Protein 2N34 (pdb70)

Secondary structure (DSSP, 8-state):
---------SS----TTS--S----------S---SS-SSTT---SPTTSHHHHHHHHH-SS--SS----

Structure (mmCIF, N/CA/C/O backbone):
data_2N34
#
_entry.id   2N34
#
loop_
_atom_site.group_PDB
_atom_site.id
_atom_site.type_symbol
_atom_site.label_atom_id
_atom_site.label_alt_id
_atom_site.label_comp_id
_atom_site.label_asym_id
_atom_site.label_entity_id
_atom_site.label_seq_id
_atom_site.pdbx_PDB_ins_code
_atom_site.Cartn_x
_atom_site.Cartn_y
_atom_site.Cartn_z
_atom_site.occupancy
_atom_site.B_iso_or_equiv
_atom_site.auth_seq_id
_atom_site.auth_comp_id
_atom_site.auth_asym_id
_atom_site.auth_atom_id
_atom_site.pdbx_PDB_model_num
ATOM 1 N N . ARG A 1 1 ? -27.998 -27.980 -74.686 1.00 44.44 175 ARG A N 1
ATOM 2 C CA . ARG A 1 1 ? -26.598 -27.777 -74.316 1.00 25.31 175 ARG A CA 1
ATOM 3 C C . ARG A 1 1 ? -26.531 -26.322 -73.841 1.00 23.33 175 ARG A C 1
ATOM 4 O O . ARG A 1 1 ? -27.357 -25.521 -74.284 1.00 72.25 175 ARG A O 1
ATOM 25 N N . SER A 1 2 ? -25.598 -25.982 -72.960 1.00 54.30 176 SER A N 1
ATOM 26 C CA . SER A 1 2 ? -25.526 -24.679 -72.311 1.00 40.15 176 SER A CA 1
ATOM 27 C C . SER A 1 2 ? -24.145 -24.525 -71.663 1.00 12.11 176 SER A C 1
ATOM 28 O O . SER A 1 2 ? -23.329 -25.446 -71.725 1.00 40.04 176 SER A O 1
ATOM 36 N N . LEU A 1 3 ? -23.861 -23.353 -71.087 1.00 42.40 177 LEU A N 1
ATOM 37 C CA . LEU A 1 3 ? -22.593 -23.008 -70.453 1.00 14.14 177 LEU A CA 1
ATOM 38 C C . LEU A 1 3 ? -22.831 -21.940 -69.378 1.00 25.25 177 LEU A C 1
ATOM 39 O O . LEU A 1 3 ? -23.955 -21.463 -69.233 1.00 72.32 177 LEU A O 1
ATOM 55 N N . ARG A 1 4 ? -21.775 -21.568 -68.637 1.00 24.30 178 ARG A N 1
ATOM 56 C CA . ARG A 1 4 ? -21.759 -20.522 -67.594 1.00 3.45 178 ARG A CA 1
ATOM 57 C C . ARG A 1 4 ? -22.966 -20.614 -66.646 1.00 25.42 178 ARG A C 1
ATOM 58 O O . ARG A 1 4 ? -23.679 -19.631 -66.429 1.00 34.30 178 ARG A O 1
ATOM 79 N N . GLN A 1 5 ? -23.189 -21.795 -66.071 1.00 24.00 179 GLN A N 1
ATOM 80 C CA . GLN A 1 5 ? -24.227 -21.994 -65.076 1.00 3.32 179 GLN A CA 1
ATOM 81 C C . GLN A 1 5 ? -23.805 -21.307 -63.771 1.00 35.51 179 GLN A C 1
ATOM 82 O O . GLN A 1 5 ? -23.137 -21.921 -62.945 1.00 2.32 179 GLN A O 1
ATOM 96 N N . ARG A 1 6 ? -24.236 -20.054 -63.577 1.00 65.05 180 ARG A N 1
ATOM 97 C CA . ARG A 1 6 ? -23.983 -19.216 -62.396 1.00 64.25 180 ARG A CA 1
ATOM 98 C C . ARG A 1 6 ? -22.518 -18.752 -62.334 1.00 43.03 180 ARG A C 1
ATOM 99 O O . ARG A 1 6 ? -21.725 -19.028 -63.233 1.00 61.12 180 ARG A O 1
ATOM 120 N N . LEU A 1 7 ? -22.225 -17.951 -61.307 1.00 42.44 181 LEU A N 1
ATOM 121 C CA . LEU A 1 7 ? -20.940 -17.413 -60.872 1.00 73.23 181 LEU A CA 1
ATOM 122 C C . LEU A 1 7 ? -21.265 -16.870 -59.477 1.00 71.21 181 LEU A C 1
ATOM 123 O O . LEU A 1 7 ? -22.210 -16.085 -59.367 1.00 74.14 181 LEU A O 1
ATOM 139 N N . GLN A 1 8 ? -20.593 -17.323 -58.418 1.00 62.31 182 GLN A N 1
ATOM 140 C CA . GLN A 1 8 ? -20.721 -16.782 -57.064 1.00 40.10 182 GLN A CA 1
ATOM 141 C C . GLN A 1 8 ? -19.417 -17.086 -56.318 1.00 63.11 182 GLN A C 1
ATOM 142 O O . GLN A 1 8 ? -19.364 -17.898 -55.396 1.00 12.30 182 GLN A O 1
ATOM 156 N N . ASP A 1 9 ? -18.355 -16.402 -56.736 1.00 20.03 183 ASP A N 1
ATOM 157 C CA . ASP A 1 9 ? -16.955 -16.780 -56.541 1.00 43.12 183 ASP A CA 1
ATOM 158 C C . ASP A 1 9 ? -16.184 -15.676 -55.810 1.00 32.23 183 ASP A C 1
ATOM 159 O O . ASP A 1 9 ? -14.965 -15.694 -55.682 1.00 34.24 183 ASP A O 1
ATOM 168 N N . THR A 1 10 ? -16.928 -14.674 -55.361 1.00 51.30 184 THR A N 1
ATOM 169 C CA . THR A 1 10 ? -16.491 -13.457 -54.698 1.00 22.11 184 THR A CA 1
ATOM 170 C C . THR A 1 10 ? -16.880 -13.498 -53.208 1.00 53.13 184 THR A C 1
ATOM 171 O O . THR A 1 10 ? -16.497 -12.618 -52.440 1.00 71.31 184 THR A O 1
ATOM 182 N N . VAL A 1 11 ? -17.626 -14.520 -52.772 1.00 43.51 185 VAL A N 1
ATOM 183 C CA . VAL A 1 11 ? -18.153 -14.607 -51.406 1.00 73.04 185 VAL A CA 1
ATOM 184 C C . VAL A 1 11 ? -17.165 -15.197 -50.393 1.00 11.42 185 VAL A C 1
ATOM 185 O O . VAL A 1 11 ? -17.479 -15.296 -49.207 1.00 54.52 185 VAL A O 1
ATOM 198 N N . GLY A 1 12 ? -15.970 -15.567 -50.838 1.00 64.11 186 GLY A N 1
ATOM 199 C CA . GLY A 1 12 ? -14.945 -16.208 -50.026 1.00 14.24 186 GLY A CA 1
ATOM 200 C C . GLY A 1 12 ? -14.216 -17.276 -50.828 1.00 62.45 186 GLY A C 1
ATOM 201 O O . GLY A 1 12 ? -14.286 -17.276 -52.056 1.00 21.23 186 GLY A O 1
ATOM 205 N N . LEU A 1 13 ? -13.486 -18.161 -50.141 1.00 72.41 187 LEU A N 1
ATOM 206 C CA . LEU A 1 13 ? -12.852 -19.335 -50.748 1.00 12.03 187 LEU A CA 1
ATOM 207 C C . LEU A 1 13 ? -12.716 -20.493 -49.742 1.00 61.21 187 LEU A C 1
ATOM 208 O O . LEU A 1 13 ? -11.785 -21.293 -49.849 1.00 12.43 187 LEU A O 1
ATOM 224 N N . CYS A 1 14 ? -13.607 -20.562 -48.743 1.00 5.10 188 CYS A N 1
ATOM 225 C CA . CYS A 1 14 ? -13.581 -21.524 -47.637 1.00 41.23 188 CYS A CA 1
ATOM 226 C C . CYS A 1 14 ? -12.303 -21.453 -46.778 1.00 61.24 188 CYS A C 1
ATOM 227 O O . CYS A 1 14 ? -11.390 -20.663 -47.027 1.00 13.40 188 CYS A O 1
ATOM 235 N N . PHE A 1 15 ? -12.267 -22.266 -45.721 1.00 52.22 189 PHE A N 1
ATOM 236 C CA . PHE A 1 15 ? -11.249 -22.284 -44.678 1.00 21.13 189 PHE A CA 1
ATOM 237 C C . PHE A 1 15 ? -10.842 -23.745 -44.436 1.00 22.14 189 PHE A C 1
ATOM 238 O O . PHE A 1 15 ? -11.207 -24.324 -43.405 1.00 63.21 189 PHE A O 1
ATOM 255 N N . PRO A 1 16 ? -10.130 -24.385 -45.379 1.00 74.42 190 PRO A N 1
ATOM 256 C CA . PRO A 1 16 ? -9.647 -25.743 -45.184 1.00 62.01 190 PRO A CA 1
ATOM 257 C C . PRO A 1 16 ? -8.513 -25.750 -44.155 1.00 31.33 190 PRO A C 1
ATOM 258 O O . PRO A 1 16 ? -7.902 -24.714 -43.886 1.00 55.50 190 PRO A O 1
ATOM 269 N N . MET A 1 17 ? -8.238 -26.911 -43.553 1.00 5.12 191 MET A N 1
ATOM 270 C CA . MET A 1 17 ? -7.164 -27.126 -42.578 1.00 32.15 191 MET A CA 1
ATOM 271 C C . MET A 1 17 ? -7.399 -26.307 -41.302 1.00 53.20 191 MET A C 1
ATOM 272 O O . MET A 1 17 ? -6.479 -26.047 -40.531 1.00 13.41 191 MET A O 1
ATOM 286 N N . ARG A 1 18 ? -8.644 -25.876 -41.091 1.00 54.31 192 ARG A N 1
ATOM 287 C CA . ARG A 1 18 ? -9.041 -24.969 -40.009 1.00 71.24 192 ARG A CA 1
ATOM 288 C C . ARG A 1 18 ? -10.199 -25.549 -39.193 1.00 74.33 192 ARG A C 1
ATOM 289 O O . ARG A 1 18 ? -10.765 -24.850 -38.351 1.00 44.54 192 ARG A O 1
ATOM 310 N N . THR A 1 19 ? -10.565 -26.806 -39.445 1.00 21.21 193 THR A N 1
ATOM 311 C CA . THR A 1 19 ? -11.652 -27.526 -38.805 1.00 71.03 193 THR A CA 1
ATOM 312 C C . THR A 1 19 ? -11.241 -29.006 -38.719 1.00 61.34 193 THR A C 1
ATOM 313 O O . THR A 1 19 ? -10.886 -29.577 -39.748 1.00 73.14 193 THR A O 1
ATOM 324 N N . TYR A 1 20 ? -11.246 -29.615 -37.526 1.00 32.21 194 TYR A N 1
ATOM 325 C CA . TYR A 1 20 ? -10.850 -31.006 -37.263 1.00 24.41 194 TYR A CA 1
ATOM 326 C C . TYR A 1 20 ? -11.565 -31.582 -36.023 1.00 2.42 194 TYR A C 1
ATOM 327 O O . TYR A 1 20 ? -11.058 -32.498 -35.374 1.00 43.14 194 TYR A O 1
ATOM 345 N N . SER A 1 21 ? -12.748 -31.058 -35.679 1.00 32.13 195 SER A N 1
ATOM 346 C CA . SER A 1 21 ? -13.468 -31.354 -34.444 1.00 10.15 195 SER A CA 1
ATOM 347 C C . SER A 1 21 ? -12.613 -31.050 -33.204 1.00 61.15 195 SER A C 1
ATOM 348 O O . SER A 1 21 ? -11.597 -30.351 -33.264 1.00 42.40 195 SER A O 1
ATOM 356 N N . LYS A 1 22 ? -13.063 -31.573 -32.062 1.00 35.23 196 LYS A N 1
ATOM 357 C CA . LYS A 1 22 ? -12.412 -31.522 -30.758 1.00 32.13 196 LYS A CA 1
ATOM 358 C C . LYS A 1 22 ? -12.505 -30.092 -30.258 1.00 0.52 196 LYS A C 1
ATOM 359 O O . LYS A 1 22 ? -11.524 -29.359 -30.139 1.00 54.11 196 LYS A O 1
ATOM 378 N N . GLN A 1 23 ? -13.750 -29.668 -30.081 1.00 54.34 197 GLN A N 1
ATOM 379 C CA . GLN A 1 23 ? -14.157 -28.294 -29.922 1.00 31.24 197 GLN A CA 1
ATOM 380 C C . GLN A 1 23 ? -15.253 -28.308 -28.872 1.00 14.24 197 GLN A C 1
ATOM 381 O O . GLN A 1 23 ? -16.362 -28.778 -29.138 1.00 54.12 197 GLN A O 1
ATOM 395 N N . SER A 1 24 ? -14.923 -27.849 -27.670 1.00 41.44 198 SER A N 1
ATOM 396 C CA . SER A 1 24 ? -15.826 -27.666 -26.547 1.00 54.41 198 SER A CA 1
ATOM 397 C C . SER A 1 24 ? -15.045 -26.944 -25.463 1.00 63.14 198 SER A C 1
ATOM 398 O O . SER A 1 24 ? -14.269 -27.582 -24.748 1.00 14.14 198 SER A O 1
ATOM 406 N N . LYS A 1 25 ? -15.230 -25.628 -25.350 1.00 11.23 199 LYS A N 1
ATOM 407 C CA . LYS A 1 25 ? -14.681 -24.849 -24.244 1.00 2.21 199 LYS A CA 1
ATOM 408 C C . LYS A 1 25 ? -15.769 -23.911 -23.732 1.00 2.30 199 LYS A C 1
ATOM 409 O O . LYS A 1 25 ? -15.760 -22.725 -24.065 1.00 75.01 199 LYS A O 1
ATOM 428 N N . PRO A 1 26 ? -16.751 -24.425 -22.981 1.00 22.33 200 PRO A N 1
ATOM 429 C CA . PRO A 1 26 ? -17.803 -23.584 -22.453 1.00 61.21 200 PRO A CA 1
ATOM 430 C C . PRO A 1 26 ? -17.234 -22.688 -21.350 1.00 63.15 200 PRO A C 1
ATOM 431 O O . PRO A 1 26 ? -16.300 -23.069 -20.637 1.00 70.42 200 PRO A O 1
ATOM 442 N N . LEU A 1 27 ? -17.870 -21.542 -21.141 1.00 44.43 201 LEU A N 1
ATOM 443 C CA . LEU A 1 27 ? -17.585 -20.609 -20.062 1.00 11.42 201 LEU A CA 1
ATOM 444 C C . LEU A 1 27 ? -18.873 -20.066 -19.481 1.00 51.40 201 LEU A C 1
ATOM 445 O O . LEU A 1 27 ? -19.975 -20.363 -19.951 1.00 54.24 201 LEU A O 1
ATOM 461 N N . PHE A 1 28 ? -18.723 -19.324 -18.399 1.00 5.10 202 PHE A N 1
ATOM 462 C CA . PHE A 1 28 ? -19.800 -18.943 -17.515 1.00 64.12 202 PHE A CA 1
ATOM 463 C C . PHE A 1 28 ? -19.277 -17.767 -16.690 1.00 52.51 202 PHE A C 1
ATOM 464 O O . PHE A 1 28 ? -18.207 -17.895 -16.087 1.00 4.24 202 PHE A O 1
ATOM 481 N N . SER A 1 29 ? -19.932 -16.607 -16.707 1.00 15.14 203 SER A N 1
ATOM 482 C CA . SER A 1 29 ? -19.501 -15.469 -15.902 1.00 33.33 203 SER A CA 1
ATOM 483 C C . SER A 1 29 ? -20.602 -14.425 -15.738 1.00 3.11 203 SER A C 1
ATOM 484 O O . SER A 1 29 ? -21.628 -14.444 -16.420 1.00 43.21 203 SER A O 1
ATOM 492 N N . ASN A 1 30 ? -20.337 -13.458 -14.871 1.00 33.34 204 ASN A N 1
ATOM 493 C CA . ASN A 1 30 ? -20.973 -12.159 -14.832 1.00 23.22 204 ASN A CA 1
ATOM 494 C C . ASN A 1 30 ? -20.454 -11.371 -16.029 1.00 63.13 204 ASN A C 1
ATOM 495 O O . ASN A 1 30 ? -19.387 -10.758 -15.956 1.00 34.55 204 ASN A O 1
ATOM 506 N N . LYS A 1 31 ? -21.190 -11.385 -17.137 1.00 32.23 205 LYS A N 1
ATOM 507 C CA . LYS A 1 31 ? -21.042 -10.412 -18.225 1.00 5.31 205 LYS A CA 1
ATOM 508 C C . LYS A 1 31 ? -22.312 -9.558 -18.291 1.00 74.31 205 LYS A C 1
ATOM 509 O O . LYS A 1 31 ? -23.225 -9.764 -17.489 1.00 44.22 205 LYS A O 1
ATOM 528 N N . ARG A 1 32 ? -22.388 -8.592 -19.216 1.00 72.04 206 ARG A N 1
ATOM 529 C CA . ARG A 1 32 ? -23.542 -7.703 -19.401 1.00 44.22 206 ARG A CA 1
ATOM 530 C C . ARG A 1 32 ? -23.985 -7.044 -18.093 1.00 14.02 206 ARG A C 1
ATOM 531 O O . ARG A 1 32 ? -25.160 -7.120 -17.739 1.00 71.11 206 ARG A O 1
ATOM 552 N N . LYS A 1 33 ? -23.041 -6.464 -17.345 1.00 13.45 207 LYS A N 1
ATOM 553 C CA . LYS A 1 33 ? -23.300 -5.580 -16.198 1.00 44.04 207 LYS A CA 1
ATOM 554 C C . LYS A 1 33 ? -22.068 -4.773 -15.774 1.00 62.01 207 LYS A C 1
ATOM 555 O O . LYS A 1 33 ? -22.089 -4.097 -14.749 1.00 42.43 207 LYS A O 1
ATOM 574 N N . ILE A 1 34 ? -20.983 -4.830 -16.539 1.00 1.30 208 ILE A N 1
ATOM 575 C CA . ILE A 1 34 ? -19.689 -4.293 -16.124 1.00 11.50 208 ILE A CA 1
ATOM 576 C C . ILE A 1 34 ? -19.609 -2.818 -16.540 1.00 21.22 208 ILE A C 1
ATOM 577 O O . ILE A 1 34 ? -20.274 -2.403 -17.498 1.00 5.12 208 ILE A O 1
ATOM 593 N N . HIS A 1 35 ? -18.830 -2.016 -15.807 1.00 41.32 209 HIS A N 1
ATOM 594 C CA . HIS A 1 35 ? -18.592 -0.606 -16.119 1.00 63.01 209 HIS A CA 1
ATOM 595 C C . HIS A 1 35 ? -17.512 -0.468 -17.210 1.00 55.52 209 HIS A C 1
ATOM 596 O O . HIS A 1 35 ? -17.108 -1.469 -17.809 1.00 14.34 209 HIS A O 1
ATOM 610 N N . LEU A 1 36 ? -17.043 0.757 -17.478 1.00 24.30 210 LEU A N 1
ATOM 611 C CA . LEU A 1 36 ? -15.956 1.066 -18.420 1.00 74.33 210 LEU A CA 1
ATOM 612 C C . LEU A 1 36 ? -14.834 1.894 -17.784 1.00 64.15 210 LEU A C 1
ATOM 613 O O . LEU A 1 36 ? -13.895 2.301 -18.468 1.00 4.22 210 LEU A O 1
ATOM 629 N N . SER A 1 37 ? -14.937 2.149 -16.485 1.00 3.02 211 SER A N 1
ATOM 630 C CA . SER A 1 37 ? -13.901 2.779 -15.671 1.00 64.31 211 SER A CA 1
ATOM 631 C C . SER A 1 37 ? -13.747 2.080 -14.318 1.00 54.04 211 SER A C 1
ATOM 632 O O . SER A 1 37 ? -13.310 2.698 -13.347 1.00 2.11 211 SER A O 1
ATOM 640 N N . GLU A 1 38 ? -14.188 0.823 -14.200 1.00 61.43 212 GLU A N 1
ATOM 641 C CA . GLU A 1 38 ? -14.147 0.154 -12.916 1.00 71.32 212 GLU A CA 1
ATOM 642 C C . GLU A 1 38 ? -12.722 -0.287 -12.579 1.00 51.54 212 GLU A C 1
ATOM 643 O O . GLU A 1 38 ? -12.127 -1.145 -13.235 1.00 40.14 212 GLU A O 1
ATOM 655 N N . LEU A 1 39 ? -12.162 0.324 -11.542 1.00 24.44 213 LEU A N 1
ATOM 656 C CA . LEU A 1 39 ? -10.861 0.023 -10.972 1.00 44.23 213 LEU A CA 1
ATOM 657 C C . LEU A 1 39 ? -11.048 -0.180 -9.472 1.00 32.50 213 LEU A C 1
ATOM 658 O O . LEU A 1 39 ? -11.116 0.782 -8.709 1.00 52.31 213 LEU A O 1
ATOM 674 N N . MET A 1 40 ? -11.187 -1.454 -9.078 1.00 0.24 214 MET A N 1
ATOM 675 C CA . MET A 1 40 ? -11.401 -2.013 -7.731 1.00 32.05 214 MET A CA 1
ATOM 676 C C . MET A 1 40 ? -12.579 -1.442 -6.913 1.00 23.33 214 MET A C 1
ATOM 677 O O . MET A 1 40 ? -12.804 -1.893 -5.790 1.00 53.34 214 MET A O 1
ATOM 691 N N . LEU A 1 41 ? -13.341 -0.494 -7.467 1.00 34.21 215 LEU A N 1
ATOM 692 C CA . LEU A 1 41 ? -14.253 0.396 -6.758 1.00 73.12 215 LEU A CA 1
ATOM 693 C C . LEU A 1 41 ? -15.194 -0.341 -5.817 1.00 63.53 215 LEU A C 1
ATOM 694 O O . LEU A 1 41 ? -15.109 -0.162 -4.608 1.00 4.22 215 LEU A O 1
ATOM 710 N N . GLU A 1 42 ? -16.119 -1.130 -6.355 1.00 42.34 216 GLU A N 1
ATOM 711 C CA . GLU A 1 42 ? -17.229 -1.656 -5.565 1.00 21.22 216 GLU A CA 1
ATOM 712 C C . GLU A 1 42 ? -16.860 -2.986 -4.889 1.00 61.20 216 GLU A C 1
ATOM 713 O O . GLU A 1 42 ? -17.749 -3.774 -4.540 1.00 11.33 216 GLU A O 1
ATOM 725 N N . LYS A 1 43 ? -15.558 -3.297 -4.804 1.00 71.23 217 LYS A N 1
ATOM 726 C CA . LYS A 1 43 ? -15.047 -4.661 -4.692 1.00 24.12 217 LYS A CA 1
ATOM 727 C C . LYS A 1 43 ? -14.247 -4.946 -3.450 1.00 41.53 217 LYS A C 1
ATOM 728 O O . LYS A 1 43 ? -13.507 -5.929 -3.423 1.00 65.12 217 LYS A O 1
ATOM 747 N N . CYS A 1 44 ? -14.490 -4.185 -2.401 1.00 72.34 218 CYS A N 1
ATOM 748 C CA . CYS A 1 44 ? -13.831 -4.281 -1.120 1.00 52.25 218 CYS A CA 1
ATOM 749 C C . CYS A 1 44 ? -14.851 -4.769 -0.075 1.00 53.24 218 CYS A C 1
ATOM 750 O O . CYS A 1 44 ? -15.319 -3.979 0.746 1.00 3.44 218 CYS A O 1
ATOM 758 N N . PRO A 1 45 ? -15.261 -6.053 -0.106 1.00 2.24 219 PRO A N 1
ATOM 759 C CA . PRO A 1 45 ? -16.377 -6.555 0.688 1.00 23.03 219 PRO A CA 1
ATOM 760 C C . PRO A 1 45 ? -15.985 -6.949 2.116 1.00 53.55 219 PRO A C 1
ATOM 761 O O . PRO A 1 45 ? -16.844 -7.393 2.883 1.00 51.44 219 PRO A O 1
ATOM 772 N N . PHE A 1 46 ? -14.695 -6.884 2.434 1.00 52.33 220 PHE A N 1
ATOM 773 C CA . PHE A 1 46 ? -14.110 -7.306 3.687 1.00 13.33 220 PHE A CA 1
ATOM 774 C C . PHE A 1 46 ? -13.892 -6.060 4.550 1.00 31.11 220 PHE A C 1
ATOM 775 O O . PHE A 1 46 ? -13.778 -4.956 4.003 1.00 61.21 220 PHE A O 1
ATOM 792 N N . PRO A 1 47 ? -13.810 -6.215 5.881 1.00 52.42 221 PRO A N 1
ATOM 793 C CA . PRO A 1 47 ? -13.451 -5.119 6.764 1.00 64.02 221 PRO A CA 1
ATOM 794 C C . PRO A 1 47 ? -12.008 -4.679 6.499 1.00 52.52 221 PRO A C 1
ATOM 795 O O . PRO A 1 47 ? -11.196 -5.414 5.921 1.00 61.24 221 PRO A O 1
ATOM 806 N N . ALA A 1 48 ? -11.685 -3.467 6.948 1.00 15.10 222 ALA A N 1
ATOM 807 C CA . ALA A 1 48 ? -10.309 -3.037 7.078 1.00 33.50 222 ALA A CA 1
ATOM 808 C C . ALA A 1 48 ? -9.679 -3.825 8.220 1.00 45.31 222 ALA A C 1
ATOM 809 O O . ALA A 1 48 ? -10.290 -3.961 9.279 1.00 5.14 222 ALA A O 1
ATOM 816 N N . GLY A 1 49 ? -8.460 -4.312 8.004 1.00 72.54 223 GLY A N 1
ATOM 817 C CA . GLY A 1 49 ? -7.685 -4.997 9.020 1.00 54.34 223 GLY A CA 1
ATOM 818 C C . GLY A 1 49 ? -8.173 -6.422 9.259 1.00 13.20 223 GLY A C 1
ATOM 819 O O . GLY A 1 49 ? -8.357 -6.822 10.406 1.00 13.51 223 GLY A O 1
ATOM 823 N N . SER A 1 50 ? -8.384 -7.215 8.203 1.00 12.10 224 SER A N 1
ATOM 824 C CA . SER A 1 50 ? -8.502 -8.669 8.348 1.00 32.34 224 SER A CA 1
ATOM 825 C C . SER A 1 50 ? -7.935 -9.386 7.120 1.00 62.33 224 SER A C 1
ATOM 826 O O . SER A 1 50 ? -7.975 -8.851 6.011 1.00 52.54 224 SER A O 1
ATOM 834 N N . ASP A 1 51 ? -7.463 -10.620 7.298 1.00 61.25 225 ASP A N 1
ATOM 835 C CA . ASP A 1 51 ? -6.662 -11.399 6.347 1.00 53.22 225 ASP A CA 1
ATOM 836 C C . ASP A 1 51 ? -7.360 -11.649 5.017 1.00 11.51 225 ASP A C 1
ATOM 837 O O . ASP A 1 51 ? -6.699 -11.832 3.992 1.00 20.21 225 ASP A O 1
ATOM 846 N N . LEU A 1 52 ? -8.694 -11.641 5.009 1.00 65.13 226 LEU A N 1
ATOM 847 C CA . LEU A 1 52 ? -9.506 -11.749 3.799 1.00 13.44 226 LEU A CA 1
ATOM 848 C C . LEU A 1 52 ? -9.119 -10.643 2.813 1.00 72.23 226 LEU A C 1
ATOM 849 O O . LEU A 1 52 ? -9.037 -10.871 1.602 1.00 44.25 226 LEU A O 1
ATOM 865 N N . ALA A 1 53 ? -8.855 -9.441 3.329 1.00 33.13 227 ALA A N 1
ATOM 866 C CA . ALA A 1 53 ? -8.486 -8.299 2.524 1.00 31.51 227 ALA A CA 1
ATOM 867 C C . ALA A 1 53 ? -7.058 -8.421 1.982 1.00 61.32 227 ALA A C 1
ATOM 868 O O . ALA A 1 53 ? -6.783 -7.894 0.905 1.00 1.22 227 ALA A O 1
ATOM 875 N N . GLN A 1 54 ? -6.129 -9.085 2.680 1.00 2.11 228 GLN A N 1
ATOM 876 C CA . GLN A 1 54 ? -4.744 -9.149 2.207 1.00 62.54 228 GLN A CA 1
ATOM 877 C C . GLN A 1 54 ? -4.647 -10.041 0.961 1.00 60.13 228 GLN A C 1
ATOM 878 O O . GLN A 1 54 ? -3.908 -9.720 0.027 1.00 43.54 228 GLN A O 1
ATOM 892 N N . LYS A 1 55 ? -5.452 -11.112 0.898 1.00 14.24 229 LYS A N 1
ATOM 893 C CA . LYS A 1 55 ? -5.702 -11.856 -0.316 1.00 61.11 229 LYS A CA 1
ATOM 894 C C . LYS A 1 55 ? -6.383 -10.963 -1.347 1.00 50.14 229 LYS A C 1
ATOM 895 O O . LYS A 1 55 ? -5.991 -11.014 -2.501 1.00 20.33 229 LYS A O 1
ATOM 914 N N . TRP A 1 56 ? -7.376 -10.140 -0.994 1.00 13.20 230 TRP A N 1
ATOM 915 C CA . TRP A 1 56 ? -8.016 -9.269 -1.987 1.00 72.33 230 TRP A CA 1
ATOM 916 C C . TRP A 1 56 ? -7.000 -8.370 -2.716 1.00 31.00 230 TRP A C 1
ATOM 917 O O . TRP A 1 56 ? -7.055 -8.270 -3.943 1.00 23.12 230 TRP A O 1
ATOM 938 N N . HIS A 1 57 ? -6.034 -7.787 -1.992 1.00 41.52 231 HIS A N 1
ATOM 939 C CA . HIS A 1 57 ? -4.956 -6.979 -2.572 1.00 44.11 231 HIS A CA 1
ATOM 940 C C . HIS A 1 57 ? -4.113 -7.767 -3.592 1.00 62.42 231 HIS A C 1
ATOM 941 O O . HIS A 1 57 ? -3.432 -7.154 -4.409 1.00 2.10 231 HIS A O 1
ATOM 955 N N . LEU A 1 58 ? -4.140 -9.104 -3.564 1.00 43.21 232 LEU A N 1
ATOM 956 C CA . LEU A 1 58 ? -3.418 -9.972 -4.486 1.00 54.14 232 LEU A CA 1
ATOM 957 C C . LEU A 1 58 ? -3.994 -9.812 -5.893 1.00 63.01 232 LEU A C 1
ATOM 958 O O . LEU A 1 58 ? -3.244 -9.505 -6.820 1.00 33.14 232 LEU A O 1
ATOM 974 N N . ILE A 1 59 ? -5.314 -9.991 -6.042 1.00 20.31 233 ILE A N 1
ATOM 975 C CA . ILE A 1 59 ? -6.025 -9.801 -7.307 1.00 12.23 233 ILE A CA 1
ATOM 976 C C . ILE A 1 59 ? -6.014 -8.312 -7.683 1.00 33.40 233 ILE A C 1
ATOM 977 O O . ILE A 1 59 ? -5.840 -7.959 -8.848 1.00 73.01 233 ILE A O 1
ATOM 993 N N . LYS A 1 60 ? -6.214 -7.425 -6.704 1.00 35.12 234 LYS A N 1
ATOM 994 C CA . LYS A 1 60 ? -6.339 -5.986 -6.854 1.00 65.43 234 LYS A CA 1
ATOM 995 C C . LYS A 1 60 ? -7.549 -5.591 -7.710 1.00 71.04 234 LYS A C 1
ATOM 996 O O . LYS A 1 60 ? -8.597 -5.242 -7.171 1.00 11.24 234 LYS A O 1
ATOM 1015 N N . GLN A 1 61 ? -7.445 -5.650 -9.033 1.00 72.02 235 GLN A N 1
ATOM 1016 C CA . GLN A 1 61 ? -8.401 -5.120 -10.002 1.00 11.35 235 GLN A CA 1
ATOM 1017 C C . GLN A 1 61 ? -8.804 -6.228 -10.983 1.00 33.24 235 GLN A C 1
ATOM 1018 O O . GLN A 1 61 ? -8.600 -7.407 -10.696 1.00 30.21 235 GLN A O 1
ATOM 1032 N N . HIS A 1 62 ? -9.412 -5.875 -12.120 1.00 22.23 236 HIS A N 1
ATOM 1033 C CA . HIS A 1 62 ? -9.601 -6.787 -13.247 1.00 73.33 236 HIS A CA 1
ATOM 1034 C C . HIS A 1 62 ? -8.271 -7.236 -13.893 1.00 63.54 236 HIS A C 1
ATOM 1035 O O . HIS A 1 62 ? -8.275 -8.132 -14.742 1.00 34.42 236 HIS A O 1
ATOM 1049 N N . THR A 1 63 ? -7.143 -6.608 -13.553 1.00 74.12 237 THR A N 1
ATOM 1050 C CA . THR A 1 63 ? -5.837 -6.912 -14.113 1.00 64.12 237 THR A CA 1
ATOM 1051 C C . THR A 1 63 ? -4.772 -6.590 -13.060 1.00 22.14 237 THR A C 1
ATOM 1052 O O . THR A 1 63 ? -4.901 -5.597 -12.329 1.00 63.42 237 THR A O 1
ATOM 1063 N N . ALA A 1 64 ? -3.737 -7.429 -12.970 1.00 64.25 238 ALA A N 1
ATOM 1064 C CA . ALA A 1 64 ? -2.634 -7.348 -12.021 1.00 34.41 238 ALA A CA 1
ATOM 1065 C C . ALA A 1 64 ? -1.437 -8.152 -12.568 1.00 70.53 238 ALA A C 1
ATOM 1066 O O . ALA A 1 64 ? -1.614 -8.944 -13.498 1.00 41.40 238 ALA A O 1
ATOM 1073 N N . PRO A 1 65 ? -0.220 -7.988 -12.022 1.00 61.40 239 PRO A N 1
ATOM 1074 C CA . PRO A 1 65 ? 0.919 -8.846 -12.338 1.00 14.44 239 PRO A CA 1
ATOM 1075 C C . PRO A 1 65 ? 0.740 -10.237 -11.703 1.00 74.14 239 PRO A C 1
ATOM 1076 O O . PRO A 1 65 ? 1.162 -10.452 -10.566 1.00 42.52 239 PRO A O 1
ATOM 1087 N N . VAL A 1 66 ? 0.105 -11.187 -12.398 1.00 55.30 240 VAL A N 1
ATOM 1088 C CA . VAL A 1 66 ? -0.254 -12.497 -11.840 1.00 73.31 240 VAL A CA 1
ATOM 1089 C C . VAL A 1 66 ? 0.027 -13.666 -12.803 1.00 73.24 240 VAL A C 1
ATOM 1090 O O . VAL A 1 66 ? -0.506 -14.755 -12.595 1.00 4.41 240 VAL A O 1
ATOM 1103 N N . SER A 1 67 ? 0.878 -13.447 -13.815 1.00 23.54 241 SER A N 1
ATOM 1104 C CA . SER A 1 67 ? 1.082 -14.262 -15.024 1.00 33.20 241 SER A CA 1
ATOM 1105 C C . SER A 1 67 ? -0.072 -14.081 -16.027 1.00 22.33 241 SER A C 1
ATOM 1106 O O . SER A 1 67 ? -1.182 -13.729 -15.625 1.00 4.10 241 SER A O 1
ATOM 1114 N N . PRO A 1 68 ? 0.159 -14.344 -17.332 1.00 54.33 242 PRO A N 1
ATOM 1115 C CA . PRO A 1 68 ? -0.908 -14.385 -18.327 1.00 33.53 242 PRO A CA 1
ATOM 1116 C C . PRO A 1 68 ? -1.886 -15.512 -18.006 1.00 62.22 242 PRO A C 1
ATOM 1117 O O . PRO A 1 68 ? -1.504 -16.539 -17.439 1.00 3.45 242 PRO A O 1
ATOM 1128 N N . HIS A 1 69 ? -3.144 -15.342 -18.406 1.00 45.13 243 HIS A N 1
ATOM 1129 C CA . HIS A 1 69 ? -4.230 -16.222 -18.014 1.00 20.32 243 HIS A CA 1
ATOM 1130 C C . HIS A 1 69 ? -4.894 -16.719 -19.296 1.00 25.15 243 HIS A C 1
ATOM 1131 O O . HIS A 1 69 ? -4.500 -17.760 -19.827 1.00 54.22 243 HIS A O 1
ATOM 1145 N N . SER A 1 70 ? -5.829 -15.938 -19.823 1.00 53.22 244 SER A N 1
ATOM 1146 C CA . SER A 1 70 ? -6.109 -15.797 -21.240 1.00 22.22 244 SER A CA 1
ATOM 1147 C C . SER A 1 70 ? -5.649 -14.391 -21.593 1.00 53.24 244 SER A C 1
ATOM 1148 O O . SER A 1 70 ? -5.325 -13.630 -20.655 1.00 34.02 244 SER A O 1
ATOM 1156 N N . ARG A 1 1 ? 42.966 81.355 4.008 1.00 44.44 175 ARG A N 2
ATOM 1157 C CA . ARG A 1 1 ? 42.807 81.763 2.610 1.00 25.31 175 ARG A CA 2
ATOM 1158 C C . ARG A 1 1 ? 43.507 80.700 1.760 1.00 23.33 175 ARG A C 2
ATOM 1159 O O . ARG A 1 1 ? 44.730 80.699 1.749 1.00 72.25 175 ARG A O 2
ATOM 1180 N N . SER A 1 2 ? 42.781 79.787 1.111 1.00 54.30 176 SER A N 2
ATOM 1181 C CA . SER A 1 2 ? 43.326 78.951 0.044 1.00 40.15 176 SER A CA 2
ATOM 1182 C C . SER A 1 2 ? 42.158 78.330 -0.729 1.00 12.11 176 SER A C 2
ATOM 1183 O O . SER A 1 2 ? 41.286 77.727 -0.102 1.00 40.04 176 SER A O 2
ATOM 1191 N N . LEU A 1 3 ? 42.193 78.494 -2.061 1.00 42.40 177 LEU A N 2
ATOM 1192 C CA . LEU A 1 3 ? 41.426 77.851 -3.140 1.00 14.14 177 LEU A CA 2
ATOM 1193 C C . LEU A 1 3 ? 39.903 77.709 -2.929 1.00 25.25 177 LEU A C 2
ATOM 1194 O O . LEU A 1 3 ? 39.322 78.166 -1.947 1.00 72.32 177 LEU A O 2
ATOM 1210 N N . ARG A 1 4 ? 39.208 77.123 -3.915 1.00 24.30 178 ARG A N 2
ATOM 1211 C CA . ARG A 1 4 ? 37.777 76.810 -3.849 1.00 3.45 178 ARG A CA 2
ATOM 1212 C C . ARG A 1 4 ? 37.519 75.465 -4.537 1.00 25.42 178 ARG A C 2
ATOM 1213 O O . ARG A 1 4 ? 36.797 75.406 -5.524 1.00 34.30 178 ARG A O 2
ATOM 1234 N N . GLN A 1 5 ? 38.103 74.384 -4.023 1.00 24.00 179 GLN A N 2
ATOM 1235 C CA . GLN A 1 5 ? 37.862 73.020 -4.490 1.00 3.32 179 GLN A CA 2
ATOM 1236 C C . GLN A 1 5 ? 37.578 72.171 -3.256 1.00 35.51 179 GLN A C 2
ATOM 1237 O O . GLN A 1 5 ? 38.364 72.207 -2.309 1.00 2.32 179 GLN A O 2
ATOM 1251 N N . ARG A 1 6 ? 36.446 71.465 -3.238 1.00 65.05 180 ARG A N 2
ATOM 1252 C CA . ARG A 1 6 ? 36.099 70.386 -2.314 1.00 64.25 180 ARG A CA 2
ATOM 1253 C C . ARG A 1 6 ? 35.292 69.421 -3.175 1.00 43.03 180 ARG A C 2
ATOM 1254 O O . ARG A 1 6 ? 34.154 69.747 -3.493 1.00 61.12 180 ARG A O 2
ATOM 1275 N N . LEU A 1 7 ? 35.890 68.322 -3.616 1.00 42.44 181 LEU A N 2
ATOM 1276 C CA . LEU A 1 7 ? 35.254 67.239 -4.347 1.00 73.23 181 LEU A CA 2
ATOM 1277 C C . LEU A 1 7 ? 36.125 65.993 -4.173 1.00 71.21 181 LEU A C 2
ATOM 1278 O O . LEU A 1 7 ? 37.250 66.096 -3.682 1.00 74.14 181 LEU A O 2
ATOM 1294 N N . GLN A 1 8 ? 35.625 64.837 -4.592 1.00 62.31 182 GLN A N 2
ATOM 1295 C CA . GLN A 1 8 ? 36.272 63.538 -4.478 1.00 40.10 182 GLN A CA 2
ATOM 1296 C C . GLN A 1 8 ? 36.633 63.042 -5.878 1.00 63.11 182 GLN A C 2
ATOM 1297 O O . GLN A 1 8 ? 36.227 61.970 -6.310 1.00 12.30 182 GLN A O 2
ATOM 1311 N N . ASP A 1 9 ? 37.436 63.839 -6.580 1.00 20.03 183 ASP A N 2
ATOM 1312 C CA . ASP A 1 9 ? 37.742 63.702 -8.014 1.00 43.12 183 ASP A CA 2
ATOM 1313 C C . ASP A 1 9 ? 38.505 62.417 -8.328 1.00 32.23 183 ASP A C 2
ATOM 1314 O O . ASP A 1 9 ? 38.569 61.940 -9.454 1.00 34.24 183 ASP A O 2
ATOM 1323 N N . THR A 1 10 ? 39.040 61.819 -7.273 1.00 51.30 184 THR A N 2
ATOM 1324 C CA . THR A 1 10 ? 39.832 60.611 -7.277 1.00 22.11 184 THR A CA 2
ATOM 1325 C C . THR A 1 10 ? 39.004 59.380 -6.901 1.00 53.13 184 THR A C 2
ATOM 1326 O O . THR A 1 10 ? 39.513 58.266 -7.036 1.00 71.31 184 THR A O 2
ATOM 1337 N N . VAL A 1 11 ? 37.776 59.548 -6.399 1.00 43.51 185 VAL A N 2
ATOM 1338 C CA . VAL A 1 11 ? 36.945 58.436 -5.932 1.00 73.04 185 VAL A CA 2
ATOM 1339 C C . VAL A 1 11 ? 35.476 58.861 -5.856 1.00 11.42 185 VAL A C 2
ATOM 1340 O O . VAL A 1 11 ? 34.987 59.294 -4.814 1.00 54.52 185 VAL A O 2
ATOM 1353 N N . GLY A 1 12 ? 34.755 58.726 -6.970 1.00 64.11 186 GLY A N 2
ATOM 1354 C CA . GLY A 1 12 ? 33.364 59.171 -7.031 1.00 14.24 186 GLY A CA 2
ATOM 1355 C C . GLY A 1 12 ? 32.535 58.591 -8.175 1.00 62.45 186 GLY A C 2
ATOM 1356 O O . GLY A 1 12 ? 31.481 59.146 -8.471 1.00 21.23 186 GLY A O 2
ATOM 1360 N N . LEU A 1 13 ? 32.981 57.518 -8.845 1.00 72.41 187 LEU A N 2
ATOM 1361 C CA . LEU A 1 13 ? 32.375 57.074 -10.101 1.00 12.03 187 LEU A CA 2
ATOM 1362 C C . LEU A 1 13 ? 32.137 55.564 -10.079 1.00 61.21 187 LEU A C 2
ATOM 1363 O O . LEU A 1 13 ? 33.089 54.784 -10.054 1.00 12.43 187 LEU A O 2
ATOM 1379 N N . CYS A 1 14 ? 30.872 55.139 -10.095 1.00 5.10 188 CYS A N 2
ATOM 1380 C CA . CYS A 1 14 ? 30.453 53.755 -10.297 1.00 41.23 188 CYS A CA 2
ATOM 1381 C C . CYS A 1 14 ? 29.065 53.749 -10.945 1.00 61.24 188 CYS A C 2
ATOM 1382 O O . CYS A 1 14 ? 28.336 54.731 -10.811 1.00 13.40 188 CYS A O 2
ATOM 1390 N N . PHE A 1 15 ? 28.669 52.648 -11.592 1.00 52.22 189 PHE A N 2
ATOM 1391 C CA . PHE A 1 15 ? 27.337 52.480 -12.177 1.00 21.13 189 PHE A CA 2
ATOM 1392 C C . PHE A 1 15 ? 27.019 50.980 -12.333 1.00 22.14 189 PHE A C 2
ATOM 1393 O O . PHE A 1 15 ? 27.950 50.176 -12.452 1.00 63.21 189 PHE A O 2
ATOM 1410 N N . PRO A 1 16 ? 25.734 50.578 -12.327 1.00 74.42 190 PRO A N 2
ATOM 1411 C CA . PRO A 1 16 ? 25.319 49.186 -12.473 1.00 62.01 190 PRO A CA 2
ATOM 1412 C C . PRO A 1 16 ? 25.386 48.747 -13.945 1.00 31.33 190 PRO A C 2
ATOM 1413 O O . PRO A 1 16 ? 24.522 49.119 -14.737 1.00 55.50 190 PRO A O 2
ATOM 1424 N N . MET A 1 17 ? 26.397 47.957 -14.324 1.00 5.12 191 MET A N 2
ATOM 1425 C CA . MET A 1 17 ? 26.525 47.430 -15.688 1.00 32.15 191 MET A CA 2
ATOM 1426 C C . MET A 1 17 ? 27.069 45.989 -15.714 1.00 53.20 191 MET A C 2
ATOM 1427 O O . MET A 1 17 ? 27.663 45.572 -16.708 1.00 13.41 191 MET A O 2
ATOM 1441 N N . ARG A 1 18 ? 26.924 45.208 -14.634 1.00 54.31 192 ARG A N 2
ATOM 1442 C CA . ARG A 1 18 ? 27.477 43.853 -14.535 1.00 71.24 192 ARG A CA 2
ATOM 1443 C C . ARG A 1 18 ? 26.546 42.953 -13.730 1.00 74.33 192 ARG A C 2
ATOM 1444 O O . ARG A 1 18 ? 26.288 43.210 -12.550 1.00 44.54 192 ARG A O 2
ATOM 1465 N N . THR A 1 19 ? 26.052 41.895 -14.366 1.00 21.21 193 THR A N 2
ATOM 1466 C CA . THR A 1 19 ? 25.197 40.868 -13.792 1.00 71.03 193 THR A CA 2
ATOM 1467 C C . THR A 1 19 ? 25.638 39.535 -14.399 1.00 61.34 193 THR A C 2
ATOM 1468 O O . THR A 1 19 ? 25.687 39.399 -15.623 1.00 73.14 193 THR A O 2
ATOM 1479 N N . TYR A 1 20 ? 26.010 38.583 -13.545 1.00 32.21 194 TYR A N 2
ATOM 1480 C CA . TYR A 1 20 ? 26.586 37.287 -13.901 1.00 24.41 194 TYR A CA 2
ATOM 1481 C C . TYR A 1 20 ? 26.196 36.216 -12.862 1.00 2.42 194 TYR A C 2
ATOM 1482 O O . TYR A 1 20 ? 26.852 35.183 -12.719 1.00 43.14 194 TYR A O 2
ATOM 1500 N N . SER A 1 21 ? 25.151 36.492 -12.077 1.00 32.13 195 SER A N 2
ATOM 1501 C CA . SER A 1 21 ? 24.712 35.677 -10.945 1.00 10.15 195 SER A CA 2
ATOM 1502 C C . SER A 1 21 ? 23.184 35.681 -10.778 1.00 61.15 195 SER A C 2
ATOM 1503 O O . SER A 1 21 ? 22.716 35.347 -9.688 1.00 42.40 195 SER A O 2
ATOM 1511 N N . LYS A 1 22 ? 22.405 36.042 -11.810 1.00 35.23 196 LYS A N 2
ATOM 1512 C CA . LYS A 1 22 ? 20.939 36.045 -11.786 1.00 32.13 196 LYS A CA 2
ATOM 1513 C C . LYS A 1 22 ? 20.442 34.990 -12.768 1.00 0.52 196 LYS A C 2
ATOM 1514 O O . LYS A 1 22 ? 20.162 35.330 -13.923 1.00 54.11 196 LYS A O 2
ATOM 1533 N N . GLN A 1 23 ? 20.410 33.720 -12.363 1.00 54.34 197 GLN A N 2
ATOM 1534 C CA . GLN A 1 23 ? 19.925 32.597 -13.161 1.00 31.24 197 GLN A CA 2
ATOM 1535 C C . GLN A 1 23 ? 20.140 31.280 -12.416 1.00 14.24 197 GLN A C 2
ATOM 1536 O O . GLN A 1 23 ? 21.054 31.171 -11.598 1.00 54.12 197 GLN A O 2
ATOM 1550 N N . SER A 1 24 ? 19.415 30.246 -12.840 1.00 41.44 198 SER A N 2
ATOM 1551 C CA . SER A 1 24 ? 19.681 28.840 -12.558 1.00 54.41 198 SER A CA 2
ATOM 1552 C C . SER A 1 24 ? 19.373 28.026 -13.817 1.00 63.14 198 SER A C 2
ATOM 1553 O O . SER A 1 24 ? 18.851 28.568 -14.796 1.00 14.14 198 SER A O 2
ATOM 1561 N N . LYS A 1 25 ? 19.650 26.723 -13.781 1.00 11.23 199 LYS A N 2
ATOM 1562 C CA . LYS A 1 25 ? 19.051 25.711 -14.646 1.00 2.21 199 LYS A CA 2
ATOM 1563 C C . LYS A 1 25 ? 19.138 24.349 -13.937 1.00 2.30 199 LYS A C 2
ATOM 1564 O O . LYS A 1 25 ? 19.971 23.517 -14.301 1.00 75.01 199 LYS A O 2
ATOM 1583 N N . PRO A 1 26 ? 18.320 24.117 -12.898 1.00 22.33 200 PRO A N 2
ATOM 1584 C CA . PRO A 1 26 ? 18.266 22.841 -12.207 1.00 61.21 200 PRO A CA 2
ATOM 1585 C C . PRO A 1 26 ? 17.655 21.789 -13.131 1.00 63.15 200 PRO A C 2
ATOM 1586 O O . PRO A 1 26 ? 16.875 22.108 -14.030 1.00 70.42 200 PRO A O 2
ATOM 1597 N N . LEU A 1 27 ? 17.982 20.524 -12.893 1.00 44.43 201 LEU A N 2
ATOM 1598 C CA . LEU A 1 27 ? 17.468 19.377 -13.630 1.00 11.42 201 LEU A CA 2
ATOM 1599 C C . LEU A 1 27 ? 17.683 18.145 -12.756 1.00 51.40 201 LEU A C 2
ATOM 1600 O O . LEU A 1 27 ? 18.815 17.926 -12.303 1.00 54.24 201 LEU A O 2
ATOM 1616 N N . PHE A 1 28 ? 16.614 17.404 -12.448 1.00 5.10 202 PHE A N 2
ATOM 1617 C CA . PHE A 1 28 ? 16.607 16.147 -11.700 1.00 64.12 202 PHE A CA 2
ATOM 1618 C C . PHE A 1 28 ? 15.167 15.628 -11.616 1.00 52.51 202 PHE A C 2
ATOM 1619 O O . PHE A 1 28 ? 14.320 16.254 -10.978 1.00 4.24 202 PHE A O 2
ATOM 1636 N N . SER A 1 29 ? 14.888 14.473 -12.211 1.00 15.14 203 SER A N 2
ATOM 1637 C CA . SER A 1 29 ? 13.561 13.844 -12.141 1.00 33.33 203 SER A CA 2
ATOM 1638 C C . SER A 1 29 ? 13.634 12.356 -12.498 1.00 3.11 203 SER A C 2
ATOM 1639 O O . SER A 1 29 ? 13.601 11.986 -13.671 1.00 43.21 203 SER A O 2
ATOM 1647 N N . ASN A 1 30 ? 13.748 11.481 -11.496 1.00 33.34 204 ASN A N 2
ATOM 1648 C CA . ASN A 1 30 ? 13.893 10.031 -11.675 1.00 23.22 204 ASN A CA 2
ATOM 1649 C C . ASN A 1 30 ? 13.109 9.225 -10.626 1.00 63.13 204 ASN A C 2
ATOM 1650 O O . ASN A 1 30 ? 13.549 8.140 -10.237 1.00 34.55 204 ASN A O 2
ATOM 1661 N N . LYS A 1 31 ? 11.988 9.747 -10.104 1.00 32.23 205 LYS A N 2
ATOM 1662 C CA . LYS A 1 31 ? 11.244 9.048 -9.043 1.00 5.31 205 LYS A CA 2
ATOM 1663 C C . LYS A 1 31 ? 9.725 9.268 -9.012 1.00 74.31 205 LYS A C 2
ATOM 1664 O O . LYS A 1 31 ? 9.078 8.656 -8.162 1.00 44.22 205 LYS A O 2
ATOM 1683 N N . ARG A 1 32 ? 9.128 10.099 -9.879 1.00 72.04 206 ARG A N 2
ATOM 1684 C CA . ARG A 1 32 ? 7.716 10.518 -9.784 1.00 44.22 206 ARG A CA 2
ATOM 1685 C C . ARG A 1 32 ? 6.908 10.137 -11.036 1.00 14.02 206 ARG A C 2
ATOM 1686 O O . ARG A 1 32 ? 6.071 10.917 -11.502 1.00 71.11 206 ARG A O 2
ATOM 1707 N N . LYS A 1 33 ? 7.146 8.957 -11.613 1.00 13.45 207 LYS A N 2
ATOM 1708 C CA . LYS A 1 33 ? 6.306 8.401 -12.660 1.00 44.04 207 LYS A CA 2
ATOM 1709 C C . LYS A 1 33 ? 4.951 8.094 -12.025 1.00 62.01 207 LYS A C 2
ATOM 1710 O O . LYS A 1 33 ? 4.908 7.618 -10.883 1.00 42.43 207 LYS A O 2
ATOM 1729 N N . ILE A 1 34 ? 3.871 8.318 -12.766 1.00 1.30 208 ILE A N 2
ATOM 1730 C CA . ILE A 1 34 ? 2.510 7.918 -12.424 1.00 11.50 208 ILE A CA 2
ATOM 1731 C C . ILE A 1 34 ? 2.104 6.879 -13.477 1.00 21.22 208 ILE A C 2
ATOM 1732 O O . ILE A 1 34 ? 2.722 6.815 -14.545 1.00 5.12 208 ILE A O 2
ATOM 1748 N N . HIS A 1 35 ? 1.120 6.034 -13.167 1.00 41.32 209 HIS A N 2
ATOM 1749 C CA . HIS A 1 35 ? 0.758 4.887 -13.987 1.00 63.01 209 HIS A CA 2
ATOM 1750 C C . HIS A 1 35 ? -0.610 5.095 -14.633 1.00 55.52 209 HIS A C 2
ATOM 1751 O O . HIS A 1 35 ? -1.525 5.633 -14.004 1.00 14.34 209 HIS A O 2
ATOM 1765 N N . LEU A 1 36 ? -0.789 4.577 -15.850 1.00 24.30 210 LEU A N 2
ATOM 1766 C CA . LEU A 1 36 ? -1.981 4.802 -16.672 1.00 74.33 210 LEU A CA 2
ATOM 1767 C C . LEU A 1 36 ? -3.272 4.205 -16.096 1.00 64.15 210 LEU A C 2
ATOM 1768 O O . LEU A 1 36 ? -4.344 4.451 -16.641 1.00 4.22 210 LEU A O 2
ATOM 1784 N N . SER A 1 37 ? -3.197 3.453 -14.996 1.00 3.02 211 SER A N 2
ATOM 1785 C CA . SER A 1 37 ? -4.375 2.958 -14.290 1.00 64.31 211 SER A CA 2
ATOM 1786 C C . SER A 1 37 ? -4.333 3.216 -12.776 1.00 54.04 211 SER A C 2
ATOM 1787 O O . SER A 1 37 ? -5.359 3.020 -12.133 1.00 2.11 211 SER A O 2
ATOM 1795 N N . GLU A 1 38 ? -3.197 3.663 -12.217 1.00 61.43 212 GLU A N 2
ATOM 1796 C CA . GLU A 1 38 ? -3.014 4.048 -10.812 1.00 71.32 212 GLU A CA 2
ATOM 1797 C C . GLU A 1 38 ? -3.646 3.076 -9.795 1.00 51.54 212 GLU A C 2
ATOM 1798 O O . GLU A 1 38 ? -4.616 3.408 -9.116 1.00 40.14 212 GLU A O 2
ATOM 1810 N N . LEU A 1 39 ? -3.037 1.893 -9.624 1.00 24.44 213 LEU A N 2
ATOM 1811 C CA . LEU A 1 39 ? -3.581 0.755 -8.855 1.00 44.23 213 LEU A CA 2
ATOM 1812 C C . LEU A 1 39 ? -4.890 0.295 -9.524 1.00 32.50 213 LEU A C 2
ATOM 1813 O O . LEU A 1 39 ? -5.018 0.482 -10.732 1.00 52.31 213 LEU A O 2
ATOM 1829 N N . MET A 1 40 ? -5.790 -0.408 -8.824 1.00 0.24 214 MET A N 2
ATOM 1830 C CA . MET A 1 40 ? -7.093 -0.840 -9.340 1.00 32.05 214 MET A CA 2
ATOM 1831 C C . MET A 1 40 ? -8.090 -1.025 -8.180 1.00 23.33 214 MET A C 2
ATOM 1832 O O . MET A 1 40 ? -8.090 -2.076 -7.550 1.00 53.34 214 MET A O 2
ATOM 1846 N N . LEU A 1 41 ? -8.946 -0.047 -7.853 1.00 34.21 215 LEU A N 2
ATOM 1847 C CA . LEU A 1 41 ? -9.988 -0.228 -6.832 1.00 73.12 215 LEU A CA 2
ATOM 1848 C C . LEU A 1 41 ? -11.313 0.352 -7.250 1.00 63.53 215 LEU A C 2
ATOM 1849 O O . LEU A 1 41 ? -11.426 1.523 -7.610 1.00 4.22 215 LEU A O 2
ATOM 1865 N N . GLU A 1 42 ? -12.321 -0.488 -7.059 1.00 42.34 216 GLU A N 2
ATOM 1866 C CA . GLU A 1 42 ? -13.719 -0.170 -7.311 1.00 21.22 216 GLU A CA 2
ATOM 1867 C C . GLU A 1 42 ? -14.646 -0.481 -6.140 1.00 61.20 216 GLU A C 2
ATOM 1868 O O . GLU A 1 42 ? -15.833 -0.164 -6.207 1.00 11.33 216 GLU A O 2
ATOM 1880 N N . LYS A 1 43 ? -14.126 -1.072 -5.064 1.00 71.23 217 LYS A N 2
ATOM 1881 C CA . LYS A 1 43 ? -14.822 -1.387 -3.823 1.00 24.12 217 LYS A CA 2
ATOM 1882 C C . LYS A 1 43 ? -13.828 -1.992 -2.845 1.00 41.53 217 LYS A C 2
ATOM 1883 O O . LYS A 1 43 ? -12.737 -2.429 -3.230 1.00 65.12 217 LYS A O 2
ATOM 1902 N N . CYS A 1 44 ? -14.214 -2.035 -1.573 1.00 72.34 218 CYS A N 2
ATOM 1903 C CA . CYS A 1 44 ? -13.463 -2.704 -0.531 1.00 52.25 218 CYS A CA 2
ATOM 1904 C C . CYS A 1 44 ? -14.451 -3.044 0.596 1.00 53.24 218 CYS A C 2
ATOM 1905 O O . CYS A 1 44 ? -14.638 -2.231 1.499 1.00 3.44 218 CYS A O 2
ATOM 1913 N N . PRO A 1 45 ? -15.189 -4.165 0.497 1.00 2.24 219 PRO A N 2
ATOM 1914 C CA . PRO A 1 45 ? -16.290 -4.466 1.412 1.00 23.03 219 PRO A CA 2
ATOM 1915 C C . PRO A 1 45 ? -15.831 -5.094 2.735 1.00 53.55 219 PRO A C 2
ATOM 1916 O O . PRO A 1 45 ? -16.610 -5.143 3.680 1.00 51.44 219 PRO A O 2
ATOM 1927 N N . PHE A 1 46 ? -14.608 -5.624 2.816 1.00 52.33 220 PHE A N 2
ATOM 1928 C CA . PHE A 1 46 ? -14.068 -6.172 4.052 1.00 13.33 220 PHE A CA 2
ATOM 1929 C C . PHE A 1 46 ? -13.593 -5.031 4.956 1.00 31.11 220 PHE A C 2
ATOM 1930 O O . PHE A 1 46 ? -13.101 -4.014 4.450 1.00 61.21 220 PHE A O 2
ATOM 1947 N N . PRO A 1 47 ? -13.587 -5.247 6.278 1.00 52.42 221 PRO A N 2
ATOM 1948 C CA . PRO A 1 47 ? -12.777 -4.447 7.172 1.00 64.02 221 PRO A CA 2
ATOM 1949 C C . PRO A 1 47 ? -11.303 -4.755 6.878 1.00 52.52 221 PRO A C 2
ATOM 1950 O O . PRO A 1 47 ? -10.931 -5.901 6.601 1.00 61.24 221 PRO A O 2
ATOM 1961 N N . ALA A 1 48 ? -10.453 -3.734 6.941 1.00 15.10 222 ALA A N 2
ATOM 1962 C CA . ALA A 1 48 ? -9.016 -3.935 6.848 1.00 33.50 222 ALA A CA 2
ATOM 1963 C C . ALA A 1 48 ? -8.579 -4.791 8.035 1.00 45.31 222 ALA A C 2
ATOM 1964 O O . ALA A 1 48 ? -8.971 -4.511 9.172 1.00 5.14 222 ALA A O 2
ATOM 1971 N N . GLY A 1 49 ? -7.789 -5.828 7.756 1.00 72.54 223 GLY A N 2
ATOM 1972 C CA . GLY A 1 49 ? -7.147 -6.687 8.745 1.00 54.34 223 GLY A CA 2
ATOM 1973 C C . GLY A 1 49 ? -7.493 -8.163 8.564 1.00 13.20 223 GLY A C 2
ATOM 1974 O O . GLY A 1 49 ? -6.672 -9.017 8.892 1.00 13.51 223 GLY A O 2
ATOM 1978 N N . SER A 1 50 ? -8.674 -8.492 8.031 1.00 12.10 224 SER A N 2
ATOM 1979 C CA . SER A 1 50 ? -9.050 -9.881 7.783 1.00 32.34 224 SER A CA 2
ATOM 1980 C C . SER A 1 50 ? -8.133 -10.495 6.719 1.00 62.33 224 SER A C 2
ATOM 1981 O O . SER A 1 50 ? -7.726 -9.812 5.781 1.00 52.54 224 SER A O 2
ATOM 1989 N N . ASP A 1 51 ? -7.863 -11.802 6.784 1.00 61.25 225 ASP A N 2
ATOM 1990 C CA . ASP A 1 51 ? -7.053 -12.460 5.748 1.00 53.22 225 ASP A CA 2
ATOM 1991 C C . ASP A 1 51 ? -7.730 -12.427 4.376 1.00 11.51 225 ASP A C 2
ATOM 1992 O O . ASP A 1 51 ? -7.069 -12.374 3.337 1.00 20.21 225 ASP A O 2
ATOM 2001 N N . LEU A 1 52 ? -9.068 -12.391 4.372 1.00 65.13 226 LEU A N 2
ATOM 2002 C CA . LEU A 1 52 ? -9.840 -12.225 3.150 1.00 13.44 226 LEU A CA 2
ATOM 2003 C C . LEU A 1 52 ? -9.487 -10.899 2.479 1.00 72.23 226 LEU A C 2
ATOM 2004 O O . LEU A 1 52 ? -9.366 -10.859 1.257 1.00 44.25 226 LEU A O 2
ATOM 2020 N N . ALA A 1 53 ? -9.300 -9.830 3.268 1.00 33.13 227 ALA A N 2
ATOM 2021 C CA . ALA A 1 53 ? -8.886 -8.533 2.756 1.00 31.51 227 ALA A CA 2
ATOM 2022 C C . ALA A 1 53 ? -7.549 -8.671 2.030 1.00 61.32 227 ALA A C 2
ATOM 2023 O O . ALA A 1 53 ? -7.387 -8.171 0.916 1.00 1.22 227 ALA A O 2
ATOM 2030 N N . GLN A 1 54 ? -6.602 -9.375 2.659 1.00 2.11 228 GLN A N 2
ATOM 2031 C CA . GLN A 1 54 ? -5.282 -9.628 2.104 1.00 62.54 228 GLN A CA 2
ATOM 2032 C C . GLN A 1 54 ? -5.413 -10.341 0.757 1.00 60.13 228 GLN A C 2
ATOM 2033 O O . GLN A 1 54 ? -4.923 -9.830 -0.247 1.00 43.54 228 GLN A O 2
ATOM 2047 N N . LYS A 1 55 ? -6.089 -11.496 0.710 1.00 14.24 229 LYS A N 2
ATOM 2048 C CA . LYS A 1 55 ? -6.186 -12.271 -0.531 1.00 61.11 229 LYS A CA 2
ATOM 2049 C C . LYS A 1 55 ? -6.922 -11.507 -1.632 1.00 50.14 229 LYS A C 2
ATOM 2050 O O . LYS A 1 55 ? -6.493 -11.557 -2.778 1.00 20.33 229 LYS A O 2
ATOM 2069 N N . TRP A 1 56 ? -8.041 -10.848 -1.326 1.00 13.20 230 TRP A N 2
ATOM 2070 C CA . TRP A 1 56 ? -8.868 -10.241 -2.363 1.00 72.33 230 TRP A CA 2
ATOM 2071 C C . TRP A 1 56 ? -8.162 -9.021 -2.961 1.00 31.00 230 TRP A C 2
ATOM 2072 O O . TRP A 1 56 ? -8.097 -8.877 -4.180 1.00 23.12 230 TRP A O 2
ATOM 2093 N N . HIS A 1 57 ? -7.621 -8.129 -2.122 1.00 41.52 231 HIS A N 2
ATOM 2094 C CA . HIS A 1 57 ? -6.965 -6.913 -2.601 1.00 44.11 231 HIS A CA 2
ATOM 2095 C C . HIS A 1 57 ? -5.762 -7.203 -3.503 1.00 62.42 231 HIS A C 2
ATOM 2096 O O . HIS A 1 57 ? -5.513 -6.415 -4.414 1.00 2.10 231 HIS A O 2
ATOM 2110 N N . LEU A 1 58 ? -5.083 -8.331 -3.280 1.00 43.21 232 LEU A N 2
ATOM 2111 C CA . LEU A 1 58 ? -3.930 -8.815 -4.043 1.00 54.14 232 LEU A CA 2
ATOM 2112 C C . LEU A 1 58 ? -4.202 -8.903 -5.552 1.00 63.01 232 LEU A C 2
ATOM 2113 O O . LEU A 1 58 ? -3.281 -8.735 -6.349 1.00 33.14 232 LEU A O 2
ATOM 2129 N N . ILE A 1 59 ? -5.452 -9.191 -5.928 1.00 20.31 233 ILE A N 2
ATOM 2130 C CA . ILE A 1 59 ? -5.909 -9.342 -7.310 1.00 12.23 233 ILE A CA 2
ATOM 2131 C C . ILE A 1 59 ? -6.746 -8.112 -7.708 1.00 33.40 233 ILE A C 2
ATOM 2132 O O . ILE A 1 59 ? -6.926 -7.836 -8.887 1.00 73.01 233 ILE A O 2
ATOM 2148 N N . LYS A 1 60 ? -7.289 -7.372 -6.734 1.00 35.12 234 LYS A N 2
ATOM 2149 C CA . LYS A 1 60 ? -8.120 -6.197 -6.971 1.00 65.43 234 LYS A CA 2
ATOM 2150 C C . LYS A 1 60 ? -7.285 -5.085 -7.603 1.00 71.04 234 LYS A C 2
ATOM 2151 O O . LYS A 1 60 ? -7.567 -4.698 -8.731 1.00 11.24 234 LYS A O 2
ATOM 2170 N N . GLN A 1 61 ? -6.330 -4.543 -6.836 1.00 72.02 235 GLN A N 2
ATOM 2171 C CA . GLN A 1 61 ? -5.314 -3.620 -7.318 1.00 11.35 235 GLN A CA 2
ATOM 2172 C C . GLN A 1 61 ? -4.298 -4.492 -8.083 1.00 33.24 235 GLN A C 2
ATOM 2173 O O . GLN A 1 61 ? -4.476 -5.705 -8.216 1.00 30.21 235 GLN A O 2
ATOM 2187 N N . HIS A 1 62 ? -3.191 -3.908 -8.530 1.00 22.23 236 HIS A N 2
ATOM 2188 C CA . HIS A 1 62 ? -2.109 -4.586 -9.234 1.00 73.33 236 HIS A CA 2
ATOM 2189 C C . HIS A 1 62 ? -2.497 -5.123 -10.609 1.00 63.54 236 HIS A C 2
ATOM 2190 O O . HIS A 1 62 ? -2.043 -4.572 -11.615 1.00 34.42 236 HIS A O 2
ATOM 2204 N N . THR A 1 63 ? -3.274 -6.195 -10.705 1.00 74.12 237 THR A N 2
ATOM 2205 C CA . THR A 1 63 ? -3.657 -6.774 -11.987 1.00 64.12 237 THR A CA 2
ATOM 2206 C C . THR A 1 63 ? -4.961 -7.560 -11.837 1.00 22.14 237 THR A C 2
ATOM 2207 O O . THR A 1 63 ? -4.976 -8.664 -11.292 1.00 63.42 237 THR A O 2
ATOM 2218 N N . ALA A 1 64 ? -6.040 -6.995 -12.375 1.00 64.25 238 ALA A N 2
ATOM 2219 C CA . ALA A 1 64 ? -7.353 -7.618 -12.470 1.00 34.41 238 ALA A CA 2
ATOM 2220 C C . ALA A 1 64 ? -7.670 -7.830 -13.957 1.00 70.53 238 ALA A C 2
ATOM 2221 O O . ALA A 1 64 ? -8.262 -6.947 -14.585 1.00 41.40 238 ALA A O 2
ATOM 2228 N N . PRO A 1 65 ? -7.222 -8.933 -14.580 1.00 61.40 239 PRO A N 2
ATOM 2229 C CA . PRO A 1 65 ? -7.644 -9.271 -15.934 1.00 14.44 239 PRO A CA 2
ATOM 2230 C C . PRO A 1 65 ? -9.124 -9.681 -15.930 1.00 74.14 239 PRO A C 2
ATOM 2231 O O . PRO A 1 65 ? -9.716 -9.913 -14.873 1.00 42.52 239 PRO A O 2
ATOM 2242 N N . VAL A 1 66 ? -9.719 -9.817 -17.114 1.00 55.30 240 VAL A N 2
ATOM 2243 C CA . VAL A 1 66 ? -11.088 -10.289 -17.288 1.00 73.31 240 VAL A CA 2
ATOM 2244 C C . VAL A 1 66 ? -11.087 -11.363 -18.375 1.00 73.24 240 VAL A C 2
ATOM 2245 O O . VAL A 1 66 ? -10.191 -11.388 -19.219 1.00 4.41 240 VAL A O 2
ATOM 2258 N N . SER A 1 67 ? -12.090 -12.240 -18.367 1.00 23.54 241 SER A N 2
ATOM 2259 C CA . SER A 1 67 ? -12.273 -13.277 -19.369 1.00 33.20 241 SER A CA 2
ATOM 2260 C C . SER A 1 67 ? -13.782 -13.424 -19.595 1.00 22.33 241 SER A C 2
ATOM 2261 O O . SER A 1 67 ? -14.413 -14.246 -18.927 1.00 4.10 241 SER A O 2
ATOM 2269 N N . PRO A 1 68 ? -14.393 -12.605 -20.469 1.00 54.33 242 PRO A N 2
ATOM 2270 C CA . PRO A 1 68 ? -15.774 -12.814 -20.878 1.00 33.53 242 PRO A CA 2
ATOM 2271 C C . PRO A 1 68 ? -15.883 -14.092 -21.721 1.00 62.22 242 PRO A C 2
ATOM 2272 O O . PRO A 1 68 ? -14.878 -14.711 -22.079 1.00 3.45 242 PRO A O 2
ATOM 2283 N N . HIS A 1 69 ? -17.111 -14.476 -22.047 1.00 45.13 243 HIS A N 2
ATOM 2284 C CA . HIS A 1 69 ? -17.455 -15.558 -22.956 1.00 20.32 243 HIS A CA 2
ATOM 2285 C C . HIS A 1 69 ? -18.816 -15.209 -23.564 1.00 25.15 243 HIS A C 2
ATOM 2286 O O . HIS A 1 69 ? -19.505 -14.314 -23.065 1.00 54.22 243 HIS A O 2
ATOM 2300 N N . SER A 1 70 ? -19.183 -15.901 -24.636 1.00 53.22 244 SER A N 2
ATOM 2301 C CA . SER A 1 70 ? -20.404 -15.728 -25.397 1.00 22.22 244 SER A CA 2
ATOM 2302 C C . SER A 1 70 ? -20.597 -17.049 -26.115 1.00 53.24 244 SER A C 2
ATOM 2303 O O . SER A 1 70 ? -19.604 -17.429 -26.781 1.00 34.02 244 SER A O 2
ATOM 2311 N N . ARG A 1 1 ? 36.767 -29.279 -42.494 1.00 44.44 175 ARG A N 3
ATOM 2312 C CA . ARG A 1 1 ? 37.340 -28.715 -43.731 1.00 25.31 175 ARG A CA 3
ATOM 2313 C C . ARG A 1 1 ? 36.252 -28.397 -44.771 1.00 23.33 175 ARG A C 3
ATOM 2314 O O . ARG A 1 1 ? 36.567 -28.123 -45.920 1.00 72.25 175 ARG A O 3
ATOM 2335 N N . SER A 1 2 ? 34.978 -28.431 -44.387 1.00 54.30 176 SER A N 3
ATOM 2336 C CA . SER A 1 2 ? 33.850 -27.897 -45.138 1.00 40.15 176 SER A CA 3
ATOM 2337 C C . SER A 1 2 ? 32.718 -27.647 -44.128 1.00 12.11 176 SER A C 3
ATOM 2338 O O . SER A 1 2 ? 32.891 -27.937 -42.937 1.00 40.04 176 SER A O 3
ATOM 2346 N N . LEU A 1 3 ? 31.585 -27.103 -44.585 1.00 42.40 177 LEU A N 3
ATOM 2347 C CA . LEU A 1 3 ? 30.382 -26.843 -43.792 1.00 14.14 177 LEU A CA 3
ATOM 2348 C C . LEU A 1 3 ? 29.148 -27.126 -44.651 1.00 25.25 177 LEU A C 3
ATOM 2349 O O . LEU A 1 3 ? 29.258 -27.185 -45.881 1.00 72.32 177 LEU A O 3
ATOM 2365 N N . ARG A 1 4 ? 27.979 -27.293 -44.021 1.00 24.30 178 ARG A N 3
ATOM 2366 C CA . ARG A 1 4 ? 26.663 -27.415 -44.660 1.00 3.45 178 ARG A CA 3
ATOM 2367 C C . ARG A 1 4 ? 25.638 -26.612 -43.846 1.00 25.42 178 ARG A C 3
ATOM 2368 O O . ARG A 1 4 ? 25.940 -26.176 -42.730 1.00 34.30 178 ARG A O 3
ATOM 2389 N N . GLN A 1 5 ? 24.432 -26.436 -44.390 1.00 24.00 179 GLN A N 3
ATOM 2390 C CA . GLN A 1 5 ? 23.223 -25.979 -43.706 1.00 3.32 179 GLN A CA 3
ATOM 2391 C C . GLN A 1 5 ? 22.028 -26.366 -44.594 1.00 35.51 179 GLN A C 3
ATOM 2392 O O . GLN A 1 5 ? 22.231 -26.771 -45.744 1.00 2.32 179 GLN A O 3
ATOM 2406 N N . ARG A 1 6 ? 20.794 -26.194 -44.117 1.00 65.05 180 ARG A N 3
ATOM 2407 C CA . ARG A 1 6 ? 19.600 -26.081 -44.956 1.00 64.25 180 ARG A CA 3
ATOM 2408 C C . ARG A 1 6 ? 18.921 -24.754 -44.656 1.00 43.03 180 ARG A C 3
ATOM 2409 O O . ARG A 1 6 ? 19.006 -24.265 -43.530 1.00 61.12 180 ARG A O 3
ATOM 2430 N N . LEU A 1 7 ? 18.193 -24.237 -45.642 1.00 42.44 181 LEU A N 3
ATOM 2431 C CA . LEU A 1 7 ? 17.435 -22.997 -45.573 1.00 73.23 181 LEU A CA 3
ATOM 2432 C C . LEU A 1 7 ? 16.020 -23.221 -46.105 1.00 71.21 181 LEU A C 3
ATOM 2433 O O . LEU A 1 7 ? 15.748 -24.270 -46.699 1.00 74.14 181 LEU A O 3
ATOM 2449 N N . GLN A 1 8 ? 15.135 -22.244 -45.917 1.00 62.31 182 GLN A N 3
ATOM 2450 C CA . GLN A 1 8 ? 13.703 -22.324 -46.182 1.00 40.10 182 GLN A CA 3
ATOM 2451 C C . GLN A 1 8 ? 13.317 -21.265 -47.217 1.00 63.11 182 GLN A C 3
ATOM 2452 O O . GLN A 1 8 ? 12.300 -20.588 -47.103 1.00 12.30 182 GLN A O 3
ATOM 2466 N N . ASP A 1 9 ? 14.133 -21.119 -48.258 1.00 20.03 183 ASP A N 3
ATOM 2467 C CA . ASP A 1 9 ? 14.191 -19.983 -49.162 1.00 43.12 183 ASP A CA 3
ATOM 2468 C C . ASP A 1 9 ? 13.910 -20.468 -50.586 1.00 32.23 183 ASP A C 3
ATOM 2469 O O . ASP A 1 9 ? 14.496 -20.065 -51.583 1.00 34.24 183 ASP A O 3
ATOM 2478 N N . THR A 1 10 ? 13.040 -21.461 -50.632 1.00 51.30 184 THR A N 3
ATOM 2479 C CA . THR A 1 10 ? 12.635 -22.260 -51.770 1.00 22.11 184 THR A CA 3
ATOM 2480 C C . THR A 1 10 ? 11.119 -22.503 -51.723 1.00 53.13 184 THR A C 3
ATOM 2481 O O . THR A 1 10 ? 10.577 -23.115 -52.640 1.00 71.31 184 THR A O 3
ATOM 2492 N N . VAL A 1 11 ? 10.430 -22.024 -50.682 1.00 43.51 185 VAL A N 3
ATOM 2493 C CA . VAL A 1 11 ? 8.990 -22.188 -50.492 1.00 73.04 185 VAL A CA 3
ATOM 2494 C C . VAL A 1 11 ? 8.263 -20.850 -50.722 1.00 11.42 185 VAL A C 3
ATOM 2495 O O . VAL A 1 11 ? 7.309 -20.515 -50.018 1.00 54.52 185 VAL A O 3
ATOM 2508 N N . GLY A 1 12 ? 8.732 -20.058 -51.690 1.00 64.11 186 GLY A N 3
ATOM 2509 C CA . GLY A 1 12 ? 8.307 -18.684 -51.926 1.00 14.24 186 GLY A CA 3
ATOM 2510 C C . GLY A 1 12 ? 6.933 -18.586 -52.591 1.00 62.45 186 GLY A C 3
ATOM 2511 O O . GLY A 1 12 ? 6.836 -18.198 -53.758 1.00 21.23 186 GLY A O 3
ATOM 2515 N N . LEU A 1 13 ? 5.868 -18.906 -51.855 1.00 72.41 187 LEU A N 3
ATOM 2516 C CA . LEU A 1 13 ? 4.485 -18.683 -52.264 1.00 12.03 187 LEU A CA 3
ATOM 2517 C C . LEU A 1 13 ? 3.893 -17.565 -51.412 1.00 61.21 187 LEU A C 3
ATOM 2518 O O . LEU A 1 13 ? 4.055 -17.558 -50.190 1.00 12.43 187 LEU A O 3
ATOM 2534 N N . CYS A 1 14 ? 3.215 -16.614 -52.051 1.00 5.10 188 CYS A N 3
ATOM 2535 C CA . CYS A 1 14 ? 2.585 -15.451 -51.442 1.00 41.23 188 CYS A CA 3
ATOM 2536 C C . CYS A 1 14 ? 1.246 -15.249 -52.147 1.00 61.24 188 CYS A C 3
ATOM 2537 O O . CYS A 1 14 ? 1.231 -15.040 -53.364 1.00 13.40 188 CYS A O 3
ATOM 2545 N N . PHE A 1 15 ? 0.130 -15.342 -51.427 1.00 52.22 189 PHE A N 3
ATOM 2546 C CA . PHE A 1 15 ? -1.210 -15.324 -52.014 1.00 21.13 189 PHE A CA 3
ATOM 2547 C C . PHE A 1 15 ? -2.214 -14.705 -51.024 1.00 22.14 189 PHE A C 3
ATOM 2548 O O . PHE A 1 15 ? -1.932 -14.668 -49.820 1.00 63.21 189 PHE A O 3
ATOM 2565 N N . PRO A 1 16 ? -3.365 -14.191 -51.497 1.00 74.42 190 PRO A N 3
ATOM 2566 C CA . PRO A 1 16 ? -4.345 -13.523 -50.643 1.00 62.01 190 PRO A CA 3
ATOM 2567 C C . PRO A 1 16 ? -5.124 -14.527 -49.784 1.00 31.33 190 PRO A C 3
ATOM 2568 O O . PRO A 1 16 ? -5.092 -15.733 -50.044 1.00 55.50 190 PRO A O 3
ATOM 2579 N N . MET A 1 17 ? -5.860 -14.035 -48.779 1.00 5.12 191 MET A N 3
ATOM 2580 C CA . MET A 1 17 ? -6.516 -14.869 -47.763 1.00 32.15 191 MET A CA 3
ATOM 2581 C C . MET A 1 17 ? -8.039 -14.781 -47.741 1.00 53.20 191 MET A C 3
ATOM 2582 O O . MET A 1 17 ? -8.645 -15.392 -46.867 1.00 13.41 191 MET A O 3
ATOM 2596 N N . ARG A 1 18 ? -8.657 -14.062 -48.683 1.00 54.31 192 ARG A N 3
ATOM 2597 C CA . ARG A 1 18 ? -10.062 -13.642 -48.662 1.00 71.24 192 ARG A CA 3
ATOM 2598 C C . ARG A 1 18 ? -10.227 -12.500 -47.657 1.00 74.33 192 ARG A C 3
ATOM 2599 O O . ARG A 1 18 ? -9.621 -12.487 -46.586 1.00 44.54 192 ARG A O 3
ATOM 2620 N N . THR A 1 19 ? -11.005 -11.489 -48.023 1.00 21.21 193 THR A N 3
ATOM 2621 C CA . THR A 1 19 ? -11.150 -10.239 -47.287 1.00 71.03 193 THR A CA 3
ATOM 2622 C C . THR A 1 19 ? -12.119 -9.370 -48.078 1.00 61.34 193 THR A C 3
ATOM 2623 O O . THR A 1 19 ? -12.249 -9.521 -49.300 1.00 73.14 193 THR A O 3
ATOM 2634 N N . TYR A 1 20 ? -12.749 -8.414 -47.405 1.00 32.21 194 TYR A N 3
ATOM 2635 C CA . TYR A 1 20 ? -13.529 -7.359 -48.019 1.00 24.41 194 TYR A CA 3
ATOM 2636 C C . TYR A 1 20 ? -13.388 -6.033 -47.277 1.00 2.42 194 TYR A C 3
ATOM 2637 O O . TYR A 1 20 ? -14.142 -5.092 -47.538 1.00 43.14 194 TYR A O 3
ATOM 2655 N N . SER A 1 21 ? -12.405 -5.918 -46.385 1.00 32.13 195 SER A N 3
ATOM 2656 C CA . SER A 1 21 ? -12.216 -4.718 -45.576 1.00 10.15 195 SER A CA 3
ATOM 2657 C C . SER A 1 21 ? -10.750 -4.506 -45.213 1.00 61.15 195 SER A C 3
ATOM 2658 O O . SER A 1 21 ? -10.143 -5.336 -44.533 1.00 42.40 195 SER A O 3
ATOM 2666 N N . LYS A 1 22 ? -10.163 -3.410 -45.706 1.00 35.23 196 LYS A N 3
ATOM 2667 C CA . LYS A 1 22 ? -8.778 -3.029 -45.407 1.00 32.13 196 LYS A CA 3
ATOM 2668 C C . LYS A 1 22 ? -8.563 -1.519 -45.346 1.00 0.52 196 LYS A C 3
ATOM 2669 O O . LYS A 1 22 ? -7.458 -1.040 -45.097 1.00 54.11 196 LYS A O 3
ATOM 2688 N N . GLN A 1 23 ? -9.638 -0.762 -45.473 1.00 54.34 197 GLN A N 3
ATOM 2689 C CA . GLN A 1 23 ? -9.598 0.670 -45.754 1.00 31.24 197 GLN A CA 3
ATOM 2690 C C . GLN A 1 23 ? -9.879 1.512 -44.505 1.00 14.24 197 GLN A C 3
ATOM 2691 O O . GLN A 1 23 ? -9.971 2.737 -44.576 1.00 54.12 197 GLN A O 3
ATOM 2705 N N . SER A 1 24 ? -10.012 0.878 -43.342 1.00 41.44 198 SER A N 3
ATOM 2706 C CA . SER A 1 24 ? -10.146 1.558 -42.065 1.00 54.41 198 SER A CA 3
ATOM 2707 C C . SER A 1 24 ? -9.623 0.635 -40.967 1.00 63.14 198 SER A C 3
ATOM 2708 O O . SER A 1 24 ? -10.268 -0.356 -40.605 1.00 14.14 198 SER A O 3
ATOM 2716 N N . LYS A 1 25 ? -8.426 0.934 -40.468 1.00 11.23 199 LYS A N 3
ATOM 2717 C CA . LYS A 1 25 ? -7.761 0.204 -39.397 1.00 2.21 199 LYS A CA 3
ATOM 2718 C C . LYS A 1 25 ? -7.498 1.198 -38.262 1.00 2.30 199 LYS A C 3
ATOM 2719 O O . LYS A 1 25 ? -6.380 1.692 -38.146 1.00 75.01 199 LYS A O 3
ATOM 2738 N N . PRO A 1 26 ? -8.518 1.552 -37.464 1.00 22.33 200 PRO A N 3
ATOM 2739 C CA . PRO A 1 26 ? -8.364 2.510 -36.383 1.00 61.21 200 PRO A CA 3
ATOM 2740 C C . PRO A 1 26 ? -7.527 1.874 -35.272 1.00 63.15 200 PRO A C 3
ATOM 2741 O O . PRO A 1 26 ? -7.985 0.942 -34.606 1.00 70.42 200 PRO A O 3
ATOM 2752 N N . LEU A 1 27 ? -6.293 2.337 -35.087 1.00 44.43 201 LEU A N 3
ATOM 2753 C CA . LEU A 1 27 ? -5.368 1.799 -34.101 1.00 11.42 201 LEU A CA 3
ATOM 2754 C C . LEU A 1 27 ? -4.488 2.923 -33.580 1.00 51.40 201 LEU A C 3
ATOM 2755 O O . LEU A 1 27 ? -3.756 3.554 -34.346 1.00 54.24 201 LEU A O 3
ATOM 2771 N N . PHE A 1 28 ? -4.596 3.224 -32.287 1.00 5.10 202 PHE A N 3
ATOM 2772 C CA . PHE A 1 28 ? -3.710 4.167 -31.623 1.00 64.12 202 PHE A CA 3
ATOM 2773 C C . PHE A 1 28 ? -3.732 3.908 -30.114 1.00 52.51 202 PHE A C 3
ATOM 2774 O O . PHE A 1 28 ? -4.590 3.174 -29.617 1.00 4.24 202 PHE A O 3
ATOM 2791 N N . SER A 1 29 ? -2.800 4.528 -29.381 1.00 15.14 203 SER A N 3
ATOM 2792 C CA . SER A 1 29 ? -2.617 4.438 -27.926 1.00 33.33 203 SER A CA 3
ATOM 2793 C C . SER A 1 29 ? -2.331 3.016 -27.406 1.00 3.11 203 SER A C 3
ATOM 2794 O O . SER A 1 29 ? -2.048 2.826 -26.226 1.00 43.21 203 SER A O 3
ATOM 2802 N N . ASN A 1 30 ? -2.319 2.013 -28.275 1.00 33.34 204 ASN A N 3
ATOM 2803 C CA . ASN A 1 30 ? -2.427 0.596 -27.960 1.00 23.22 204 ASN A CA 3
ATOM 2804 C C . ASN A 1 30 ? -1.151 -0.177 -28.307 1.00 63.13 204 ASN A C 3
ATOM 2805 O O . ASN A 1 30 ? -1.201 -1.404 -28.325 1.00 34.55 204 ASN A O 3
ATOM 2816 N N . LYS A 1 31 ? -0.030 0.497 -28.609 1.00 32.23 205 LYS A N 3
ATOM 2817 C CA . LYS A 1 31 ? 1.177 -0.169 -29.106 1.00 5.31 205 LYS A CA 3
ATOM 2818 C C . LYS A 1 31 ? 2.362 -0.103 -28.148 1.00 74.31 205 LYS A C 3
ATOM 2819 O O . LYS A 1 31 ? 3.126 -1.062 -28.133 1.00 44.22 205 LYS A O 3
ATOM 2838 N N . ARG A 1 32 ? 2.579 0.980 -27.394 1.00 72.04 206 ARG A N 3
ATOM 2839 C CA . ARG A 1 32 ? 3.741 1.108 -26.499 1.00 44.22 206 ARG A CA 3
ATOM 2840 C C . ARG A 1 32 ? 3.454 1.981 -25.269 1.00 14.02 206 ARG A C 3
ATOM 2841 O O . ARG A 1 32 ? 4.400 2.484 -24.654 1.00 71.11 206 ARG A O 3
ATOM 2862 N N . LYS A 1 33 ? 2.190 2.193 -24.890 1.00 13.45 207 LYS A N 3
ATOM 2863 C CA . LYS A 1 33 ? 1.793 2.918 -23.694 1.00 44.04 207 LYS A CA 3
ATOM 2864 C C . LYS A 1 33 ? 1.171 1.973 -22.683 1.00 62.01 207 LYS A C 3
ATOM 2865 O O . LYS A 1 33 ? 0.212 1.271 -23.018 1.00 42.43 207 LYS A O 3
ATOM 2884 N N . ILE A 1 34 ? 1.646 2.012 -21.447 1.00 1.30 208 ILE A N 3
ATOM 2885 C CA . ILE A 1 34 ? 0.991 1.452 -20.281 1.00 11.50 208 ILE A CA 3
ATOM 2886 C C . ILE A 1 34 ? 1.101 2.521 -19.174 1.00 21.22 208 ILE A C 3
ATOM 2887 O O . ILE A 1 34 ? 1.926 3.437 -19.269 1.00 5.12 208 ILE A O 3
ATOM 2903 N N . HIS A 1 35 ? 0.229 2.480 -18.166 1.00 41.32 209 HIS A N 3
ATOM 2904 C CA . HIS A 1 35 ? 0.139 3.492 -17.117 1.00 63.01 209 HIS A CA 3
ATOM 2905 C C . HIS A 1 35 ? 0.998 3.074 -15.919 1.00 55.52 209 HIS A C 3
ATOM 2906 O O . HIS A 1 35 ? 1.108 1.879 -15.638 1.00 14.34 209 HIS A O 3
ATOM 2920 N N . LEU A 1 36 ? 1.530 4.037 -15.153 1.00 24.30 210 LEU A N 3
ATOM 2921 C CA . LEU A 1 36 ? 2.294 3.736 -13.928 1.00 74.33 210 LEU A CA 3
ATOM 2922 C C . LEU A 1 36 ? 1.426 3.182 -12.798 1.00 64.15 210 LEU A C 3
ATOM 2923 O O . LEU A 1 36 ? 1.949 2.680 -11.802 1.00 4.22 210 LEU A O 3
ATOM 2939 N N . SER A 1 37 ? 0.110 3.272 -12.945 1.00 3.02 211 SER A N 3
ATOM 2940 C CA . SER A 1 37 ? -0.886 2.716 -12.050 1.00 64.31 211 SER A CA 3
ATOM 2941 C C . SER A 1 37 ? -1.948 2.026 -12.916 1.00 54.04 211 SER A C 3
ATOM 2942 O O . SER A 1 37 ? -3.144 2.261 -12.761 1.00 2.11 211 SER A O 3
ATOM 2950 N N . GLU A 1 38 ? -1.509 1.237 -13.906 1.00 61.43 212 GLU A N 3
ATOM 2951 C CA . GLU A 1 38 ? -2.369 0.329 -14.659 1.00 71.32 212 GLU A CA 3
ATOM 2952 C C . GLU A 1 38 ? -3.185 -0.508 -13.667 1.00 51.54 212 GLU A C 3
ATOM 2953 O O . GLU A 1 38 ? -2.598 -1.215 -12.852 1.00 40.14 212 GLU A O 3
ATOM 2965 N N . LEU A 1 39 ? -4.514 -0.376 -13.653 1.00 24.44 213 LEU A N 3
ATOM 2966 C CA . LEU A 1 39 ? -5.382 -1.043 -12.683 1.00 44.23 213 LEU A CA 3
ATOM 2967 C C . LEU A 1 39 ? -6.676 -1.503 -13.345 1.00 32.50 213 LEU A C 3
ATOM 2968 O O . LEU A 1 39 ? -7.000 -1.088 -14.460 1.00 52.31 213 LEU A O 3
ATOM 2984 N N . MET A 1 40 ? -7.386 -2.386 -12.638 1.00 0.24 214 MET A N 3
ATOM 2985 C CA . MET A 1 40 ? -8.698 -2.942 -12.951 1.00 32.05 214 MET A CA 3
ATOM 2986 C C . MET A 1 40 ? -9.309 -3.494 -11.649 1.00 23.33 214 MET A C 3
ATOM 2987 O O . MET A 1 40 ? -9.327 -4.711 -11.449 1.00 53.34 214 MET A O 3
ATOM 3001 N N . LEU A 1 41 ? -9.729 -2.619 -10.723 1.00 34.21 215 LEU A N 3
ATOM 3002 C CA . LEU A 1 41 ? -10.616 -2.933 -9.592 1.00 73.12 215 LEU A CA 3
ATOM 3003 C C . LEU A 1 41 ? -11.076 -1.629 -8.937 1.00 63.53 215 LEU A C 3
ATOM 3004 O O . LEU A 1 41 ? -10.316 -0.665 -8.849 1.00 4.22 215 LEU A O 3
ATOM 3020 N N . GLU A 1 42 ? -12.308 -1.641 -8.429 1.00 42.34 216 GLU A N 3
ATOM 3021 C CA . GLU A 1 42 ? -12.963 -0.599 -7.634 1.00 21.22 216 GLU A CA 3
ATOM 3022 C C . GLU A 1 42 ? -14.006 -1.262 -6.702 1.00 61.20 216 GLU A C 3
ATOM 3023 O O . GLU A 1 42 ? -15.179 -0.863 -6.672 1.00 11.33 216 GLU A O 3
ATOM 3035 N N . LYS A 1 43 ? -13.646 -2.331 -5.988 1.00 71.23 217 LYS A N 3
ATOM 3036 C CA . LYS A 1 43 ? -14.593 -3.124 -5.211 1.00 24.12 217 LYS A CA 3
ATOM 3037 C C . LYS A 1 43 ? -13.858 -3.718 -4.019 1.00 41.53 217 LYS A C 3
ATOM 3038 O O . LYS A 1 43 ? -12.939 -4.513 -4.212 1.00 65.12 217 LYS A O 3
ATOM 3057 N N . CYS A 1 44 ? -14.247 -3.340 -2.800 1.00 72.34 218 CYS A N 3
ATOM 3058 C CA . CYS A 1 44 ? -13.611 -3.744 -1.548 1.00 52.25 218 CYS A CA 3
ATOM 3059 C C . CYS A 1 44 ? -14.669 -4.357 -0.612 1.00 53.24 218 CYS A C 3
ATOM 3060 O O . CYS A 1 44 ? -15.101 -3.688 0.326 1.00 3.44 218 CYS A O 3
ATOM 3068 N N . PRO A 1 45 ? -15.144 -5.593 -0.855 1.00 2.24 219 PRO A N 3
ATOM 3069 C CA . PRO A 1 45 ? -16.244 -6.172 -0.090 1.00 23.03 219 PRO A CA 3
ATOM 3070 C C . PRO A 1 45 ? -15.846 -6.724 1.289 1.00 53.55 219 PRO A C 3
ATOM 3071 O O . PRO A 1 45 ? -16.742 -7.099 2.050 1.00 51.44 219 PRO A O 3
ATOM 3082 N N . PHE A 1 46 ? -14.559 -6.831 1.639 1.00 52.33 220 PHE A N 3
ATOM 3083 C CA . PHE A 1 46 ? -14.128 -7.288 2.953 1.00 13.33 220 PHE A CA 3
ATOM 3084 C C . PHE A 1 46 ? -13.729 -6.087 3.815 1.00 31.11 220 PHE A C 3
ATOM 3085 O O . PHE A 1 46 ? -13.158 -5.123 3.295 1.00 61.21 220 PHE A O 3
ATOM 3102 N N . PRO A 1 47 ? -13.916 -6.167 5.144 1.00 52.42 221 PRO A N 3
ATOM 3103 C CA . PRO A 1 47 ? -13.412 -5.170 6.073 1.00 64.02 221 PRO A CA 3
ATOM 3104 C C . PRO A 1 47 ? -11.883 -5.135 6.033 1.00 52.52 221 PRO A C 3
ATOM 3105 O O . PRO A 1 47 ? -11.221 -6.177 6.036 1.00 61.24 221 PRO A O 3
ATOM 3116 N N . ALA A 1 48 ? -11.328 -3.923 6.038 1.00 15.10 222 ALA A N 3
ATOM 3117 C CA . ALA A 1 48 ? -9.901 -3.668 6.177 1.00 33.50 222 ALA A CA 3
ATOM 3118 C C . ALA A 1 48 ? -9.492 -3.962 7.623 1.00 45.31 222 ALA A C 3
ATOM 3119 O O . ALA A 1 48 ? -9.393 -3.061 8.451 1.00 5.14 222 ALA A O 3
ATOM 3126 N N . GLY A 1 49 ? -9.314 -5.242 7.936 1.00 72.54 223 GLY A N 3
ATOM 3127 C CA . GLY A 1 49 ? -9.011 -5.701 9.280 1.00 54.34 223 GLY A CA 3
ATOM 3128 C C . GLY A 1 49 ? -8.984 -7.220 9.372 1.00 13.20 223 GLY A C 3
ATOM 3129 O O . GLY A 1 49 ? -9.336 -7.770 10.410 1.00 13.51 223 GLY A O 3
ATOM 3133 N N . SER A 1 50 ? -8.631 -7.920 8.291 1.00 12.10 224 SER A N 3
ATOM 3134 C CA . SER A 1 50 ? -8.575 -9.371 8.264 1.00 32.34 224 SER A CA 3
ATOM 3135 C C . SER A 1 50 ? -7.577 -9.822 7.196 1.00 62.33 224 SER A C 3
ATOM 3136 O O . SER A 1 50 ? -7.241 -9.069 6.280 1.00 52.54 224 SER A O 3
ATOM 3144 N N . ASP A 1 51 ? -7.183 -11.091 7.269 1.00 61.25 225 ASP A N 3
ATOM 3145 C CA . ASP A 1 51 ? -6.489 -11.838 6.219 1.00 53.22 225 ASP A CA 3
ATOM 3146 C C . ASP A 1 51 ? -7.337 -11.885 4.941 1.00 11.51 225 ASP A C 3
ATOM 3147 O O . ASP A 1 51 ? -6.824 -12.098 3.841 1.00 20.21 225 ASP A O 3
ATOM 3156 N N . LEU A 1 52 ? -8.655 -11.675 5.065 1.00 65.13 226 LEU A N 3
ATOM 3157 C CA . LEU A 1 52 ? -9.551 -11.560 3.920 1.00 13.44 226 LEU A CA 3
ATOM 3158 C C . LEU A 1 52 ? -9.076 -10.413 3.019 1.00 72.23 226 LEU A C 3
ATOM 3159 O O . LEU A 1 52 ? -8.947 -10.581 1.804 1.00 44.25 226 LEU A O 3
ATOM 3175 N N . ALA A 1 53 ? -8.797 -9.251 3.625 1.00 33.13 227 ALA A N 3
ATOM 3176 C CA . ALA A 1 53 ? -8.333 -8.059 2.927 1.00 31.51 227 ALA A CA 3
ATOM 3177 C C . ALA A 1 53 ? -6.962 -8.315 2.297 1.00 61.32 227 ALA A C 3
ATOM 3178 O O . ALA A 1 53 ? -6.711 -7.888 1.172 1.00 1.22 227 ALA A O 3
ATOM 3185 N N . GLN A 1 54 ? -6.075 -9.046 2.976 1.00 2.11 228 GLN A N 3
ATOM 3186 C CA . GLN A 1 54 ? -4.759 -9.366 2.459 1.00 62.54 228 GLN A CA 3
ATOM 3187 C C . GLN A 1 54 ? -4.853 -10.177 1.162 1.00 60.13 228 GLN A C 3
ATOM 3188 O O . GLN A 1 54 ? -4.109 -9.901 0.218 1.00 43.54 228 GLN A O 3
ATOM 3202 N N . LYS A 1 55 ? -5.757 -11.167 1.090 1.00 14.24 229 LYS A N 3
ATOM 3203 C CA . LYS A 1 55 ? -6.030 -11.868 -0.167 1.00 61.11 229 LYS A CA 3
ATOM 3204 C C . LYS A 1 55 ? -6.583 -10.903 -1.208 1.00 50.14 229 LYS A C 3
ATOM 3205 O O . LYS A 1 55 ? -6.083 -10.898 -2.330 1.00 20.33 229 LYS A O 3
ATOM 3224 N N . TRP A 1 56 ? -7.571 -10.076 -0.857 1.00 13.20 230 TRP A N 3
ATOM 3225 C CA . TRP A 1 56 ? -8.183 -9.115 -1.772 1.00 72.33 230 TRP A CA 3
ATOM 3226 C C . TRP A 1 56 ? -7.133 -8.200 -2.400 1.00 31.00 230 TRP A C 3
ATOM 3227 O O . TRP A 1 56 ? -7.249 -7.874 -3.581 1.00 23.12 230 TRP A O 3
ATOM 3248 N N . HIS A 1 57 ? -6.090 -7.826 -1.657 1.00 41.52 231 HIS A N 3
ATOM 3249 C CA . HIS A 1 57 ? -4.987 -6.999 -2.135 1.00 44.11 231 HIS A CA 3
ATOM 3250 C C . HIS A 1 57 ? -4.288 -7.592 -3.370 1.00 62.42 231 HIS A C 3
ATOM 3251 O O . HIS A 1 57 ? -3.631 -6.851 -4.102 1.00 2.10 231 HIS A O 3
ATOM 3265 N N . LEU A 1 58 ? -4.418 -8.903 -3.611 1.00 43.21 232 LEU A N 3
ATOM 3266 C CA . LEU A 1 58 ? -3.872 -9.589 -4.785 1.00 54.14 232 LEU A CA 3
ATOM 3267 C C . LEU A 1 58 ? -4.836 -9.532 -5.973 1.00 63.01 232 LEU A C 3
ATOM 3268 O O . LEU A 1 58 ? -4.383 -9.476 -7.114 1.00 33.14 232 LEU A O 3
ATOM 3284 N N . ILE A 1 59 ? -6.148 -9.515 -5.706 1.00 20.31 233 ILE A N 3
ATOM 3285 C CA . ILE A 1 59 ? -7.248 -9.521 -6.683 1.00 12.23 233 ILE A CA 3
ATOM 3286 C C . ILE A 1 59 ? -7.381 -8.145 -7.376 1.00 33.40 233 ILE A C 3
ATOM 3287 O O . ILE A 1 59 ? -8.214 -7.958 -8.265 1.00 73.01 233 ILE A O 3
ATOM 3303 N N . LYS A 1 60 ? -6.565 -7.153 -7.000 1.00 35.12 234 LYS A N 3
ATOM 3304 C CA . LYS A 1 60 ? -6.469 -5.905 -7.749 1.00 65.43 234 LYS A CA 3
ATOM 3305 C C . LYS A 1 60 ? -6.083 -6.217 -9.198 1.00 71.04 234 LYS A C 3
ATOM 3306 O O . LYS A 1 60 ? -5.362 -7.180 -9.440 1.00 11.24 234 LYS A O 3
ATOM 3325 N N . GLN A 1 61 ? -6.507 -5.360 -10.131 1.00 72.02 235 GLN A N 3
ATOM 3326 C CA . GLN A 1 61 ? -6.210 -5.466 -11.554 1.00 11.35 235 GLN A CA 3
ATOM 3327 C C . GLN A 1 61 ? -6.527 -6.873 -12.082 1.00 33.24 235 GLN A C 3
ATOM 3328 O O . GLN A 1 61 ? -5.640 -7.618 -12.495 1.00 30.21 235 GLN A O 3
ATOM 3342 N N . HIS A 1 62 ? -7.810 -7.240 -12.070 1.00 22.23 236 HIS A N 3
ATOM 3343 C CA . HIS A 1 62 ? -8.229 -8.530 -12.596 1.00 73.33 236 HIS A CA 3
ATOM 3344 C C . HIS A 1 62 ? -7.976 -8.560 -14.103 1.00 63.54 236 HIS A C 3
ATOM 3345 O O . HIS A 1 62 ? -8.599 -7.808 -14.853 1.00 34.42 236 HIS A O 3
ATOM 3359 N N . THR A 1 63 ? -7.030 -9.397 -14.524 1.00 74.12 237 THR A N 3
ATOM 3360 C CA . THR A 1 63 ? -6.507 -9.456 -15.872 1.00 64.12 237 THR A CA 3
ATOM 3361 C C . THR A 1 63 ? -7.615 -9.817 -16.866 1.00 22.14 237 THR A C 3
ATOM 3362 O O . THR A 1 63 ? -8.283 -10.849 -16.737 1.00 63.42 237 THR A O 3
ATOM 3373 N N . ALA A 1 64 ? -7.806 -8.956 -17.866 1.00 64.25 238 ALA A N 3
ATOM 3374 C CA . ALA A 1 64 ? -8.846 -9.054 -18.876 1.00 34.41 238 ALA A CA 3
ATOM 3375 C C . ALA A 1 64 ? -8.194 -8.934 -20.261 1.00 70.53 238 ALA A C 3
ATOM 3376 O O . ALA A 1 64 ? -8.079 -7.809 -20.764 1.00 41.40 238 ALA A O 3
ATOM 3383 N N . PRO A 1 65 ? -7.689 -10.033 -20.853 1.00 61.40 239 PRO A N 3
ATOM 3384 C CA . PRO A 1 65 ? -7.164 -10.047 -22.217 1.00 14.44 239 PRO A CA 3
ATOM 3385 C C . PRO A 1 65 ? -8.327 -9.974 -23.207 1.00 74.14 239 PRO A C 3
ATOM 3386 O O . PRO A 1 65 ? -9.196 -10.840 -23.162 1.00 42.52 239 PRO A O 3
ATOM 3397 N N . VAL A 1 66 ? -8.352 -8.978 -24.095 1.00 55.30 240 VAL A N 3
ATOM 3398 C CA . VAL A 1 66 ? -9.310 -8.794 -25.195 1.00 73.31 240 VAL A CA 3
ATOM 3399 C C . VAL A 1 66 ? -10.797 -8.972 -24.806 1.00 73.24 240 VAL A C 3
ATOM 3400 O O . VAL A 1 66 ? -11.638 -9.236 -25.671 1.00 4.41 240 VAL A O 3
ATOM 3413 N N . SER A 1 67 ? -11.135 -8.834 -23.520 1.00 23.54 241 SER A N 3
ATOM 3414 C CA . SER A 1 67 ? -12.402 -9.249 -22.927 1.00 33.20 241 SER A CA 3
ATOM 3415 C C . SER A 1 67 ? -12.899 -8.159 -21.961 1.00 22.33 241 SER A C 3
ATOM 3416 O O . SER A 1 67 ? -12.752 -8.302 -20.741 1.00 4.10 241 SER A O 3
ATOM 3424 N N . PRO A 1 68 ? -13.456 -7.050 -22.477 1.00 54.33 242 PRO A N 3
ATOM 3425 C CA . PRO A 1 68 ? -14.119 -6.039 -21.666 1.00 33.53 242 PRO A CA 3
ATOM 3426 C C . PRO A 1 68 ? -15.389 -6.596 -21.014 1.00 62.22 242 PRO A C 3
ATOM 3427 O O . PRO A 1 68 ? -15.816 -7.720 -21.287 1.00 3.45 242 PRO A O 3
ATOM 3438 N N . HIS A 1 69 ? -16.039 -5.757 -20.210 1.00 45.13 243 HIS A N 3
ATOM 3439 C CA . HIS A 1 69 ? -17.299 -6.046 -19.540 1.00 20.32 243 HIS A CA 3
ATOM 3440 C C . HIS A 1 69 ? -17.234 -7.321 -18.687 1.00 25.15 243 HIS A C 3
ATOM 3441 O O . HIS A 1 69 ? -18.196 -8.094 -18.625 1.00 54.22 243 HIS A O 3
ATOM 3455 N N . SER A 1 70 ? -16.130 -7.490 -17.961 1.00 53.22 244 SER A N 3
ATOM 3456 C CA . SER A 1 70 ? -15.973 -8.403 -16.846 1.00 22.22 244 SER A CA 3
ATOM 3457 C C . SER A 1 70 ? -15.062 -7.644 -15.897 1.00 53.24 244 SER A C 3
ATOM 3458 O O . SER A 1 70 ? -15.592 -6.793 -15.148 1.00 34.02 244 SER A O 3
ATOM 3466 N N . ARG A 1 1 ? 26.768 69.057 -72.938 1.00 44.44 175 ARG A N 4
ATOM 3467 C CA . ARG A 1 1 ? 26.701 68.561 -71.562 1.00 25.31 175 ARG A CA 4
ATOM 3468 C C . ARG A 1 1 ? 25.208 68.487 -71.246 1.00 23.33 175 ARG A C 4
ATOM 3469 O O . ARG A 1 1 ? 24.476 69.365 -71.699 1.00 72.25 175 ARG A O 4
ATOM 3490 N N . SER A 1 2 ? 24.758 67.469 -70.522 1.00 54.30 176 SER A N 4
ATOM 3491 C CA . SER A 1 2 ? 23.356 67.254 -70.193 1.00 40.15 176 SER A CA 4
ATOM 3492 C C . SER A 1 2 ? 23.280 66.219 -69.066 1.00 12.11 176 SER A C 4
ATOM 3493 O O . SER A 1 2 ? 24.314 65.761 -68.572 1.00 40.04 176 SER A O 4
ATOM 3501 N N . LEU A 1 3 ? 22.065 65.856 -68.656 1.00 42.40 177 LEU A N 4
ATOM 3502 C CA . LEU A 1 3 ? 21.754 64.769 -67.735 1.00 14.14 177 LEU A CA 4
ATOM 3503 C C . LEU A 1 3 ? 20.626 63.945 -68.356 1.00 25.25 177 LEU A C 4
ATOM 3504 O O . LEU A 1 3 ? 20.048 64.362 -69.359 1.00 72.32 177 LEU A O 4
ATOM 3520 N N . ARG A 1 4 ? 20.301 62.787 -67.775 1.00 24.30 178 ARG A N 4
ATOM 3521 C CA . ARG A 1 4 ? 19.195 61.930 -68.221 1.00 3.45 178 ARG A CA 4
ATOM 3522 C C . ARG A 1 4 ? 18.334 61.481 -67.037 1.00 25.42 178 ARG A C 4
ATOM 3523 O O . ARG A 1 4 ? 17.724 60.417 -67.086 1.00 34.30 178 ARG A O 4
ATOM 3544 N N . GLN A 1 5 ? 18.336 62.267 -65.955 1.00 24.00 179 GLN A N 4
ATOM 3545 C CA . GLN A 1 5 ? 17.964 61.830 -64.615 1.00 3.32 179 GLN A CA 4
ATOM 3546 C C . GLN A 1 5 ? 18.773 60.576 -64.230 1.00 35.51 179 GLN A C 4
ATOM 3547 O O . GLN A 1 5 ? 19.814 60.290 -64.831 1.00 2.32 179 GLN A O 4
ATOM 3561 N N . ARG A 1 6 ? 18.357 59.859 -63.184 1.00 65.05 180 ARG A N 4
ATOM 3562 C CA . ARG A 1 6 ? 18.796 58.496 -62.885 1.00 64.25 180 ARG A CA 4
ATOM 3563 C C . ARG A 1 6 ? 17.647 57.779 -62.174 1.00 43.03 180 ARG A C 4
ATOM 3564 O O . ARG A 1 6 ? 16.640 58.409 -61.846 1.00 61.12 180 ARG A O 4
ATOM 3585 N N . LEU A 1 7 ? 17.844 56.502 -61.858 1.00 42.44 181 LEU A N 4
ATOM 3586 C CA . LEU A 1 7 ? 17.007 55.700 -60.970 1.00 73.23 181 LEU A CA 4
ATOM 3587 C C . LEU A 1 7 ? 17.960 54.894 -60.075 1.00 71.21 181 LEU A C 4
ATOM 3588 O O . LEU A 1 7 ? 19.173 55.128 -60.095 1.00 74.14 181 LEU A O 4
ATOM 3604 N N . GLN A 1 8 ? 17.417 53.981 -59.276 1.00 62.31 182 GLN A N 4
ATOM 3605 C CA . GLN A 1 8 ? 18.077 52.795 -58.763 1.00 40.10 182 GLN A CA 4
ATOM 3606 C C . GLN A 1 8 ? 16.941 51.790 -58.594 1.00 63.11 182 GLN A C 4
ATOM 3607 O O . GLN A 1 8 ? 16.045 51.991 -57.778 1.00 12.30 182 GLN A O 4
ATOM 3621 N N . ASP A 1 9 ? 16.914 50.783 -59.449 1.00 20.03 183 ASP A N 4
ATOM 3622 C CA . ASP A 1 9 ? 15.915 49.715 -59.557 1.00 43.12 183 ASP A CA 4
ATOM 3623 C C . ASP A 1 9 ? 16.433 48.382 -59.045 1.00 32.23 183 ASP A C 4
ATOM 3624 O O . ASP A 1 9 ? 15.677 47.513 -58.629 1.00 34.24 183 ASP A O 4
ATOM 3633 N N . THR A 1 10 ? 17.745 48.311 -58.914 1.00 51.30 184 THR A N 4
ATOM 3634 C CA . THR A 1 10 ? 18.488 47.140 -58.504 1.00 22.11 184 THR A CA 4
ATOM 3635 C C . THR A 1 10 ? 18.312 46.830 -57.007 1.00 53.13 184 THR A C 4
ATOM 3636 O O . THR A 1 10 ? 18.862 45.843 -56.516 1.00 71.31 184 THR A O 4
ATOM 3647 N N . VAL A 1 11 ? 17.581 47.659 -56.263 1.00 43.51 185 VAL A N 4
ATOM 3648 C CA . VAL A 1 11 ? 17.332 47.513 -54.833 1.00 73.04 185 VAL A CA 4
ATOM 3649 C C . VAL A 1 11 ? 16.141 46.565 -54.607 1.00 11.42 185 VAL A C 4
ATOM 3650 O O . VAL A 1 11 ? 15.153 46.920 -53.963 1.00 54.52 185 VAL A O 4
ATOM 3663 N N . GLY A 1 12 ? 16.224 45.359 -55.174 1.00 64.11 186 GLY A N 4
ATOM 3664 C CA . GLY A 1 12 ? 15.201 44.335 -55.034 1.00 14.24 186 GLY A CA 4
ATOM 3665 C C . GLY A 1 12 ? 15.239 43.688 -53.648 1.00 62.45 186 GLY A C 4
ATOM 3666 O O . GLY A 1 12 ? 16.167 43.902 -52.865 1.00 21.23 186 GLY A O 4
ATOM 3670 N N . LEU A 1 13 ? 14.246 42.841 -53.361 1.00 72.41 187 LEU A N 4
ATOM 3671 C CA . LEU A 1 13 ? 14.141 42.089 -52.114 1.00 12.03 187 LEU A CA 4
ATOM 3672 C C . LEU A 1 13 ? 14.166 40.597 -52.426 1.00 61.21 187 LEU A C 4
ATOM 3673 O O . LEU A 1 13 ? 13.747 40.176 -53.504 1.00 12.43 187 LEU A O 4
ATOM 3689 N N . CYS A 1 14 ? 14.607 39.796 -51.456 1.00 5.10 188 CYS A N 4
ATOM 3690 C CA . CYS A 1 14 ? 14.466 38.346 -51.489 1.00 41.23 188 CYS A CA 4
ATOM 3691 C C . CYS A 1 14 ? 13.246 37.956 -50.654 1.00 61.24 188 CYS A C 4
ATOM 3692 O O . CYS A 1 14 ? 12.870 38.679 -49.731 1.00 13.40 188 CYS A O 4
ATOM 3700 N N . PHE A 1 15 ? 12.687 36.777 -50.925 1.00 52.22 189 PHE A N 4
ATOM 3701 C CA . PHE A 1 15 ? 11.487 36.252 -50.285 1.00 21.13 189 PHE A CA 4
ATOM 3702 C C . PHE A 1 15 ? 11.859 34.967 -49.540 1.00 22.14 189 PHE A C 4
ATOM 3703 O O . PHE A 1 15 ? 11.821 33.888 -50.134 1.00 63.21 189 PHE A O 4
ATOM 3720 N N . PRO A 1 16 ? 12.338 35.047 -48.287 1.00 74.42 190 PRO A N 4
ATOM 3721 C CA . PRO A 1 16 ? 12.732 33.860 -47.546 1.00 62.01 190 PRO A CA 4
ATOM 3722 C C . PRO A 1 16 ? 11.507 33.011 -47.185 1.00 31.33 190 PRO A C 4
ATOM 3723 O O . PRO A 1 16 ? 10.427 33.519 -46.888 1.00 55.50 190 PRO A O 4
ATOM 3734 N N . MET A 1 17 ? 11.719 31.695 -47.115 1.00 5.12 191 MET A N 4
ATOM 3735 C CA . MET A 1 17 ? 10.793 30.745 -46.493 1.00 32.15 191 MET A CA 4
ATOM 3736 C C . MET A 1 17 ? 11.325 30.258 -45.139 1.00 53.20 191 MET A C 4
ATOM 3737 O O . MET A 1 17 ? 10.621 29.625 -44.346 1.00 13.41 191 MET A O 4
ATOM 3751 N N . ARG A 1 18 ? 12.582 30.581 -44.851 1.00 54.31 192 ARG A N 4
ATOM 3752 C CA . ARG A 1 18 ? 13.341 30.160 -43.681 1.00 71.24 192 ARG A CA 4
ATOM 3753 C C . ARG A 1 18 ? 13.113 31.136 -42.523 1.00 74.33 192 ARG A C 4
ATOM 3754 O O . ARG A 1 18 ? 14.061 31.631 -41.914 1.00 44.54 192 ARG A O 4
ATOM 3775 N N . THR A 1 19 ? 11.862 31.477 -42.274 1.00 21.21 193 THR A N 4
ATOM 3776 C CA . THR A 1 19 ? 11.434 32.537 -41.387 1.00 71.03 193 THR A CA 4
ATOM 3777 C C . THR A 1 19 ? 10.168 32.027 -40.711 1.00 61.34 193 THR A C 4
ATOM 3778 O O . THR A 1 19 ? 9.190 31.736 -41.399 1.00 73.14 193 THR A O 4
ATOM 3789 N N . TYR A 1 20 ? 10.220 31.831 -39.392 1.00 32.21 194 TYR A N 4
ATOM 3790 C CA . TYR A 1 20 ? 9.106 31.432 -38.526 1.00 24.41 194 TYR A CA 4
ATOM 3791 C C . TYR A 1 20 ? 8.617 30.017 -38.857 1.00 2.42 194 TYR A C 4
ATOM 3792 O O . TYR A 1 20 ? 7.550 29.581 -38.425 1.00 43.14 194 TYR A O 4
ATOM 3810 N N . SER A 1 21 ? 9.427 29.282 -39.613 1.00 32.13 195 SER A N 4
ATOM 3811 C CA . SER A 1 21 ? 9.064 27.996 -40.188 1.00 10.15 195 SER A CA 4
ATOM 3812 C C . SER A 1 21 ? 9.545 26.878 -39.269 1.00 61.15 195 SER A C 4
ATOM 3813 O O . SER A 1 21 ? 10.750 26.623 -39.169 1.00 42.40 195 SER A O 4
ATOM 3821 N N . LYS A 1 22 ? 8.613 26.273 -38.531 1.00 35.23 196 LYS A N 4
ATOM 3822 C CA . LYS A 1 22 ? 8.812 25.140 -37.637 1.00 32.13 196 LYS A CA 4
ATOM 3823 C C . LYS A 1 22 ? 7.425 24.566 -37.394 1.00 0.52 196 LYS A C 4
ATOM 3824 O O . LYS A 1 22 ? 6.547 25.313 -36.960 1.00 54.11 196 LYS A O 4
ATOM 3843 N N . GLN A 1 23 ? 7.183 23.299 -37.729 1.00 54.34 197 GLN A N 4
ATOM 3844 C CA . GLN A 1 23 ? 5.931 22.629 -37.411 1.00 31.24 197 GLN A CA 4
ATOM 3845 C C . GLN A 1 23 ? 6.112 21.115 -37.496 1.00 14.24 197 GLN A C 4
ATOM 3846 O O . GLN A 1 23 ? 6.746 20.611 -38.425 1.00 54.12 197 GLN A O 4
ATOM 3860 N N . SER A 1 24 ? 5.556 20.384 -36.531 1.00 41.44 198 SER A N 4
ATOM 3861 C CA . SER A 1 24 ? 5.798 18.962 -36.348 1.00 54.41 198 SER A CA 4
ATOM 3862 C C . SER A 1 24 ? 4.637 18.372 -35.549 1.00 63.14 198 SER A C 4
ATOM 3863 O O . SER A 1 24 ? 4.389 18.795 -34.419 1.00 14.14 198 SER A O 4
ATOM 3871 N N . LYS A 1 25 ? 3.935 17.393 -36.112 1.00 11.23 199 LYS A N 4
ATOM 3872 C CA . LYS A 1 25 ? 2.812 16.687 -35.498 1.00 2.21 199 LYS A CA 4
ATOM 3873 C C . LYS A 1 25 ? 2.955 15.204 -35.847 1.00 2.30 199 LYS A C 4
ATOM 3874 O O . LYS A 1 25 ? 2.387 14.779 -36.853 1.00 75.01 199 LYS A O 4
ATOM 3893 N N . PRO A 1 26 ? 3.757 14.434 -35.102 1.00 22.33 200 PRO A N 4
ATOM 3894 C CA . PRO A 1 26 ? 3.820 12.996 -35.262 1.00 61.21 200 PRO A CA 4
ATOM 3895 C C . PRO A 1 26 ? 2.587 12.327 -34.638 1.00 63.15 200 PRO A C 4
ATOM 3896 O O . PRO A 1 26 ? 1.804 12.967 -33.917 1.00 70.42 200 PRO A O 4
ATOM 3907 N N . LEU A 1 27 ? 2.455 11.023 -34.873 1.00 44.43 201 LEU A N 4
ATOM 3908 C CA . LEU A 1 27 ? 1.539 10.099 -34.206 1.00 11.42 201 LEU A CA 4
ATOM 3909 C C . LEU A 1 27 ? 2.094 8.682 -34.374 1.00 51.40 201 LEU A C 4
ATOM 3910 O O . LEU A 1 27 ? 2.868 8.437 -35.299 1.00 54.24 201 LEU A O 4
ATOM 3926 N N . PHE A 1 28 ? 1.715 7.739 -33.506 1.00 5.10 202 PHE A N 4
ATOM 3927 C CA . PHE A 1 28 ? 2.206 6.351 -33.543 1.00 64.12 202 PHE A CA 4
ATOM 3928 C C . PHE A 1 28 ? 1.250 5.410 -32.791 1.00 52.51 202 PHE A C 4
ATOM 3929 O O . PHE A 1 28 ? 1.667 4.446 -32.143 1.00 4.24 202 PHE A O 4
ATOM 3946 N N . SER A 1 29 ? -0.049 5.722 -32.809 1.00 15.14 203 SER A N 4
ATOM 3947 C CA . SER A 1 29 ? -1.012 5.144 -31.870 1.00 33.33 203 SER A CA 4
ATOM 3948 C C . SER A 1 29 ? -0.519 5.389 -30.430 1.00 3.11 203 SER A C 4
ATOM 3949 O O . SER A 1 29 ? 0.176 6.378 -30.181 1.00 43.21 203 SER A O 4
ATOM 3957 N N . ASN A 1 30 ? -0.909 4.570 -29.448 1.00 33.34 204 ASN A N 4
ATOM 3958 C CA . ASN A 1 30 ? -0.337 4.627 -28.095 1.00 23.22 204 ASN A CA 4
ATOM 3959 C C . ASN A 1 30 ? -0.066 3.221 -27.543 1.00 63.13 204 ASN A C 4
ATOM 3960 O O . ASN A 1 30 ? 0.077 3.030 -26.336 1.00 34.55 204 ASN A O 4
ATOM 3971 N N . LYS A 1 31 ? 0.017 2.228 -28.443 1.00 32.23 205 LYS A N 4
ATOM 3972 C CA . LYS A 1 31 ? 0.137 0.798 -28.163 1.00 5.31 205 LYS A CA 4
ATOM 3973 C C . LYS A 1 31 ? -0.974 0.329 -27.217 1.00 74.31 205 LYS A C 4
ATOM 3974 O O . LYS A 1 31 ? -0.739 0.156 -26.018 1.00 44.22 205 LYS A O 4
ATOM 3993 N N . ARG A 1 32 ? -2.166 0.047 -27.762 1.00 72.04 206 ARG A N 4
ATOM 3994 C CA . ARG A 1 32 ? -3.387 -0.378 -27.067 1.00 44.22 206 ARG A CA 4
ATOM 3995 C C . ARG A 1 32 ? -3.778 0.583 -25.937 1.00 14.02 206 ARG A C 4
ATOM 3996 O O . ARG A 1 32 ? -3.132 1.612 -25.745 1.00 71.11 206 ARG A O 4
ATOM 4017 N N . LYS A 1 33 ? -4.860 0.288 -25.216 1.00 13.45 207 LYS A N 4
ATOM 4018 C CA . LYS A 1 33 ? -5.284 0.910 -23.954 1.00 44.04 207 LYS A CA 4
ATOM 4019 C C . LYS A 1 33 ? -6.129 -0.110 -23.203 1.00 62.01 207 LYS A C 4
ATOM 4020 O O . LYS A 1 33 ? -6.628 -1.043 -23.830 1.00 42.43 207 LYS A O 4
ATOM 4039 N N . ILE A 1 34 ? -6.326 0.095 -21.903 1.00 1.30 208 ILE A N 4
ATOM 4040 C CA . ILE A 1 34 ? -7.231 -0.699 -21.085 1.00 11.50 208 ILE A CA 4
ATOM 4041 C C . ILE A 1 34 ? -8.570 0.037 -21.055 1.00 21.22 208 ILE A C 4
ATOM 4042 O O . ILE A 1 34 ? -8.612 1.261 -20.873 1.00 5.12 208 ILE A O 4
ATOM 4058 N N . HIS A 1 35 ? -9.656 -0.715 -21.249 1.00 41.32 209 HIS A N 4
ATOM 4059 C CA . HIS A 1 35 ? -11.011 -0.204 -21.147 1.00 63.01 209 HIS A CA 4
ATOM 4060 C C . HIS A 1 35 ? -11.272 0.232 -19.712 1.00 55.52 209 HIS A C 4
ATOM 4061 O O . HIS A 1 35 ? -10.906 -0.482 -18.778 1.00 14.34 209 HIS A O 4
ATOM 4075 N N . LEU A 1 36 ? -11.985 1.340 -19.511 1.00 24.30 210 LEU A N 4
ATOM 4076 C CA . LEU A 1 36 ? -12.323 1.770 -18.154 1.00 74.33 210 LEU A CA 4
ATOM 4077 C C . LEU A 1 36 ? -13.296 0.811 -17.458 1.00 64.15 210 LEU A C 4
ATOM 4078 O O . LEU A 1 36 ? -13.530 0.930 -16.255 1.00 4.22 210 LEU A O 4
ATOM 4094 N N . SER A 1 37 ? -13.885 -0.130 -18.193 1.00 3.02 211 SER A N 4
ATOM 4095 C CA . SER A 1 37 ? -14.685 -1.193 -17.603 1.00 64.31 211 SER A CA 4
ATOM 4096 C C . SER A 1 37 ? -13.833 -2.238 -16.874 1.00 54.04 211 SER A C 4
ATOM 4097 O O . SER A 1 37 ? -14.404 -3.008 -16.104 1.00 2.11 211 SER A O 4
ATOM 4105 N N . GLU A 1 38 ? -12.504 -2.253 -17.057 1.00 61.43 212 GLU A N 4
ATOM 4106 C CA . GLU A 1 38 ? -11.643 -3.260 -16.439 1.00 71.32 212 GLU A CA 4
ATOM 4107 C C . GLU A 1 38 ? -10.406 -2.635 -15.790 1.00 51.54 212 GLU A C 4
ATOM 4108 O O . GLU A 1 38 ? -9.284 -2.772 -16.280 1.00 40.14 212 GLU A O 4
ATOM 4120 N N . LEU A 1 39 ? -10.600 -1.990 -14.639 1.00 24.44 213 LEU A N 4
ATOM 4121 C CA . LEU A 1 39 ? -9.589 -1.394 -13.766 1.00 44.23 213 LEU A CA 4
ATOM 4122 C C . LEU A 1 39 ? -10.264 -1.056 -12.425 1.00 32.50 213 LEU A C 4
ATOM 4123 O O . LEU A 1 39 ? -11.299 -0.400 -12.437 1.00 52.31 213 LEU A O 4
ATOM 4139 N N . MET A 1 40 ? -9.667 -1.491 -11.298 1.00 0.24 214 MET A N 4
ATOM 4140 C CA . MET A 1 40 ? -10.100 -1.414 -9.896 1.00 32.05 214 MET A CA 4
ATOM 4141 C C . MET A 1 40 ? -11.209 -2.384 -9.489 1.00 23.33 214 MET A C 4
ATOM 4142 O O . MET A 1 40 ? -11.812 -3.078 -10.302 1.00 53.34 214 MET A O 4
ATOM 4156 N N . LEU A 1 41 ? -11.417 -2.471 -8.174 1.00 34.21 215 LEU A N 4
ATOM 4157 C CA . LEU A 1 41 ? -12.564 -3.136 -7.559 1.00 73.12 215 LEU A CA 4
ATOM 4158 C C . LEU A 1 41 ? -13.816 -2.270 -7.710 1.00 63.53 215 LEU A C 4
ATOM 4159 O O . LEU A 1 41 ? -13.729 -1.122 -8.151 1.00 4.22 215 LEU A O 4
ATOM 4175 N N . GLU A 1 42 ? -14.958 -2.774 -7.255 1.00 42.34 216 GLU A N 4
ATOM 4176 C CA . GLU A 1 42 ? -16.083 -1.959 -6.795 1.00 21.22 216 GLU A CA 4
ATOM 4177 C C . GLU A 1 42 ? -16.778 -2.533 -5.549 1.00 61.20 216 GLU A C 4
ATOM 4178 O O . GLU A 1 42 ? -17.706 -1.921 -5.019 1.00 11.33 216 GLU A O 4
ATOM 4190 N N . LYS A 1 43 ? -16.319 -3.678 -5.040 1.00 71.23 217 LYS A N 4
ATOM 4191 C CA . LYS A 1 43 ? -16.988 -4.453 -4.001 1.00 24.12 217 LYS A CA 4
ATOM 4192 C C . LYS A 1 43 ? -15.964 -4.826 -2.947 1.00 41.53 217 LYS A C 4
ATOM 4193 O O . LYS A 1 43 ? -15.039 -5.592 -3.205 1.00 65.12 217 LYS A O 4
ATOM 4212 N N . CYS A 1 44 ? -16.115 -4.240 -1.764 1.00 72.34 218 CYS A N 4
ATOM 4213 C CA . CYS A 1 44 ? -15.211 -4.390 -0.637 1.00 52.25 218 CYS A CA 4
ATOM 4214 C C . CYS A 1 44 ? -16.010 -4.754 0.626 1.00 53.24 218 CYS A C 4
ATOM 4215 O O . CYS A 1 44 ? -16.010 -3.980 1.581 1.00 3.44 218 CYS A O 4
ATOM 4223 N N . PRO A 1 45 ? -16.711 -5.908 0.665 1.00 2.24 219 PRO A N 4
ATOM 4224 C CA . PRO A 1 45 ? -17.525 -6.293 1.820 1.00 23.03 219 PRO A CA 4
ATOM 4225 C C . PRO A 1 45 ? -16.691 -6.772 3.022 1.00 53.55 219 PRO A C 4
ATOM 4226 O O . PRO A 1 45 ? -17.238 -6.960 4.107 1.00 51.44 219 PRO A O 4
ATOM 4237 N N . PHE A 1 46 ? -15.392 -7.031 2.837 1.00 52.33 220 PHE A N 4
ATOM 4238 C CA . PHE A 1 46 ? -14.472 -7.378 3.900 1.00 13.33 220 PHE A CA 4
ATOM 4239 C C . PHE A 1 46 ? -14.093 -6.124 4.700 1.00 31.11 220 PHE A C 4
ATOM 4240 O O . PHE A 1 46 ? -13.887 -5.061 4.110 1.00 61.21 220 PHE A O 4
ATOM 4257 N N . PRO A 1 47 ? -13.905 -6.262 6.018 1.00 52.42 221 PRO A N 4
ATOM 4258 C CA . PRO A 1 47 ? -13.316 -5.225 6.848 1.00 64.02 221 PRO A CA 4
ATOM 4259 C C . PRO A 1 47 ? -11.828 -5.109 6.516 1.00 52.52 221 PRO A C 4
ATOM 4260 O O . PRO A 1 47 ? -11.206 -6.081 6.082 1.00 61.24 221 PRO A O 4
ATOM 4271 N N . ALA A 1 48 ? -11.228 -3.947 6.768 1.00 15.10 222 ALA A N 4
ATOM 4272 C CA . ALA A 1 48 ? -9.776 -3.832 6.750 1.00 33.50 222 ALA A CA 4
ATOM 4273 C C . ALA A 1 48 ? -9.175 -4.663 7.886 1.00 45.31 222 ALA A C 4
ATOM 4274 O O . ALA A 1 48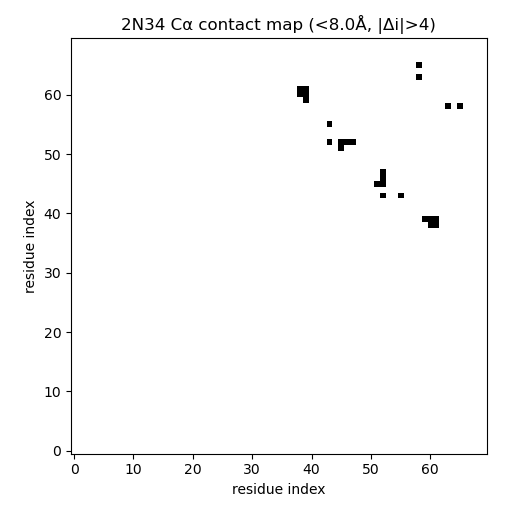 ? -9.818 -4.924 8.902 1.00 5.14 222 ALA A O 4
ATOM 4281 N N . GLY A 1 49 ? -7.911 -5.045 7.704 1.00 72.54 223 GLY A N 4
ATOM 4282 C CA . GLY A 1 49 ? -7.147 -5.806 8.672 1.00 54.34 223 GLY A CA 4
ATOM 4283 C C . GLY A 1 49 ? -7.754 -7.187 8.913 1.00 13.20 223 GLY A C 4
ATOM 4284 O O . GLY A 1 49 ? -8.089 -7.543 10.040 1.00 13.51 223 GLY A O 4
ATOM 4288 N N . SER A 1 50 ? -7.890 -7.995 7.860 1.00 12.10 224 SER A N 4
ATOM 4289 C CA . SER A 1 50 ? -8.306 -9.392 7.960 1.00 32.34 224 SER A CA 4
ATOM 4290 C C . SER A 1 50 ? -7.685 -10.184 6.807 1.00 62.33 224 SER A C 4
ATOM 4291 O O . SER A 1 50 ? -7.129 -9.594 5.878 1.00 52.54 224 SER A O 4
ATOM 4299 N N . ASP A 1 51 ? -7.741 -11.516 6.873 1.00 61.25 225 ASP A N 4
ATOM 4300 C CA . ASP A 1 51 ? -7.110 -12.398 5.887 1.00 53.22 225 ASP A CA 4
ATOM 4301 C C . ASP A 1 51 ? -7.654 -12.117 4.487 1.00 11.51 225 ASP A C 4
ATOM 4302 O O . ASP A 1 51 ? -6.906 -11.721 3.598 1.00 20.21 225 ASP A O 4
ATOM 4311 N N . LEU A 1 52 ? -8.972 -12.263 4.303 1.00 65.13 226 LEU A N 4
ATOM 4312 C CA . LEU A 1 52 ? -9.607 -12.119 2.996 1.00 13.44 226 LEU A CA 4
ATOM 4313 C C . LEU A 1 52 ? -9.373 -10.724 2.410 1.00 72.23 226 LEU A C 4
ATOM 4314 O O . LEU A 1 52 ? -9.220 -10.579 1.199 1.00 44.25 226 LEU A O 4
ATOM 4330 N N . ALA A 1 53 ? -9.308 -9.702 3.268 1.00 33.13 227 ALA A N 4
ATOM 4331 C CA . ALA A 1 53 ? -9.049 -8.326 2.863 1.00 31.51 227 ALA A CA 4
ATOM 4332 C C . ALA A 1 53 ? -7.627 -8.147 2.306 1.00 61.32 227 ALA A C 4
ATOM 4333 O O . ALA A 1 53 ? -7.409 -7.329 1.414 1.00 1.22 227 ALA A O 4
ATOM 4340 N N . GLN A 1 54 ? -6.652 -8.891 2.833 1.00 2.11 228 GLN A N 4
ATOM 4341 C CA . GLN A 1 54 ? -5.295 -8.878 2.308 1.00 62.54 228 GLN A CA 4
ATOM 4342 C C . GLN A 1 54 ? -5.229 -9.740 1.052 1.00 60.13 228 GLN A C 4
ATOM 4343 O O . GLN A 1 54 ? -4.607 -9.338 0.074 1.00 43.54 228 GLN A O 4
ATOM 4357 N N . LYS A 1 55 ? -5.913 -10.891 1.020 1.00 14.24 229 LYS A N 4
ATOM 4358 C CA . LYS A 1 55 ? -6.017 -11.706 -0.193 1.00 61.11 229 LYS A CA 4
ATOM 4359 C C . LYS A 1 55 ? -6.657 -10.934 -1.346 1.00 50.14 229 LYS A C 4
ATOM 4360 O O . LYS A 1 55 ? -6.270 -11.157 -2.490 1.00 20.33 229 LYS A O 4
ATOM 4379 N N . TRP A 1 56 ? -7.563 -9.990 -1.083 1.00 13.20 230 TRP A N 4
ATOM 4380 C CA . TRP A 1 56 ? -8.098 -9.110 -2.114 1.00 72.33 230 TRP A CA 4
ATOM 4381 C C . TRP A 1 56 ? -6.967 -8.368 -2.819 1.00 31.00 230 TRP A C 4
ATOM 4382 O O . TRP A 1 56 ? -7.041 -8.186 -4.031 1.00 23.12 230 TRP A O 4
ATOM 4403 N N . HIS A 1 57 ? -5.906 -7.957 -2.118 1.00 41.52 231 HIS A N 4
ATOM 4404 C CA . HIS A 1 57 ? -4.841 -7.176 -2.734 1.00 44.11 231 HIS A CA 4
ATOM 4405 C C . HIS A 1 57 ? -4.061 -7.986 -3.788 1.00 62.42 231 HIS A C 4
ATOM 4406 O O . HIS A 1 57 ? -3.426 -7.388 -4.658 1.00 2.10 231 HIS A O 4
ATOM 4420 N N . LEU A 1 58 ? -4.169 -9.323 -3.763 1.00 43.21 232 LEU A N 4
ATOM 4421 C CA . LEU A 1 58 ? -3.617 -10.250 -4.761 1.00 54.14 232 LEU A CA 4
ATOM 4422 C C . LEU A 1 58 ? -4.439 -10.244 -6.070 1.00 63.01 232 LEU A C 4
ATOM 4423 O O . LEU A 1 58 ? -4.033 -10.804 -7.086 1.00 33.14 232 LEU A O 4
ATOM 4439 N N . ILE A 1 59 ? -5.632 -9.651 -6.050 1.00 20.31 233 ILE A N 4
ATOM 4440 C CA . ILE A 1 59 ? -6.624 -9.682 -7.126 1.00 12.23 233 ILE A CA 4
ATOM 4441 C C . ILE A 1 59 ? -6.844 -8.238 -7.620 1.00 33.40 233 ILE A C 4
ATOM 4442 O O . ILE A 1 59 ? -6.849 -7.971 -8.826 1.00 73.01 233 ILE A O 4
ATOM 4458 N N . LYS A 1 60 ? -6.956 -7.296 -6.676 1.00 35.12 234 LYS A N 4
ATOM 4459 C CA . LYS A 1 60 ? -7.223 -5.872 -6.816 1.00 65.43 234 LYS A CA 4
ATOM 4460 C C . LYS A 1 60 ? -8.508 -5.611 -7.595 1.00 71.04 234 LYS A C 4
ATOM 4461 O O . LYS A 1 60 ? -9.534 -5.320 -6.977 1.00 11.24 234 LYS A O 4
ATOM 4480 N N . GLN A 1 61 ? -8.469 -5.659 -8.923 1.00 72.02 235 GLN A N 4
ATOM 4481 C CA . GLN A 1 61 ? -9.589 -5.385 -9.780 1.00 11.35 235 GLN A CA 4
ATOM 4482 C C . GLN A 1 61 ? -10.621 -6.491 -9.563 1.00 33.24 235 GLN A C 4
ATOM 4483 O O . GLN A 1 61 ? -10.313 -7.581 -9.074 1.00 30.21 235 GLN A O 4
ATOM 4497 N N . HIS A 1 62 ? -11.863 -6.173 -9.884 1.00 22.23 236 HIS A N 4
ATOM 4498 C CA . HIS A 1 62 ? -13.023 -7.022 -9.621 1.00 73.33 236 HIS A CA 4
ATOM 4499 C C . HIS A 1 62 ? -13.162 -8.197 -10.600 1.00 63.54 236 HIS A C 4
ATOM 4500 O O . HIS A 1 62 ? -14.278 -8.582 -10.936 1.00 34.42 236 HIS A O 4
ATOM 4514 N N . THR A 1 63 ? -12.058 -8.784 -11.043 1.00 74.12 237 THR A N 4
ATOM 4515 C CA . THR A 1 63 ? -11.922 -9.793 -12.088 1.00 64.12 237 THR A CA 4
ATOM 4516 C C . THR A 1 63 ? -12.555 -11.169 -11.764 1.00 22.14 237 THR A C 4
ATOM 4517 O O . THR A 1 63 ? -12.149 -12.188 -12.323 1.00 63.42 237 THR A O 4
ATOM 4528 N N . ALA A 1 64 ? -13.528 -11.226 -10.856 1.00 64.25 238 ALA A N 4
ATOM 4529 C CA . ALA A 1 64 ? -14.414 -12.352 -10.618 1.00 34.41 238 ALA A CA 4
ATOM 4530 C C . ALA A 1 64 ? -15.801 -11.810 -10.234 1.00 70.53 238 ALA A C 4
ATOM 4531 O O . ALA A 1 64 ? -15.897 -10.688 -9.718 1.00 41.40 238 ALA A O 4
ATOM 4538 N N . PRO A 1 65 ? -16.874 -12.597 -10.419 1.00 61.40 239 PRO A N 4
ATOM 4539 C CA . PRO A 1 65 ? -18.190 -12.273 -9.883 1.00 14.44 239 PRO A CA 4
ATOM 4540 C C . PRO A 1 65 ? -18.193 -12.400 -8.350 1.00 74.14 239 PRO A C 4
ATOM 4541 O O . PRO A 1 65 ? -17.180 -12.713 -7.722 1.00 42.52 239 PRO A O 4
ATOM 4552 N N . VAL A 1 66 ? -19.341 -12.134 -7.725 1.00 55.30 240 VAL A N 4
ATOM 4553 C CA . VAL A 1 66 ? -19.553 -12.511 -6.333 1.00 73.31 240 VAL A CA 4
ATOM 4554 C C . VAL A 1 66 ? -19.591 -14.046 -6.250 1.00 73.24 240 VAL A C 4
ATOM 4555 O O . VAL A 1 66 ? -20.042 -14.705 -7.188 1.00 4.41 240 VAL A O 4
ATOM 4568 N N . SER A 1 67 ? -19.181 -14.597 -5.106 1.00 23.54 241 SER A N 4
ATOM 4569 C CA . SER A 1 67 ? -19.172 -16.023 -4.814 1.00 33.20 241 SER A CA 4
ATOM 4570 C C . SER A 1 67 ? -19.730 -16.239 -3.401 1.00 22.33 241 SER A C 4
ATOM 4571 O O . SER A 1 67 ? -19.654 -15.317 -2.579 1.00 4.10 241 SER A O 4
ATOM 4579 N N . PRO A 1 68 ? -20.245 -17.440 -3.080 1.00 54.33 242 PRO A N 4
ATOM 4580 C CA . PRO A 1 68 ? -20.505 -17.821 -1.699 1.00 33.53 242 PRO A CA 4
ATOM 4581 C C . PRO A 1 68 ? -19.178 -17.953 -0.938 1.00 62.22 242 PRO A C 4
ATOM 4582 O O . PRO A 1 68 ? -18.101 -17.906 -1.535 1.00 3.45 242 PRO A O 4
ATOM 4593 N N . HIS A 1 69 ? -19.268 -18.124 0.376 1.00 45.13 243 HIS A N 4
ATOM 4594 C CA . HIS A 1 69 ? -18.187 -18.543 1.261 1.00 20.32 243 HIS A CA 4
ATOM 4595 C C . HIS A 1 69 ? -18.746 -19.707 2.095 1.00 25.15 243 HIS A C 4
ATOM 4596 O O . HIS A 1 69 ? -19.932 -20.034 1.972 1.00 54.22 243 HIS A O 4
ATOM 4610 N N . SER A 1 70 ? -17.909 -20.324 2.921 1.00 53.22 244 SER A N 4
ATOM 4611 C CA . SER A 1 70 ? -18.266 -21.291 3.938 1.00 22.22 244 SER A CA 4
ATOM 4612 C C . SER A 1 70 ? -17.234 -21.131 5.055 1.00 53.24 244 SER A C 4
ATOM 4613 O O . SER A 1 70 ? -16.379 -20.228 4.932 1.00 34.02 244 SER A O 4
ATOM 4621 N N . ARG A 1 1 ? 2.039 94.448 -28.064 1.00 44.44 175 ARG A N 5
ATOM 4622 C CA . ARG A 1 1 ? 1.536 93.252 -27.380 1.00 25.31 175 ARG A CA 5
ATOM 4623 C C . ARG A 1 1 ? 1.559 92.116 -28.401 1.00 23.33 175 ARG A C 5
ATOM 4624 O O . ARG A 1 1 ? 2.600 91.485 -28.545 1.00 72.25 175 ARG A O 5
ATOM 4645 N N . SER A 1 2 ? 0.506 91.984 -29.214 1.00 54.30 176 SER A N 5
ATOM 4646 C CA . SER A 1 2 ? 0.190 90.808 -30.037 1.00 40.15 176 SER A CA 5
ATOM 4647 C C . SER A 1 2 ? -0.334 89.675 -29.141 1.00 12.11 176 SER A C 5
ATOM 4648 O O . SER A 1 2 ? -0.356 89.806 -27.918 1.00 40.04 176 SER A O 5
ATOM 4656 N N . LEU A 1 3 ? -0.729 88.560 -29.756 1.00 42.40 177 LEU A N 5
ATOM 4657 C CA . LEU A 1 3 ? -0.894 87.253 -29.132 1.00 14.14 177 LEU A CA 5
ATOM 4658 C C . LEU A 1 3 ? -0.430 86.226 -30.166 1.00 25.25 177 LEU A C 5
ATOM 4659 O O . LEU A 1 3 ? -0.319 86.554 -31.351 1.00 72.32 177 LEU A O 5
ATOM 4675 N N . ARG A 1 4 ? -0.157 84.990 -29.746 1.00 24.30 178 ARG A N 5
ATOM 4676 C CA . ARG A 1 4 ? 0.023 83.833 -30.620 1.00 3.45 178 ARG A CA 5
ATOM 4677 C C . ARG A 1 4 ? -0.484 82.630 -29.834 1.00 25.42 178 ARG A C 5
ATOM 4678 O O . ARG A 1 4 ? -0.069 82.474 -28.688 1.00 34.30 178 ARG A O 5
ATOM 4699 N N . GLN A 1 5 ? -1.340 81.802 -30.432 1.00 24.00 179 GLN A N 5
ATOM 4700 C CA . GLN A 1 5 ? -1.678 80.463 -29.963 1.00 3.32 179 GLN A CA 5
ATOM 4701 C C . GLN A 1 5 ? -2.016 79.616 -31.187 1.00 35.51 179 GLN A C 5
ATOM 4702 O O . GLN A 1 5 ? -2.697 80.099 -32.094 1.00 2.32 179 GLN A O 5
ATOM 4716 N N . ARG A 1 6 ? -1.531 78.372 -31.205 1.00 65.05 180 ARG A N 5
ATOM 4717 C CA . ARG A 1 6 ? -1.975 77.239 -32.013 1.00 64.25 180 ARG A CA 5
ATOM 4718 C C . ARG A 1 6 ? -1.443 76.024 -31.263 1.00 43.03 180 ARG A C 5
ATOM 4719 O O . ARG A 1 6 ? -0.231 75.822 -31.256 1.00 61.12 180 ARG A O 5
ATOM 4740 N N . LEU A 1 7 ? -2.303 75.305 -30.549 1.00 42.44 181 LEU A N 5
ATOM 4741 C CA . LEU A 1 7 ? -1.951 74.114 -29.789 1.00 73.23 181 LEU A CA 5
ATOM 4742 C C . LEU A 1 7 ? -3.160 73.203 -29.931 1.00 71.21 181 LEU A C 5
ATOM 4743 O O . LEU A 1 7 ? -4.233 73.524 -29.426 1.00 74.14 181 LEU A O 5
ATOM 4759 N N . GLN A 1 8 ? -3.019 72.146 -30.723 1.00 62.31 182 GLN A N 5
ATOM 4760 C CA . GLN A 1 8 ? -4.076 71.233 -31.116 1.00 40.10 182 GLN A CA 5
ATOM 4761 C C . GLN A 1 8 ? -3.387 69.949 -31.577 1.00 63.11 182 GLN A C 5
ATOM 4762 O O . GLN A 1 8 ? -2.394 70.022 -32.303 1.00 12.30 182 GLN A O 5
ATOM 4776 N N . ASP A 1 9 ? -3.917 68.808 -31.152 1.00 20.03 183 ASP A N 5
ATOM 4777 C CA . ASP A 1 9 ? -3.459 67.445 -31.435 1.00 43.12 183 ASP A CA 5
ATOM 4778 C C . ASP A 1 9 ? -4.684 66.535 -31.535 1.00 32.23 183 ASP A C 5
ATOM 4779 O O . ASP A 1 9 ? -4.633 65.310 -31.530 1.00 34.24 183 ASP A O 5
ATOM 4788 N N . THR A 1 10 ? -5.859 67.153 -31.665 1.00 51.30 184 THR A N 5
ATOM 4789 C CA . THR A 1 10 ? -7.147 66.499 -31.633 1.00 22.11 184 THR A CA 5
ATOM 4790 C C . THR A 1 10 ? -7.440 65.754 -32.947 1.00 53.13 184 THR A C 5
ATOM 4791 O O . THR A 1 10 ? -8.596 65.486 -33.266 1.00 71.31 184 THR A O 5
ATOM 4802 N N . VAL A 1 11 ? -6.401 65.492 -33.739 1.00 43.51 185 VAL A N 5
ATOM 4803 C CA . VAL A 1 11 ? -6.447 64.954 -35.091 1.00 73.04 185 VAL A CA 5
ATOM 4804 C C . VAL A 1 11 ? -5.883 63.531 -35.189 1.00 11.42 185 VAL A C 5
ATOM 4805 O O . VAL A 1 11 ? -5.866 62.955 -36.275 1.00 54.52 185 VAL A O 5
ATOM 4818 N N . GLY A 1 12 ? -5.449 62.967 -34.063 1.00 64.11 186 GLY A N 5
ATOM 4819 C CA . GLY A 1 12 ? -4.927 61.612 -33.959 1.00 14.24 186 GLY A CA 5
ATOM 4820 C C . GLY A 1 12 ? -5.878 60.759 -33.130 1.00 62.45 186 GLY A C 5
ATOM 4821 O O . GLY A 1 12 ? -6.684 60.008 -33.680 1.00 21.23 186 GLY A O 5
ATOM 4825 N N . LEU A 1 13 ? -5.815 60.918 -31.802 1.00 72.41 187 LEU A N 5
ATOM 4826 C CA . LEU A 1 13 ? -6.475 60.040 -30.831 1.00 12.03 187 LEU A CA 5
ATOM 4827 C C . LEU A 1 13 ? -6.031 58.579 -31.045 1.00 61.21 187 LEU A C 5
ATOM 4828 O O . LEU A 1 13 ? -4.979 58.321 -31.631 1.00 12.43 187 LEU A O 5
ATOM 4844 N N . CYS A 1 14 ? -6.771 57.604 -30.515 1.00 5.10 188 CYS A N 5
ATOM 4845 C CA . CYS A 1 14 ? -6.536 56.188 -30.738 1.00 41.23 188 CYS A CA 5
ATOM 4846 C C . CYS A 1 14 ? -7.878 55.463 -30.678 1.00 61.24 188 CYS A C 5
ATOM 4847 O O . CYS A 1 14 ? -8.767 55.884 -29.936 1.00 13.40 188 CYS A O 5
ATOM 4855 N N . PHE A 1 15 ? -8.002 54.338 -31.386 1.00 52.22 189 PHE A N 5
ATOM 4856 C CA . PHE A 1 15 ? -9.248 53.585 -31.486 1.00 21.13 189 PHE A CA 5
ATOM 4857 C C . PHE A 1 15 ? -8.960 52.096 -31.242 1.00 22.14 189 PHE A C 5
ATOM 4858 O O . PHE A 1 15 ? -8.898 51.317 -32.198 1.00 63.21 189 PHE A O 5
ATOM 4875 N N . PRO A 1 16 ? -8.728 51.680 -29.982 1.00 74.42 190 PRO A N 5
ATOM 4876 C CA . PRO A 1 16 ? -8.381 50.306 -29.636 1.00 62.01 190 PRO A CA 5
ATOM 4877 C C . PRO A 1 16 ? -9.611 49.386 -29.717 1.00 31.33 190 PRO A C 5
ATOM 4878 O O . PRO A 1 16 ? -10.199 49.009 -28.703 1.00 55.50 190 PRO A O 5
ATOM 4889 N N . MET A 1 17 ? -10.020 49.027 -30.936 1.00 5.12 191 MET A N 5
ATOM 4890 C CA . MET A 1 17 ? -11.114 48.095 -31.202 1.00 32.15 191 MET A CA 5
ATOM 4891 C C . MET A 1 17 ? -10.822 47.327 -32.499 1.00 53.20 191 MET A C 5
ATOM 4892 O O . MET A 1 17 ? -11.656 47.252 -33.407 1.00 13.41 191 MET A O 5
ATOM 4906 N N . ARG A 1 18 ? -9.590 46.829 -32.644 1.00 54.31 192 ARG A N 5
ATOM 4907 C CA . ARG A 1 18 ? -9.150 46.023 -33.780 1.00 71.24 192 ARG A CA 5
ATOM 4908 C C . ARG A 1 18 ? -8.304 44.808 -33.403 1.00 74.33 192 ARG A C 5
ATOM 4909 O O . ARG A 1 18 ? -8.162 43.913 -34.241 1.00 44.54 192 ARG A O 5
ATOM 4930 N N . THR A 1 19 ? -7.746 44.757 -32.195 1.00 21.21 193 THR A N 5
ATOM 4931 C CA . THR A 1 19 ? -6.903 43.679 -31.688 1.00 71.03 193 THR A CA 5
ATOM 4932 C C . THR A 1 19 ? -6.777 43.837 -30.165 1.00 61.34 193 THR A C 5
ATOM 4933 O O . THR A 1 19 ? -5.994 44.661 -29.676 1.00 73.14 193 THR A O 5
ATOM 4944 N N . TYR A 1 20 ? -7.554 43.060 -29.405 1.00 32.21 194 TYR A N 5
ATOM 4945 C CA . TYR A 1 20 ? -7.434 42.958 -27.946 1.00 24.41 194 TYR A CA 5
ATOM 4946 C C . TYR A 1 20 ? -7.967 41.631 -27.388 1.00 2.42 194 TYR A C 5
ATOM 4947 O O . TYR A 1 20 ? -8.253 41.491 -26.198 1.00 43.14 194 TYR A O 5
ATOM 4965 N N . SER A 1 21 ? -8.127 40.621 -28.233 1.00 32.13 195 SER A N 5
ATOM 4966 C CA . SER A 1 21 ? -8.483 39.261 -27.833 1.00 10.15 195 SER A CA 5
ATOM 4967 C C . SER A 1 21 ? -7.966 38.304 -28.904 1.00 61.15 195 SER A C 5
ATOM 4968 O O . SER A 1 21 ? -8.209 38.532 -30.093 1.00 42.40 195 SER A O 5
ATOM 4976 N N . LYS A 1 22 ? -7.230 37.259 -28.519 1.00 35.23 196 LYS A N 5
ATOM 4977 C CA . LYS A 1 22 ? -6.756 36.235 -29.444 1.00 32.13 196 LYS A CA 5
ATOM 4978 C C . LYS A 1 22 ? -6.590 34.921 -28.677 1.00 0.52 196 LYS A C 5
ATOM 4979 O O . LYS A 1 22 ? -5.475 34.543 -28.310 1.00 54.11 196 LYS A O 5
ATOM 4998 N N . GLN A 1 23 ? -7.697 34.251 -28.368 1.00 54.34 197 GLN A N 5
ATOM 4999 C CA . GLN A 1 23 ? -7.752 33.138 -27.424 1.00 31.24 197 GLN A CA 5
ATOM 5000 C C . GLN A 1 23 ? -8.946 32.243 -27.738 1.00 14.24 197 GLN A C 5
ATOM 5001 O O . GLN A 1 23 ? -10.035 32.758 -27.991 1.00 54.12 197 GLN A O 5
ATOM 5015 N N . SER A 1 24 ? -8.753 30.921 -27.749 1.00 41.44 198 SER A N 5
ATOM 5016 C CA . SER A 1 24 ? -9.805 29.983 -28.129 1.00 54.41 198 SER A CA 5
ATOM 5017 C C . SER A 1 24 ? -9.475 28.553 -27.703 1.00 63.14 198 SER A C 5
ATOM 5018 O O . SER A 1 24 ? -9.363 27.653 -28.539 1.00 14.14 198 SER A O 5
ATOM 5026 N N . LYS A 1 25 ? -9.227 28.356 -26.409 1.00 11.23 199 LYS A N 5
ATOM 5027 C CA . LYS A 1 25 ? -8.660 27.112 -25.881 1.00 2.21 199 LYS A CA 5
ATOM 5028 C C . LYS A 1 25 ? -8.962 26.947 -24.386 1.00 2.30 199 LYS A C 5
ATOM 5029 O O . LYS A 1 25 ? -8.191 27.462 -23.573 1.00 75.01 199 LYS A O 5
ATOM 5048 N N . PRO A 1 26 ? -10.108 26.373 -23.989 1.00 22.33 200 PRO A N 5
ATOM 5049 C CA . PRO A 1 26 ? -10.403 26.062 -22.592 1.00 61.21 200 PRO A CA 5
ATOM 5050 C C . PRO A 1 26 ? -9.527 24.897 -22.089 1.00 63.15 200 PRO A C 5
ATOM 5051 O O . PRO A 1 26 ? -8.531 24.517 -22.714 1.00 70.42 200 PRO A O 5
ATOM 5062 N N . LEU A 1 27 ? -9.861 24.368 -20.913 1.00 44.43 201 LEU A N 5
ATOM 5063 C CA . LEU A 1 27 ? -9.400 23.096 -20.367 1.00 11.42 201 LEU A CA 5
ATOM 5064 C C . LEU A 1 27 ? -10.548 22.569 -19.524 1.00 51.40 201 LEU A C 5
ATOM 5065 O O . LEU A 1 27 ? -11.073 23.316 -18.699 1.00 54.24 201 LEU A O 5
ATOM 5081 N N . PHE A 1 28 ? -10.943 21.314 -19.722 1.00 5.10 202 PHE A N 5
ATOM 5082 C CA . PHE A 1 28 ? -11.976 20.681 -18.903 1.00 64.12 202 PHE A CA 5
ATOM 5083 C C . PHE A 1 28 ? -11.836 19.147 -18.891 1.00 52.51 202 PHE A C 5
ATOM 5084 O O . PHE A 1 28 ? -12.791 18.412 -18.608 1.00 4.24 202 PHE A O 5
ATOM 5101 N N . SER A 1 29 ? -10.640 18.660 -19.232 1.00 15.14 203 SER A N 5
ATOM 5102 C CA . SER A 1 29 ? -10.208 17.285 -19.063 1.00 33.33 203 SER A CA 5
ATOM 5103 C C . SER A 1 29 ? -8.698 17.279 -18.815 1.00 3.11 203 SER A C 5
ATOM 5104 O O . SER A 1 29 ? -8.010 18.268 -19.117 1.00 43.21 203 SER A O 5
ATOM 5112 N N . ASN A 1 30 ? -8.146 16.143 -18.392 1.00 33.34 204 ASN A N 5
ATOM 5113 C CA . ASN A 1 30 ? -6.703 15.900 -18.435 1.00 23.22 204 ASN A CA 5
ATOM 5114 C C . ASN A 1 30 ? -6.332 14.462 -18.775 1.00 63.13 204 ASN A C 5
ATOM 5115 O O . ASN A 1 30 ? -5.376 14.209 -19.511 1.00 34.55 204 ASN A O 5
ATOM 5126 N N . LYS A 1 31 ? -7.132 13.521 -18.298 1.00 32.23 205 LYS A N 5
ATOM 5127 C CA . LYS A 1 31 ? -7.085 12.104 -18.649 1.00 5.31 205 LYS A CA 5
ATOM 5128 C C . LYS A 1 31 ? -8.517 11.602 -18.706 1.00 74.31 205 LYS A C 5
ATOM 5129 O O . LYS A 1 31 ? -9.312 11.963 -17.835 1.00 44.22 205 LYS A O 5
ATOM 5148 N N . ARG A 1 32 ? -8.868 10.810 -19.722 1.00 72.04 206 ARG A N 5
ATOM 5149 C CA . ARG A 1 32 ? -10.213 10.242 -19.837 1.00 44.22 206 ARG A CA 5
ATOM 5150 C C . ARG A 1 32 ? -10.240 8.813 -20.379 1.00 14.02 206 ARG A C 5
ATOM 5151 O O . ARG A 1 32 ? -11.275 8.164 -20.226 1.00 71.11 206 ARG A O 5
ATOM 5172 N N . LYS A 1 33 ? -9.189 8.283 -21.019 1.00 13.45 207 LYS A N 5
ATOM 5173 C CA . LYS A 1 33 ? -9.291 6.987 -21.703 1.00 44.04 207 LYS A CA 5
ATOM 5174 C C . LYS A 1 33 ? -9.138 5.772 -20.804 1.00 62.01 207 LYS A C 5
ATOM 5175 O O . LYS A 1 33 ? -9.210 4.647 -21.294 1.00 42.43 207 LYS A O 5
ATOM 5194 N N . ILE A 1 34 ? -8.997 5.982 -19.511 1.00 1.30 208 ILE A N 5
ATOM 5195 C CA . ILE A 1 34 ? -8.367 5.031 -18.608 1.00 11.50 208 ILE A CA 5
ATOM 5196 C C . ILE A 1 34 ? -9.326 4.796 -17.461 1.00 21.22 208 ILE A C 5
ATOM 5197 O O . ILE A 1 34 ? -9.695 5.746 -16.764 1.00 5.12 208 ILE A O 5
ATOM 5213 N N . HIS A 1 35 ? -9.748 3.543 -17.311 1.00 41.32 209 HIS A N 5
ATOM 5214 C CA . HIS A 1 35 ? -10.608 3.142 -16.215 1.00 63.01 209 HIS A CA 5
ATOM 5215 C C . HIS A 1 35 ? -9.862 3.269 -14.890 1.00 55.52 209 HIS A C 5
ATOM 5216 O O . HIS A 1 35 ? -8.654 3.035 -14.832 1.00 14.34 209 HIS A O 5
ATOM 5230 N N . LEU A 1 36 ? -10.598 3.532 -13.805 1.00 24.30 210 LEU A N 5
ATOM 5231 C CA . LEU A 1 36 ? -10.021 3.639 -12.465 1.00 74.33 210 LEU A CA 5
ATOM 5232 C C . LEU A 1 36 ? -9.248 2.373 -12.106 1.00 64.15 210 LEU A C 5
ATOM 5233 O O . LEU A 1 36 ? -8.139 2.434 -11.578 1.00 4.22 210 LEU A O 5
ATOM 5249 N N . SER A 1 37 ? -9.839 1.233 -12.449 1.00 3.02 211 SER A N 5
ATOM 5250 C CA . SER A 1 37 ? -9.369 -0.097 -12.124 1.00 64.31 211 SER A CA 5
ATOM 5251 C C . SER A 1 37 ? -8.061 -0.478 -12.816 1.00 54.04 211 SER A C 5
ATOM 5252 O O . SER A 1 37 ? -7.532 -1.543 -12.498 1.00 2.11 211 SER A O 5
ATOM 5260 N N . GLU A 1 38 ? -7.532 0.315 -13.753 1.00 61.43 212 GLU A N 5
ATOM 5261 C CA . GLU A 1 38 ? -6.307 -0.008 -14.444 1.00 71.32 212 GLU A CA 5
ATOM 5262 C C . GLU A 1 38 ? -5.100 -0.044 -13.502 1.00 51.54 212 GLU A C 5
ATOM 5263 O O . GLU A 1 38 ? -4.283 -0.963 -13.599 1.00 40.14 212 GLU A O 5
ATOM 5275 N N . LEU A 1 39 ? -4.990 0.909 -12.569 1.00 24.44 213 LEU A N 5
ATOM 5276 C CA . LEU A 1 39 ? -3.742 1.176 -11.851 1.00 44.23 213 LEU A CA 5
ATOM 5277 C C . LEU A 1 39 ? -3.995 1.247 -10.347 1.00 32.50 213 LEU A C 5
ATOM 5278 O O . LEU A 1 39 ? -4.056 2.331 -9.766 1.00 52.31 213 LEU A O 5
ATOM 5294 N N . MET A 1 40 ? -4.119 0.050 -9.767 1.00 0.24 214 MET A N 5
ATOM 5295 C CA . MET A 1 40 ? -4.684 -0.347 -8.485 1.00 32.05 214 MET A CA 5
ATOM 5296 C C . MET A 1 40 ? -6.045 0.283 -8.140 1.00 23.33 214 MET A C 5
ATOM 5297 O O . MET A 1 40 ? -6.433 1.344 -8.636 1.00 53.34 214 MET A O 5
ATOM 5311 N N . LEU A 1 41 ? -6.762 -0.365 -7.220 1.00 34.21 215 LEU A N 5
ATOM 5312 C CA . LEU A 1 41 ? -7.992 0.131 -6.614 1.00 73.12 215 LEU A CA 5
ATOM 5313 C C . LEU A 1 41 ? -7.970 -0.183 -5.120 1.00 63.53 215 LEU A C 5
ATOM 5314 O O . LEU A 1 41 ? -7.096 -0.915 -4.638 1.00 4.22 215 LEU A O 5
ATOM 5330 N N . GLU A 1 42 ? -8.940 0.340 -4.371 1.00 42.34 216 GLU A N 5
ATOM 5331 C CA . GLU A 1 42 ? -9.043 0.064 -2.945 1.00 21.22 216 GLU A CA 5
ATOM 5332 C C . GLU A 1 42 ? -10.455 0.377 -2.441 1.00 61.20 216 GLU A C 5
ATOM 5333 O O . GLU A 1 42 ? -10.713 1.457 -1.892 1.00 11.33 216 GLU A O 5
ATOM 5345 N N . LYS A 1 43 ? -11.404 -0.536 -2.654 1.00 71.23 217 LYS A N 5
ATOM 5346 C CA . LYS A 1 43 ? -12.776 -0.361 -2.185 1.00 24.12 217 LYS A CA 5
ATOM 5347 C C . LYS A 1 43 ? -13.400 -1.736 -1.991 1.00 41.53 217 LYS A C 5
ATOM 5348 O O . LYS A 1 43 ? -14.008 -2.272 -2.921 1.00 65.12 217 LYS A O 5
ATOM 5367 N N . CYS A 1 44 ? -13.186 -2.339 -0.825 1.00 72.34 218 CYS A N 5
ATOM 5368 C CA . CYS A 1 44 ? -13.550 -3.718 -0.530 1.00 52.25 218 CYS A CA 5
ATOM 5369 C C . CYS A 1 44 ? -14.542 -3.712 0.641 1.00 53.24 218 CYS A C 5
ATOM 5370 O O . CYS A 1 44 ? -14.371 -2.909 1.560 1.00 3.44 218 CYS A O 5
ATOM 5378 N N . PRO A 1 45 ? -15.540 -4.612 0.680 1.00 2.24 219 PRO A N 5
ATOM 5379 C CA . PRO A 1 45 ? -16.458 -4.690 1.811 1.00 23.03 219 PRO A CA 5
ATOM 5380 C C . PRO A 1 45 ? -15.810 -5.314 3.053 1.00 53.55 219 PRO A C 5
ATOM 5381 O O . PRO A 1 45 ? -16.297 -5.077 4.159 1.00 51.44 219 PRO A O 5
ATOM 5392 N N . PHE A 1 46 ? -14.742 -6.112 2.909 1.00 52.33 220 PHE A N 5
ATOM 5393 C CA . PHE A 1 46 ? -14.043 -6.676 4.049 1.00 13.33 220 PHE A CA 5
ATOM 5394 C C . PHE A 1 46 ? -13.327 -5.551 4.802 1.00 31.11 220 PHE A C 5
ATOM 5395 O O . PHE A 1 46 ? -12.792 -4.644 4.159 1.00 61.21 220 PHE A O 5
ATOM 5412 N N . PRO A 1 47 ? -13.242 -5.625 6.140 1.00 52.42 221 PRO A N 5
ATOM 5413 C CA . PRO A 1 47 ? -12.462 -4.692 6.933 1.00 64.02 221 PRO A CA 5
ATOM 5414 C C . PRO A 1 47 ? -10.982 -4.833 6.574 1.00 52.52 221 PRO A C 5
ATOM 5415 O O . PRO A 1 47 ? -10.469 -5.942 6.380 1.00 61.24 221 PRO A O 5
ATOM 5426 N N . ALA A 1 48 ? -10.300 -3.693 6.483 1.00 15.10 222 ALA A N 5
ATOM 5427 C CA . ALA A 1 48 ? -8.911 -3.620 6.069 1.00 33.50 222 ALA A CA 5
ATOM 5428 C C . ALA A 1 48 ? -8.011 -4.275 7.119 1.00 45.31 222 ALA A C 5
ATOM 5429 O O . ALA A 1 48 ? -7.654 -3.648 8.116 1.00 5.14 222 ALA A O 5
ATOM 5436 N N . GLY A 1 49 ? -7.643 -5.536 6.889 1.00 72.54 223 GLY A N 5
ATOM 5437 C CA . GLY A 1 49 ? -6.672 -6.263 7.694 1.00 54.34 223 GLY A CA 5
ATOM 5438 C C . GLY A 1 49 ? -6.896 -7.774 7.694 1.00 13.20 223 GLY A C 5
ATOM 5439 O O . GLY A 1 49 ? -5.950 -8.511 7.962 1.00 13.51 223 GLY A O 5
ATOM 5443 N N . SER A 1 50 ? -8.104 -8.261 7.391 1.00 12.10 224 SER A N 5
ATOM 5444 C CA . SER A 1 50 ? -8.365 -9.703 7.397 1.00 32.34 224 SER A CA 5
ATOM 5445 C C . SER A 1 50 ? -7.585 -10.433 6.291 1.00 62.33 224 SER A C 5
ATOM 5446 O O . SER A 1 50 ? -7.162 -9.798 5.326 1.00 52.54 224 SER A O 5
ATOM 5454 N N . ASP A 1 51 ? -7.509 -11.772 6.386 1.00 61.25 225 ASP A N 5
ATOM 5455 C CA . ASP A 1 51 ? -7.065 -12.678 5.314 1.00 53.22 225 ASP A CA 5
ATOM 5456 C C . ASP A 1 51 ? -7.729 -12.256 4.017 1.00 11.51 225 ASP A C 5
ATOM 5457 O O . ASP A 1 51 ? -7.048 -11.850 3.083 1.00 20.21 225 ASP A O 5
ATOM 5466 N N . LEU A 1 52 ? -9.063 -12.266 4.019 1.00 65.13 226 LEU A N 5
ATOM 5467 C CA . LEU A 1 52 ? -9.888 -12.020 2.848 1.00 13.44 226 LEU A CA 5
ATOM 5468 C C . LEU A 1 52 ? -9.534 -10.681 2.192 1.00 72.23 226 LEU A C 5
ATOM 5469 O O . LEU A 1 52 ? -9.453 -10.608 0.969 1.00 44.25 226 LEU A O 5
ATOM 5485 N N . ALA A 1 53 ? -9.291 -9.639 2.998 1.00 33.13 227 ALA A N 5
ATOM 5486 C CA . ALA A 1 53 ? -8.898 -8.326 2.516 1.00 31.51 227 ALA A CA 5
ATOM 5487 C C . ALA A 1 53 ? -7.508 -8.386 1.881 1.00 61.32 227 ALA A C 5
ATOM 5488 O O . ALA A 1 53 ? -7.379 -8.089 0.700 1.00 1.22 227 ALA A O 5
ATOM 5495 N N . GLN A 1 54 ? -6.471 -8.765 2.637 1.00 2.11 228 GLN A N 5
ATOM 5496 C CA . GLN A 1 54 ? -5.080 -8.746 2.169 1.00 62.54 228 GLN A CA 5
ATOM 5497 C C . GLN A 1 54 ? -4.893 -9.605 0.911 1.00 60.13 228 GLN A C 5
ATOM 5498 O O . GLN A 1 54 ? -4.199 -9.233 -0.032 1.00 43.54 228 GLN A O 5
ATOM 5512 N N . LYS A 1 55 ? -5.533 -10.766 0.889 1.00 14.24 229 LYS A N 5
ATOM 5513 C CA . LYS A 1 55 ? -5.515 -11.745 -0.181 1.00 61.11 229 LYS A CA 5
ATOM 5514 C C . LYS A 1 55 ? -6.192 -11.177 -1.421 1.00 50.14 229 LYS A C 5
ATOM 5515 O O . LYS A 1 55 ? -5.647 -11.298 -2.514 1.00 20.33 229 LYS A O 5
ATOM 5534 N N . TRP A 1 56 ? -7.336 -10.508 -1.270 1.00 13.20 230 TRP A N 5
ATOM 5535 C CA . TRP A 1 56 ? -7.966 -9.800 -2.373 1.00 72.33 230 TRP A CA 5
ATOM 5536 C C . TRP A 1 56 ? -7.127 -8.581 -2.803 1.00 31.00 230 TRP A C 5
ATOM 5537 O O . TRP A 1 56 ? -7.104 -8.260 -3.992 1.00 23.12 230 TRP A O 5
ATOM 5558 N N . HIS A 1 57 ? -6.394 -7.920 -1.893 1.00 41.52 231 HIS A N 5
ATOM 5559 C CA . HIS A 1 57 ? -5.480 -6.835 -2.256 1.00 44.11 231 HIS A CA 5
ATOM 5560 C C . HIS A 1 57 ? -4.348 -7.342 -3.148 1.00 62.42 231 HIS A C 5
ATOM 5561 O O . HIS A 1 57 ? -3.858 -6.560 -3.948 1.00 2.10 231 HIS A O 5
ATOM 5575 N N . LEU A 1 58 ? -3.932 -8.613 -3.070 1.00 43.21 232 LEU A N 5
ATOM 5576 C CA . LEU A 1 58 ? -2.881 -9.145 -3.948 1.00 54.14 232 LEU A CA 5
ATOM 5577 C C . LEU A 1 58 ? -3.284 -9.051 -5.425 1.00 63.01 232 LEU A C 5
ATOM 5578 O O . LEU A 1 58 ? -2.427 -8.892 -6.291 1.00 33.14 232 LEU A O 5
ATOM 5594 N N . ILE A 1 59 ? -4.588 -9.098 -5.709 1.00 20.31 233 ILE A N 5
ATOM 5595 C CA . ILE A 1 59 ? -5.159 -8.974 -7.047 1.00 12.23 233 ILE A CA 5
ATOM 5596 C C . ILE A 1 59 ? -5.073 -7.504 -7.536 1.00 33.40 233 ILE A C 5
ATOM 5597 O O . ILE A 1 59 ? -5.483 -7.202 -8.662 1.00 73.01 233 ILE A O 5
ATOM 5613 N N . LYS A 1 60 ? -4.559 -6.555 -6.736 1.00 35.12 234 LYS A N 5
ATOM 5614 C CA . LYS A 1 60 ? -4.327 -5.189 -7.199 1.00 65.43 234 LYS A CA 5
ATOM 5615 C C . LYS A 1 60 ? -3.416 -5.230 -8.420 1.00 71.04 234 LYS A C 5
ATOM 5616 O O . LYS A 1 60 ? -2.413 -5.947 -8.420 1.00 11.24 234 LYS A O 5
ATOM 5635 N N . GLN A 1 61 ? -3.754 -4.441 -9.433 1.00 72.02 235 GLN A N 5
ATOM 5636 C CA . GLN A 1 61 ? -3.096 -4.337 -10.733 1.00 11.35 235 GLN A CA 5
ATOM 5637 C C . GLN A 1 61 ? -2.779 -5.677 -11.428 1.00 33.24 235 GLN A C 5
ATOM 5638 O O . GLN A 1 61 ? -1.992 -5.693 -12.371 1.00 30.21 235 GLN A O 5
ATOM 5652 N N . HIS A 1 62 ? -3.381 -6.793 -11.005 1.00 22.23 236 HIS A N 5
ATOM 5653 C CA . HIS A 1 62 ? -3.041 -8.141 -11.449 1.00 73.33 236 HIS A CA 5
ATOM 5654 C C . HIS A 1 62 ? -4.272 -8.728 -12.145 1.00 63.54 236 HIS A C 5
ATOM 5655 O O . HIS A 1 62 ? -4.849 -9.735 -11.727 1.00 34.42 236 HIS A O 5
ATOM 5669 N N . THR A 1 63 ? -4.711 -8.049 -13.200 1.00 74.12 237 THR A N 5
ATOM 5670 C CA . THR A 1 63 ? -5.960 -8.304 -13.908 1.00 64.12 237 THR A CA 5
ATOM 5671 C C . THR A 1 63 ? -5.724 -8.219 -15.424 1.00 22.14 237 THR A C 5
ATOM 5672 O O . THR A 1 63 ? -4.665 -7.774 -15.873 1.00 63.42 237 THR A O 5
ATOM 5683 N N . ALA A 1 64 ? -6.698 -8.658 -16.227 1.00 64.25 238 ALA A N 5
ATOM 5684 C CA . ALA A 1 64 ? -6.717 -8.464 -17.670 1.00 34.41 238 ALA A CA 5
ATOM 5685 C C . ALA A 1 64 ? -8.184 -8.438 -18.128 1.00 70.53 238 ALA A C 5
ATOM 5686 O O . ALA A 1 64 ? -8.693 -9.476 -18.558 1.00 41.40 238 ALA A O 5
ATOM 5693 N N . PRO A 1 65 ? -8.897 -7.306 -17.986 1.00 61.40 239 PRO A N 5
ATOM 5694 C CA . PRO A 1 65 ? -10.242 -7.145 -18.535 1.00 14.44 239 PRO A CA 5
ATOM 5695 C C . PRO A 1 65 ? -10.223 -7.112 -20.074 1.00 74.14 239 PRO A C 5
ATOM 5696 O O . PRO A 1 65 ? -9.169 -7.253 -20.703 1.00 42.52 239 PRO A O 5
ATOM 5707 N N . VAL A 1 66 ? -11.390 -6.921 -20.687 1.00 55.30 240 VAL A N 5
ATOM 5708 C CA . VAL A 1 66 ? -11.529 -6.655 -22.114 1.00 73.31 240 VAL A CA 5
ATOM 5709 C C . VAL A 1 66 ? -12.397 -5.411 -22.308 1.00 73.24 240 VAL A C 5
ATOM 5710 O O . VAL A 1 66 ? -13.217 -5.075 -21.450 1.00 4.41 240 VAL A O 5
ATOM 5723 N N . SER A 1 67 ? -12.225 -4.739 -23.445 1.00 23.54 241 SER A N 5
ATOM 5724 C CA . SER A 1 67 ? -12.910 -3.504 -23.800 1.00 33.20 241 SER A CA 5
ATOM 5725 C C . SER A 1 67 ? -14.432 -3.732 -23.878 1.00 22.33 241 SER A C 5
ATOM 5726 O O . SER A 1 67 ? -14.847 -4.818 -24.306 1.00 4.10 241 SER A O 5
ATOM 5734 N N . PRO A 1 68 ? -15.275 -2.732 -23.543 1.00 54.33 242 PRO A N 5
ATOM 5735 C CA . PRO A 1 68 ? -16.727 -2.876 -23.599 1.00 33.53 242 PRO A CA 5
ATOM 5736 C C . PRO A 1 68 ? -17.188 -3.140 -25.032 1.00 62.22 242 PRO A C 5
ATOM 5737 O O . PRO A 1 68 ? -16.544 -2.710 -26.000 1.00 3.45 242 PRO A O 5
ATOM 5748 N N . HIS A 1 69 ? -18.271 -3.906 -25.160 1.00 45.13 243 HIS A N 5
ATOM 5749 C CA . HIS A 1 69 ? -18.692 -4.529 -26.410 1.00 20.32 243 HIS A CA 5
ATOM 5750 C C . HIS A 1 69 ? -20.212 -4.607 -26.561 1.00 25.15 243 HIS A C 5
ATOM 5751 O O . HIS A 1 69 ? -20.685 -5.242 -27.505 1.00 54.22 243 HIS A O 5
ATOM 5765 N N . SER A 1 70 ? -20.980 -4.058 -25.625 1.00 53.22 244 SER A N 5
ATOM 5766 C CA . SER A 1 70 ? -22.419 -3.948 -25.698 1.00 22.22 244 SER A CA 5
ATOM 5767 C C . SER A 1 70 ? -22.725 -2.683 -24.928 1.00 53.24 244 SER A C 5
ATOM 5768 O O . SER A 1 70 ? -22.057 -2.446 -23.902 1.00 34.02 244 SER A O 5
ATOM 5776 N N . ARG A 1 1 ? 12.568 8.537 37.682 1.00 44.44 175 ARG A N 6
ATOM 5777 C CA . ARG A 1 1 ? 11.927 7.721 38.721 1.00 25.31 175 ARG A CA 6
ATOM 5778 C C . ARG A 1 1 ? 10.436 7.643 38.405 1.00 23.33 175 ARG A C 6
ATOM 5779 O O . ARG A 1 1 ? 9.922 8.492 37.676 1.00 72.25 175 ARG A O 6
ATOM 5800 N N . SER A 1 2 ? 9.749 6.643 38.961 1.00 54.30 176 SER A N 6
ATOM 5801 C CA . SER A 1 2 ? 8.316 6.378 38.838 1.00 40.15 176 SER A CA 6
ATOM 5802 C C . SER A 1 2 ? 7.815 6.522 37.395 1.00 12.11 176 SER A C 6
ATOM 5803 O O . SER A 1 2 ? 7.159 7.509 37.062 1.00 40.04 176 SER A O 6
ATOM 5811 N N . LEU A 1 3 ? 8.089 5.533 36.533 1.00 42.40 177 LEU A N 6
ATOM 5812 C CA . LEU A 1 3 ? 7.657 5.554 35.124 1.00 14.14 177 LEU A CA 6
ATOM 5813 C C . LEU A 1 3 ? 8.221 6.801 34.429 1.00 25.25 177 LEU A C 6
ATOM 5814 O O . LEU A 1 3 ? 9.235 7.344 34.885 1.00 72.32 177 LEU A O 6
ATOM 5830 N N . ARG A 1 4 ? 7.688 7.189 33.272 1.00 24.30 178 ARG A N 6
ATOM 5831 C CA . ARG A 1 4 ? 7.687 8.606 32.890 1.00 3.45 178 ARG A CA 6
ATOM 5832 C C . ARG A 1 4 ? 6.326 9.232 33.201 1.00 25.42 178 ARG A C 6
ATOM 5833 O O . ARG A 1 4 ? 5.336 8.527 33.417 1.00 34.30 178 ARG A O 6
ATOM 5854 N N . GLN A 1 5 ? 6.288 10.566 33.174 1.00 24.00 179 GLN A N 6
ATOM 5855 C CA . GLN A 1 5 ? 5.065 11.361 33.134 1.00 3.32 179 GLN A CA 6
ATOM 5856 C C . GLN A 1 5 ? 4.258 11.066 31.866 1.00 35.51 179 GLN A C 6
ATOM 5857 O O . GLN A 1 5 ? 4.747 10.433 30.918 1.00 2.32 179 GLN A O 6
ATOM 5871 N N . ARG A 1 6 ? 3.030 11.583 31.820 1.00 65.05 180 ARG A N 6
ATOM 5872 C CA . ARG A 1 6 ? 2.145 11.473 30.672 1.00 64.25 180 ARG A CA 6
ATOM 5873 C C . ARG A 1 6 ? 1.135 12.617 30.690 1.00 43.03 180 ARG A C 6
ATOM 5874 O O . ARG A 1 6 ? 1.181 13.454 31.589 1.00 61.12 180 ARG A O 6
ATOM 5895 N N . LEU A 1 7 ? 0.226 12.598 29.706 1.00 42.44 181 LEU A N 6
ATOM 5896 C CA . LEU A 1 7 ? -1.017 13.368 29.616 1.00 73.23 181 LEU A CA 6
ATOM 5897 C C . LEU A 1 7 ? -0.819 14.834 30.005 1.00 71.21 181 LEU A C 6
ATOM 5898 O O . LEU A 1 7 ? -1.214 15.280 31.073 1.00 74.14 181 LEU A O 6
ATOM 5914 N N . GLN A 1 8 ? -0.172 15.579 29.112 1.00 62.31 182 GLN A N 6
ATOM 5915 C CA . GLN A 1 8 ? 0.244 16.950 29.391 1.00 40.10 182 GLN A CA 6
ATOM 5916 C C . GLN A 1 8 ? 0.440 17.785 28.118 1.00 63.11 182 GLN A C 6
ATOM 5917 O O . GLN A 1 8 ? 0.928 18.905 28.183 1.00 12.30 182 GLN A O 6
ATOM 5931 N N . ASP A 1 9 ? 0.087 17.248 26.954 1.00 20.03 183 ASP A N 6
ATOM 5932 C CA . ASP A 1 9 ? 0.386 17.794 25.625 1.00 43.12 183 ASP A CA 6
ATOM 5933 C C . ASP A 1 9 ? -0.939 18.154 24.947 1.00 32.23 183 ASP A C 6
ATOM 5934 O O . ASP A 1 9 ? -1.225 17.850 23.785 1.00 34.24 183 ASP A O 6
ATOM 5943 N N . THR A 1 10 ? -1.841 18.646 25.788 1.00 51.30 184 THR A N 6
ATOM 5944 C CA . THR A 1 10 ? -3.232 18.934 25.494 1.00 22.11 184 THR A CA 6
ATOM 5945 C C . THR A 1 10 ? -3.636 20.261 26.164 1.00 53.13 184 THR A C 6
ATOM 5946 O O . THR A 1 10 ? -4.655 20.855 25.803 1.00 71.31 184 THR A O 6
ATOM 5957 N N . VAL A 1 11 ? -2.788 20.798 27.050 1.00 43.51 185 VAL A N 6
ATOM 5958 C CA . VAL A 1 11 ? -2.957 22.112 27.679 1.00 73.04 185 VAL A CA 6
ATOM 5959 C C . VAL A 1 11 ? -1.620 22.841 27.577 1.00 11.42 185 VAL A C 6
ATOM 5960 O O . VAL A 1 11 ? -0.647 22.432 28.217 1.00 54.52 185 VAL A O 6
ATOM 5973 N N . GLY A 1 12 ? -1.542 23.868 26.730 1.00 64.11 186 GLY A N 6
ATOM 5974 C CA . GLY A 1 12 ? -0.358 24.699 26.549 1.00 14.24 186 GLY A CA 6
ATOM 5975 C C . GLY A 1 12 ? -0.309 25.377 25.179 1.00 62.45 186 GLY A C 6
ATOM 5976 O O . GLY A 1 12 ? 0.377 26.392 25.040 1.00 21.23 186 GLY A O 6
ATOM 5980 N N . LEU A 1 13 ? -1.002 24.855 24.160 1.00 72.41 187 LEU A N 6
ATOM 5981 C CA . LEU A 1 13 ? -0.991 25.444 22.822 1.00 12.03 187 LEU A CA 6
ATOM 5982 C C . LEU A 1 13 ? -1.911 26.657 22.793 1.00 61.21 187 LEU A C 6
ATOM 5983 O O . LEU A 1 13 ? -3.124 26.509 22.939 1.00 12.43 187 LEU A O 6
ATOM 5999 N N . CYS A 1 14 ? -1.367 27.835 22.499 1.00 5.10 188 CYS A N 6
ATOM 6000 C CA . CYS A 1 14 ? -2.141 29.034 22.188 1.00 41.23 188 CYS A CA 6
ATOM 6001 C C . CYS A 1 14 ? -2.690 29.033 20.748 1.00 61.24 188 CYS A C 6
ATOM 6002 O O . CYS A 1 14 ? -2.968 30.103 20.215 1.00 13.40 188 CYS A O 6
ATOM 6010 N N . PHE A 1 15 ? -2.806 27.857 20.109 1.00 52.22 189 PHE A N 6
ATOM 6011 C CA . PHE A 1 15 ? -3.491 27.631 18.831 1.00 21.13 189 PHE A CA 6
ATOM 6012 C C . PHE A 1 15 ? -3.161 28.721 17.787 1.00 22.14 189 PHE A C 6
ATOM 6013 O O . PHE A 1 15 ? -4.038 29.492 17.380 1.00 63.21 189 PHE A O 6
ATOM 6030 N N . PRO A 1 16 ? -1.885 28.822 17.364 1.00 74.42 190 PRO A N 6
ATOM 6031 C CA . PRO A 1 16 ? -1.376 29.944 16.587 1.00 62.01 190 PRO A CA 6
ATOM 6032 C C . PRO A 1 16 ? -1.927 29.950 15.159 1.00 31.33 190 PRO A C 6
ATOM 6033 O O . PRO A 1 16 ? -2.326 28.917 14.621 1.00 55.50 190 PRO A O 6
ATOM 6044 N N . MET A 1 17 ? -1.875 31.117 14.513 1.00 5.12 191 MET A N 6
ATOM 6045 C CA . MET A 1 17 ? -2.432 31.355 13.178 1.00 32.15 191 MET A CA 6
ATOM 6046 C C . MET A 1 17 ? -1.395 32.010 12.250 1.00 53.20 191 MET A C 6
ATOM 6047 O O . MET A 1 17 ? -1.735 32.664 11.260 1.00 13.41 191 MET A O 6
ATOM 6061 N N . ARG A 1 18 ? -0.109 31.875 12.580 1.00 54.31 192 ARG A N 6
ATOM 6062 C CA . ARG A 1 18 ? 1.021 32.276 11.749 1.00 71.24 192 ARG A CA 6
ATOM 6063 C C . ARG A 1 18 ? 1.959 31.079 11.715 1.00 74.33 192 ARG A C 6
ATOM 6064 O O . ARG A 1 18 ? 2.549 30.749 12.746 1.00 44.54 192 ARG A O 6
ATOM 6085 N N . THR A 1 19 ? 2.064 30.401 10.576 1.00 21.21 193 THR A N 6
ATOM 6086 C CA . THR A 1 19 ? 2.996 29.305 10.361 1.00 71.03 193 THR A CA 6
ATOM 6087 C C . THR A 1 19 ? 3.247 29.180 8.849 1.00 61.34 193 THR A C 6
ATOM 6088 O O . THR A 1 19 ? 2.893 30.086 8.085 1.00 73.14 193 THR A O 6
ATOM 6099 N N . TYR A 1 20 ? 3.879 28.081 8.419 1.00 32.21 194 TYR A N 6
ATOM 6100 C CA . TYR A 1 20 ? 4.025 27.629 7.029 1.00 24.41 194 TYR A CA 6
ATOM 6101 C C . TYR A 1 20 ? 5.058 28.485 6.288 1.00 2.42 194 TYR A C 6
ATOM 6102 O O . TYR A 1 20 ? 5.066 28.552 5.061 1.00 43.14 194 TYR A O 6
ATOM 6120 N N . SER A 1 21 ? 5.912 29.186 7.035 1.00 32.13 195 SER A N 6
ATOM 6121 C CA . SER A 1 21 ? 6.757 30.256 6.504 1.00 10.15 195 SER A CA 6
ATOM 6122 C C . SER A 1 21 ? 7.780 29.763 5.468 1.00 61.15 195 SER A C 6
ATOM 6123 O O . SER A 1 21 ? 7.631 30.109 4.296 1.00 42.40 195 SER A O 6
ATOM 6131 N N . LYS A 1 22 ? 8.789 28.967 5.840 1.00 35.23 196 LYS A N 6
ATOM 6132 C CA . LYS A 1 22 ? 9.634 28.254 4.872 1.00 32.13 196 LYS A CA 6
ATOM 6133 C C . LYS A 1 22 ? 9.763 26.807 5.340 1.00 0.52 196 LYS A C 6
ATOM 6134 O O . LYS A 1 22 ? 10.837 26.366 5.757 1.00 54.11 196 LYS A O 6
ATOM 6153 N N . GLN A 1 23 ? 8.658 26.069 5.346 1.00 54.34 197 GLN A N 6
ATOM 6154 C CA . GLN A 1 23 ? 8.597 24.678 5.766 1.00 31.24 197 GLN A CA 6
ATOM 6155 C C . GLN A 1 23 ? 7.447 24.011 5.012 1.00 14.24 197 GLN A C 6
ATOM 6156 O O . GLN A 1 23 ? 6.315 23.979 5.500 1.00 54.12 197 GLN A O 6
ATOM 6170 N N . SER A 1 24 ? 7.722 23.542 3.796 1.00 41.44 198 SER A N 6
ATOM 6171 C CA . SER A 1 24 ? 6.782 22.787 2.975 1.00 54.41 198 SER A CA 6
ATOM 6172 C C . SER A 1 24 ? 7.541 22.110 1.831 1.00 63.14 198 SER A C 6
ATOM 6173 O O . SER A 1 24 ? 7.338 22.415 0.654 1.00 14.14 198 SER A O 6
ATOM 6181 N N . LYS A 1 25 ? 8.470 21.217 2.181 1.00 11.23 199 LYS A N 6
ATOM 6182 C CA . LYS A 1 25 ? 9.260 20.452 1.219 1.00 2.21 199 LYS A CA 6
ATOM 6183 C C . LYS A 1 25 ? 9.259 18.977 1.633 1.00 2.30 199 LYS A C 6
ATOM 6184 O O . LYS A 1 25 ? 10.240 18.513 2.220 1.00 75.01 199 LYS A O 6
ATOM 6203 N N . PRO A 1 26 ? 8.176 18.231 1.359 1.00 22.33 200 PRO A N 6
ATOM 6204 C CA . PRO A 1 26 ? 8.160 16.777 1.477 1.00 61.21 200 PRO A CA 6
ATOM 6205 C C . PRO A 1 26 ? 8.976 16.142 0.336 1.00 63.15 200 PRO A C 6
ATOM 6206 O O . PRO A 1 26 ? 9.719 16.834 -0.366 1.00 70.42 200 PRO A O 6
ATOM 6217 N N . LEU A 1 27 ? 8.871 14.826 0.137 1.00 44.43 201 LEU A N 6
ATOM 6218 C CA . LEU A 1 27 ? 9.527 14.094 -0.951 1.00 11.42 201 LEU A CA 6
ATOM 6219 C C . LEU A 1 27 ? 8.509 13.648 -1.992 1.00 51.40 201 LEU A C 6
ATOM 6220 O O . LEU A 1 27 ? 7.387 13.289 -1.634 1.00 54.24 201 LEU A O 6
ATOM 6236 N N . PHE A 1 28 ? 8.920 13.596 -3.264 1.00 5.10 202 PHE A N 6
ATOM 6237 C CA . PHE A 1 28 ? 8.058 13.169 -4.365 1.00 64.12 202 PHE A CA 6
ATOM 6238 C C . PHE A 1 28 ? 8.792 12.388 -5.470 1.00 52.51 202 PHE A C 6
ATOM 6239 O O . PHE A 1 28 ? 8.260 12.261 -6.579 1.00 4.24 202 PHE A O 6
ATOM 6256 N N . SER A 1 29 ? 9.992 11.864 -5.182 1.00 15.14 203 SER A N 6
ATOM 6257 C CA . SER A 1 29 ? 10.894 11.268 -6.175 1.00 33.33 203 SER A CA 6
ATOM 6258 C C . SER A 1 29 ? 11.143 9.758 -5.986 1.00 3.11 203 SER A C 6
ATOM 6259 O O . SER A 1 29 ? 11.748 9.109 -6.844 1.00 43.21 203 SER A O 6
ATOM 6267 N N . ASN A 1 30 ? 10.647 9.162 -4.898 1.00 33.34 204 ASN A N 6
ATOM 6268 C CA . ASN A 1 30 ? 10.904 7.757 -4.564 1.00 23.22 204 ASN A CA 6
ATOM 6269 C C . ASN A 1 30 ? 9.773 6.821 -5.004 1.00 63.13 204 ASN A C 6
ATOM 6270 O O . ASN A 1 30 ? 9.998 5.672 -5.378 1.00 34.55 204 ASN A O 6
ATOM 6281 N N . LYS A 1 31 ? 8.542 7.312 -4.992 1.00 32.23 205 LYS A N 6
ATOM 6282 C CA . LYS A 1 31 ? 7.312 6.556 -5.239 1.00 5.31 205 LYS A CA 6
ATOM 6283 C C . LYS A 1 31 ? 6.513 7.296 -6.293 1.00 74.31 205 LYS A C 6
ATOM 6284 O O . LYS A 1 31 ? 5.783 8.226 -5.956 1.00 44.22 205 LYS A O 6
ATOM 6303 N N . ARG A 1 32 ? 6.662 6.915 -7.566 1.00 72.04 206 ARG A N 6
ATOM 6304 C CA . ARG A 1 32 ? 6.067 7.656 -8.677 1.00 44.22 206 ARG A CA 6
ATOM 6305 C C . ARG A 1 32 ? 4.545 7.716 -8.533 1.00 14.02 206 ARG A C 6
ATOM 6306 O O . ARG A 1 3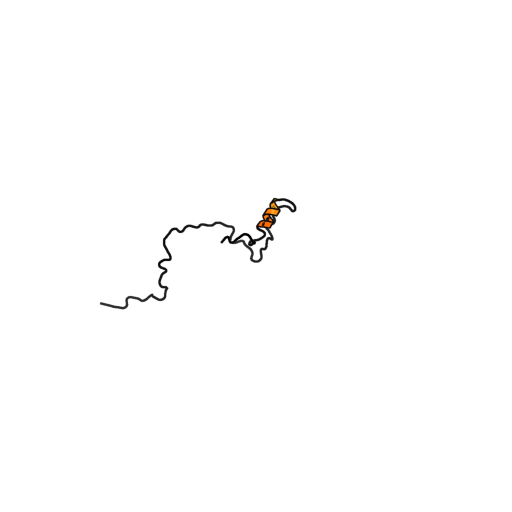2 ? 3.982 8.740 -8.155 1.00 71.11 206 ARG A O 6
ATOM 6327 N N . LYS A 1 33 ? 3.892 6.596 -8.828 1.00 13.45 207 LYS A N 6
ATOM 6328 C CA . LYS A 1 33 ? 2.467 6.325 -8.681 1.00 44.04 207 LYS A CA 6
ATOM 6329 C C . LYS A 1 33 ? 2.222 4.820 -8.513 1.00 62.01 207 LYS A C 6
ATOM 6330 O O . LYS A 1 33 ? 1.103 4.347 -8.693 1.00 42.43 207 LYS A O 6
ATOM 6349 N N . ILE A 1 34 ? 3.263 4.040 -8.233 1.00 1.30 208 ILE A N 6
ATOM 6350 C CA . ILE A 1 34 ? 3.246 2.590 -8.336 1.00 11.50 208 ILE A CA 6
ATOM 6351 C C . ILE A 1 34 ? 3.690 2.025 -6.989 1.00 21.22 208 ILE A C 6
ATOM 6352 O O . ILE A 1 34 ? 4.447 2.671 -6.255 1.00 5.12 208 ILE A O 6
ATOM 6368 N N . HIS A 1 35 ? 3.167 0.847 -6.641 1.00 41.32 209 HIS A N 6
ATOM 6369 C CA . HIS A 1 35 ? 3.519 0.121 -5.432 1.00 63.01 209 HIS A CA 6
ATOM 6370 C C . HIS A 1 35 ? 4.636 -0.889 -5.730 1.00 55.52 209 HIS A C 6
ATOM 6371 O O . HIS A 1 35 ? 5.001 -1.115 -6.888 1.00 14.34 209 HIS A O 6
ATOM 6385 N N . LEU A 1 36 ? 5.151 -1.531 -4.683 1.00 24.30 210 LEU A N 6
ATOM 6386 C CA . LEU A 1 36 ? 6.293 -2.443 -4.731 1.00 74.33 210 LEU A CA 6
ATOM 6387 C C . LEU A 1 36 ? 6.153 -3.518 -5.811 1.00 64.15 210 LEU A C 6
ATOM 6388 O O . LEU A 1 36 ? 7.084 -3.747 -6.578 1.00 4.22 210 LEU A O 6
ATOM 6404 N N . SER A 1 37 ? 4.964 -4.105 -5.919 1.00 3.02 211 SER A N 6
ATOM 6405 C CA . SER A 1 37 ? 4.588 -5.094 -6.932 1.00 64.31 211 SER A CA 6
ATOM 6406 C C . SER A 1 37 ? 3.335 -4.622 -7.671 1.00 54.04 211 SER A C 6
ATOM 6407 O O . SER A 1 37 ? 2.413 -5.394 -7.913 1.00 2.11 211 SER A O 6
ATOM 6415 N N . GLU A 1 38 ? 3.253 -3.321 -7.959 1.00 61.43 212 GLU A N 6
ATOM 6416 C CA . GLU A 1 38 ? 2.176 -2.684 -8.720 1.00 71.32 212 GLU A CA 6
ATOM 6417 C C . GLU A 1 38 ? 0.781 -2.750 -8.082 1.00 51.54 212 GLU A C 6
ATOM 6418 O O . GLU A 1 38 ? -0.165 -2.233 -8.666 1.00 40.14 212 GLU A O 6
ATOM 6430 N N . LEU A 1 39 ? 0.646 -3.335 -6.888 1.00 24.44 213 LEU A N 6
ATOM 6431 C CA . LEU A 1 39 ? -0.613 -3.558 -6.181 1.00 44.23 213 LEU A CA 6
ATOM 6432 C C . LEU A 1 39 ? -1.506 -2.313 -6.196 1.00 32.50 213 LEU A C 6
ATOM 6433 O O . LEU A 1 39 ? -1.043 -1.215 -5.886 1.00 52.31 213 LEU A O 6
ATOM 6449 N N . MET A 1 40 ? -2.789 -2.489 -6.531 1.00 0.24 214 MET A N 6
ATOM 6450 C CA . MET A 1 40 ? -3.723 -1.401 -6.800 1.00 32.05 214 MET A CA 6
ATOM 6451 C C . MET A 1 40 ? -5.022 -1.546 -6.007 1.00 23.33 214 MET A C 6
ATOM 6452 O O . MET A 1 40 ? -5.974 -2.153 -6.498 1.00 53.34 214 MET A O 6
ATOM 6466 N N . LEU A 1 41 ? -5.030 -1.008 -4.779 1.00 34.21 215 LEU A N 6
ATOM 6467 C CA . LEU A 1 41 ? -6.088 -1.109 -3.768 1.00 73.12 215 LEU A CA 6
ATOM 6468 C C . LEU A 1 41 ? -7.312 -0.259 -4.114 1.00 63.53 215 LEU A C 6
ATOM 6469 O O . LEU A 1 41 ? -8.289 -0.775 -4.649 1.00 4.22 215 LEU A O 6
ATOM 6485 N N . GLU A 1 42 ? -7.282 1.024 -3.766 1.00 42.34 216 GLU A N 6
ATOM 6486 C CA . GLU A 1 42 ? -8.319 2.042 -3.919 1.00 21.22 216 GLU A CA 6
ATOM 6487 C C . GLU A 1 42 ? -9.732 1.718 -3.392 1.00 61.20 216 GLU A C 6
ATOM 6488 O O . GLU A 1 42 ? -10.650 2.517 -3.586 1.00 11.33 216 GLU A O 6
ATOM 6500 N N . LYS A 1 43 ? -9.941 0.585 -2.714 1.00 71.23 217 LYS A N 6
ATOM 6501 C CA . LYS A 1 43 ? -11.230 0.114 -2.207 1.00 24.12 217 LYS A CA 6
ATOM 6502 C C . LYS A 1 43 ? -10.925 -0.907 -1.119 1.00 41.53 217 LYS A C 6
ATOM 6503 O O . LYS A 1 43 ? -9.968 -1.675 -1.244 1.00 65.12 217 LYS A O 6
ATOM 6522 N N . CYS A 1 44 ? -11.755 -0.976 -0.083 1.00 72.34 218 CYS A N 6
ATOM 6523 C CA . CYS A 1 44 ? -11.671 -2.002 0.944 1.00 52.25 218 CYS A CA 6
ATOM 6524 C C . CYS A 1 44 ? -13.091 -2.339 1.418 1.00 53.24 218 CYS A C 6
ATOM 6525 O O . CYS A 1 44 ? -13.569 -1.708 2.362 1.00 3.44 218 CYS A O 6
ATOM 6533 N N . PRO A 1 45 ? -13.815 -3.251 0.735 1.00 2.24 219 PRO A N 6
ATOM 6534 C CA . PRO A 1 45 ? -15.149 -3.684 1.145 1.00 23.03 219 PRO A CA 6
ATOM 6535 C C . PRO A 1 45 ? -15.109 -4.691 2.304 1.00 53.55 219 PRO A C 6
ATOM 6536 O O . PRO A 1 45 ? -16.087 -4.810 3.043 1.00 51.44 219 PRO A O 6
ATOM 6547 N N . PHE A 1 46 ? -14.008 -5.432 2.466 1.00 52.33 220 PHE A N 6
ATOM 6548 C CA . PHE A 1 46 ? -13.796 -6.309 3.602 1.00 13.33 220 PHE A CA 6
ATOM 6549 C C . PHE A 1 46 ? -13.508 -5.456 4.844 1.00 31.11 220 PHE A C 6
ATOM 6550 O O . PHE A 1 46 ? -13.043 -4.316 4.709 1.00 61.21 220 PHE A O 6
ATOM 6567 N N . PRO A 1 47 ? -13.757 -5.988 6.050 1.00 52.42 221 PRO A N 6
ATOM 6568 C CA . PRO A 1 47 ? -13.550 -5.266 7.293 1.00 64.02 221 PRO A CA 6
ATOM 6569 C C . PRO A 1 47 ? -12.059 -5.072 7.559 1.00 52.52 221 PRO A C 6
ATOM 6570 O O . PRO A 1 47 ? -11.209 -5.845 7.091 1.00 61.24 221 PRO A O 6
ATOM 6581 N N . ALA A 1 48 ? -11.766 -4.081 8.395 1.00 15.10 222 ALA A N 6
ATOM 6582 C CA . ALA A 1 48 ? -10.464 -3.933 9.011 1.00 33.50 222 ALA A CA 6
ATOM 6583 C C . ALA A 1 48 ? -10.202 -5.170 9.871 1.00 45.31 222 ALA A C 6
ATOM 6584 O O . ALA A 1 48 ? -10.952 -5.429 10.812 1.00 5.14 222 ALA A O 6
ATOM 6591 N N . GLY A 1 49 ? -9.169 -5.935 9.535 1.00 72.54 223 GLY A N 6
ATOM 6592 C CA . GLY A 1 49 ? -8.664 -7.025 10.353 1.00 54.34 223 GLY A CA 6
ATOM 6593 C C . GLY A 1 49 ? -8.948 -8.386 9.741 1.00 13.20 223 GLY A C 6
ATOM 6594 O O . GLY A 1 49 ? -9.203 -9.335 10.484 1.00 13.51 223 GLY A O 6
ATOM 6598 N N . SER A 1 50 ? -8.929 -8.495 8.409 1.00 12.10 224 SER A N 6
ATOM 6599 C CA . SER A 1 50 ? -9.271 -9.720 7.702 1.00 32.34 224 SER A CA 6
ATOM 6600 C C . SER A 1 50 ? -8.150 -10.132 6.748 1.00 62.33 224 SER A C 6
ATOM 6601 O O . SER A 1 50 ? -7.618 -9.303 6.008 1.00 52.54 224 SER A O 6
ATOM 6609 N N . ASP A 1 51 ? -7.818 -11.425 6.716 1.00 61.25 225 ASP A N 6
ATOM 6610 C CA . ASP A 1 51 ? -7.015 -12.024 5.641 1.00 53.22 225 ASP A CA 6
ATOM 6611 C C . ASP A 1 51 ? -7.709 -11.794 4.300 1.00 11.51 225 ASP A C 6
ATOM 6612 O O . ASP A 1 51 ? -7.049 -11.550 3.291 1.00 20.21 225 ASP A O 6
ATOM 6621 N N . LEU A 1 52 ? -9.046 -11.877 4.304 1.00 65.13 226 LEU A N 6
ATOM 6622 C CA . LEU A 1 52 ? -9.912 -11.800 3.132 1.00 13.44 226 LEU A CA 6
ATOM 6623 C C . LEU A 1 52 ? -9.561 -10.582 2.282 1.00 72.23 226 LEU A C 6
ATOM 6624 O O . LEU A 1 52 ? -9.399 -10.707 1.065 1.00 44.25 226 LEU A O 6
ATOM 6640 N N . ALA A 1 53 ? -9.422 -9.429 2.946 1.00 33.13 227 ALA A N 6
ATOM 6641 C CA . ALA A 1 53 ? -9.053 -8.154 2.356 1.00 31.51 227 ALA A CA 6
ATOM 6642 C C . ALA A 1 53 ? -7.779 -8.292 1.520 1.00 61.32 227 ALA A C 6
ATOM 6643 O O . ALA A 1 53 ? -7.803 -8.040 0.318 1.00 1.22 227 ALA A O 6
ATOM 6650 N N . GLN A 1 54 ? -6.670 -8.698 2.143 1.00 2.11 228 GLN A N 6
ATOM 6651 C CA . GLN A 1 54 ? -5.371 -8.798 1.482 1.00 62.54 228 GLN A CA 6
ATOM 6652 C C . GLN A 1 54 ? -5.339 -9.893 0.417 1.00 60.13 228 GLN A C 6
ATOM 6653 O O . GLN A 1 54 ? -4.822 -9.664 -0.677 1.00 43.54 228 GLN A O 6
ATOM 6667 N N . LYS A 1 55 ? -5.920 -11.063 0.693 1.00 14.24 229 LYS A N 6
ATOM 6668 C CA . LYS A 1 55 ? -5.939 -12.164 -0.269 1.00 61.11 229 LYS A CA 6
ATOM 6669 C C . LYS A 1 55 ? -6.693 -11.727 -1.524 1.00 50.14 229 LYS A C 6
ATOM 6670 O O . LYS A 1 55 ? -6.274 -12.076 -2.626 1.00 20.33 229 LYS A O 6
ATOM 6689 N N . TRP A 1 56 ? -7.766 -10.945 -1.382 1.00 13.20 230 TRP A N 6
ATOM 6690 C CA . TRP A 1 56 ? -8.486 -10.384 -2.514 1.00 72.33 230 TRP A CA 6
ATOM 6691 C C . TRP A 1 56 ? -7.706 -9.234 -3.149 1.00 31.00 230 TRP A C 6
ATOM 6692 O O . TRP A 1 56 ? -7.687 -9.134 -4.370 1.00 23.12 230 TRP A O 6
ATOM 6713 N N . HIS A 1 57 ? -7.053 -8.373 -2.364 1.00 41.52 231 HIS A N 6
ATOM 6714 C CA . HIS A 1 57 ? -6.323 -7.222 -2.887 1.00 44.11 231 HIS A CA 6
ATOM 6715 C C . HIS A 1 57 ? -5.288 -7.650 -3.931 1.00 62.42 231 HIS A C 6
ATOM 6716 O O . HIS A 1 57 ? -5.178 -6.998 -4.971 1.00 2.10 231 HIS A O 6
ATOM 6730 N N . LEU A 1 58 ? -4.572 -8.754 -3.670 1.00 43.21 232 LEU A N 6
ATOM 6731 C CA . LEU A 1 58 ? -3.623 -9.344 -4.619 1.00 54.14 232 LEU A CA 6
ATOM 6732 C C . LEU A 1 58 ? -4.315 -9.692 -5.934 1.00 63.01 232 LEU A C 6
ATOM 6733 O O . LEU A 1 58 ? -3.821 -9.373 -7.015 1.00 33.14 232 LEU A O 6
ATOM 6749 N N . ILE A 1 59 ? -5.466 -10.354 -5.834 1.00 20.31 233 ILE A N 6
ATOM 6750 C CA . ILE A 1 59 ? -6.272 -10.740 -6.981 1.00 12.23 233 ILE A CA 6
ATOM 6751 C C . ILE A 1 59 ? -6.760 -9.478 -7.716 1.00 33.40 233 ILE A C 6
ATOM 6752 O O . ILE A 1 59 ? -6.929 -9.520 -8.933 1.00 73.01 233 ILE A O 6
ATOM 6768 N N . LYS A 1 60 ? -6.997 -8.366 -7.003 1.00 35.12 234 LYS A N 6
ATOM 6769 C CA . LYS A 1 60 ? -7.597 -7.170 -7.570 1.00 65.43 234 LYS A CA 6
ATOM 6770 C C . LYS A 1 60 ? -6.603 -6.386 -8.424 1.00 71.04 234 LYS A C 6
ATOM 6771 O O . LYS A 1 60 ? -6.722 -6.475 -9.637 1.00 11.24 234 LYS A O 6
ATOM 6790 N N . GLN A 1 61 ? -5.718 -5.564 -7.824 1.00 72.02 235 GLN A N 6
ATOM 6791 C CA . GLN A 1 61 ? -4.748 -4.696 -8.524 1.00 11.35 235 GLN A CA 6
ATOM 6792 C C . GLN A 1 61 ? -5.453 -4.001 -9.704 1.00 33.24 235 GLN A C 6
ATOM 6793 O O . GLN A 1 61 ? -5.252 -4.331 -10.867 1.00 30.21 235 GLN A O 6
ATOM 6807 N N . HIS A 1 62 ? -6.346 -3.068 -9.378 1.00 22.23 236 HIS A N 6
ATOM 6808 C CA . HIS A 1 62 ? -7.299 -2.405 -10.269 1.00 73.33 236 HIS A CA 6
ATOM 6809 C C . HIS A 1 62 ? -8.354 -3.336 -10.897 1.00 63.54 236 HIS A C 6
ATOM 6810 O O . HIS A 1 62 ? -9.508 -2.935 -10.991 1.00 34.42 236 HIS A O 6
ATOM 6824 N N . THR A 1 63 ? -8.052 -4.580 -11.241 1.00 74.12 237 THR A N 6
ATOM 6825 C CA . THR A 1 63 ? -8.634 -5.252 -12.407 1.00 64.12 237 THR A CA 6
ATOM 6826 C C . THR A 1 63 ? -9.832 -6.171 -12.115 1.00 22.14 237 THR A C 6
ATOM 6827 O O . THR A 1 63 ? -10.339 -6.863 -13.002 1.00 63.42 237 THR A O 6
ATOM 6838 N N . ALA A 1 64 ? -10.386 -6.063 -10.910 1.00 64.25 238 ALA A N 6
ATOM 6839 C CA . ALA A 1 64 ? -11.463 -6.901 -10.381 1.00 34.41 238 ALA A CA 6
ATOM 6840 C C . ALA A 1 64 ? -12.496 -6.023 -9.657 1.00 70.53 238 ALA A C 6
ATOM 6841 O O . ALA A 1 64 ? -12.333 -5.777 -8.459 1.00 41.40 238 ALA A O 6
ATOM 6848 N N . PRO A 1 65 ? -13.499 -5.453 -10.344 1.00 61.40 239 PRO A N 6
ATOM 6849 C CA . PRO A 1 65 ? -14.503 -4.624 -9.687 1.00 14.44 239 PRO A CA 6
ATOM 6850 C C . PRO A 1 65 ? -15.308 -5.484 -8.703 1.00 74.14 239 PRO A C 6
ATOM 6851 O O . PRO A 1 65 ? -15.413 -6.698 -8.878 1.00 42.52 239 PRO A O 6
ATOM 6862 N N . VAL A 1 66 ? -15.896 -4.873 -7.674 1.00 55.30 240 VAL A N 6
ATOM 6863 C CA . VAL A 1 66 ? -16.828 -5.543 -6.772 1.00 73.31 240 VAL A CA 6
ATOM 6864 C C . VAL A 1 66 ? -17.645 -4.463 -6.057 1.00 73.24 240 VAL A C 6
ATOM 6865 O O . VAL A 1 66 ? -17.065 -3.528 -5.491 1.00 4.41 240 VAL A O 6
ATOM 6878 N N . SER A 1 67 ? -18.972 -4.549 -6.122 1.00 23.54 241 SER A N 6
ATOM 6879 C CA . SER A 1 67 ? -19.928 -3.797 -5.313 1.00 33.20 241 SER A CA 6
ATOM 6880 C C . SER A 1 67 ? -21.319 -4.361 -5.640 1.00 22.33 241 SER A C 6
ATOM 6881 O O . SER A 1 67 ? -21.951 -3.903 -6.602 1.00 4.10 241 SER A O 6
ATOM 6889 N N . PRO A 1 68 ? -21.765 -5.438 -4.979 1.00 54.33 242 PRO A N 6
ATOM 6890 C CA . PRO A 1 68 ? -23.101 -5.972 -5.185 1.00 33.53 242 PRO A CA 6
ATOM 6891 C C . PRO A 1 68 ? -24.115 -5.046 -4.508 1.00 62.22 242 PRO A C 6
ATOM 6892 O O . PRO A 1 68 ? -23.774 -4.312 -3.575 1.00 3.45 242 PRO A O 6
ATOM 6903 N N . HIS A 1 69 ? -25.371 -5.079 -4.945 1.00 45.13 243 HIS A N 6
ATOM 6904 C CA . HIS A 1 69 ? -26.432 -4.349 -4.268 1.00 20.32 243 HIS A CA 6
ATOM 6905 C C . HIS A 1 69 ? -26.855 -5.160 -3.034 1.00 25.15 243 HIS A C 6
ATOM 6906 O O . HIS A 1 69 ? -26.759 -6.395 -3.022 1.00 54.22 243 HIS A O 6
ATOM 6920 N N . SER A 1 70 ? -27.273 -4.461 -1.978 1.00 53.22 244 SER A N 6
ATOM 6921 C CA . SER A 1 70 ? -27.745 -5.079 -0.749 1.00 22.22 244 SER A CA 6
ATOM 6922 C C . SER A 1 70 ? -29.164 -5.568 -0.986 1.00 53.24 244 SER A C 6
ATOM 6923 O O . SER A 1 70 ? -30.029 -4.697 -1.241 1.00 34.02 244 SER A O 6
ATOM 6931 N N . ARG A 1 1 ? -1.733 -5.460 31.762 1.00 44.44 175 ARG A N 7
ATOM 6932 C CA . ARG A 1 1 ? -3.017 -6.123 31.537 1.00 25.31 175 ARG A CA 7
ATOM 6933 C C . ARG A 1 1 ? -3.641 -5.351 30.375 1.00 23.33 175 ARG A C 7
ATOM 6934 O O . ARG A 1 1 ? -4.260 -4.314 30.615 1.00 72.25 175 ARG A O 7
ATOM 6955 N N . SER A 1 2 ? -3.370 -5.768 29.135 1.00 54.30 176 SER A N 7
ATOM 6956 C CA . SER A 1 2 ? -3.556 -4.971 27.923 1.00 40.15 176 SER A CA 7
ATOM 6957 C C . SER A 1 2 ? -3.037 -3.530 28.109 1.00 12.11 176 SER A C 7
ATOM 6958 O O . SER A 1 2 ? -2.091 -3.306 28.879 1.00 40.04 176 SER A O 7
ATOM 6966 N N . LEU A 1 3 ? -3.572 -2.572 27.353 1.00 42.40 177 LEU A N 7
ATOM 6967 C CA . LEU A 1 3 ? -3.343 -1.142 27.479 1.00 14.14 177 LEU A CA 7
ATOM 6968 C C . LEU A 1 3 ? -4.722 -0.490 27.343 1.00 25.25 177 LEU A C 7
ATOM 6969 O O . LEU A 1 3 ? -5.389 -0.670 26.323 1.00 72.32 177 LEU A O 7
ATOM 6985 N N . ARG A 1 4 ? -5.159 0.234 28.382 1.00 24.30 178 ARG A N 7
ATOM 6986 C CA . ARG A 1 4 ? -6.506 0.805 28.526 1.00 3.45 178 ARG A CA 7
ATOM 6987 C C . ARG A 1 4 ? -7.616 -0.253 28.399 1.00 25.42 178 ARG A C 7
ATOM 6988 O O . ARG A 1 4 ? -7.353 -1.457 28.311 1.00 34.30 178 ARG A O 7
ATOM 7009 N N . GLN A 1 5 ? -8.876 0.170 28.484 1.00 24.00 179 GLN A N 7
ATOM 7010 C CA . GLN A 1 5 ? -10.056 -0.682 28.433 1.00 3.32 179 GLN A CA 7
ATOM 7011 C C . GLN A 1 5 ? -10.695 -0.473 27.065 1.00 35.51 179 GLN A C 7
ATOM 7012 O O . GLN A 1 5 ? -11.435 0.489 26.842 1.00 2.32 179 GLN A O 7
ATOM 7026 N N . ARG A 1 6 ? -10.348 -1.344 26.116 1.00 65.05 180 ARG A N 7
ATOM 7027 C CA . ARG A 1 6 ? -10.845 -1.309 24.744 1.00 64.25 180 ARG A CA 7
ATOM 7028 C C . ARG A 1 6 ? -11.651 -2.572 24.495 1.00 43.03 180 ARG A C 7
ATOM 7029 O O . ARG A 1 6 ? -11.187 -3.665 24.855 1.00 61.12 180 ARG A O 7
ATOM 7050 N N . LEU A 1 7 ? -12.812 -2.437 23.857 1.00 42.44 181 LEU A N 7
ATOM 7051 C CA . LEU A 1 7 ? -13.640 -3.544 23.407 1.00 73.23 181 LEU A CA 7
ATOM 7052 C C . LEU A 1 7 ? -14.270 -3.213 22.056 1.00 71.21 181 LEU A C 7
ATOM 7053 O O . LEU A 1 7 ? -14.389 -2.039 21.684 1.00 74.14 181 LEU A O 7
ATOM 7069 N N . GLN A 1 8 ? -14.666 -4.239 21.307 1.00 62.31 182 GLN A N 7
ATOM 7070 C CA . GLN A 1 8 ? -15.426 -4.128 20.072 1.00 40.10 182 GLN A CA 7
ATOM 7071 C C . GLN A 1 8 ? -16.157 -5.451 19.867 1.00 63.11 182 GLN A C 7
ATOM 7072 O O . GLN A 1 8 ? -15.738 -6.322 19.099 1.00 12.30 182 GLN A O 7
ATOM 7086 N N . ASP A 1 9 ? -17.254 -5.587 20.598 1.00 20.03 183 ASP A N 7
ATOM 7087 C CA . ASP A 1 9 ? -18.066 -6.792 20.719 1.00 43.12 183 ASP A CA 7
ATOM 7088 C C . ASP A 1 9 ? -19.543 -6.426 20.669 1.00 32.23 183 ASP A C 7
ATOM 7089 O O . ASP A 1 9 ? -20.414 -7.255 20.902 1.00 34.24 183 ASP A O 7
ATOM 7098 N N . THR A 1 10 ? -19.834 -5.161 20.356 1.00 51.30 184 THR A N 7
ATOM 7099 C CA . THR A 1 10 ? -21.158 -4.595 20.488 1.00 22.11 184 THR A CA 7
ATOM 7100 C C . THR A 1 10 ? -22.139 -5.212 19.482 1.00 53.13 184 THR A C 7
ATOM 7101 O O . THR A 1 10 ? -23.357 -5.146 19.653 1.00 71.31 184 THR A O 7
ATOM 7112 N N . VAL A 1 11 ? -21.577 -5.796 18.427 1.00 43.51 185 VAL A N 7
ATOM 7113 C CA . VAL A 1 11 ? -22.171 -6.014 17.116 1.00 73.04 185 VAL A CA 7
ATOM 7114 C C . VAL A 1 11 ? -23.034 -7.278 17.028 1.00 11.42 185 VAL A C 7
ATOM 7115 O O . VAL A 1 11 ? -23.508 -7.619 15.941 1.00 54.52 185 VAL A O 7
ATOM 7128 N N . GLY A 1 12 ? -23.215 -7.976 18.149 1.00 64.11 186 GLY A N 7
ATOM 7129 C CA . GLY A 1 12 ? -24.000 -9.192 18.242 1.00 14.24 186 GLY A CA 7
ATOM 7130 C C . GLY A 1 12 ? -25.416 -8.959 17.728 1.00 62.45 186 GLY A C 7
ATOM 7131 O O . GLY A 1 12 ? -26.032 -7.924 17.989 1.00 21.23 186 GLY A O 7
ATOM 7135 N N . LEU A 1 13 ? -25.930 -9.925 16.970 1.00 72.41 187 LEU A N 7
ATOM 7136 C CA . LEU A 1 13 ? -27.211 -9.790 16.291 1.00 12.03 187 LEU A CA 7
ATOM 7137 C C . LEU A 1 13 ? -28.381 -9.994 17.246 1.00 61.21 187 LEU A C 7
ATOM 7138 O O . LEU A 1 13 ? -28.261 -10.649 18.287 1.00 12.43 187 LEU A O 7
ATOM 7154 N N . CYS A 1 14 ? -29.547 -9.518 16.822 1.00 5.10 188 CYS A N 7
ATOM 7155 C CA . CYS A 1 14 ? -30.841 -9.753 17.438 1.00 41.23 188 CYS A CA 7
ATOM 7156 C C . CYS A 1 14 ? -31.816 -10.194 16.348 1.00 61.24 188 CYS A C 7
ATOM 7157 O O . CYS A 1 14 ? -31.561 -9.989 15.156 1.00 13.40 188 CYS A O 7
ATOM 7165 N N . PHE A 1 15 ? -32.942 -10.770 16.759 1.00 52.22 189 PHE A N 7
ATOM 7166 C CA . PHE A 1 15 ? -34.079 -11.016 15.883 1.00 21.13 189 PHE A CA 7
ATOM 7167 C C . PHE A 1 15 ? -34.759 -9.683 15.528 1.00 22.14 189 PHE A C 7
ATOM 7168 O O . PHE A 1 15 ? -34.638 -8.719 16.289 1.00 63.21 189 PHE A O 7
ATOM 7185 N N . PRO A 1 16 ? -35.539 -9.641 14.430 1.00 74.42 190 PRO A N 7
ATOM 7186 C CA . PRO A 1 16 ? -36.484 -8.560 14.165 1.00 62.01 190 PRO A CA 7
ATOM 7187 C C . PRO A 1 16 ? -37.615 -8.529 15.209 1.00 31.33 190 PRO A C 7
ATOM 7188 O O . PRO A 1 16 ? -37.686 -9.378 16.100 1.00 55.50 190 PRO A O 7
ATOM 7199 N N . MET A 1 17 ? -38.529 -7.560 15.089 1.00 5.12 191 MET A N 7
ATOM 7200 C CA . MET A 1 17 ? -39.598 -7.303 16.058 1.00 32.15 191 MET A CA 7
ATOM 7201 C C . MET A 1 17 ? -40.912 -6.970 15.328 1.00 53.20 191 MET A C 7
ATOM 7202 O O . MET A 1 17 ? -41.661 -6.081 15.733 1.00 13.41 191 MET A O 7
ATOM 7216 N N . ARG A 1 18 ? -41.152 -7.622 14.188 1.00 54.31 192 ARG A N 7
ATOM 7217 C CA . ARG A 1 18 ? -42.371 -7.535 13.393 1.00 71.24 192 ARG A CA 7
ATOM 7218 C C . ARG A 1 18 ? -42.613 -8.918 12.804 1.00 74.33 192 ARG A C 7
ATOM 7219 O O . ARG A 1 18 ? -42.191 -9.203 11.677 1.00 44.54 192 ARG A O 7
ATOM 7240 N N . THR A 1 19 ? -43.238 -9.789 13.592 1.00 21.21 193 THR A N 7
ATOM 7241 C CA . THR A 1 19 ? -43.554 -11.153 13.219 1.00 71.03 193 THR A CA 7
ATOM 7242 C C . THR A 1 19 ? -44.759 -11.138 12.285 1.00 61.34 193 THR A C 7
ATOM 7243 O O . THR A 1 19 ? -45.900 -11.081 12.748 1.00 73.14 193 THR A O 7
ATOM 7254 N N . TYR A 1 20 ? -44.504 -11.160 10.978 1.00 32.21 194 TYR A N 7
ATOM 7255 C CA . TYR A 1 20 ? -45.518 -11.111 9.929 1.00 24.41 194 TYR A CA 7
ATOM 7256 C C . TYR A 1 20 ? -45.189 -12.130 8.835 1.00 2.42 194 TYR A C 7
ATOM 7257 O O . TYR A 1 20 ? -45.416 -11.887 7.649 1.00 43.14 194 TYR A O 7
ATOM 7275 N N . SER A 1 21 ? -44.613 -13.269 9.233 1.00 32.13 195 SER A N 7
ATOM 7276 C CA . SER A 1 21 ? -44.160 -14.324 8.330 1.00 10.15 195 SER A CA 7
ATOM 7277 C C . SER A 1 21 ? -43.110 -13.796 7.339 1.00 61.15 195 SER A C 7
ATOM 7278 O O . SER A 1 21 ? -42.541 -12.731 7.600 1.00 42.40 195 SER A O 7
ATOM 7286 N N . LYS A 1 22 ? -42.748 -14.552 6.289 1.00 35.23 196 LYS A N 7
ATOM 7287 C CA . LYS A 1 22 ? -41.825 -14.070 5.248 1.00 32.13 196 LYS A CA 7
ATOM 7288 C C . LYS A 1 22 ? -41.774 -14.979 4.012 1.00 0.52 196 LYS A C 7
ATOM 7289 O O . LYS A 1 22 ? -40.805 -14.931 3.250 1.00 54.11 196 LYS A O 7
ATOM 7308 N N . GLN A 1 23 ? -42.755 -15.864 3.830 1.00 54.34 197 GLN A N 7
ATOM 7309 C CA . GLN A 1 23 ? -42.750 -16.882 2.781 1.00 31.24 197 GLN A CA 7
ATOM 7310 C C . GLN A 1 23 ? -42.834 -16.274 1.368 1.00 14.24 197 GLN A C 7
ATOM 7311 O O . GLN A 1 23 ? -42.895 -15.053 1.204 1.00 54.12 197 GLN A O 7
ATOM 7325 N N . SER A 1 24 ? -42.820 -17.139 0.350 1.00 41.44 198 SER A N 7
ATOM 7326 C CA . SER A 1 24 ? -42.750 -16.781 -1.064 1.00 54.41 198 SER A CA 7
ATOM 7327 C C . SER A 1 24 ? -41.505 -15.934 -1.364 1.00 63.14 198 SER A C 7
ATOM 7328 O O . SER A 1 24 ? -41.572 -14.719 -1.551 1.00 14.14 198 SER A O 7
ATOM 7336 N N . LYS A 1 25 ? -40.334 -16.580 -1.400 1.00 11.23 199 LYS A N 7
ATOM 7337 C CA . LYS A 1 25 ? -39.089 -15.985 -1.895 1.00 2.21 199 LYS A CA 7
ATOM 7338 C C . LYS A 1 25 ? -38.368 -17.027 -2.746 1.00 2.30 199 LYS A C 7
ATOM 7339 O O . LYS A 1 25 ? -37.494 -17.720 -2.217 1.00 75.01 199 LYS A O 7
ATOM 7358 N N . PRO A 1 26 ? -38.749 -17.191 -4.023 1.00 22.33 200 PRO A N 7
ATOM 7359 C CA . PRO A 1 26 ? -38.037 -18.052 -4.950 1.00 61.21 200 PRO A CA 7
ATOM 7360 C C . PRO A 1 26 ? -36.710 -17.402 -5.358 1.00 63.15 200 PRO A C 7
ATOM 7361 O O . PRO A 1 26 ? -36.446 -16.228 -5.035 1.00 70.42 200 PRO A O 7
ATOM 7372 N N . LEU A 1 27 ? -35.882 -18.156 -6.085 1.00 44.43 201 LEU A N 7
ATOM 7373 C CA . LEU A 1 27 ? -34.683 -17.663 -6.753 1.00 11.42 201 LEU A CA 7
ATOM 7374 C C . LEU A 1 27 ? -34.215 -18.636 -7.827 1.00 51.40 201 LEU A C 7
ATOM 7375 O O . LEU A 1 27 ? -34.521 -19.825 -7.768 1.00 54.24 201 LEU A O 7
ATOM 7391 N N . PHE A 1 28 ? -33.391 -18.150 -8.759 1.00 5.10 202 PHE A N 7
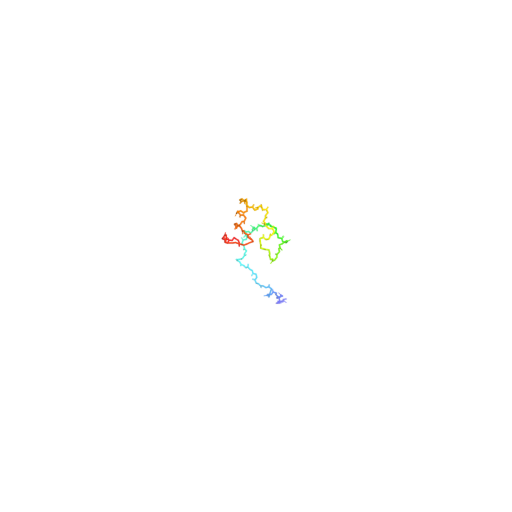ATOM 7392 C CA . PHE A 1 28 ? -32.698 -18.970 -9.755 1.00 64.12 202 PHE A CA 7
ATOM 7393 C C . PHE A 1 28 ? -31.252 -18.457 -9.922 1.00 52.51 202 PHE A C 7
ATOM 7394 O O . PHE A 1 28 ? -30.691 -18.439 -11.019 1.00 4.24 202 PHE A O 7
ATOM 7411 N N . SER A 1 29 ? -30.670 -18.023 -8.795 1.00 15.14 203 SER A N 7
ATOM 7412 C CA . SER A 1 29 ? -29.268 -17.684 -8.549 1.00 33.33 203 SER A CA 7
ATOM 7413 C C . SER A 1 29 ? -28.617 -16.782 -9.611 1.00 3.11 203 SER A C 7
ATOM 7414 O O . SER A 1 29 ? -27.536 -17.111 -10.109 1.00 43.21 203 SER A O 7
ATOM 7422 N N . ASN A 1 30 ? -29.198 -15.612 -9.923 1.00 33.34 204 ASN A N 7
ATOM 7423 C CA . ASN A 1 30 ? -28.623 -14.688 -10.917 1.00 23.22 204 ASN A CA 7
ATOM 7424 C C . ASN A 1 30 ? -27.963 -13.436 -10.313 1.00 63.13 204 ASN A C 7
ATOM 7425 O O . ASN A 1 30 ? -28.119 -12.324 -10.822 1.00 34.55 204 ASN A O 7
ATOM 7436 N N . LYS A 1 31 ? -27.168 -13.602 -9.251 1.00 32.23 205 LYS A N 7
ATOM 7437 C CA . LYS A 1 31 ? -26.391 -12.517 -8.641 1.00 5.31 205 LYS A CA 7
ATOM 7438 C C . LYS A 1 31 ? -24.878 -12.692 -8.826 1.00 74.31 205 LYS A C 7
ATOM 7439 O O . LYS A 1 31 ? -24.129 -11.806 -8.416 1.00 44.22 205 LYS A O 7
ATOM 7458 N N . ARG A 1 32 ? -24.401 -13.778 -9.451 1.00 72.04 206 ARG A N 7
ATOM 7459 C CA . ARG A 1 32 ? -22.972 -14.116 -9.528 1.00 44.22 206 ARG A CA 7
ATOM 7460 C C . ARG A 1 32 ? -22.410 -14.125 -10.954 1.00 14.02 206 ARG A C 7
ATOM 7461 O O . ARG A 1 32 ? -21.475 -14.877 -11.237 1.00 71.11 206 ARG A O 7
ATOM 7482 N N . LYS A 1 33 ? -22.959 -13.346 -11.896 1.00 13.45 207 LYS A N 7
ATOM 7483 C CA . LYS A 1 33 ? -22.314 -13.051 -13.175 1.00 44.04 207 LYS A CA 7
ATOM 7484 C C . LYS A 1 33 ? -21.089 -12.186 -12.894 1.00 62.01 207 LYS A C 7
ATOM 7485 O O . LYS A 1 33 ? -21.140 -10.966 -13.082 1.00 42.43 207 LYS A O 7
ATOM 7504 N N . ILE A 1 34 ? -20.023 -12.824 -12.427 1.00 1.30 208 ILE A N 7
ATOM 7505 C CA . ILE A 1 34 ? -18.673 -12.299 -12.428 1.00 11.50 208 ILE A CA 7
ATOM 7506 C C . ILE A 1 34 ? -18.241 -12.091 -13.875 1.00 21.22 208 ILE A C 7
ATOM 7507 O O . ILE A 1 34 ? -18.860 -12.612 -14.815 1.00 5.12 208 ILE A O 7
ATOM 7523 N N . HIS A 1 35 ? -17.195 -11.296 -14.050 1.00 41.32 209 HIS A N 7
ATOM 7524 C CA . HIS A 1 35 ? -16.510 -11.104 -15.303 1.00 63.01 209 HIS A CA 7
ATOM 7525 C C . HIS A 1 35 ? -15.220 -11.922 -15.292 1.00 55.52 209 HIS A C 7
ATOM 7526 O O . HIS A 1 35 ? -14.382 -11.760 -14.407 1.00 14.34 209 HIS A O 7
ATOM 7540 N N . LEU A 1 36 ? -15.063 -12.787 -16.299 1.00 24.30 210 LEU A N 7
ATOM 7541 C CA . LEU A 1 36 ? -13.864 -13.587 -16.569 1.00 74.33 210 LEU A CA 7
ATOM 7542 C C . LEU A 1 36 ? -12.637 -12.676 -16.760 1.00 64.15 210 LEU A C 7
ATOM 7543 O O . LEU A 1 36 ? -11.499 -13.068 -16.504 1.00 4.22 210 LEU A O 7
ATOM 7559 N N . SER A 1 37 ? -12.890 -11.447 -17.205 1.00 3.02 211 SER A N 7
ATOM 7560 C CA . SER A 1 37 ? -11.958 -10.345 -17.280 1.00 64.31 211 SER A CA 7
ATOM 7561 C C . SER A 1 37 ? -12.705 -9.177 -16.649 1.00 54.04 211 SER A C 7
ATOM 7562 O O . SER A 1 37 ? -13.395 -8.417 -17.337 1.00 2.11 211 SER A O 7
ATOM 7570 N N . GLU A 1 38 ? -12.708 -9.127 -15.320 1.00 61.43 212 GLU A N 7
ATOM 7571 C CA . GLU A 1 38 ? -13.153 -7.940 -14.589 1.00 71.32 212 GLU A CA 7
ATOM 7572 C C . GLU A 1 38 ? -12.007 -6.932 -14.507 1.00 51.54 212 GLU A C 7
ATOM 7573 O O . GLU A 1 38 ? -10.851 -7.298 -14.689 1.00 40.14 212 GLU A O 7
ATOM 7585 N N . LEU A 1 39 ? -12.312 -5.676 -14.188 1.00 24.44 213 LEU A N 7
ATOM 7586 C CA . LEU A 1 39 ? -11.343 -4.684 -13.739 1.00 44.23 213 LEU A CA 7
ATOM 7587 C C . LEU A 1 39 ? -12.111 -3.626 -12.955 1.00 32.50 213 LEU A C 7
ATOM 7588 O O . LEU A 1 39 ? -13.301 -3.441 -13.208 1.00 52.31 213 LEU A O 7
ATOM 7604 N N . MET A 1 40 ? -11.412 -2.860 -12.112 1.00 0.24 214 MET A N 7
ATOM 7605 C CA . MET A 1 40 ? -11.918 -1.656 -11.443 1.00 32.05 214 MET A CA 7
ATOM 7606 C C . MET A 1 40 ? -13.328 -1.817 -10.849 1.00 23.33 214 MET A C 7
ATOM 7607 O O . MET A 1 40 ? -14.190 -0.944 -10.991 1.00 53.34 214 MET A O 7
ATOM 7621 N N . LEU A 1 41 ? -13.546 -2.931 -10.143 1.00 34.21 215 LEU A N 7
ATOM 7622 C CA . LEU A 1 41 ? -14.663 -3.073 -9.218 1.00 73.12 215 LEU A CA 7
ATOM 7623 C C . LEU A 1 41 ? -14.634 -1.977 -8.148 1.00 63.53 215 LEU A C 7
ATOM 7624 O O . LEU A 1 41 ? -13.652 -1.240 -8.021 1.00 4.22 215 LEU A O 7
ATOM 7640 N N . GLU A 1 42 ? -15.670 -1.936 -7.315 1.00 42.34 216 GLU A N 7
ATOM 7641 C CA . GLU A 1 42 ? -15.700 -1.150 -6.097 1.00 21.22 216 GLU A CA 7
ATOM 7642 C C . GLU A 1 42 ? -16.561 -1.957 -5.114 1.00 61.20 216 GLU A C 7
ATOM 7643 O O . GLU A 1 42 ? -17.788 -1.831 -5.088 1.00 11.33 216 GLU A O 7
ATOM 7655 N N . LYS A 1 43 ? -15.944 -2.872 -4.364 1.00 71.23 217 LYS A N 7
ATOM 7656 C CA . LYS A 1 43 ? -16.576 -3.674 -3.322 1.00 24.12 217 LYS A CA 7
ATOM 7657 C C . LYS A 1 43 ? -15.551 -3.993 -2.245 1.00 41.53 217 LYS A C 7
ATOM 7658 O O . LYS A 1 43 ? -14.530 -4.619 -2.534 1.00 65.12 217 LYS A O 7
ATOM 7677 N N . CYS A 1 44 ? -15.826 -3.590 -1.005 1.00 72.34 218 CYS A N 7
ATOM 7678 C CA . CYS A 1 44 ? -15.031 -3.956 0.156 1.00 52.25 218 CYS A CA 7
ATOM 7679 C C . CYS A 1 44 ? -15.982 -4.443 1.265 1.00 53.24 218 CYS A C 7
ATOM 7680 O O . CYS A 1 44 ? -16.223 -3.730 2.243 1.00 3.44 218 CYS A O 7
ATOM 7688 N N . PRO A 1 45 ? -16.603 -5.627 1.110 1.00 2.24 219 PRO A N 7
ATOM 7689 C CA . PRO A 1 45 ? -17.464 -6.196 2.140 1.00 23.03 219 PRO A CA 7
ATOM 7690 C C . PRO A 1 45 ? -16.642 -6.671 3.344 1.00 53.55 219 PRO A C 7
ATOM 7691 O O . PRO A 1 45 ? -17.128 -6.627 4.473 1.00 51.44 219 PRO A O 7
ATOM 7702 N N . PHE A 1 46 ? -15.383 -7.060 3.136 1.00 52.33 220 PHE A N 7
ATOM 7703 C CA . PHE A 1 46 ? -14.393 -7.248 4.184 1.00 13.33 220 PHE A CA 7
ATOM 7704 C C . PHE A 1 46 ? -14.027 -5.890 4.794 1.00 31.11 220 PHE A C 7
ATOM 7705 O O . PHE A 1 46 ? -14.130 -4.869 4.113 1.00 61.21 220 PHE A O 7
ATOM 7722 N N . PRO A 1 47 ? -13.541 -5.866 6.040 1.00 52.42 221 PRO A N 7
ATOM 7723 C CA . PRO A 1 47 ? -12.811 -4.734 6.584 1.00 64.02 221 PRO A CA 7
ATOM 7724 C C . PRO A 1 47 ? -11.393 -4.720 5.998 1.00 52.52 221 PRO A C 7
ATOM 7725 O O . PRO A 1 47 ? -10.820 -5.776 5.721 1.00 61.24 221 PRO A O 7
ATOM 7736 N N . ALA A 1 48 ? -10.784 -3.543 5.864 1.00 15.10 222 ALA A N 7
ATOM 7737 C CA . ALA A 1 48 ? -9.370 -3.434 5.535 1.00 33.50 222 ALA A CA 7
ATOM 7738 C C . ALA A 1 48 ? -8.539 -4.079 6.644 1.00 45.31 222 ALA A C 7
ATOM 7739 O O . ALA A 1 48 ? -8.688 -3.741 7.822 1.00 5.14 222 ALA A O 7
ATOM 7746 N N . GLY A 1 49 ? -7.622 -4.961 6.261 1.00 72.54 223 GLY A N 7
ATOM 7747 C CA . GLY A 1 49 ? -6.640 -5.517 7.171 1.00 54.34 223 GLY A CA 7
ATOM 7748 C C . GLY A 1 49 ? -7.189 -6.699 7.945 1.00 13.20 223 GLY A C 7
ATOM 7749 O O . GLY A 1 49 ? -7.013 -6.763 9.163 1.00 13.51 223 GLY A O 7
ATOM 7753 N N . SER A 1 50 ? -7.808 -7.636 7.230 1.00 12.10 224 SER A N 7
ATOM 7754 C CA . SER A 1 50 ? -8.026 -9.011 7.664 1.00 32.34 224 SER A CA 7
ATOM 7755 C C . SER A 1 50 ? -7.535 -9.966 6.567 1.00 62.33 224 SER A C 7
ATOM 7756 O O . SER A 1 50 ? -7.058 -9.528 5.518 1.00 52.54 224 SER A O 7
ATOM 7764 N N . ASP A 1 51 ? -7.627 -11.272 6.809 1.00 61.25 225 ASP A N 7
ATOM 7765 C CA . ASP A 1 51 ? -7.185 -12.352 5.927 1.00 53.22 225 ASP A CA 7
ATOM 7766 C C . ASP A 1 51 ? -7.821 -12.241 4.544 1.00 11.51 225 ASP A C 7
ATOM 7767 O O . ASP A 1 51 ? -7.126 -12.078 3.543 1.00 20.21 225 ASP A O 7
ATOM 7776 N N . LEU A 1 52 ? -9.156 -12.266 4.476 1.00 65.13 226 LEU A N 7
ATOM 7777 C CA . LEU A 1 52 ? -9.849 -12.224 3.191 1.00 13.44 226 LEU A CA 7
ATOM 7778 C C . LEU A 1 52 ? -9.660 -10.887 2.466 1.00 72.23 226 LEU A C 7
ATOM 7779 O O . LEU A 1 52 ? -9.803 -10.824 1.243 1.00 44.25 226 LEU A O 7
ATOM 7795 N N . ALA A 1 53 ? -9.344 -9.826 3.208 1.00 33.13 227 ALA A N 7
ATOM 7796 C CA . ALA A 1 53 ? -9.048 -8.504 2.681 1.00 31.51 227 ALA A CA 7
ATOM 7797 C C . ALA A 1 53 ? -7.702 -8.544 1.957 1.00 61.32 227 ALA A C 7
ATOM 7798 O O . ALA A 1 53 ? -7.587 -8.168 0.793 1.00 1.22 227 ALA A O 7
ATOM 7805 N N . GLN A 1 54 ? -6.675 -9.068 2.626 1.00 2.11 228 GLN A N 7
ATOM 7806 C CA . GLN A 1 54 ? -5.346 -9.299 2.097 1.00 62.54 228 GLN A CA 7
ATOM 7807 C C . GLN A 1 54 ? -5.417 -10.214 0.866 1.00 60.13 228 GLN A C 7
ATOM 7808 O O . GLN A 1 54 ? -4.838 -9.883 -0.168 1.00 43.54 228 GLN A O 7
ATOM 7822 N N . LYS A 1 55 ? -6.198 -11.300 0.922 1.00 14.24 229 LYS A N 7
ATOM 7823 C CA . LYS A 1 55 ? -6.450 -12.184 -0.218 1.00 61.11 229 LYS A CA 7
ATOM 7824 C C . LYS A 1 55 ? -7.026 -11.452 -1.428 1.00 50.14 229 LYS A C 7
ATOM 7825 O O . LYS A 1 55 ? -6.758 -11.876 -2.556 1.00 20.33 229 LYS A O 7
ATOM 7844 N N . TRP A 1 56 ? -7.847 -10.421 -1.227 1.00 13.20 230 TRP A N 7
ATOM 7845 C CA . TRP A 1 56 ? -8.394 -9.616 -2.311 1.00 72.33 230 TRP A CA 7
ATOM 7846 C C . TRP A 1 56 ? -7.342 -8.625 -2.804 1.00 31.00 230 TRP A C 7
ATOM 7847 O O . TRP A 1 56 ? -7.093 -8.549 -4.006 1.00 23.12 230 TRP A O 7
ATOM 7868 N N . HIS A 1 57 ? -6.704 -7.875 -1.902 1.00 41.52 231 HIS A N 7
ATOM 7869 C CA . HIS A 1 57 ? -5.743 -6.827 -2.240 1.00 44.11 231 HIS A CA 7
ATOM 7870 C C . HIS A 1 57 ? -4.521 -7.367 -2.988 1.00 62.42 231 HIS A C 7
ATOM 7871 O O . HIS A 1 57 ? -3.905 -6.633 -3.758 1.00 2.10 231 HIS A O 7
ATOM 7885 N N . LEU A 1 58 ? -4.212 -8.654 -2.824 1.00 43.21 232 LEU A N 7
ATOM 7886 C CA . LEU A 1 58 ? -3.202 -9.377 -3.590 1.00 54.14 232 LEU A CA 7
ATOM 7887 C C . LEU A 1 58 ? -3.445 -9.250 -5.092 1.00 63.01 232 LEU A C 7
ATOM 7888 O O . LEU A 1 58 ? -2.499 -9.179 -5.876 1.00 33.14 232 LEU A O 7
ATOM 7904 N N . ILE A 1 59 ? -4.717 -9.287 -5.489 1.00 20.31 233 ILE A N 7
ATOM 7905 C CA . ILE A 1 59 ? -5.160 -9.271 -6.883 1.00 12.23 233 ILE A CA 7
ATOM 7906 C C . ILE A 1 59 ? -5.057 -7.853 -7.458 1.00 33.40 233 ILE A C 7
ATOM 7907 O O . ILE A 1 59 ? -4.570 -7.693 -8.571 1.00 73.01 233 ILE A O 7
ATOM 7923 N N . LYS A 1 60 ? -5.497 -6.829 -6.720 1.00 35.12 234 LYS A N 7
ATOM 7924 C CA . LYS A 1 60 ? -5.518 -5.410 -7.089 1.00 65.43 234 LYS A CA 7
ATOM 7925 C C . LYS A 1 60 ? -6.055 -5.150 -8.506 1.00 71.04 234 LYS A C 7
ATOM 7926 O O . LYS A 1 60 ? -5.354 -5.237 -9.517 1.00 11.24 234 LYS A O 7
ATOM 7945 N N . GLN A 1 61 ? -7.327 -4.774 -8.577 1.00 72.02 235 GLN A N 7
ATOM 7946 C CA . GLN A 1 61 ? -8.221 -4.663 -9.720 1.00 11.35 235 GLN A CA 7
ATOM 7947 C C . GLN A 1 61 ? -8.509 -5.987 -10.413 1.00 33.24 235 GLN A C 7
ATOM 7948 O O . GLN A 1 61 ? -9.675 -6.337 -10.573 1.00 30.21 235 GLN A O 7
ATOM 7962 N N . HIS A 1 62 ? -7.479 -6.694 -10.841 1.00 22.23 236 HIS A N 7
ATOM 7963 C CA . HIS A 1 62 ? -7.611 -7.872 -11.706 1.00 73.33 236 HIS A CA 7
ATOM 7964 C C . HIS A 1 62 ? -6.376 -8.770 -11.698 1.00 63.54 236 HIS A C 7
ATOM 7965 O O . HIS A 1 62 ? -6.521 -9.980 -11.880 1.00 34.42 236 HIS A O 7
ATOM 7979 N N . THR A 1 63 ? -5.188 -8.195 -11.518 1.00 74.12 237 THR A N 7
ATOM 7980 C CA . THR A 1 63 ? -3.906 -8.826 -11.788 1.00 64.12 237 THR A CA 7
ATOM 7981 C C . THR A 1 63 ? -3.716 -10.120 -10.982 1.00 22.14 237 THR A C 7
ATOM 7982 O O . THR A 1 63 ? -3.534 -10.076 -9.766 1.00 63.42 237 THR A O 7
ATOM 7993 N N . ALA A 1 64 ? -3.795 -11.283 -11.634 1.00 64.25 238 ALA A N 7
ATOM 7994 C CA . ALA A 1 64 ? -3.623 -12.577 -10.986 1.00 34.41 238 ALA A CA 7
ATOM 7995 C C . ALA A 1 64 ? -3.251 -13.648 -12.021 1.00 70.53 238 ALA A C 7
ATOM 7996 O O . ALA A 1 64 ? -4.120 -14.438 -12.406 1.00 41.40 238 ALA A O 7
ATOM 8003 N N . PRO A 1 65 ? -1.981 -13.740 -12.457 1.00 61.40 239 PRO A N 7
ATOM 8004 C CA . PRO A 1 65 ? -1.499 -14.822 -13.307 1.00 14.44 239 PRO A CA 7
ATOM 8005 C C . PRO A 1 65 ? -1.314 -16.094 -12.459 1.00 74.14 239 PRO A C 7
ATOM 8006 O O . PRO A 1 65 ? -0.188 -16.510 -12.189 1.00 42.52 239 PRO A O 7
ATOM 8017 N N . VAL A 1 66 ? -2.422 -16.667 -11.981 1.00 55.30 240 VAL A N 7
ATOM 8018 C CA . VAL A 1 66 ? -2.528 -17.857 -11.128 1.00 73.31 240 VAL A CA 7
ATOM 8019 C C . VAL A 1 66 ? -1.533 -17.875 -9.946 1.00 73.24 240 VAL A C 7
ATOM 8020 O O . VAL A 1 66 ? -1.120 -18.942 -9.483 1.00 4.41 240 VAL A O 7
ATOM 8033 N N . SER A 1 67 ? -1.164 -16.703 -9.424 1.00 23.54 241 SER A N 7
ATOM 8034 C CA . SER A 1 67 ? -0.061 -16.499 -8.492 1.00 33.20 241 SER A CA 7
ATOM 8035 C C . SER A 1 67 ? -0.590 -15.922 -7.170 1.00 22.33 241 SER A C 7
ATOM 8036 O O . SER A 1 67 ? -0.595 -14.702 -6.993 1.00 4.10 241 SER A O 7
ATOM 8044 N N . PRO A 1 68 ? -1.121 -16.742 -6.247 1.00 54.33 242 PRO A N 7
ATOM 8045 C CA . PRO A 1 68 ? -1.445 -16.290 -4.901 1.00 33.53 242 PRO A CA 7
ATOM 8046 C C . PRO A 1 68 ? -0.192 -16.255 -4.011 1.00 62.22 242 PRO A C 7
ATOM 8047 O O . PRO A 1 68 ? 0.768 -16.991 -4.252 1.00 3.45 242 PRO A O 7
ATOM 8058 N N . HIS A 1 69 ? -0.271 -15.492 -2.919 1.00 45.13 243 HIS A N 7
ATOM 8059 C CA . HIS A 1 69 ? 0.781 -15.146 -1.964 1.00 20.32 243 HIS A CA 7
ATOM 8060 C C . HIS A 1 69 ? 1.929 -14.317 -2.558 1.00 25.15 243 HIS A C 7
ATOM 8061 O O . HIS A 1 69 ? 2.338 -14.476 -3.711 1.00 54.22 243 HIS A O 7
ATOM 8075 N N . SER A 1 70 ? 2.460 -13.447 -1.702 1.00 53.22 244 SER A N 7
ATOM 8076 C CA . SER A 1 70 ? 3.725 -12.736 -1.740 1.00 22.22 244 SER A CA 7
ATOM 8077 C C . SER A 1 70 ? 4.178 -12.806 -0.293 1.00 53.24 244 SER A C 7
ATOM 8078 O O . SER A 1 70 ? 3.520 -12.134 0.533 1.00 34.02 244 SER A O 7
ATOM 8086 N N . ARG A 1 1 ? -21.693 56.572 11.819 1.00 44.44 175 ARG A N 8
ATOM 8087 C CA . ARG A 1 1 ? -22.129 55.243 12.243 1.00 25.31 175 ARG A CA 8
ATOM 8088 C C . ARG A 1 1 ? -22.590 54.534 10.977 1.00 23.33 175 ARG A C 8
ATOM 8089 O O . ARG A 1 1 ? -23.367 55.131 10.232 1.00 72.25 175 ARG A O 8
ATOM 8110 N N . SER A 1 2 ? -22.131 53.302 10.756 1.00 54.30 176 SER A N 8
ATOM 8111 C CA . SER A 1 2 ? -22.345 52.569 9.510 1.00 40.15 176 SER A CA 8
ATOM 8112 C C . SER A 1 2 ? -21.829 53.368 8.295 1.00 12.11 176 SER A C 8
ATOM 8113 O O . SER A 1 2 ? -21.136 54.377 8.452 1.00 40.04 176 SER A O 8
ATOM 8121 N N . LEU A 1 3 ? -22.107 52.892 7.078 1.00 42.40 177 LEU A N 8
ATOM 8122 C CA . LEU A 1 3 ? -21.758 53.541 5.819 1.00 14.14 177 LEU A CA 8
ATOM 8123 C C . LEU A 1 3 ? -22.837 53.208 4.788 1.00 25.25 177 LEU A C 8
ATOM 8124 O O . LEU A 1 3 ? -23.542 52.208 4.934 1.00 72.32 177 LEU A O 8
ATOM 8140 N N . ARG A 1 4 ? -22.971 54.033 3.748 1.00 24.30 178 ARG A N 8
ATOM 8141 C CA . ARG A 1 4 ? -23.829 53.816 2.580 1.00 3.45 178 ARG A CA 8
ATOM 8142 C C . ARG A 1 4 ? -23.342 54.776 1.497 1.00 25.42 178 ARG A C 8
ATOM 8143 O O . ARG A 1 4 ? -22.916 55.874 1.849 1.00 34.30 178 ARG A O 8
ATOM 8164 N N . GLN A 1 5 ? -23.407 54.398 0.218 1.00 24.00 179 GLN A N 8
ATOM 8165 C CA . GLN A 1 5 ? -23.029 55.279 -0.886 1.00 3.32 179 GLN A CA 8
ATOM 8166 C C . GLN A 1 5 ? -23.786 54.829 -2.147 1.00 35.51 179 GLN A C 8
ATOM 8167 O O . GLN A 1 5 ? -24.814 55.427 -2.450 1.00 2.32 179 GLN A O 8
ATOM 8181 N N . ARG A 1 6 ? -23.388 53.714 -2.779 1.00 65.05 180 ARG A N 8
ATOM 8182 C CA . ARG A 1 6 ? -24.077 53.034 -3.894 1.00 64.25 180 ARG A CA 8
ATOM 8183 C C . ARG A 1 6 ? -23.907 53.787 -5.228 1.00 43.03 180 ARG A C 8
ATOM 8184 O O . ARG A 1 6 ? -24.880 54.113 -5.905 1.00 61.12 180 ARG A O 8
ATOM 8205 N N . LEU A 1 7 ? -22.657 53.988 -5.643 1.00 42.44 181 LEU A N 8
ATOM 8206 C CA . LEU A 1 7 ? -22.268 54.283 -7.023 1.00 73.23 181 LEU A CA 8
ATOM 8207 C C . LEU A 1 7 ? -22.624 53.130 -7.975 1.00 71.21 181 LEU A C 8
ATOM 8208 O O . LEU A 1 7 ? -23.087 52.064 -7.549 1.00 74.14 181 LEU A O 8
ATOM 8224 N N . GLN A 1 8 ? -22.377 53.331 -9.272 1.00 62.31 182 GLN A N 8
ATOM 8225 C CA . GLN A 1 8 ? -22.231 52.291 -10.281 1.00 40.10 182 GLN A CA 8
ATOM 8226 C C . GLN A 1 8 ? -21.388 52.905 -11.392 1.00 63.11 182 GLN A C 8
ATOM 8227 O O . GLN A 1 8 ? -21.768 53.939 -11.927 1.00 12.30 182 GLN A O 8
ATOM 8241 N N . ASP A 1 9 ? -20.254 52.284 -11.702 1.00 20.03 183 ASP A N 8
ATOM 8242 C CA . ASP A 1 9 ? -19.271 52.746 -12.692 1.00 43.12 183 ASP A CA 8
ATOM 8243 C C . ASP A 1 9 ? -18.559 51.533 -13.304 1.00 32.23 183 ASP A C 8
ATOM 8244 O O . ASP A 1 9 ? -17.524 51.610 -13.950 1.00 34.24 183 ASP A O 8
ATOM 8253 N N . THR A 1 10 ? -19.100 50.339 -13.053 1.00 51.30 184 THR A N 8
ATOM 8254 C CA . THR A 1 10 ? -18.386 49.091 -13.231 1.00 22.11 184 THR A CA 8
ATOM 8255 C C . THR A 1 10 ? -18.380 48.623 -14.698 1.00 53.13 184 THR A C 8
ATOM 8256 O O . THR A 1 10 ? -17.732 47.627 -15.039 1.00 71.31 184 THR A O 8
ATOM 8267 N N . VAL A 1 11 ? -19.097 49.342 -15.566 1.00 43.51 185 VAL A N 8
ATOM 8268 C CA . VAL A 1 11 ? -19.081 49.242 -17.018 1.00 73.04 185 VAL A CA 8
ATOM 8269 C C . VAL A 1 11 ? -19.841 50.454 -17.563 1.00 11.42 185 VAL A C 8
ATOM 8270 O O . VAL A 1 11 ? -21.035 50.600 -17.299 1.00 54.52 185 VAL A O 8
ATOM 8283 N N . GLY A 1 12 ? -19.170 51.322 -18.323 1.00 64.11 186 GLY A N 8
ATOM 8284 C CA . GLY A 1 12 ? -19.775 52.471 -18.997 1.00 14.24 186 GLY A CA 8
ATOM 8285 C C . GLY A 1 12 ? -20.479 52.048 -20.288 1.00 62.45 186 GLY A C 8
ATOM 8286 O O . GLY A 1 12 ? -20.281 52.671 -21.328 1.00 21.23 186 GLY A O 8
ATOM 8290 N N . LEU A 1 13 ? -21.281 50.980 -20.221 1.00 72.41 187 LEU A N 8
ATOM 8291 C CA . LEU A 1 13 ? -21.733 50.178 -21.358 1.00 12.03 187 LEU A CA 8
ATOM 8292 C C . LEU A 1 13 ? -20.547 49.627 -22.174 1.00 61.21 187 LEU A C 8
ATOM 8293 O O . LEU A 1 13 ? -19.386 49.760 -21.787 1.00 12.43 187 LEU A O 8
ATOM 8309 N N . CYS A 1 14 ? -20.844 48.953 -23.288 1.00 5.10 188 CYS A N 8
ATOM 8310 C CA . CYS A 1 14 ? -19.890 48.438 -24.264 1.00 41.23 188 CYS A CA 8
ATOM 8311 C C . CYS A 1 14 ? -20.500 48.617 -25.660 1.00 61.24 188 CYS A C 8
ATOM 8312 O O . CYS A 1 14 ? -21.710 48.829 -25.774 1.00 13.40 188 CYS A O 8
ATOM 8320 N N . PHE A 1 15 ? -19.696 48.442 -26.714 1.00 52.22 189 PHE A N 8
ATOM 8321 C CA . PHE A 1 15 ? -20.139 48.485 -28.107 1.00 21.13 189 PHE A CA 8
ATOM 8322 C C . PHE A 1 15 ? -19.692 47.202 -28.831 1.00 22.14 189 PHE A C 8
ATOM 8323 O O . PHE A 1 15 ? -18.771 47.238 -29.643 1.00 63.21 189 PHE A O 8
ATOM 8340 N N . PRO A 1 16 ? -20.306 46.039 -28.536 1.00 74.42 190 PRO A N 8
ATOM 8341 C CA . PRO A 1 16 ? -19.983 44.788 -29.214 1.00 62.01 190 PRO A CA 8
ATOM 8342 C C . PRO A 1 16 ? -20.558 44.767 -30.637 1.00 31.33 190 PRO A C 8
ATOM 8343 O O . PRO A 1 16 ? -21.527 45.462 -30.938 1.00 55.50 190 PRO A O 8
ATOM 8354 N N . MET A 1 17 ? -20.053 43.864 -31.483 1.00 5.12 191 MET A N 8
ATOM 8355 C CA . MET A 1 17 ? -20.587 43.571 -32.815 1.00 32.15 191 MET A CA 8
ATOM 8356 C C . MET A 1 17 ? -21.432 42.294 -32.779 1.00 53.20 191 MET A C 8
ATOM 8357 O O . MET A 1 17 ? -21.534 41.574 -33.769 1.00 13.41 191 MET A O 8
ATOM 8371 N N . ARG A 1 18 ? -22.009 41.989 -31.610 1.00 54.31 192 ARG A N 8
ATOM 8372 C CA . ARG A 1 18 ? -22.803 40.802 -31.266 1.00 71.24 192 ARG A CA 8
ATOM 8373 C C . ARG A 1 18 ? -21.910 39.575 -31.079 1.00 74.33 192 ARG A C 8
ATOM 8374 O O . ARG A 1 18 ? -22.182 38.755 -30.213 1.00 44.54 192 ARG A O 8
ATOM 8395 N N . THR A 1 19 ? -20.851 39.407 -31.858 1.00 21.21 193 THR A N 8
ATOM 8396 C CA . THR A 1 19 ? -20.000 38.238 -31.866 1.00 71.03 193 THR A CA 8
ATOM 8397 C C . THR A 1 19 ? -18.747 38.541 -31.047 1.00 61.34 193 THR A C 8
ATOM 8398 O O . THR A 1 19 ? -17.892 39.318 -31.467 1.00 73.14 193 THR A O 8
ATOM 8409 N N . TYR A 1 20 ? -18.639 37.966 -29.851 1.00 32.21 194 TYR A N 8
ATOM 8410 C CA . TYR A 1 20 ? -17.494 38.153 -28.956 1.00 24.41 194 TYR A CA 8
ATOM 8411 C C . TYR A 1 20 ? -16.822 36.838 -28.567 1.00 2.42 194 TYR A C 8
ATOM 8412 O O . TYR A 1 20 ? -15.872 36.827 -27.782 1.00 43.14 194 TYR A O 8
ATOM 8430 N N . SER A 1 21 ? -17.173 35.770 -29.265 1.00 32.13 195 SER A N 8
ATOM 8431 C CA . SER A 1 21 ? -16.787 34.385 -29.025 1.00 10.15 195 SER A CA 8
ATOM 8432 C C . SER A 1 21 ? -17.138 33.536 -30.246 1.00 61.15 195 SER A C 8
ATOM 8433 O O . SER A 1 21 ? -17.705 34.053 -31.215 1.00 42.40 195 SER A O 8
ATOM 8441 N N . LYS A 1 22 ? -16.785 32.244 -30.204 1.00 35.23 196 LYS A N 8
ATOM 8442 C CA . LYS A 1 22 ? -16.964 31.325 -31.322 1.00 32.13 196 LYS A CA 8
ATOM 8443 C C . LYS A 1 22 ? -17.562 29.994 -30.860 1.00 0.52 196 LYS A C 8
ATOM 8444 O O . LYS A 1 22 ? -17.477 28.998 -31.578 1.00 54.11 196 LYS A O 8
ATOM 8463 N N . GLN A 1 23 ? -18.132 29.944 -29.657 1.00 54.34 197 GLN A N 8
ATOM 8464 C CA . GLN A 1 23 ? -18.762 28.762 -29.084 1.00 31.24 197 GLN A CA 8
ATOM 8465 C C . GLN A 1 23 ? -19.776 29.177 -28.020 1.00 14.24 197 GLN A C 8
ATOM 8466 O O . GLN A 1 23 ? -19.741 30.320 -27.558 1.00 54.12 197 GLN A O 8
ATOM 8480 N N . SER A 1 24 ? -20.636 28.237 -27.618 1.00 41.44 198 SER A N 8
ATOM 8481 C CA . SER A 1 24 ? -21.638 28.411 -26.581 1.00 54.41 198 SER A CA 8
ATOM 8482 C C . SER A 1 24 ? -22.067 27.020 -26.090 1.00 63.14 198 SER A C 8
ATOM 8483 O O . SER A 1 24 ? -23.114 26.520 -26.510 1.00 14.14 198 SER A O 8
ATOM 8491 N N . LYS A 1 25 ? -21.264 26.352 -25.251 1.00 11.23 199 LYS A N 8
ATOM 8492 C CA . LYS A 1 25 ? -21.634 25.114 -24.566 1.00 2.21 199 LYS A CA 8
ATOM 8493 C C . LYS A 1 25 ? -20.629 24.792 -23.450 1.00 2.30 199 LYS A C 8
ATOM 8494 O O . LYS A 1 25 ? -19.452 25.154 -23.571 1.00 75.01 199 LYS A O 8
ATOM 8513 N N . PRO A 1 26 ? -21.032 24.046 -22.409 1.00 22.33 200 PRO A N 8
ATOM 8514 C CA . PRO A 1 26 ? -20.125 23.531 -21.391 1.00 61.21 200 PRO A CA 8
ATOM 8515 C C . PRO A 1 26 ? -19.270 22.394 -21.968 1.00 63.15 200 PRO A C 8
ATOM 8516 O O . PRO A 1 26 ? -19.531 21.889 -23.060 1.00 70.42 200 PRO A O 8
ATOM 8527 N N . LEU A 1 27 ? -18.227 22.008 -21.229 1.00 44.43 201 LEU A N 8
ATOM 8528 C CA . LEU A 1 27 ? -17.280 20.940 -21.563 1.00 11.42 201 LEU A CA 8
ATOM 8529 C C . LEU A 1 27 ? -16.615 20.447 -20.285 1.00 51.40 201 LEU A C 8
ATOM 8530 O O . LEU A 1 27 ? -16.611 21.159 -19.283 1.00 54.24 201 LEU A O 8
ATOM 8546 N N . PHE A 1 28 ? -16.069 19.229 -20.337 1.00 5.10 202 PHE A N 8
ATOM 8547 C CA . PHE A 1 28 ? -15.741 18.451 -19.156 1.00 64.12 202 PHE A CA 8
ATOM 8548 C C . PHE A 1 28 ? -14.693 17.393 -19.520 1.00 52.51 202 PHE A C 8
ATOM 8549 O O . PHE A 1 28 ? -14.978 16.513 -20.336 1.00 4.24 202 PHE A O 8
ATOM 8566 N N . SER A 1 29 ? -13.504 17.433 -18.903 1.00 15.14 203 SER A N 8
ATOM 8567 C CA . SER A 1 29 ? -12.423 16.496 -19.230 1.00 33.33 203 SER A CA 8
ATOM 8568 C C . SER A 1 29 ? -11.667 15.931 -18.028 1.00 3.11 203 SER A C 8
ATOM 8569 O O . SER A 1 29 ? -10.912 14.978 -18.212 1.00 43.21 203 SER A O 8
ATOM 8577 N N . ASN A 1 30 ? -11.925 16.399 -16.806 1.00 33.34 204 ASN A N 8
ATOM 8578 C CA . ASN A 1 30 ? -11.166 16.013 -15.603 1.00 23.22 204 ASN A CA 8
ATOM 8579 C C . ASN A 1 30 ? -11.468 14.581 -15.105 1.00 63.13 204 ASN A C 8
ATOM 8580 O O . ASN A 1 30 ? -11.273 14.286 -13.929 1.00 34.55 204 ASN A O 8
ATOM 8591 N N . LYS A 1 31 ? -11.952 13.663 -15.945 1.00 32.23 205 LYS A N 8
ATOM 8592 C CA . LYS A 1 31 ? -12.163 12.256 -15.574 1.00 5.31 205 LYS A CA 8
ATOM 8593 C C . LYS A 1 31 ? -11.962 11.345 -16.773 1.00 74.31 205 LYS A C 8
ATOM 8594 O O . LYS A 1 31 ? -11.319 10.304 -16.652 1.00 44.22 205 LYS A O 8
ATOM 8613 N N . ARG A 1 32 ? -12.561 11.708 -17.911 1.00 72.04 206 ARG A N 8
ATOM 8614 C CA . ARG A 1 32 ? -12.942 10.838 -19.022 1.00 44.22 206 ARG A CA 8
ATOM 8615 C C . ARG A 1 32 ? -13.594 9.557 -18.491 1.00 14.02 206 ARG A C 8
ATOM 8616 O O . ARG A 1 32 ? -14.804 9.599 -18.271 1.00 71.11 206 ARG A O 8
ATOM 8637 N N . LYS A 1 33 ? -12.853 8.502 -18.146 1.00 13.45 207 LYS A N 8
ATOM 8638 C CA . LYS A 1 33 ? -13.351 7.248 -17.575 1.00 44.04 207 LYS A CA 8
ATOM 8639 C C . LYS A 1 33 ? -12.163 6.510 -16.958 1.00 62.01 207 LYS A C 8
ATOM 8640 O O . LYS A 1 33 ? -11.374 5.912 -17.684 1.00 42.43 207 LYS A O 8
ATOM 8659 N N . ILE A 1 34 ? -11.975 6.634 -15.647 1.00 1.30 208 ILE A N 8
ATOM 8660 C CA . ILE A 1 34 ? -10.894 6.048 -14.855 1.00 11.50 208 ILE A CA 8
ATOM 8661 C C . ILE A 1 34 ? -11.547 5.543 -13.562 1.00 21.22 208 ILE A C 8
ATOM 8662 O O . ILE A 1 34 ? -12.635 6.008 -13.204 1.00 5.12 208 ILE A O 8
ATOM 8678 N N . HIS A 1 35 ? -10.935 4.562 -12.895 1.00 41.32 209 HIS A N 8
ATOM 8679 C CA . HIS A 1 35 ? -11.462 3.954 -11.675 1.00 63.01 209 HIS A CA 8
ATOM 8680 C C . HIS A 1 35 ? -10.815 4.622 -10.446 1.00 55.52 209 HIS A C 8
ATOM 8681 O O . HIS A 1 35 ? -10.021 5.548 -10.586 1.00 14.34 209 HIS A O 8
ATOM 8695 N N . LEU A 1 36 ? -11.116 4.148 -9.235 1.00 24.30 210 LEU A N 8
ATOM 8696 C CA . LEU A 1 36 ? -10.614 4.693 -7.964 1.00 74.33 210 LEU A CA 8
ATOM 8697 C C . LEU A 1 36 ? -9.072 4.687 -7.840 1.00 64.15 210 LEU A C 8
ATOM 8698 O O . LEU A 1 36 ? -8.514 5.468 -7.071 1.00 4.22 210 LEU A O 8
ATOM 8714 N N . SER A 1 37 ? -8.372 3.830 -8.586 1.00 3.02 211 SER A N 8
ATOM 8715 C CA . SER A 1 37 ? -6.906 3.769 -8.686 1.00 64.31 211 SER A CA 8
ATOM 8716 C C . SER A 1 37 ? -6.506 2.934 -9.905 1.00 54.04 211 SER A C 8
ATOM 8717 O O . SER A 1 37 ? -5.458 3.158 -10.514 1.00 2.11 211 SER A O 8
ATOM 8725 N N . GLU A 1 38 ? -7.351 1.949 -10.236 1.00 61.43 212 GLU A N 8
ATOM 8726 C CA . GLU A 1 38 ? -7.026 0.729 -10.960 1.00 71.32 212 GLU A CA 8
ATOM 8727 C C . GLU A 1 38 ? -5.929 -0.061 -10.252 1.00 51.54 212 GLU A C 8
ATOM 8728 O O . GLU A 1 38 ? -6.262 -1.091 -9.661 1.00 40.14 212 GLU A O 8
ATOM 8740 N N . LEU A 1 39 ? -4.672 0.389 -10.274 1.00 24.44 213 LEU A N 8
ATOM 8741 C CA . LEU A 1 39 ? -3.575 -0.363 -9.672 1.00 44.23 213 LEU A CA 8
ATOM 8742 C C . LEU A 1 39 ? -3.748 -0.463 -8.155 1.00 32.50 213 LEU A C 8
ATOM 8743 O O . LEU A 1 39 ? -4.156 0.501 -7.504 1.00 52.31 213 LEU A O 8
ATOM 8759 N N . MET A 1 40 ? -3.394 -1.642 -7.640 1.00 0.24 214 MET A N 8
ATOM 8760 C CA . MET A 1 40 ? -3.143 -2.066 -6.262 1.00 32.05 214 MET A CA 8
ATOM 8761 C C . MET A 1 40 ? -4.133 -1.600 -5.191 1.00 23.33 214 MET A C 8
ATOM 8762 O O . MET A 1 40 ? -3.784 -1.493 -4.016 1.00 53.34 214 MET A O 8
ATOM 8776 N N . LEU A 1 41 ? -5.368 -1.296 -5.599 1.00 34.21 215 LEU A N 8
ATOM 8777 C CA . LEU A 1 41 ? -6.375 -0.690 -4.746 1.00 73.12 215 LEU A CA 8
ATOM 8778 C C . LEU A 1 41 ? -6.603 -1.473 -3.461 1.00 63.53 215 LEU A C 8
ATOM 8779 O O . LEU A 1 41 ? -6.814 -2.684 -3.463 1.00 4.22 215 LEU A O 8
ATOM 8795 N N . GLU A 1 42 ? -6.660 -0.727 -2.369 1.00 42.34 216 GLU A N 8
ATOM 8796 C CA . GLU A 1 42 ? -6.875 -1.180 -1.020 1.00 21.22 216 GLU A CA 8
ATOM 8797 C C . GLU A 1 42 ? -8.030 -0.331 -0.488 1.00 61.20 216 GLU A C 8
ATOM 8798 O O . GLU A 1 42 ? -7.875 0.664 0.221 1.00 11.33 216 GLU A O 8
ATOM 8810 N N . LYS A 1 43 ? -9.222 -0.675 -0.978 1.00 71.23 217 LYS A N 8
ATOM 8811 C CA . LYS A 1 43 ? -10.476 -0.003 -0.677 1.00 24.12 217 LYS A CA 8
ATOM 8812 C C . LYS A 1 43 ? -11.609 -1.000 -0.915 1.00 41.53 217 LYS A C 8
ATOM 8813 O O . LYS A 1 43 ? -12.258 -0.983 -1.964 1.00 65.12 217 LYS A O 8
ATOM 8832 N N . CYS A 1 44 ? -11.784 -1.933 0.016 1.00 72.34 218 CYS A N 8
ATOM 8833 C CA . CYS A 1 44 ? -12.657 -3.092 -0.079 1.00 52.25 218 CYS A CA 8
ATOM 8834 C C . CYS A 1 44 ? -13.523 -3.140 1.190 1.00 53.24 218 CYS A C 8
ATOM 8835 O O . CYS A 1 44 ? -13.080 -2.647 2.223 1.00 3.44 218 CYS A O 8
ATOM 8843 N N . PRO A 1 45 ? -14.734 -3.727 1.163 1.00 2.24 219 PRO A N 8
ATOM 8844 C CA . PRO A 1 45 ? -15.662 -3.685 2.293 1.00 23.03 219 PRO A CA 8
ATOM 8845 C C . PRO A 1 45 ? -15.425 -4.806 3.317 1.00 53.55 219 PRO A C 8
ATOM 8846 O O . PRO A 1 45 ? -16.119 -4.850 4.342 1.00 51.44 219 PRO A O 8
ATOM 8857 N N . PHE A 1 46 ? -14.500 -5.732 3.036 1.00 52.33 220 PHE A N 8
ATOM 8858 C CA . PHE A 1 46 ? -13.993 -6.669 4.024 1.00 13.33 220 PHE A CA 8
ATOM 8859 C C . PHE A 1 46 ? -13.386 -5.844 5.165 1.00 31.11 220 PHE A C 8
ATOM 8860 O O . PHE A 1 46 ? -12.757 -4.819 4.890 1.00 61.21 220 PHE A O 8
ATOM 8877 N N . PRO A 1 47 ? -13.500 -6.294 6.425 1.00 52.42 221 PRO A N 8
ATOM 8878 C CA . PRO A 1 47 ? -12.957 -5.571 7.558 1.00 64.02 221 PRO A CA 8
ATOM 8879 C C . PRO A 1 47 ? -11.455 -5.363 7.390 1.00 52.52 221 PRO A C 8
ATOM 8880 O O . PRO A 1 47 ? -10.740 -6.256 6.918 1.00 61.24 221 PRO A O 8
ATOM 8891 N N . ALA A 1 48 ? -10.979 -4.197 7.826 1.00 15.10 222 ALA A N 8
ATOM 8892 C CA . ALA A 1 48 ? -9.559 -3.976 8.003 1.00 33.50 222 ALA A CA 8
ATOM 8893 C C . ALA A 1 48 ? -9.032 -5.011 8.993 1.00 45.31 222 ALA A C 8
ATOM 8894 O O . ALA A 1 48 ? -9.722 -5.408 9.942 1.00 5.14 222 ALA A O 8
ATOM 8901 N N . GLY A 1 49 ? -7.805 -5.454 8.743 1.00 72.54 223 GLY A N 8
ATOM 8902 C CA . GLY A 1 49 ? -7.202 -6.546 9.475 1.00 54.34 223 GLY A CA 8
ATOM 8903 C C . GLY A 1 49 ? -7.963 -7.837 9.223 1.00 13.20 223 GLY A C 8
ATOM 8904 O O . GLY A 1 49 ? -8.287 -8.547 10.179 1.00 13.51 223 GLY A O 8
ATOM 8908 N N . SER A 1 50 ? -8.229 -8.154 7.951 1.00 12.10 224 SER A N 8
ATOM 8909 C CA . SER A 1 50 ? -8.582 -9.510 7.588 1.00 32.34 224 SER A CA 8
ATOM 8910 C C . SER A 1 50 ? -7.748 -10.015 6.415 1.00 62.33 224 SER A C 8
ATOM 8911 O O . SER A 1 50 ? -7.389 -9.265 5.500 1.00 52.54 224 SER A O 8
ATOM 8919 N N . ASP A 1 51 ? -7.506 -11.325 6.456 1.00 61.25 225 ASP A N 8
ATOM 8920 C CA . ASP A 1 51 ? -6.979 -12.186 5.402 1.00 53.22 225 ASP A CA 8
ATOM 8921 C C . ASP A 1 51 ? -7.667 -11.912 4.071 1.00 11.51 225 ASP A C 8
ATOM 8922 O O . ASP A 1 51 ? -7.002 -11.658 3.064 1.00 20.21 225 ASP A O 8
ATOM 8931 N N . LEU A 1 52 ? -9.004 -11.938 4.079 1.00 65.13 226 LEU A N 8
ATOM 8932 C CA . LEU A 1 52 ? -9.791 -11.902 2.856 1.00 13.44 226 LEU A CA 8
ATOM 8933 C C . LEU A 1 52 ? -9.512 -10.619 2.080 1.00 72.23 226 LEU A C 8
ATOM 8934 O O . LEU A 1 52 ? -9.347 -10.674 0.862 1.00 44.25 226 LEU A O 8
ATOM 8950 N N . ALA A 1 53 ? -9.424 -9.481 2.776 1.00 33.13 227 ALA A N 8
ATOM 8951 C CA . ALA A 1 53 ? -9.085 -8.201 2.178 1.00 31.51 227 ALA A CA 8
ATOM 8952 C C . ALA A 1 53 ? -7.712 -8.269 1.507 1.00 61.32 227 ALA A C 8
ATOM 8953 O O . ALA A 1 53 ? -7.577 -7.924 0.337 1.00 1.22 227 ALA A O 8
ATOM 8960 N N . GLN A 1 54 ? -6.690 -8.718 2.237 1.00 2.11 228 GLN A N 8
ATOM 8961 C CA . GLN A 1 54 ? -5.316 -8.700 1.749 1.00 62.54 228 GLN A CA 8
ATOM 8962 C C . GLN A 1 54 ? -5.119 -9.652 0.561 1.00 60.13 228 GLN A C 8
ATOM 8963 O O . GLN A 1 54 ? -4.415 -9.300 -0.390 1.00 43.54 228 GLN A O 8
ATOM 8977 N N . LYS A 1 55 ? -5.750 -10.830 0.559 1.00 14.24 229 LYS A N 8
ATOM 8978 C CA . LYS A 1 55 ? -5.718 -11.712 -0.613 1.00 61.11 229 LYS A CA 8
ATOM 8979 C C . LYS A 1 55 ? -6.589 -11.181 -1.745 1.00 50.14 229 LYS A C 8
ATOM 8980 O O . LYS A 1 55 ? -6.382 -11.579 -2.891 1.00 20.33 229 LYS A O 8
ATOM 8999 N N . TRP A 1 56 ? -7.551 -10.302 -1.469 1.00 13.20 230 TRP A N 8
ATOM 9000 C CA . TRP A 1 56 ? -8.283 -9.639 -2.527 1.00 72.33 230 TRP A CA 8
ATOM 9001 C C . TRP A 1 56 ? -7.380 -8.586 -3.168 1.00 31.00 230 TRP A C 8
ATOM 9002 O O . TRP A 1 56 ? -7.307 -8.548 -4.391 1.00 23.12 230 TRP A O 8
ATOM 9023 N N . HIS A 1 57 ? -6.634 -7.798 -2.380 1.00 41.52 231 HIS A N 8
ATOM 9024 C CA . HIS A 1 57 ? -5.654 -6.841 -2.900 1.00 44.11 231 HIS A CA 8
ATOM 9025 C C . HIS A 1 57 ? -4.657 -7.539 -3.835 1.00 62.42 231 HIS A C 8
ATOM 9026 O O . HIS A 1 57 ? -4.391 -7.030 -4.919 1.00 2.10 231 HIS A O 8
ATOM 9040 N N . LEU A 1 58 ? -4.195 -8.749 -3.484 1.00 43.21 232 LEU A N 8
ATOM 9041 C CA . LEU A 1 58 ? -3.292 -9.542 -4.323 1.00 54.14 232 LEU A CA 8
ATOM 9042 C C . LEU A 1 58 ? -3.834 -9.712 -5.747 1.00 63.01 232 LEU A C 8
ATOM 9043 O O . LEU A 1 58 ? -3.097 -9.553 -6.719 1.00 33.14 232 LEU A O 8
ATOM 9059 N N . ILE A 1 59 ? -5.121 -10.045 -5.874 1.00 20.31 233 ILE A N 8
ATOM 9060 C CA . ILE A 1 59 ? -5.777 -10.225 -7.165 1.00 12.23 233 ILE A CA 8
ATOM 9061 C C . ILE A 1 59 ? -6.210 -8.865 -7.738 1.00 33.40 233 ILE A C 8
ATOM 9062 O O . ILE A 1 59 ? -6.417 -8.748 -8.943 1.00 73.01 233 ILE A O 8
ATOM 9078 N N . LYS A 1 60 ? -6.323 -7.809 -6.927 1.00 35.12 234 LYS A N 8
ATOM 9079 C CA . LYS A 1 60 ? -6.752 -6.502 -7.392 1.00 65.43 234 LYS A CA 8
ATOM 9080 C C . LYS A 1 60 ? -5.774 -6.000 -8.445 1.00 71.04 234 LYS A C 8
ATOM 9081 O O . LYS A 1 60 ? -6.224 -5.699 -9.552 1.00 11.24 234 LYS A O 8
ATOM 9100 N N . GLN A 1 61 ? -4.464 -5.948 -8.173 1.00 72.02 235 GLN A N 8
ATOM 9101 C CA . GLN A 1 61 ? -3.521 -5.551 -9.222 1.00 11.35 235 GLN A CA 8
ATOM 9102 C C . GLN A 1 61 ? -3.258 -6.644 -10.284 1.00 33.24 235 GLN A C 8
ATOM 9103 O O . GLN A 1 61 ? -2.396 -6.444 -11.140 1.00 30.21 235 GLN A O 8
ATOM 9117 N N . HIS A 1 62 ? -3.955 -7.787 -10.257 1.00 22.23 236 HIS A N 8
ATOM 9118 C CA . HIS A 1 62 ? -3.852 -8.829 -11.272 1.00 73.33 236 HIS A CA 8
ATOM 9119 C C . HIS A 1 62 ? -5.172 -8.889 -12.036 1.00 63.54 236 HIS A C 8
ATOM 9120 O O . HIS A 1 62 ? -6.076 -9.674 -11.739 1.00 34.42 236 HIS A O 8
ATOM 9134 N N . THR A 1 63 ? -5.307 -7.994 -13.007 1.00 74.12 237 THR A N 8
ATOM 9135 C CA . THR A 1 63 ? -6.420 -7.950 -13.930 1.00 64.12 237 THR A CA 8
ATOM 9136 C C . THR A 1 63 ? -6.285 -9.110 -14.924 1.00 22.14 237 THR A C 8
ATOM 9137 O O . THR A 1 63 ? -5.612 -9.000 -15.949 1.00 63.42 237 THR A O 8
ATOM 9148 N N . ALA A 1 64 ? -6.920 -10.235 -14.598 1.00 64.25 238 ALA A N 8
ATOM 9149 C CA . ALA A 1 64 ? -6.973 -11.464 -15.374 1.00 34.41 238 ALA A CA 8
ATOM 9150 C C . ALA A 1 64 ? -8.396 -12.047 -15.296 1.00 70.53 238 ALA A C 8
ATOM 9151 O O . ALA A 1 64 ? -8.570 -13.169 -14.811 1.00 41.40 238 ALA A O 8
ATOM 9158 N N . PRO A 1 65 ? -9.442 -11.317 -15.728 1.00 61.40 239 PRO A N 8
ATOM 9159 C CA . PRO A 1 65 ? -10.837 -11.696 -15.516 1.00 14.44 239 PRO A CA 8
ATOM 9160 C C . PRO A 1 65 ? -11.167 -12.946 -16.334 1.00 74.14 239 PRO A C 8
ATOM 9161 O O . PRO A 1 65 ? -11.312 -12.855 -17.549 1.00 42.52 239 PRO A O 8
ATOM 9172 N N . VAL A 1 66 ? -11.208 -14.113 -15.682 1.00 55.30 240 VAL A N 8
ATOM 9173 C CA . VAL A 1 66 ? -11.231 -15.448 -16.290 1.00 73.31 240 VAL A CA 8
ATOM 9174 C C . VAL A 1 66 ? -10.219 -15.631 -17.444 1.00 73.24 240 VAL A C 8
ATOM 9175 O O . VAL A 1 66 ? -10.343 -16.553 -18.245 1.00 4.41 240 VAL A O 8
ATOM 9188 N N . SER A 1 67 ? -9.169 -14.802 -17.484 1.00 23.54 241 SER A N 8
ATOM 9189 C CA . SER A 1 67 ? -8.168 -14.747 -18.540 1.00 33.20 241 SER A CA 8
ATOM 9190 C C . SER A 1 67 ? -6.783 -14.903 -17.884 1.00 22.33 241 SER A C 8
ATOM 9191 O O . SER A 1 67 ? -5.981 -13.961 -17.908 1.00 4.10 241 SER A O 8
ATOM 9199 N N . PRO A 1 68 ? -6.507 -16.057 -17.236 1.00 54.33 242 PRO A N 8
ATOM 9200 C CA . PRO A 1 68 ? -5.223 -16.312 -16.593 1.00 33.53 242 PRO A CA 8
ATOM 9201 C C . PRO A 1 68 ? -4.126 -16.427 -17.654 1.00 62.22 242 PRO A C 8
ATOM 9202 O O . PRO A 1 68 ? -4.386 -16.777 -18.806 1.00 3.45 242 PRO A O 8
ATOM 9213 N N . HIS A 1 69 ? -2.895 -16.138 -17.249 1.00 45.13 243 HIS A N 8
ATOM 9214 C CA . HIS A 1 69 ? -1.714 -16.107 -18.091 1.00 20.32 243 HIS A CA 8
ATOM 9215 C C . HIS A 1 69 ? -0.501 -16.270 -17.172 1.00 25.15 243 HIS A C 8
ATOM 9216 O O . HIS A 1 69 ? -0.642 -16.493 -15.966 1.00 54.22 243 HIS A O 8
ATOM 9230 N N . SER A 1 70 ? 0.701 -16.182 -17.724 1.00 53.22 244 SER A N 8
ATOM 9231 C CA . SER A 1 70 ? 1.956 -16.058 -17.004 1.00 22.22 244 SER A CA 8
ATOM 9232 C C . SER A 1 70 ? 2.863 -15.177 -17.852 1.00 53.24 244 SER A C 8
ATOM 9233 O O . SER A 1 70 ? 2.453 -14.845 -18.991 1.00 34.02 244 SER A O 8
ATOM 9241 N N . ARG A 1 1 ? -66.427 -68.036 1.665 1.00 44.44 175 ARG A N 9
ATOM 9242 C CA . ARG A 1 1 ? -65.820 -66.713 1.888 1.00 25.31 175 ARG A CA 9
ATOM 9243 C C . ARG A 1 1 ? -66.162 -65.683 0.806 1.00 23.33 175 ARG A C 9
ATOM 9244 O O . ARG A 1 1 ? -66.371 -64.526 1.150 1.00 72.25 175 ARG A O 9
ATOM 9265 N N . SER A 1 2 ? -66.220 -66.086 -0.469 1.00 54.30 176 SER A N 9
ATOM 9266 C CA . SER A 1 2 ? -66.257 -65.137 -1.579 1.00 40.15 176 SER A CA 9
ATOM 9267 C C . SER A 1 2 ? -65.013 -64.229 -1.523 1.00 12.11 176 SER A C 9
ATOM 9268 O O . SER A 1 2 ? -63.968 -64.651 -1.025 1.00 40.04 176 SER A O 9
ATOM 9276 N N . LEU A 1 3 ? -65.137 -63.037 -2.113 1.00 42.40 177 LEU A N 9
ATOM 9277 C CA . LEU A 1 3 ? -64.444 -61.789 -1.809 1.00 14.14 177 LEU A CA 9
ATOM 9278 C C . LEU A 1 3 ? -62.932 -61.908 -1.579 1.00 25.25 177 LEU A C 9
ATOM 9279 O O . LEU A 1 3 ? -62.441 -62.252 -0.501 1.00 72.32 177 LEU A O 9
ATOM 9295 N N . ARG A 1 4 ? -62.189 -61.540 -2.620 1.00 24.30 178 ARG A N 9
ATOM 9296 C CA . ARG A 1 4 ? -60.741 -61.368 -2.609 1.00 3.45 178 ARG A CA 9
ATOM 9297 C C . ARG A 1 4 ? -60.393 -60.199 -3.527 1.00 25.42 178 ARG A C 9
ATOM 9298 O O . ARG A 1 4 ? -61.056 -60.027 -4.551 1.00 34.30 178 ARG A O 9
ATOM 9319 N N . GLN A 1 5 ? -59.331 -59.461 -3.223 1.00 24.00 179 GLN A N 9
ATOM 9320 C CA . GLN A 1 5 ? -58.627 -58.638 -4.197 1.00 3.32 179 GLN A CA 9
ATOM 9321 C C . GLN A 1 5 ? -57.821 -59.571 -5.111 1.00 35.51 179 GLN A C 9
ATOM 9322 O O . GLN A 1 5 ? -57.455 -60.681 -4.709 1.00 2.32 179 GLN A O 9
ATOM 9336 N N . ARG A 1 6 ? -57.484 -59.120 -6.322 1.00 65.05 180 ARG A N 9
ATOM 9337 C CA . ARG A 1 6 ? -56.400 -59.663 -7.139 1.00 64.25 180 ARG A CA 9
ATOM 9338 C C . ARG A 1 6 ? -56.033 -58.592 -8.167 1.00 43.03 180 ARG A C 9
ATOM 9339 O O . ARG A 1 6 ? -56.804 -57.657 -8.370 1.00 61.12 180 ARG A O 9
ATOM 9360 N N . LEU A 1 7 ? -54.894 -58.784 -8.839 1.00 42.44 181 LEU A N 9
ATOM 9361 C CA . LEU A 1 7 ? -54.198 -57.761 -9.615 1.00 73.23 181 LEU A CA 9
ATOM 9362 C C . LEU A 1 7 ? -53.892 -56.539 -8.733 1.00 71.21 181 LEU A C 9
ATOM 9363 O O . LEU A 1 7 ? -54.001 -56.617 -7.507 1.00 74.14 181 LEU A O 9
ATOM 9379 N N . GLN A 1 8 ? -53.427 -55.446 -9.339 1.00 62.31 182 GLN A N 9
ATOM 9380 C CA . GLN A 1 8 ? -52.921 -54.264 -8.665 1.00 40.10 182 GLN A CA 9
ATOM 9381 C C . GLN A 1 8 ? -52.966 -53.101 -9.663 1.00 63.11 182 GLN A C 9
ATOM 9382 O O . GLN A 1 8 ? -51.942 -52.554 -10.037 1.00 12.30 182 GLN A O 9
ATOM 9396 N N . ASP A 1 9 ? -54.153 -52.745 -10.140 1.00 20.03 183 ASP A N 9
ATOM 9397 C CA . ASP A 1 9 ? -54.336 -51.860 -11.301 1.00 43.12 183 ASP A CA 9
ATOM 9398 C C . ASP A 1 9 ? -54.160 -50.393 -10.940 1.00 32.23 183 ASP A C 9
ATOM 9399 O O . ASP A 1 9 ? -53.835 -49.535 -11.751 1.00 34.24 183 ASP A O 9
ATOM 9408 N N . THR A 1 10 ? -54.215 -50.139 -9.642 1.00 51.30 184 THR A N 9
ATOM 9409 C CA . THR A 1 10 ? -54.016 -48.835 -9.057 1.00 22.11 184 THR A CA 9
ATOM 9410 C C . THR A 1 10 ? -52.540 -48.409 -9.098 1.00 53.13 184 THR A C 9
ATOM 9411 O O . THR A 1 10 ? -52.243 -47.282 -8.701 1.00 71.31 184 THR A O 9
ATOM 9422 N N . VAL A 1 11 ? -51.612 -49.269 -9.535 1.00 43.51 185 VAL A N 9
ATOM 9423 C CA . VAL A 1 11 ? -50.171 -48.950 -9.507 1.00 73.04 185 VAL A CA 9
ATOM 9424 C C . VAL A 1 11 ? -49.711 -47.942 -10.585 1.00 11.42 185 VAL A C 9
ATOM 9425 O O . VAL A 1 11 ? -48.506 -47.797 -10.799 1.00 54.52 185 VAL A O 9
ATOM 9438 N N . GLY A 1 12 ? -50.627 -47.254 -11.276 1.00 64.11 186 GLY A N 9
ATOM 9439 C CA . GLY A 1 12 ? -50.338 -46.287 -12.331 1.00 14.24 186 GLY A CA 9
ATOM 9440 C C . GLY A 1 12 ? -49.648 -45.021 -11.810 1.00 62.45 186 GLY A C 9
ATOM 9441 O O . GLY A 1 12 ? -50.271 -43.964 -11.718 1.00 21.23 186 GLY A O 9
ATOM 9445 N N . LEU A 1 13 ? -48.365 -45.114 -11.458 1.00 72.41 187 LEU A N 9
ATOM 9446 C CA . LEU A 1 13 ? -47.508 -44.001 -11.056 1.00 12.03 187 LEU A CA 9
ATOM 9447 C C . LEU A 1 13 ? -46.898 -43.377 -12.307 1.00 61.21 187 LEU A C 9
ATOM 9448 O O . LEU A 1 13 ? -46.214 -44.066 -13.065 1.00 12.43 187 LEU A O 9
ATOM 9464 N N . CYS A 1 14 ? -47.109 -42.080 -12.524 1.00 5.10 188 CYS A N 9
ATOM 9465 C CA . CYS A 1 14 ? -46.554 -41.333 -13.647 1.00 41.23 188 CYS A CA 9
ATOM 9466 C C . CYS A 1 14 ? -45.067 -41.021 -13.432 1.00 61.24 188 CYS A C 9
ATOM 9467 O O . CYS A 1 14 ? -44.707 -39.902 -13.072 1.00 13.40 188 CYS A O 9
ATOM 9475 N N . PHE A 1 15 ? -44.224 -42.022 -13.682 1.00 52.22 189 PHE A N 9
ATOM 9476 C CA . PHE A 1 15 ? -42.773 -41.938 -13.878 1.00 21.13 189 PHE A CA 9
ATOM 9477 C C . PHE A 1 15 ? -42.084 -41.015 -12.856 1.00 22.14 189 PHE A C 9
ATOM 9478 O O . PHE A 1 15 ? -41.502 -40.002 -13.256 1.00 63.21 189 PHE A O 9
ATOM 9495 N N . PRO A 1 16 ? -42.159 -41.297 -11.544 1.00 74.42 190 PRO A N 9
ATOM 9496 C CA . PRO A 1 16 ? -41.770 -40.342 -10.515 1.00 62.01 190 PRO A CA 9
ATOM 9497 C C . PRO A 1 16 ? -40.242 -40.205 -10.422 1.00 31.33 190 PRO A C 9
ATOM 9498 O O . PRO A 1 16 ? -39.576 -40.939 -9.688 1.00 55.50 190 PRO A O 9
ATOM 9509 N N . MET A 1 17 ? -39.676 -39.250 -11.160 1.00 5.12 191 MET A N 9
ATOM 9510 C CA . MET A 1 17 ? -38.237 -39.035 -11.320 1.00 32.15 191 MET A CA 9
ATOM 9511 C C . MET A 1 17 ? -37.746 -37.798 -10.557 1.00 53.20 191 MET A C 9
ATOM 9512 O O . MET A 1 17 ? -36.599 -37.384 -10.748 1.00 13.41 191 MET A O 9
ATOM 9526 N N . ARG A 1 18 ? -38.589 -37.241 -9.674 1.00 54.31 192 ARG A N 9
ATOM 9527 C CA . ARG A 1 18 ? -38.440 -35.980 -8.938 1.00 71.24 192 ARG A CA 9
ATOM 9528 C C . ARG A 1 18 ? -38.675 -34.815 -9.888 1.00 74.33 192 ARG A C 9
ATOM 9529 O O . ARG A 1 18 ? -38.211 -34.843 -11.027 1.00 44.54 192 ARG A O 9
ATOM 9550 N N . THR A 1 19 ? -39.364 -33.780 -9.430 1.00 21.21 193 THR A N 9
ATOM 9551 C CA . THR A 1 19 ? -39.526 -32.547 -10.176 1.00 71.03 193 THR A CA 9
ATOM 9552 C C . THR A 1 19 ? -39.446 -31.389 -9.184 1.00 61.34 193 THR A C 9
ATOM 9553 O O . THR A 1 19 ? -40.065 -31.442 -8.115 1.00 73.14 193 THR A O 9
ATOM 9564 N N . TYR A 1 20 ? -38.651 -30.364 -9.497 1.00 32.21 194 TYR A N 9
ATOM 9565 C CA . TYR A 1 20 ? -38.585 -29.137 -8.704 1.00 24.41 194 TYR A CA 9
ATOM 9566 C C . TYR A 1 20 ? -38.101 -27.944 -9.539 1.00 2.42 194 TYR A C 9
ATOM 9567 O O . TYR A 1 20 ? -37.572 -26.962 -9.012 1.00 43.14 194 TYR A O 9
ATOM 9585 N N . SER A 1 21 ? -38.244 -28.019 -10.857 1.00 32.13 195 SER A N 9
ATOM 9586 C CA . SER A 1 21 ? -37.942 -26.919 -11.757 1.00 10.15 195 SER A CA 9
ATOM 9587 C C . SER A 1 21 ? -38.724 -27.121 -13.048 1.00 61.15 195 SER A C 9
ATOM 9588 O O . SER A 1 21 ? -38.784 -28.230 -13.580 1.00 42.40 195 SER A O 9
ATOM 9596 N N . LYS A 1 22 ? -39.281 -26.047 -13.603 1.00 35.23 196 LYS A N 9
ATOM 9597 C CA . LYS A 1 22 ? -39.683 -25.997 -15.003 1.00 32.13 196 LYS A CA 9
ATOM 9598 C C . LYS A 1 22 ? -39.400 -24.581 -15.467 1.00 0.52 196 LYS A C 9
ATOM 9599 O O . LYS A 1 22 ? -40.135 -23.655 -15.135 1.00 54.11 196 LYS A O 9
ATOM 9618 N N . GLN A 1 23 ? -38.236 -24.382 -16.070 1.00 54.34 197 GLN A N 9
ATOM 9619 C CA . GLN A 1 23 ? -37.714 -23.094 -16.452 1.00 31.24 197 GLN A CA 9
ATOM 9620 C C . GLN A 1 23 ? -36.646 -23.311 -17.523 1.00 14.24 197 GLN A C 9
ATOM 9621 O O . GLN A 1 23 ? -36.597 -24.380 -18.143 1.00 54.12 197 GLN A O 9
ATOM 9635 N N . SER A 1 24 ? -35.855 -22.282 -17.814 1.00 41.44 198 SER A N 9
ATOM 9636 C CA . SER A 1 24 ? -35.246 -22.109 -19.118 1.00 54.41 198 SER A CA 9
ATOM 9637 C C . SER A 1 24 ? -33.885 -21.441 -18.944 1.00 63.14 198 SER A C 9
ATOM 9638 O O . SER A 1 24 ? -33.820 -20.246 -18.658 1.00 14.14 198 SER A O 9
ATOM 9646 N N . LYS A 1 25 ? -32.816 -22.239 -19.069 1.00 11.23 199 LYS A N 9
ATOM 9647 C CA . LYS A 1 25 ? -31.432 -21.940 -18.700 1.00 2.21 199 LYS A CA 9
ATOM 9648 C C . LYS A 1 25 ? -31.335 -21.256 -17.326 1.00 2.30 199 LYS A C 9
ATOM 9649 O O . LYS A 1 25 ? -31.142 -20.037 -17.264 1.00 75.01 199 LYS A O 9
ATOM 9668 N N . PRO A 1 26 ? -31.448 -22.021 -16.222 1.00 22.33 200 PRO A N 9
ATOM 9669 C CA . PRO A 1 26 ? -31.427 -21.503 -14.859 1.00 61.21 200 PRO A CA 9
ATOM 9670 C C . PRO A 1 26 ? -30.016 -21.066 -14.444 1.00 63.15 200 PRO A C 9
ATOM 9671 O O . PRO A 1 26 ? -29.297 -21.777 -13.732 1.00 70.42 200 PRO A O 9
ATOM 9682 N N . LEU A 1 27 ? -29.609 -19.868 -14.854 1.00 44.43 201 LEU A N 9
ATOM 9683 C CA . LEU A 1 27 ? -28.430 -19.194 -14.341 1.00 11.42 201 LEU A CA 9
ATOM 9684 C C . LEU A 1 27 ? -28.828 -18.506 -13.051 1.00 51.40 201 LEU A C 9
ATOM 9685 O O . LEU A 1 27 ? -29.031 -17.288 -13.026 1.00 54.24 201 LEU A O 9
ATOM 9701 N N . PHE A 1 28 ? -28.849 -19.304 -11.978 1.00 5.10 202 PHE A N 9
ATOM 9702 C CA . PHE A 1 28 ? -28.790 -18.839 -10.607 1.00 64.12 202 PHE A CA 9
ATOM 9703 C C . PHE A 1 28 ? -29.870 -17.785 -10.323 1.00 52.51 202 PHE A C 9
ATOM 9704 O O . PHE A 1 28 ? -30.883 -17.749 -11.030 1.00 4.24 202 PHE A O 9
ATOM 9721 N N . SER A 1 29 ? -29.773 -17.007 -9.243 1.00 15.14 203 SER A N 9
ATOM 9722 C CA . SER A 1 29 ? -30.645 -15.841 -9.084 1.00 33.33 203 SER A CA 9
ATOM 9723 C C . SER A 1 29 ? -29.926 -14.560 -8.662 1.00 3.11 203 SER A C 9
ATOM 9724 O O . SER A 1 29 ? -30.573 -13.515 -8.559 1.00 43.21 203 SER A O 9
ATOM 9732 N N . ASN A 1 30 ? -28.601 -14.581 -8.493 1.00 33.34 204 ASN A N 9
ATOM 9733 C CA . ASN A 1 30 ? -27.841 -13.493 -7.928 1.00 23.22 204 ASN A CA 9
ATOM 9734 C C . ASN A 1 30 ? -26.520 -13.368 -8.666 1.00 63.13 204 ASN A C 9
ATOM 9735 O O . ASN A 1 30 ? -25.872 -14.368 -8.984 1.00 34.55 204 ASN A O 9
ATOM 9746 N N . LYS A 1 31 ? -26.105 -12.125 -8.859 1.00 32.23 205 LYS A N 9
ATOM 9747 C CA . LYS A 1 31 ? -24.739 -11.706 -9.172 1.00 5.31 205 LYS A CA 9
ATOM 9748 C C . LYS A 1 31 ? -24.311 -10.650 -8.144 1.00 74.31 205 LYS A C 9
ATOM 9749 O O . LYS A 1 31 ? -25.153 -9.862 -7.691 1.00 44.22 205 LYS A O 9
ATOM 9768 N N . ARG A 1 32 ? -23.029 -10.628 -7.762 1.00 72.04 206 ARG A N 9
ATOM 9769 C CA . ARG A 1 32 ? -22.438 -9.599 -6.892 1.00 44.22 206 ARG A CA 9
ATOM 9770 C C . ARG A 1 32 ? -21.019 -9.199 -7.315 1.00 14.02 206 ARG A C 9
ATOM 9771 O O . ARG A 1 32 ? -20.252 -8.690 -6.494 1.00 71.11 206 ARG A O 9
ATOM 9792 N N . LYS A 1 33 ? -20.624 -9.548 -8.537 1.00 13.45 207 LYS A N 9
ATOM 9793 C CA . LYS A 1 33 ? -19.263 -9.491 -9.042 1.00 44.04 207 LYS A CA 9
ATOM 9794 C C . LYS A 1 33 ? -19.355 -9.434 -10.564 1.00 62.01 207 LYS A C 9
ATOM 9795 O O . LYS A 1 33 ? -19.528 -10.480 -11.197 1.00 42.43 207 LYS A O 9
ATOM 9814 N N . ILE A 1 34 ? -19.313 -8.236 -11.156 1.00 1.30 208 ILE A N 9
ATOM 9815 C CA . ILE A 1 34 ? -19.375 -8.043 -12.602 1.00 11.50 208 ILE A CA 9
ATOM 9816 C C . ILE A 1 34 ? -18.300 -7.061 -13.026 1.00 21.22 208 ILE A C 9
ATOM 9817 O O . ILE A 1 34 ? -18.246 -5.922 -12.566 1.00 5.12 208 ILE A O 9
ATOM 9833 N N . HIS A 1 35 ? -17.474 -7.512 -13.966 1.00 41.32 209 HIS A N 9
ATOM 9834 C CA . HIS A 1 35 ? -16.342 -6.770 -14.481 1.00 63.01 209 HIS A CA 9
ATOM 9835 C C . HIS A 1 35 ? -16.218 -6.937 -15.982 1.00 55.52 209 HIS A C 9
ATOM 9836 O O . HIS A 1 35 ? -15.114 -7.065 -16.508 1.00 14.34 209 HIS A O 9
ATOM 9850 N N . LEU A 1 36 ? -17.349 -6.877 -16.684 1.00 24.30 210 LEU A N 9
ATOM 9851 C CA . LEU A 1 36 ? -17.347 -6.714 -18.132 1.00 74.33 210 LEU A CA 9
ATOM 9852 C C . LEU A 1 36 ? -16.479 -5.522 -18.537 1.00 64.15 210 LEU A C 9
ATOM 9853 O O . LEU A 1 36 ? -15.842 -5.583 -19.589 1.00 4.22 210 LEU A O 9
ATOM 9869 N N . SER A 1 37 ? -16.417 -4.494 -17.682 1.00 3.02 211 SER A N 9
ATOM 9870 C CA . SER A 1 37 ? -15.708 -3.244 -17.949 1.00 64.31 211 SER A CA 9
ATOM 9871 C C . SER A 1 37 ? -15.559 -2.350 -16.713 1.00 54.04 211 SER A C 9
ATOM 9872 O O . SER A 1 37 ? -14.972 -1.280 -16.867 1.00 2.11 211 SER A O 9
ATOM 9880 N N . GLU A 1 38 ? -15.984 -2.766 -15.509 1.00 61.43 212 GLU A N 9
ATOM 9881 C CA . GLU A 1 38 ? -15.663 -2.042 -14.278 1.00 71.32 212 GLU A CA 9
ATOM 9882 C C . GLU A 1 38 ? -14.140 -1.863 -14.171 1.00 51.54 212 GLU A C 9
ATOM 9883 O O . GLU A 1 38 ? -13.659 -0.729 -14.229 1.00 40.14 212 GLU A O 9
ATOM 9895 N N . LEU A 1 39 ? -13.381 -2.974 -14.074 1.00 24.44 213 LEU A N 9
ATOM 9896 C CA . LEU A 1 39 ? -11.939 -2.979 -13.759 1.00 44.23 213 LEU A CA 9
ATOM 9897 C C . LEU A 1 39 ? -11.724 -2.429 -12.342 1.00 32.50 213 LEU A C 9
ATOM 9898 O O . LEU A 1 39 ? -12.565 -1.723 -11.786 1.00 52.31 213 LEU A O 9
ATOM 9914 N N . MET A 1 40 ? -10.586 -2.788 -11.743 1.00 0.24 214 MET A N 9
ATOM 9915 C CA . MET A 1 40 ? -10.082 -2.238 -10.485 1.00 32.05 214 MET A CA 9
ATOM 9916 C C . MET A 1 40 ? -11.185 -2.134 -9.421 1.00 23.33 214 MET A C 9
ATOM 9917 O O . MET A 1 40 ? -11.463 -1.036 -8.935 1.00 53.34 214 MET A O 9
ATOM 9931 N N . LEU A 1 41 ? -11.782 -3.273 -9.045 1.00 34.21 215 LEU A N 9
ATOM 9932 C CA . LEU A 1 41 ? -12.972 -3.328 -8.195 1.00 73.12 215 LEU A CA 9
ATOM 9933 C C . LEU A 1 41 ? -12.876 -2.417 -6.978 1.00 63.53 215 LEU A C 9
ATOM 9934 O O . LEU A 1 41 ? -11.822 -2.301 -6.351 1.00 4.22 215 LEU A O 9
ATOM 9950 N N . GLU A 1 42 ? -14.020 -1.877 -6.573 1.00 42.34 216 GLU A N 9
ATOM 9951 C CA . GLU A 1 42 ? -14.110 -0.812 -5.590 1.00 21.22 216 GLU A CA 9
ATOM 9952 C C . GLU A 1 42 ? -15.113 -1.094 -4.463 1.00 61.20 216 GLU A C 9
ATOM 9953 O O . GLU A 1 42 ? -15.688 -0.176 -3.881 1.00 11.33 216 GLU A O 9
ATOM 9965 N N . LYS A 1 43 ? -15.322 -2.363 -4.110 1.00 71.23 217 LYS A N 9
ATOM 9966 C CA . LYS A 1 43 ? -16.333 -2.792 -3.146 1.00 24.12 217 LYS A CA 9
ATOM 9967 C C . LYS A 1 43 ? -15.703 -3.782 -2.172 1.00 41.53 217 LYS A C 9
ATOM 9968 O O . LYS A 1 43 ? -15.737 -4.991 -2.408 1.00 65.12 217 LYS A O 9
ATOM 9987 N N . CYS A 1 44 ? -15.065 -3.280 -1.112 1.00 72.34 218 CYS A N 9
ATOM 9988 C CA . CYS A 1 44 ? -14.363 -4.098 -0.123 1.00 52.25 218 CYS A CA 9
ATOM 9989 C C . CYS A 1 44 ? -14.935 -3.809 1.272 1.00 53.24 218 CYS A C 9
ATOM 9990 O O . CYS A 1 44 ? -14.266 -3.177 2.086 1.00 3.44 218 CYS A O 9
ATOM 9998 N N . PRO A 1 45 ? -16.156 -4.276 1.575 1.00 2.24 219 PRO A N 9
ATOM 9999 C CA . PRO A 1 45 ? -16.766 -4.179 2.897 1.00 23.03 219 PRO A CA 9
ATOM 10000 C C . PRO A 1 45 ? -16.169 -5.167 3.914 1.00 53.55 219 PRO A C 9
ATOM 10001 O O . PRO A 1 45 ? -16.653 -5.223 5.044 1.00 51.44 219 PRO A O 9
ATOM 10012 N N . PHE A 1 46 ? -15.239 -6.048 3.519 1.00 52.33 220 PHE A N 9
ATOM 10013 C CA . PHE A 1 46 ? -14.439 -6.776 4.487 1.00 13.33 220 PHE A CA 9
ATOM 10014 C C . PHE A 1 46 ? -13.512 -5.769 5.188 1.00 31.11 220 PHE A C 9
ATOM 10015 O O . PHE A 1 46 ? -13.035 -4.841 4.533 1.00 61.21 220 PHE A O 9
ATOM 10032 N N . PRO A 1 47 ? -13.244 -5.962 6.486 1.00 52.42 221 PRO A N 9
ATOM 10033 C CA . PRO A 1 47 ? -12.546 -5.011 7.335 1.00 64.02 221 PRO A CA 9
ATOM 10034 C C . PRO A 1 47 ? -11.038 -5.001 7.094 1.00 52.52 221 PRO A C 9
ATOM 10035 O O . PRO A 1 47 ? -10.466 -5.902 6.470 1.00 61.24 221 PRO A O 9
ATOM 10046 N N . ALA A 1 48 ? -10.378 -4.028 7.719 1.00 15.10 222 ALA A N 9
ATOM 10047 C CA . ALA A 1 48 ? -8.934 -3.896 7.851 1.00 33.50 222 ALA A CA 9
ATOM 10048 C C . ALA A 1 48 ? -8.339 -4.911 8.844 1.00 45.31 222 ALA A C 9
ATOM 10049 O O . ALA A 1 48 ? -7.407 -4.580 9.580 1.00 5.14 222 ALA A O 9
ATOM 10056 N N . GLY A 1 49 ? -8.874 -6.129 8.910 1.00 72.54 223 GLY A N 9
ATOM 10057 C CA . GLY A 1 49 ? -8.343 -7.227 9.710 1.00 54.34 223 GLY A CA 9
ATOM 10058 C C . GLY A 1 49 ? -8.812 -8.595 9.226 1.00 13.20 223 GLY A C 9
ATOM 10059 O O . GLY A 1 49 ? -9.025 -9.483 10.054 1.00 13.51 223 GLY A O 9
ATOM 10063 N N . SER A 1 50 ? -9.043 -8.782 7.926 1.00 12.10 224 SER A N 9
ATOM 10064 C CA . SER A 1 50 ? -9.462 -10.047 7.331 1.00 32.34 224 SER A CA 9
ATOM 10065 C C . SER A 1 50 ? -8.450 -10.437 6.256 1.00 62.33 224 SER A C 9
ATOM 10066 O O . SER A 1 50 ? -8.205 -9.662 5.329 1.00 52.54 224 SER A O 9
ATOM 10074 N N . ASP A 1 51 ? -7.950 -11.674 6.321 1.00 61.25 225 ASP A N 9
ATOM 10075 C CA . ASP A 1 51 ? -7.145 -12.317 5.272 1.00 53.22 225 ASP A CA 9
ATOM 10076 C C . ASP A 1 51 ? -7.794 -12.113 3.903 1.00 11.51 225 ASP A C 9
ATOM 10077 O O . ASP A 1 51 ? -7.125 -11.726 2.949 1.00 20.21 225 ASP A O 9
ATOM 10086 N N . LEU A 1 52 ? -9.124 -12.259 3.860 1.00 65.13 226 LEU A N 9
ATOM 10087 C CA . LEU A 1 52 ? -9.993 -12.028 2.709 1.00 13.44 226 LEU A CA 9
ATOM 10088 C C . LEU A 1 52 ? -9.655 -10.722 2.001 1.00 72.23 226 LEU A C 9
ATOM 10089 O O . LEU A 1 52 ? -9.463 -10.699 0.782 1.00 44.25 226 LEU A O 9
ATOM 10105 N N . ALA A 1 53 ? -9.635 -9.629 2.766 1.00 33.13 227 ALA A N 9
ATOM 10106 C CA . ALA A 1 53 ? -9.498 -8.280 2.255 1.00 31.51 227 ALA A CA 9
ATOM 10107 C C . ALA A 1 53 ? -8.092 -8.040 1.711 1.00 61.32 227 ALA A C 9
ATOM 10108 O O . ALA A 1 53 ? -7.929 -7.228 0.799 1.00 1.22 227 ALA A O 9
ATOM 10115 N N . GLN A 1 54 ? -7.072 -8.696 2.276 1.00 2.11 228 GLN A N 9
ATOM 10116 C CA . GLN A 1 54 ? -5.694 -8.537 1.837 1.00 62.54 228 GLN A CA 9
ATOM 10117 C C . GLN A 1 54 ? -5.407 -9.434 0.631 1.00 60.13 228 GLN A C 9
ATOM 10118 O O . GLN A 1 54 ? -4.869 -8.952 -0.366 1.00 43.54 228 GLN A O 9
ATOM 10132 N N . LYS A 1 55 ? -5.846 -10.700 0.657 1.00 14.24 229 LYS A N 9
ATOM 10133 C CA . LYS A 1 55 ? -5.747 -11.590 -0.499 1.00 61.11 229 LYS A CA 9
ATOM 10134 C C . LYS A 1 55 ? -6.472 -11.025 -1.720 1.00 50.14 229 LYS A C 9
ATOM 10135 O O . LYS A 1 55 ? -6.039 -11.287 -2.839 1.00 20.33 229 LYS A O 9
ATOM 10154 N N . TRP A 1 56 ? -7.517 -10.214 -1.539 1.00 13.20 230 TRP A N 9
ATOM 10155 C CA . TRP A 1 56 ? -8.137 -9.536 -2.665 1.00 72.33 230 TRP A CA 9
ATOM 10156 C C . TRP A 1 56 ? -7.134 -8.649 -3.409 1.00 31.00 230 TRP A C 9
ATOM 10157 O O . TRP A 1 56 ? -7.056 -8.733 -4.636 1.00 23.12 230 TRP A O 9
ATOM 10178 N N . HIS A 1 57 ? -6.370 -7.810 -2.697 1.00 41.52 231 HIS A N 9
ATOM 10179 C CA . HIS A 1 57 ? -5.426 -6.902 -3.343 1.00 44.11 231 HIS A CA 9
ATOM 10180 C C . HIS A 1 57 ? -4.312 -7.688 -4.043 1.00 62.42 231 HIS A C 9
ATOM 10181 O O . HIS A 1 57 ? -3.809 -7.256 -5.081 1.00 2.10 231 HIS A O 9
ATOM 10195 N N . LEU A 1 58 ? -3.981 -8.872 -3.523 1.00 43.21 232 LEU A N 9
ATOM 10196 C CA . LEU A 1 58 ? -3.052 -9.812 -4.138 1.00 54.14 232 LEU A CA 9
ATOM 10197 C C . LEU A 1 58 ? -3.434 -10.097 -5.587 1.00 63.01 232 LEU A C 9
ATOM 10198 O O . LEU A 1 58 ? -2.559 -10.182 -6.445 1.00 33.14 232 LEU A O 9
ATOM 10214 N N . ILE A 1 59 ? -4.731 -10.274 -5.850 1.00 20.31 233 ILE A N 9
ATOM 10215 C CA . ILE A 1 59 ? -5.251 -10.622 -7.168 1.00 12.23 233 ILE A CA 9
ATOM 10216 C C . ILE A 1 59 ? -5.549 -9.353 -7.967 1.00 33.40 233 ILE A C 9
ATOM 10217 O O . ILE A 1 59 ? -5.225 -9.289 -9.156 1.00 73.01 233 ILE A O 9
ATOM 10233 N N . LYS A 1 60 ? -6.087 -8.312 -7.318 1.00 35.12 234 LYS A N 9
ATOM 10234 C CA . LYS A 1 60 ? -6.353 -7.025 -7.944 1.00 65.43 234 LYS A CA 9
ATOM 10235 C C . LYS A 1 60 ? -7.249 -7.200 -9.178 1.00 71.04 234 LYS A C 9
ATOM 10236 O O . LYS A 1 60 ? -8.127 -8.069 -9.203 1.00 11.24 234 LYS A O 9
ATOM 10255 N N . GLN A 1 61 ? -7.155 -6.275 -10.126 1.00 72.02 235 GLN A N 9
ATOM 10256 C CA . GLN A 1 61 ? -7.771 -6.298 -11.442 1.00 11.35 235 GLN A CA 9
ATOM 10257 C C . GLN A 1 61 ? -7.115 -7.392 -12.313 1.00 33.24 235 GLN A C 9
ATOM 10258 O O . GLN A 1 61 ? -6.316 -7.076 -13.197 1.00 30.21 235 GLN A O 9
ATOM 10272 N N . HIS A 1 62 ? -7.415 -8.674 -12.092 1.00 22.23 236 HIS A N 9
ATOM 10273 C CA . HIS A 1 62 ? -6.874 -9.770 -12.897 1.00 73.33 236 HIS A CA 9
ATOM 10274 C C . HIS A 1 62 ? -7.920 -10.877 -13.040 1.00 63.54 236 HIS A C 9
ATOM 10275 O O . HIS A 1 62 ? -7.700 -12.016 -12.609 1.00 34.42 236 HIS A O 9
ATOM 10289 N N . THR A 1 63 ? -9.058 -10.503 -13.631 1.00 74.12 237 THR A N 9
ATOM 10290 C CA . THR A 1 63 ? -10.067 -11.388 -14.197 1.00 64.12 237 THR A CA 9
ATOM 10291 C C . THR A 1 63 ? -10.382 -12.584 -13.299 1.00 22.14 237 THR A C 9
ATOM 10292 O O . THR A 1 63 ? -10.112 -13.752 -13.602 1.00 63.42 237 THR A O 9
ATOM 10303 N N . ALA A 1 64 ? -10.936 -12.244 -12.149 1.00 64.25 238 ALA A N 9
ATOM 10304 C CA . ALA A 1 64 ? -11.223 -13.126 -11.035 1.00 34.41 238 ALA A CA 9
ATOM 10305 C C . ALA A 1 64 ? -12.479 -12.618 -10.333 1.00 70.53 238 ALA A C 9
ATOM 10306 O O . ALA A 1 64 ? -12.357 -11.800 -9.414 1.00 41.40 238 ALA A O 9
ATOM 10313 N N . PRO A 1 65 ? -13.690 -12.995 -10.772 1.00 61.40 239 PRO A N 9
ATOM 10314 C CA . PRO A 1 65 ? -14.907 -12.693 -10.036 1.00 14.44 239 PRO A CA 9
ATOM 10315 C C . PRO A 1 65 ? -14.921 -13.522 -8.740 1.00 74.14 239 PRO A C 9
ATOM 10316 O O . PRO A 1 65 ? -15.612 -14.536 -8.664 1.00 42.52 239 PRO A O 9
ATOM 10327 N N . VAL A 1 66 ? -14.171 -13.074 -7.730 1.00 55.30 240 VAL A N 9
ATOM 10328 C CA . VAL A 1 66 ? -13.935 -13.671 -6.415 1.00 73.31 240 VAL A CA 9
ATOM 10329 C C . VAL A 1 66 ? -13.624 -15.169 -6.495 1.00 73.24 240 VAL A C 9
ATOM 10330 O O . VAL A 1 66 ? -14.533 -16.007 -6.501 1.00 4.41 240 VAL A O 9
ATOM 10343 N N . SER A 1 67 ? -12.330 -15.501 -6.530 1.00 23.54 241 SER A N 9
ATOM 10344 C CA . SER A 1 67 ? -11.828 -16.860 -6.667 1.00 33.20 241 SER A CA 9
ATOM 10345 C C . SER A 1 67 ? -12.485 -17.795 -5.632 1.00 22.33 241 SER A C 9
ATOM 10346 O O . SER A 1 67 ? -12.759 -17.357 -4.506 1.00 4.10 241 SER A O 9
ATOM 10354 N N . PRO A 1 68 ? -12.756 -19.067 -5.969 1.00 54.33 242 PRO A N 9
ATOM 10355 C CA . PRO A 1 68 ? -13.498 -19.961 -5.095 1.00 33.53 242 PRO A CA 9
ATOM 10356 C C . PRO A 1 68 ? -12.644 -20.321 -3.877 1.00 62.22 242 PRO A C 9
ATOM 10357 O O . PRO A 1 68 ? -11.646 -21.034 -4.016 1.00 3.45 242 PRO A O 9
ATOM 10368 N N . HIS A 1 69 ? -13.059 -19.865 -2.693 1.00 45.13 243 HIS A N 9
ATOM 10369 C CA . HIS A 1 69 ? -12.392 -20.066 -1.403 1.00 20.32 243 HIS A CA 9
ATOM 10370 C C . HIS A 1 69 ? -10.971 -19.477 -1.388 1.00 25.15 243 HIS A C 9
ATOM 10371 O O . HIS A 1 69 ? -10.600 -18.735 -2.300 1.00 54.22 243 HIS A O 9
ATOM 10385 N N . SER A 1 70 ? -10.211 -19.739 -0.321 1.00 53.22 244 SER A N 9
ATOM 10386 C CA . SER A 1 70 ? -8.808 -19.362 -0.167 1.00 22.22 244 SER A CA 9
ATOM 10387 C C . SER A 1 70 ? -8.030 -20.624 0.177 1.00 53.24 244 SER A C 9
ATOM 10388 O O . SER A 1 70 ? -8.332 -21.684 -0.419 1.00 34.02 244 SER A O 9
ATOM 10396 N N . ARG A 1 1 ? -0.068 -59.822 -54.032 1.00 44.44 175 ARG A N 10
ATOM 10397 C CA . ARG A 1 1 ? -1.400 -60.441 -53.927 1.00 25.31 175 ARG A CA 10
ATOM 10398 C C . ARG A 1 1 ? -2.525 -59.499 -54.382 1.00 23.33 175 ARG A C 10
ATOM 10399 O O . ARG A 1 1 ? -2.789 -59.484 -55.574 1.00 72.25 175 ARG A O 10
ATOM 10420 N N . SER A 1 2 ? -3.055 -58.643 -53.502 1.00 54.30 176 SER A N 10
ATOM 10421 C CA . SER A 1 2 ? -4.237 -57.821 -53.736 1.00 40.15 176 SER A CA 10
ATOM 10422 C C . SER A 1 2 ? -5.481 -58.668 -54.054 1.00 12.11 176 SER A C 10
ATOM 10423 O O . SER A 1 2 ? -5.446 -59.900 -54.031 1.00 40.04 176 SER A O 10
ATOM 10431 N N . LEU A 1 3 ? -6.599 -57.974 -54.276 1.00 42.40 177 LEU A N 10
ATOM 10432 C CA . LEU A 1 3 ? -7.847 -58.511 -54.810 1.00 14.14 177 LEU A CA 10
ATOM 10433 C C . LEU A 1 3 ? -7.755 -58.525 -56.346 1.00 25.25 177 LEU A C 10
ATOM 10434 O O . LEU A 1 3 ? -6.711 -58.220 -56.925 1.00 72.32 177 LEU A O 10
ATOM 10450 N N . ARG A 1 4 ? -8.843 -58.863 -57.040 1.00 24.30 178 ARG A N 10
ATOM 10451 C CA . ARG A 1 4 ? -8.973 -58.751 -58.492 1.00 3.45 178 ARG A CA 10
ATOM 10452 C C . ARG A 1 4 ? -10.267 -57.997 -58.769 1.00 25.42 178 ARG A C 10
ATOM 10453 O O . ARG A 1 4 ? -11.247 -58.232 -58.067 1.00 34.30 178 ARG A O 10
ATOM 10474 N N . GLN A 1 5 ? -10.272 -57.133 -59.785 1.00 24.00 179 GLN A N 10
ATOM 10475 C CA . GLN A 1 5 ? -11.468 -56.479 -60.310 1.00 3.32 179 GLN A CA 10
ATOM 10476 C C . GLN A 1 5 ? -11.316 -56.410 -61.834 1.00 35.51 179 GLN A C 10
ATOM 10477 O O . GLN A 1 5 ? -11.696 -57.362 -62.511 1.00 2.32 179 GLN A O 10
ATOM 10491 N N . ARG A 1 6 ? -10.636 -55.375 -62.352 1.00 65.05 180 ARG A N 10
ATOM 10492 C CA . ARG A 1 6 ? -10.707 -54.849 -63.728 1.00 64.25 180 ARG A CA 10
ATOM 10493 C C . ARG A 1 6 ? -12.007 -54.054 -63.909 1.00 43.03 180 ARG A C 10
ATOM 10494 O O . ARG A 1 6 ? -12.797 -53.928 -62.978 1.00 61.12 180 ARG A O 10
ATOM 10515 N N . LEU A 1 7 ? -12.180 -53.486 -65.100 1.00 42.44 181 LEU A N 10
ATOM 10516 C CA . LEU A 1 7 ? -13.324 -52.731 -65.592 1.00 73.23 181 LEU A CA 10
ATOM 10517 C C . LEU A 1 7 ? -13.523 -53.130 -67.055 1.00 71.21 181 LEU A C 10
ATOM 10518 O O . LEU A 1 7 ? -12.653 -53.797 -67.624 1.00 74.14 181 LEU A O 10
ATOM 10534 N N . GLN A 1 8 ? -14.629 -52.713 -67.672 1.00 62.31 182 GLN A N 10
ATOM 10535 C CA . GLN A 1 8 ? -14.905 -52.938 -69.083 1.00 40.10 182 GLN A CA 10
ATOM 10536 C C . GLN A 1 8 ? -15.649 -51.714 -69.620 1.00 63.11 182 GLN A C 10
ATOM 10537 O O . GLN A 1 8 ? -16.875 -51.703 -69.686 1.00 12.30 182 GLN A O 10
ATOM 10551 N N . ASP A 1 9 ? -14.880 -50.709 -70.026 1.00 20.03 183 ASP A N 10
ATOM 10552 C CA . ASP A 1 9 ? -15.298 -49.517 -70.767 1.00 43.12 183 ASP A CA 10
ATOM 10553 C C . ASP A 1 9 ? -14.583 -49.519 -72.114 1.00 32.23 183 ASP A C 10
ATOM 10554 O O . ASP A 1 9 ? -14.596 -48.561 -72.869 1.00 34.24 183 ASP A O 10
ATOM 10563 N N . THR A 1 10 ? -13.995 -50.661 -72.473 1.00 51.30 184 THR A N 10
ATOM 10564 C CA . THR A 1 10 ? -13.308 -50.896 -73.727 1.00 22.11 184 THR A CA 10
ATOM 10565 C C . THR A 1 10 ? -14.265 -50.941 -74.929 1.00 53.13 184 THR A C 10
ATOM 10566 O O . THR A 1 10 ? -13.856 -51.284 -76.035 1.00 71.31 184 THR A O 10
ATOM 10577 N N . VAL A 1 11 ? -15.544 -50.655 -74.697 1.00 43.51 185 VAL A N 10
ATOM 10578 C CA . VAL A 1 11 ? -16.599 -50.551 -75.699 1.00 73.04 185 VAL A CA 10
ATOM 10579 C C . VAL A 1 11 ? -17.521 -49.359 -75.365 1.00 11.42 185 VAL A C 10
ATOM 10580 O O . VAL A 1 11 ? -18.638 -49.265 -75.868 1.00 54.52 185 VAL A O 10
ATOM 10593 N N . GLY A 1 12 ? -17.062 -48.462 -74.490 1.00 64.11 186 GLY A N 10
ATOM 10594 C CA . GLY A 1 12 ? -17.773 -47.297 -73.998 1.00 14.24 186 GLY A CA 10
ATOM 10595 C C . GLY A 1 12 ? -16.830 -46.098 -73.969 1.00 62.45 186 GLY A C 10
ATOM 10596 O O . GLY A 1 12 ? -15.825 -46.075 -74.684 1.00 21.23 186 GLY A O 10
ATOM 10600 N N . LEU A 1 13 ? -17.211 -45.065 -73.217 1.00 72.41 187 LEU A N 10
ATOM 10601 C CA . LEU A 1 13 ? -16.403 -43.895 -72.919 1.00 12.03 187 LEU A CA 10
ATOM 10602 C C . LEU A 1 13 ? -16.985 -43.271 -71.652 1.00 61.21 187 LEU A C 10
ATOM 10603 O O . LEU A 1 13 ? -18.047 -42.646 -71.711 1.00 12.43 187 LEU A O 10
ATOM 10619 N N . CYS A 1 14 ? -16.324 -43.440 -70.509 1.00 5.10 188 CYS A N 10
ATOM 10620 C CA . CYS A 1 14 ? -16.758 -42.900 -69.228 1.00 41.23 188 CYS A CA 10
ATOM 10621 C C . CYS A 1 14 ? -15.620 -42.116 -68.564 1.00 61.24 188 CYS A C 10
ATOM 10622 O O . CYS A 1 14 ? -14.443 -42.352 -68.834 1.00 13.40 188 CYS A O 10
ATOM 10630 N N . PHE A 1 15 ? -15.955 -41.188 -67.661 1.00 52.22 189 PHE A N 10
ATOM 10631 C CA . PHE A 1 15 ? -14.987 -40.460 -66.845 1.00 21.13 189 PHE A CA 10
ATOM 10632 C C . PHE A 1 15 ? -15.672 -39.919 -65.577 1.00 22.14 189 PHE A C 10
ATOM 10633 O O . PHE A 1 15 ? -16.861 -39.593 -65.608 1.00 63.21 189 PHE A O 10
ATOM 10650 N N . PRO A 1 16 ? -14.957 -39.813 -64.441 1.00 74.42 190 PRO A N 10
ATOM 10651 C CA . PRO A 1 16 ? -15.523 -39.343 -63.180 1.00 62.01 190 PRO A CA 10
ATOM 10652 C C . PRO A 1 16 ? -15.661 -37.813 -63.172 1.00 31.33 190 PRO A C 10
ATOM 10653 O O . PRO A 1 16 ? -14.652 -37.112 -63.159 1.00 55.50 190 PRO A O 10
ATOM 10664 N N . MET A 1 17 ? -16.891 -37.281 -63.130 1.00 5.12 191 MET A N 10
ATOM 10665 C CA . MET A 1 17 ? -17.123 -35.827 -63.150 1.00 32.15 191 MET A CA 10
ATOM 10666 C C . MET A 1 17 ? -18.150 -35.331 -62.116 1.00 53.20 191 MET A C 10
ATOM 10667 O O . MET A 1 17 ? -18.477 -34.149 -62.086 1.00 13.41 191 MET A O 10
ATOM 10681 N N . ARG A 1 18 ? -18.683 -36.200 -61.254 1.00 54.31 192 ARG A N 10
ATOM 10682 C CA . ARG A 1 18 ? -19.745 -35.839 -60.315 1.00 71.24 192 ARG A CA 10
ATOM 10683 C C . ARG A 1 18 ? -19.121 -35.608 -58.946 1.00 74.33 192 ARG A C 10
ATOM 10684 O O . ARG A 1 18 ? -18.852 -36.556 -58.208 1.00 44.54 192 ARG A O 10
ATOM 10705 N N . THR A 1 19 ? -18.920 -34.347 -58.605 1.00 21.21 193 THR A N 10
ATOM 10706 C CA . THR A 1 19 ? -18.718 -33.884 -57.242 1.00 71.03 193 THR A CA 10
ATOM 10707 C C . THR A 1 19 ? -19.300 -32.462 -57.118 1.00 61.34 193 THR A C 10
ATOM 10708 O O . THR A 1 19 ? -19.986 -32.003 -58.033 1.00 73.14 193 THR A O 10
ATOM 10719 N N . TYR A 1 20 ? -19.089 -31.789 -55.981 1.00 32.21 194 TYR A N 10
ATOM 10720 C CA . TYR A 1 20 ? -19.730 -30.517 -55.607 1.00 24.41 194 TYR A CA 10
ATOM 10721 C C . TYR A 1 20 ? -18.828 -29.582 -54.789 1.00 2.42 194 TYR A C 10
ATOM 10722 O O . TYR A 1 20 ? -19.285 -28.605 -54.190 1.00 43.14 194 TYR A O 10
ATOM 10740 N N . SER A 1 21 ? -17.539 -29.883 -54.772 1.00 32.13 195 SER A N 10
ATOM 10741 C CA . SER A 1 21 ? -16.551 -29.271 -53.900 1.00 10.15 195 SER A CA 10
ATOM 10742 C C . SER A 1 21 ? -16.199 -27.866 -54.412 1.00 61.15 195 SER A C 10
ATOM 10743 O O . SER A 1 21 ? -15.562 -27.737 -55.464 1.00 42.40 195 SER A O 10
ATOM 10751 N N . LYS A 1 22 ? -16.601 -26.794 -53.715 1.00 35.23 196 LYS A N 10
ATOM 10752 C CA . LYS A 1 22 ? -16.201 -25.433 -54.102 1.00 32.13 196 LYS A CA 10
ATOM 10753 C C . LYS A 1 22 ? -16.204 -24.408 -52.970 1.00 0.52 196 LYS A C 10
ATOM 10754 O O . LYS A 1 22 ? -16.054 -23.216 -53.241 1.00 54.11 196 LYS A O 10
ATOM 10773 N N . GLN A 1 23 ? -16.385 -24.854 -51.731 1.00 54.34 197 GLN A N 10
ATOM 10774 C CA . GLN A 1 23 ? -16.558 -23.996 -50.567 1.00 31.24 197 GLN A CA 10
ATOM 10775 C C . GLN A 1 23 ? -15.295 -23.158 -50.376 1.00 14.24 197 GLN A C 10
ATOM 10776 O O . GLN A 1 23 ? -14.225 -23.699 -50.082 1.00 54.12 197 GLN A O 10
ATOM 10790 N N . SER A 1 24 ? -15.400 -21.856 -50.616 1.00 41.44 198 SER A N 10
ATOM 10791 C CA . SER A 1 24 ? -14.300 -20.912 -50.625 1.00 54.41 198 SER A CA 10
ATOM 10792 C C . SER A 1 24 ? -14.916 -19.563 -50.257 1.00 63.14 198 SER A C 10
ATOM 10793 O O . SER A 1 24 ? -15.430 -18.848 -51.118 1.00 14.14 198 SER A O 10
ATOM 10801 N N . LYS A 1 25 ? -14.954 -19.240 -48.965 1.00 11.23 199 LYS A N 10
ATOM 10802 C CA . LYS A 1 25 ? -15.664 -18.132 -48.365 1.00 2.21 199 LYS A CA 10
ATOM 10803 C C . LYS A 1 25 ? -14.754 -17.441 -47.339 1.00 2.30 199 LYS A C 10
ATOM 10804 O O . LYS A 1 25 ? -13.759 -18.021 -46.897 1.00 75.01 199 LYS A O 10
ATOM 10823 N N . PRO A 1 26 ? -15.101 -16.210 -46.939 1.00 22.33 200 PRO A N 10
ATOM 10824 C CA . PRO A 1 26 ? -14.488 -15.476 -45.839 1.00 61.21 200 PRO A CA 10
ATOM 10825 C C . PRO A 1 26 ? -14.766 -16.148 -44.484 1.00 63.15 200 PRO A C 10
ATOM 10826 O O . PRO A 1 26 ? -15.330 -17.242 -44.410 1.00 70.42 200 PRO A O 10
ATOM 10837 N N . LEU A 1 27 ? -14.363 -15.476 -43.406 1.00 44.43 201 LEU A N 10
ATOM 10838 C CA . LEU A 1 27 ? -14.528 -15.854 -42.012 1.00 11.42 201 LEU A CA 10
ATOM 10839 C C . LEU A 1 27 ? -14.891 -14.564 -41.282 1.00 51.40 201 LEU A C 10
ATOM 10840 O O . LEU A 1 27 ? -14.823 -13.483 -41.878 1.00 54.24 201 LEU A O 10
ATOM 10856 N N . PHE A 1 28 ? -15.220 -14.635 -39.996 1.00 5.10 202 PHE A N 10
ATOM 10857 C CA . PHE A 1 28 ? -15.579 -13.465 -39.211 1.00 64.12 202 PHE A CA 10
ATOM 10858 C C . PHE A 1 28 ? -14.958 -13.608 -37.833 1.00 52.51 202 PHE A C 10
ATOM 10859 O O . PHE A 1 28 ? -15.178 -14.628 -37.179 1.00 4.24 202 PHE A O 10
ATOM 10876 N N . SER A 1 29 ? -14.222 -12.600 -37.368 1.00 15.14 203 SER A N 10
ATOM 10877 C CA . SER A 1 29 ? -13.891 -12.466 -35.956 1.00 33.33 203 SER A CA 10
ATOM 10878 C C . SER A 1 29 ? -13.529 -11.012 -35.624 1.00 3.11 203 SER A C 10
ATOM 10879 O O . SER A 1 29 ? -13.149 -10.245 -36.516 1.00 43.21 203 SER A O 10
ATOM 10887 N N . ASN A 1 30 ? -13.652 -10.629 -34.347 1.00 33.34 204 ASN A N 10
ATOM 10888 C CA . ASN A 1 30 ? -13.442 -9.263 -33.850 1.00 23.22 204 ASN A CA 10
ATOM 10889 C C . ASN A 1 30 ? -12.960 -9.278 -32.382 1.00 63.13 204 ASN A C 10
ATOM 10890 O O . ASN A 1 30 ? -13.270 -8.368 -31.610 1.00 34.55 204 ASN A O 10
ATOM 10901 N N . LYS A 1 31 ? -12.215 -10.310 -31.961 1.00 32.23 205 LYS A N 10
ATOM 10902 C CA . LYS A 1 31 ? -11.706 -10.520 -30.590 1.00 5.31 205 LYS A CA 10
ATOM 10903 C C . LYS A 1 31 ? -12.821 -10.677 -29.540 1.00 74.31 205 LYS A C 10
ATOM 10904 O O . LYS A 1 31 ? -14.016 -10.631 -29.853 1.00 44.22 205 LYS A O 10
ATOM 10923 N N . ARG A 1 32 ? -12.449 -10.889 -28.272 1.00 72.04 206 ARG A N 10
ATOM 10924 C CA . ARG A 1 32 ? -13.299 -10.559 -27.128 1.00 44.22 206 ARG A CA 10
ATOM 10925 C C . ARG A 1 32 ? -13.335 -9.039 -27.045 1.00 14.02 206 ARG A C 10
ATOM 10926 O O . ARG A 1 32 ? -12.272 -8.422 -27.004 1.00 71.11 206 ARG A O 10
ATOM 10947 N N . LYS A 1 33 ? -14.520 -8.434 -26.985 1.00 13.45 207 LYS A N 10
ATOM 10948 C CA . LYS A 1 33 ? -14.656 -7.035 -26.602 1.00 44.04 207 LYS A CA 10
ATOM 10949 C C . LYS A 1 33 ? -14.329 -6.935 -25.117 1.00 62.01 207 LYS A C 10
ATOM 10950 O O . LYS A 1 33 ? -15.188 -7.199 -24.276 1.00 42.43 207 LYS A O 10
ATOM 10969 N N . ILE A 1 34 ? -13.080 -6.627 -24.783 1.00 1.30 208 ILE A N 10
ATOM 10970 C CA . ILE A 1 34 ? -12.658 -6.327 -23.418 1.00 11.50 208 ILE A CA 10
ATOM 10971 C C . ILE A 1 34 ? -13.380 -5.075 -22.949 1.00 21.22 208 ILE A C 10
ATOM 10972 O O . ILE A 1 34 ? -14.002 -4.320 -23.694 1.00 5.12 208 ILE A O 10
ATOM 10988 N N . HIS A 1 35 ? -13.347 -4.930 -21.643 1.00 41.32 209 HIS A N 10
ATOM 10989 C CA . HIS A 1 35 ? -13.785 -3.802 -20.883 1.00 63.01 209 HIS A CA 10
ATOM 10990 C C . HIS A 1 35 ? -13.018 -2.539 -21.241 1.00 55.52 209 HIS A C 10
ATOM 10991 O O . HIS A 1 35 ? -11.839 -2.596 -21.580 1.00 14.34 209 HIS A O 10
ATOM 11005 N N . LEU A 1 36 ? -13.700 -1.401 -21.144 1.00 24.30 210 LEU A N 10
ATOM 11006 C CA . LEU A 1 36 ? -13.217 -0.164 -21.731 1.00 74.33 210 LEU A CA 10
ATOM 11007 C C . LEU A 1 36 ? -12.218 0.539 -20.821 1.00 64.15 210 LEU A C 10
ATOM 11008 O O . LEU A 1 36 ? -11.388 1.282 -21.337 1.00 4.22 210 LEU A O 10
ATOM 11024 N N . SER A 1 37 ? -12.339 0.341 -19.504 1.00 3.02 211 SER A N 10
ATOM 11025 C CA . SER A 1 37 ? -11.504 0.921 -18.452 1.00 64.31 211 SER A CA 10
ATOM 11026 C C . SER A 1 37 ? -11.954 0.286 -17.121 1.00 54.04 211 SER A C 10
ATOM 11027 O O . SER A 1 37 ? -12.392 0.979 -16.202 1.00 2.11 211 SER A O 10
ATOM 11035 N N . GLU A 1 38 ? -11.969 -1.048 -17.029 1.00 61.43 212 GLU A N 10
ATOM 11036 C CA . GLU A 1 38 ? -12.333 -1.741 -15.785 1.00 71.32 212 GLU A CA 10
ATOM 11037 C C . GLU A 1 38 ? -11.442 -1.329 -14.603 1.00 51.54 212 GLU A C 10
ATOM 11038 O O . GLU A 1 38 ? -10.214 -1.405 -14.698 1.00 40.14 212 GLU A O 10
ATOM 11050 N N . LEU A 1 39 ? -12.064 -0.921 -13.492 1.00 24.44 213 LEU A N 10
ATOM 11051 C CA . LEU A 1 39 ? -11.435 -0.364 -12.293 1.00 44.23 213 LEU A CA 10
ATOM 11052 C C . LEU A 1 39 ? -12.011 -1.101 -11.093 1.00 32.50 213 LEU A C 10
ATOM 11053 O O . LEU A 1 39 ? -13.219 -1.050 -10.858 1.00 52.31 213 LEU A O 10
ATOM 11069 N N . MET A 1 40 ? -11.149 -1.842 -10.399 1.00 0.24 214 MET A N 10
ATOM 11070 C CA . MET A 1 40 ? -11.483 -2.772 -9.326 1.00 32.05 214 MET A CA 10
ATOM 11071 C C . MET A 1 40 ? -10.403 -2.768 -8.229 1.00 23.33 214 MET A C 10
ATOM 11072 O O . MET A 1 40 ? -10.108 -3.814 -7.661 1.00 53.34 214 MET A O 10
ATOM 11086 N N . LEU A 1 41 ? -9.744 -1.633 -7.962 1.00 34.21 215 LEU A N 10
ATOM 11087 C CA . LEU A 1 41 ? -8.603 -1.544 -7.044 1.00 73.12 215 LEU A CA 10
ATOM 11088 C C . LEU A 1 41 ? -9.052 -1.190 -5.628 1.00 63.53 215 LEU A C 10
ATOM 11089 O O . LEU A 1 41 ? -8.454 -1.682 -4.675 1.00 4.22 215 LEU A O 10
ATOM 11105 N N . GLU A 1 42 ? -10.120 -0.404 -5.467 1.00 42.34 216 GLU A N 10
ATOM 11106 C CA . GLU A 1 42 ? -10.618 0.010 -4.147 1.00 21.22 216 GLU A CA 10
ATOM 11107 C C . GLU A 1 42 ? -11.778 -0.878 -3.652 1.00 61.20 216 GLU A C 10
ATOM 11108 O O . GLU A 1 42 ? -12.344 -0.652 -2.584 1.00 11.33 216 GLU A O 10
ATOM 11120 N N . LYS A 1 43 ? -12.155 -1.904 -4.417 1.00 71.23 217 LYS A N 10
ATOM 11121 C CA . LYS A 1 43 ? -13.396 -2.674 -4.266 1.00 24.12 217 LYS A CA 10
ATOM 11122 C C . LYS A 1 43 ? -13.252 -3.789 -3.225 1.00 41.53 217 LYS A C 10
ATOM 11123 O O . LYS A 1 43 ? -13.547 -4.953 -3.495 1.00 65.12 217 LYS A O 10
ATOM 11142 N N . CYS A 1 44 ? -12.793 -3.433 -2.025 1.00 72.34 218 CYS A N 10
ATOM 11143 C CA . CYS A 1 44 ? -12.468 -4.366 -0.960 1.00 52.25 218 CYS A CA 10
ATOM 11144 C C . CYS A 1 44 ? -13.377 -4.109 0.250 1.00 53.24 218 CYS A C 10
ATOM 11145 O O . CYS A 1 44 ? -12.986 -3.366 1.145 1.00 3.44 218 CYS A O 10
ATOM 11153 N N . PRO A 1 45 ? -14.594 -4.681 0.301 1.00 2.24 219 PRO A N 10
ATOM 11154 C CA . PRO A 1 45 ? -15.536 -4.444 1.397 1.00 23.03 219 PRO A CA 10
ATOM 11155 C C . PRO A 1 45 ? -15.212 -5.228 2.682 1.00 53.55 219 PRO A C 10
ATOM 11156 O O . PRO A 1 45 ? -15.942 -5.102 3.665 1.00 51.44 219 PRO A O 10
ATOM 11167 N N . PHE A 1 46 ? -14.200 -6.107 2.692 1.00 52.33 220 PHE A N 10
ATOM 11168 C CA . PHE A 1 46 ? -13.942 -6.949 3.847 1.00 13.33 220 PHE A CA 10
ATOM 11169 C C . PHE A 1 46 ? -13.531 -6.082 5.050 1.00 31.11 220 PHE A C 10
ATOM 11170 O O . PHE A 1 46 ? -12.759 -5.135 4.891 1.00 61.21 220 PHE A O 10
ATOM 11187 N N . PRO A 1 47 ? -13.942 -6.458 6.272 1.00 52.42 221 PRO A N 10
ATOM 11188 C CA . PRO A 1 47 ? -13.583 -5.747 7.485 1.00 64.02 221 PRO A CA 10
ATOM 11189 C C . PRO A 1 47 ? -12.078 -5.863 7.738 1.00 52.52 221 PRO A C 10
ATOM 11190 O O . PRO A 1 47 ? -11.524 -6.970 7.774 1.00 61.24 221 PRO A O 10
ATOM 11201 N N . ALA A 1 48 ? -11.431 -4.707 7.915 1.00 15.10 222 ALA A N 10
ATOM 11202 C CA . ALA A 1 48 ? -10.015 -4.579 8.219 1.00 33.50 222 ALA A CA 10
ATOM 11203 C C . ALA A 1 48 ? -9.644 -5.472 9.401 1.00 45.31 222 ALA A C 10
ATOM 11204 O O . ALA A 1 48 ? -10.352 -5.519 10.404 1.00 5.14 222 ALA A O 10
ATOM 11211 N N . GLY A 1 49 ? -8.525 -6.178 9.253 1.00 72.54 223 GLY A N 10
ATOM 11212 C CA . GLY A 1 49 ? -8.047 -7.174 10.195 1.00 54.34 223 GLY A CA 10
ATOM 11213 C C . GLY A 1 49 ? -8.397 -8.595 9.754 1.00 13.20 223 GLY A C 10
ATOM 11214 O O . GLY A 1 49 ? -7.770 -9.545 10.216 1.00 13.51 223 GLY A O 10
ATOM 11218 N N . SER A 1 50 ? -9.346 -8.763 8.829 1.00 12.10 224 SER A N 10
ATOM 11219 C CA . SER A 1 50 ? -9.497 -10.025 8.125 1.00 32.34 224 SER A CA 10
ATOM 11220 C C . SER A 1 50 ? -8.331 -10.188 7.150 1.00 62.33 224 SER A C 10
ATOM 11221 O O . SER A 1 50 ? -8.050 -9.261 6.386 1.00 52.54 224 SER A O 10
ATOM 11229 N N . ASP A 1 51 ? -7.763 -11.398 7.080 1.00 61.25 225 ASP A N 10
ATOM 11230 C CA . ASP A 1 51 ? -6.846 -11.820 6.012 1.00 53.22 225 ASP A CA 10
ATOM 11231 C C . ASP A 1 51 ? -7.391 -11.394 4.659 1.00 11.51 225 ASP A C 10
ATOM 11232 O O . ASP A 1 51 ? -6.675 -10.776 3.878 1.00 20.21 225 ASP A O 10
ATOM 11241 N N . LEU A 1 52 ? -8.678 -11.665 4.420 1.00 65.13 226 LEU A N 10
ATOM 11242 C CA . LEU A 1 52 ? -9.318 -11.468 3.133 1.00 13.44 226 LEU A CA 10
ATOM 11243 C C . LEU A 1 52 ? -9.164 -10.030 2.637 1.00 72.23 226 LEU A C 10
ATOM 11244 O O . LEU A 1 52 ? -8.998 -9.839 1.438 1.00 44.25 226 LEU A O 10
ATOM 11260 N N . ALA A 1 53 ? -9.174 -9.028 3.525 1.00 33.13 227 ALA A N 10
ATOM 11261 C CA . ALA A 1 53 ? -9.025 -7.630 3.135 1.00 31.51 227 ALA A CA 10
ATOM 11262 C C . ALA A 1 53 ? -7.654 -7.386 2.496 1.00 61.32 227 ALA A C 10
ATOM 11263 O O . ALA A 1 53 ? -7.550 -6.733 1.458 1.00 1.22 227 ALA A O 10
ATOM 11270 N N . GLN A 1 54 ? -6.599 -7.912 3.119 1.00 2.11 228 GLN A N 10
ATOM 11271 C CA . GLN A 1 54 ? -5.229 -7.800 2.637 1.00 62.54 228 GLN A CA 10
ATOM 11272 C C . GLN A 1 54 ? -5.042 -8.704 1.417 1.00 60.13 228 GLN A C 10
ATOM 11273 O O . GLN A 1 54 ? -4.593 -8.254 0.360 1.00 43.54 228 GLN A O 10
ATOM 11287 N N . LYS A 1 55 ? -5.393 -9.984 1.547 1.00 14.24 229 LYS A N 10
ATOM 11288 C CA . LYS A 1 55 ? -5.206 -11.008 0.530 1.00 61.11 229 LYS A CA 10
ATOM 11289 C C . LYS A 1 55 ? -5.967 -10.673 -0.746 1.00 50.14 229 LYS A C 10
ATOM 11290 O O . LYS A 1 55 ? -5.545 -11.087 -1.819 1.00 20.33 229 LYS A O 10
ATOM 11309 N N . TRP A 1 56 ? -7.061 -9.918 -0.702 1.00 13.20 230 TRP A N 10
ATOM 11310 C CA . TRP A 1 56 ? -7.772 -9.501 -1.904 1.00 72.33 230 TRP A CA 10
ATOM 11311 C C . TRP A 1 56 ? -6.898 -8.607 -2.807 1.00 31.00 230 TRP A C 10
ATOM 11312 O O . TRP A 1 56 ? -7.053 -8.647 -4.026 1.00 23.12 230 TRP A O 10
ATOM 11333 N N . HIS A 1 57 ? -5.913 -7.867 -2.272 1.00 41.52 231 HIS A N 10
ATOM 11334 C CA . HIS A 1 57 ? -4.998 -7.059 -3.092 1.00 44.11 231 HIS A CA 10
ATOM 11335 C C . HIS A 1 57 ? -4.049 -7.928 -3.942 1.00 62.42 231 HIS A C 10
ATOM 11336 O O . HIS A 1 57 ? -3.388 -7.411 -4.842 1.00 2.10 231 HIS A O 10
ATOM 11350 N N . LEU A 1 58 ? -4.013 -9.249 -3.723 1.00 43.21 232 LEU A N 10
ATOM 11351 C CA . LEU A 1 58 ? -3.433 -10.229 -4.647 1.00 54.14 232 LEU A CA 10
ATOM 11352 C C . LEU A 1 58 ? -4.104 -10.125 -6.018 1.00 63.01 232 LEU A C 10
ATOM 11353 O O . LEU A 1 58 ? -3.443 -10.269 -7.042 1.00 33.14 232 LEU A O 10
ATOM 11369 N N . ILE A 1 59 ? -5.420 -9.903 -6.028 1.00 20.31 233 ILE A N 10
ATOM 11370 C CA . ILE A 1 59 ? -6.246 -9.868 -7.225 1.00 12.23 233 ILE A CA 10
ATOM 11371 C C . ILE A 1 59 ? -6.290 -8.434 -7.756 1.00 33.40 233 ILE A C 10
ATOM 11372 O O . ILE A 1 59 ? -6.119 -8.234 -8.960 1.00 73.01 233 ILE A O 10
ATOM 11388 N N . LYS A 1 60 ? -6.464 -7.442 -6.865 1.00 35.12 234 LYS A N 10
ATOM 11389 C CA . LYS A 1 60 ? -6.466 -6.016 -7.204 1.00 65.43 234 LYS A CA 10
ATOM 11390 C C . LYS A 1 60 ? -7.559 -5.704 -8.238 1.00 71.04 234 LYS A C 10
ATOM 11391 O O . LYS A 1 60 ? -8.552 -6.431 -8.318 1.00 11.24 234 LYS A O 10
ATOM 11410 N N . GLN A 1 61 ? -7.421 -4.609 -8.991 1.00 72.02 235 GLN A N 10
ATOM 11411 C CA . GLN A 1 61 ? -8.186 -4.347 -10.202 1.00 11.35 235 GLN A CA 10
ATOM 11412 C C . GLN A 1 61 ? -7.777 -5.452 -11.187 1.00 33.24 235 GLN A C 10
ATOM 11413 O O . GLN A 1 61 ? -6.695 -5.353 -11.759 1.00 30.21 235 GLN A O 10
ATOM 11427 N N . HIS A 1 62 ? -8.558 -6.524 -11.357 1.00 22.23 236 HIS A N 10
ATOM 11428 C CA . HIS A 1 62 ? -8.330 -7.517 -12.411 1.00 73.33 236 HIS A CA 10
ATOM 11429 C C . HIS A 1 62 ? -9.610 -8.321 -12.698 1.00 63.54 236 HIS A C 10
ATOM 11430 O O . HIS A 1 62 ? -9.581 -9.529 -12.952 1.00 34.42 236 HIS A O 10
ATOM 11444 N N . THR A 1 63 ? -10.749 -7.629 -12.679 1.00 74.12 237 THR A N 10
ATOM 11445 C CA . THR A 1 63 ? -12.096 -8.162 -12.844 1.00 64.12 237 THR A CA 10
ATOM 11446 C C . THR A 1 63 ? -12.380 -9.371 -11.946 1.00 22.14 237 THR A C 10
ATOM 11447 O O . THR A 1 63 ? -12.374 -10.527 -12.373 1.00 63.42 237 THR A O 10
ATOM 11458 N N . ALA A 1 64 ? -12.651 -9.082 -10.680 1.00 64.25 238 ALA A N 10
ATOM 11459 C CA . ALA A 1 64 ? -13.116 -10.027 -9.683 1.00 34.41 238 ALA A CA 10
ATOM 11460 C C . ALA A 1 64 ? -13.991 -9.273 -8.673 1.00 70.53 238 ALA A C 10
ATOM 11461 O O . ALA A 1 64 ? -13.506 -8.893 -7.605 1.00 41.40 238 ALA A O 10
ATOM 11468 N N . PRO A 1 65 ? -15.276 -9.028 -8.976 1.00 61.40 239 PRO A N 10
ATOM 11469 C CA . PRO A 1 65 ? -16.236 -8.643 -7.957 1.00 14.44 239 PRO A CA 10
ATOM 11470 C C . PRO A 1 65 ? -16.368 -9.823 -6.991 1.00 74.14 239 PRO A C 10
ATOM 11471 O O . PRO A 1 65 ? -16.597 -10.963 -7.408 1.00 42.52 239 PRO A O 10
ATOM 11482 N N . VAL A 1 66 ? -16.173 -9.554 -5.707 1.00 55.30 240 VAL A N 10
ATOM 11483 C CA . VAL A 1 66 ? -16.271 -10.533 -4.633 1.00 73.31 240 VAL A CA 10
ATOM 11484 C C . VAL A 1 66 ? -17.557 -10.261 -3.853 1.00 73.24 240 VAL A C 10
ATOM 11485 O O . VAL A 1 66 ? -18.287 -9.333 -4.214 1.00 4.41 240 VAL A O 10
ATOM 11498 N N . SER A 1 67 ? -17.833 -11.077 -2.832 1.00 23.54 241 SER A N 10
ATOM 11499 C CA . SER A 1 67 ? -18.832 -10.848 -1.792 1.00 33.20 241 SER A CA 10
ATOM 11500 C C . SER A 1 67 ? -20.159 -10.330 -2.364 1.00 22.33 241 SER A C 10
ATOM 11501 O O . SER A 1 67 ? -20.460 -9.153 -2.200 1.00 4.10 241 SER A O 10
ATOM 11509 N N . PRO A 1 68 ? -20.944 -11.161 -3.068 1.00 54.33 242 PRO A N 10
ATOM 11510 C CA . PRO A 1 68 ? -22.225 -10.727 -3.604 1.00 33.53 242 PRO A CA 10
ATOM 11511 C C . PRO A 1 68 ? -23.169 -10.384 -2.451 1.00 62.22 242 PRO A C 10
ATOM 11512 O O . PRO A 1 68 ? -23.055 -10.954 -1.362 1.00 3.45 242 PRO A O 10
ATOM 11523 N N . HIS A 1 69 ? -24.114 -9.479 -2.715 1.00 45.13 243 HIS A N 10
ATOM 11524 C CA . HIS A 1 69 ? -24.927 -8.776 -1.725 1.00 20.32 243 HIS A CA 10
ATOM 11525 C C . HIS A 1 69 ? -24.082 -7.779 -0.899 1.00 25.15 243 HIS A C 10
ATOM 11526 O O . HIS A 1 69 ? -24.549 -7.273 0.123 1.00 54.22 243 HIS A O 10
ATOM 11540 N N . SER A 1 70 ? -22.865 -7.470 -1.358 1.00 53.22 244 SER A N 10
ATOM 11541 C CA . SER A 1 70 ? -21.978 -6.397 -0.957 1.00 22.22 244 SER A CA 10
ATOM 11542 C C . SER A 1 70 ? -21.201 -5.958 -2.215 1.00 53.24 244 SER A C 10
ATOM 11543 O O . SER A 1 70 ? -21.425 -6.493 -3.327 1.00 34.02 244 SER A O 10
ATOM 11551 N N . ARG A 1 1 ? -53.217 44.919 -88.373 1.00 44.44 175 ARG A N 11
ATOM 11552 C CA . ARG A 1 1 ? -52.545 46.045 -87.728 1.00 25.31 175 ARG A CA 11
ATOM 11553 C C . ARG A 1 1 ? -51.650 45.420 -86.664 1.00 23.33 175 ARG A C 11
ATOM 11554 O O . ARG A 1 1 ? -52.153 44.989 -85.632 1.00 72.25 175 ARG A O 11
ATOM 11575 N N . SER A 1 2 ? -50.379 45.211 -86.992 1.00 54.30 176 SER A N 11
ATOM 11576 C CA . SER A 1 2 ? -49.494 44.281 -86.301 1.00 40.15 176 SER A CA 11
ATOM 11577 C C . SER A 1 2 ? -48.082 44.478 -86.856 1.00 12.11 176 SER A C 11
ATOM 11578 O O . SER A 1 2 ? -47.951 44.918 -87.998 1.00 40.04 176 SER A O 11
ATOM 11586 N N . LEU A 1 3 ? -47.043 44.133 -86.092 1.00 42.40 177 LEU A N 11
ATOM 11587 C CA . LEU A 1 3 ? -45.647 44.214 -86.514 1.00 14.14 177 LEU A CA 11
ATOM 11588 C C . LEU A 1 3 ? -44.815 43.187 -85.740 1.00 25.25 177 LEU A C 11
ATOM 11589 O O . LEU A 1 3 ? -45.324 42.557 -84.814 1.00 72.32 177 LEU A O 11
ATOM 11605 N N . ARG A 1 4 ? -43.526 43.058 -86.085 1.00 24.30 178 ARG A N 11
ATOM 11606 C CA . ARG A 1 4 ? -42.651 41.968 -85.633 1.00 3.45 178 ARG A CA 11
ATOM 11607 C C . ARG A 1 4 ? -43.294 40.613 -85.986 1.00 25.42 178 ARG A C 11
ATOM 11608 O O . ARG A 1 4 ? -44.115 40.547 -86.894 1.00 34.30 178 ARG A O 11
ATOM 11629 N N . GLN A 1 5 ? -42.805 39.531 -85.376 1.00 24.00 179 GLN A N 11
ATOM 11630 C CA . GLN A 1 5 ? -43.352 38.178 -85.317 1.00 3.32 179 GLN A CA 11
ATOM 11631 C C . GLN A 1 5 ? -42.349 37.351 -84.509 1.00 35.51 179 GLN A C 11
ATOM 11632 O O . GLN A 1 5 ? -42.674 36.857 -83.441 1.00 2.32 179 GLN A O 11
ATOM 11646 N N . ARG A 1 6 ? -41.107 37.220 -85.001 1.00 65.05 180 ARG A N 11
ATOM 11647 C CA . ARG A 1 6 ? -40.100 36.370 -84.362 1.00 64.25 180 ARG A CA 11
ATOM 11648 C C . ARG A 1 6 ? -39.762 36.873 -82.952 1.00 43.03 180 ARG A C 11
ATOM 11649 O O . ARG A 1 6 ? -39.173 37.953 -82.796 1.00 61.12 180 ARG A O 11
ATOM 11670 N N . LEU A 1 7 ? -40.095 36.065 -81.949 1.00 42.44 181 LEU A N 11
ATOM 11671 C CA . LEU A 1 7 ? -39.559 36.032 -80.597 1.00 73.23 181 LEU A CA 11
ATOM 11672 C C . LEU A 1 7 ? -39.837 34.599 -80.145 1.00 71.21 181 LEU A C 11
ATOM 11673 O O . LEU A 1 7 ? -41.003 34.236 -80.012 1.00 74.14 181 LEU A O 11
ATOM 11689 N N . GLN A 1 8 ? -38.811 33.753 -80.036 1.00 62.31 182 GLN A N 11
ATOM 11690 C CA . GLN A 1 8 ? -38.945 32.354 -79.635 1.00 40.10 182 GLN A CA 11
ATOM 11691 C C . GLN A 1 8 ? -37.575 31.863 -79.157 1.00 63.11 182 GLN A C 11
ATOM 11692 O O . GLN A 1 8 ? -36.624 32.646 -79.166 1.00 12.30 182 GLN A O 11
ATOM 11706 N N . ASP A 1 9 ? -37.484 30.589 -78.752 1.00 20.03 183 ASP A N 11
ATOM 11707 C CA . ASP A 1 9 ? -36.294 29.872 -78.294 1.00 43.12 183 ASP A CA 11
ATOM 11708 C C . ASP A 1 9 ? -35.641 30.510 -77.065 1.00 32.23 183 ASP A C 11
ATOM 11709 O O . ASP A 1 9 ? -34.540 30.190 -76.634 1.00 34.24 183 ASP A O 11
ATOM 11718 N N . THR A 1 10 ? -36.410 31.356 -76.388 1.00 51.30 184 THR A N 11
ATOM 11719 C CA . THR A 1 10 ? -36.087 31.964 -75.114 1.00 22.11 184 THR A CA 11
ATOM 11720 C C . THR A 1 10 ? -36.133 30.949 -73.955 1.00 53.13 184 THR A C 11
ATOM 11721 O O . THR A 1 10 ? -36.166 31.361 -72.798 1.00 71.31 184 THR A O 11
ATOM 11732 N N . VAL A 1 11 ? -36.226 29.645 -74.246 1.00 43.51 185 VAL A N 11
ATOM 11733 C CA . VAL A 1 11 ? -36.584 28.597 -73.294 1.00 73.04 185 VAL A CA 11
ATOM 11734 C C . VAL A 1 11 ? -35.432 27.635 -72.977 1.00 11.42 185 VAL A C 11
ATOM 11735 O O . VAL A 1 11 ? -35.641 26.659 -72.259 1.00 54.52 185 VAL A O 11
ATOM 11748 N N . GLY A 1 12 ? -34.236 27.900 -73.505 1.00 64.11 186 GLY A N 11
ATOM 11749 C CA . GLY A 1 12 ? -33.042 27.102 -73.251 1.00 14.24 186 GLY A CA 11
ATOM 11750 C C . GLY A 1 12 ? -32.194 27.748 -72.159 1.00 62.45 186 GLY A C 11
ATOM 11751 O O . GLY A 1 12 ? -32.600 27.801 -70.998 1.00 21.23 186 GLY A O 11
ATOM 11755 N N . LEU A 1 13 ? -31.033 28.293 -72.542 1.00 72.41 187 LEU A N 11
ATOM 11756 C CA . LEU A 1 13 ? -29.979 28.739 -71.622 1.00 12.03 187 LEU A CA 11
ATOM 11757 C C . LEU A 1 13 ? -29.472 27.555 -70.766 1.00 61.21 187 LEU A C 11
ATOM 11758 O O . LEU A 1 13 ? -29.716 26.405 -71.105 1.00 12.43 187 LEU A O 11
ATOM 11774 N N . CYS A 1 14 ? -28.714 27.846 -69.702 1.00 5.10 188 CYS A N 11
ATOM 11775 C CA . CYS A 1 14 ? -28.306 26.960 -68.611 1.00 41.23 188 CYS A CA 11
ATOM 11776 C C . CYS A 1 14 ? -27.818 25.565 -69.039 1.00 61.24 188 CYS A C 11
ATOM 11777 O O . CYS A 1 14 ? -28.567 24.591 -69.024 1.00 13.40 188 CYS A O 11
ATOM 11785 N N . PHE A 1 15 ? -26.515 25.453 -69.299 1.00 52.22 189 PHE A N 11
ATOM 11786 C CA . PHE A 1 15 ? -25.851 24.205 -69.683 1.00 21.13 189 PHE A CA 11
ATOM 11787 C C . PHE A 1 15 ? -24.873 23.739 -68.582 1.00 22.14 189 PHE A C 11
ATOM 11788 O O . PHE A 1 15 ? -23.659 23.908 -68.725 1.00 63.21 189 PHE A O 11
ATOM 11805 N N . PRO A 1 16 ? -25.347 23.182 -67.450 1.00 74.42 190 PRO A N 11
ATOM 11806 C CA . PRO A 1 16 ? -24.478 22.631 -66.415 1.00 62.01 190 PRO A CA 11
ATOM 11807 C C . PRO A 1 16 ? -23.910 21.272 -66.851 1.00 31.33 190 PRO A C 11
ATOM 11808 O O . PRO A 1 16 ? -24.665 20.321 -67.033 1.00 55.50 190 PRO A O 11
ATOM 11819 N N . MET A 1 17 ? -22.583 21.149 -66.983 1.00 5.12 191 MET A N 11
ATOM 11820 C CA . MET A 1 17 ? -21.939 19.899 -67.411 1.00 32.15 191 MET A CA 11
ATOM 11821 C C . MET A 1 17 ? -20.703 19.529 -66.571 1.00 53.20 191 MET A C 11
ATOM 11822 O O . MET A 1 17 ? -19.922 18.666 -66.966 1.00 13.41 191 MET A O 11
ATOM 11836 N N . ARG A 1 18 ? -20.473 20.181 -65.424 1.00 54.31 192 ARG A N 11
ATOM 11837 C CA . ARG A 1 18 ? -19.246 20.028 -64.645 1.00 71.24 192 ARG A CA 11
ATOM 11838 C C . ARG A 1 18 ? -19.561 19.466 -63.266 1.00 74.33 192 ARG A C 11
ATOM 11839 O O . ARG A 1 18 ? -19.933 20.197 -62.352 1.00 44.54 192 ARG A O 11
ATOM 11860 N N . THR A 1 19 ? -19.421 18.158 -63.149 1.00 21.21 193 THR A N 11
ATOM 11861 C CA . THR A 1 19 ? -19.295 17.405 -61.911 1.00 71.03 193 THR A CA 11
ATOM 11862 C C . THR A 1 19 ? -18.584 16.084 -62.241 1.00 61.34 193 THR A C 11
ATOM 11863 O O . THR A 1 19 ? -18.420 15.782 -63.430 1.00 73.14 193 THR A O 11
ATOM 11874 N N . TYR A 1 20 ? -18.130 15.331 -61.226 1.00 32.21 194 TYR A N 11
ATOM 11875 C CA . TYR A 1 20 ? -17.482 14.013 -61.357 1.00 24.41 194 TYR A CA 11
ATOM 11876 C C . TYR A 1 20 ? -17.061 13.399 -59.994 1.00 2.42 194 TYR A C 11
ATOM 11877 O O . TYR A 1 20 ? -16.029 12.728 -59.933 1.00 43.14 194 TYR A O 11
ATOM 11895 N N . SER A 1 21 ? -17.793 13.634 -58.896 1.00 32.13 195 SER A N 11
ATOM 11896 C CA . SER A 1 21 ? -17.378 13.304 -57.523 1.00 10.15 195 SER A CA 11
ATOM 11897 C C . SER A 1 21 ? -15.987 13.843 -57.165 1.00 61.15 195 SER A C 11
ATOM 11898 O O . SER A 1 21 ? -14.970 13.178 -57.349 1.00 42.40 195 SER A O 11
ATOM 11906 N N . LYS A 1 22 ? -15.932 15.065 -56.630 1.00 35.23 196 LYS A N 11
ATOM 11907 C CA . LYS A 1 22 ? -14.737 15.582 -55.958 1.00 32.13 196 LYS A CA 11
ATOM 11908 C C . LYS A 1 22 ? -15.206 16.407 -54.775 1.00 0.52 196 LYS A C 11
ATOM 11909 O O . LYS A 1 22 ? -15.187 17.639 -54.815 1.00 54.11 196 LYS A O 11
ATOM 11928 N N . GLN A 1 23 ? -15.715 15.733 -53.750 1.00 54.34 197 GLN A N 11
ATOM 11929 C CA . GLN A 1 23 ? -16.211 16.336 -52.527 1.00 31.24 197 GLN A CA 11
ATOM 11930 C C . GLN A 1 23 ? -16.196 15.263 -51.439 1.00 14.24 197 GLN A C 11
ATOM 11931 O O . GLN A 1 23 ? -16.552 14.111 -51.707 1.00 54.12 197 GLN A O 11
ATOM 11945 N N . SER A 1 24 ? -15.831 15.660 -50.220 1.00 41.44 198 SER A N 11
ATOM 11946 C CA . SER A 1 24 ? -15.783 14.847 -49.007 1.00 54.41 198 SER A CA 11
ATOM 11947 C C . SER A 1 24 ? -14.799 13.665 -49.048 1.00 63.14 198 SER A C 11
ATOM 11948 O O . SER A 1 24 ? -14.381 13.196 -50.111 1.00 14.14 198 SER A O 11
ATOM 11956 N N . LYS A 1 25 ? -14.421 13.169 -47.864 1.00 11.23 199 LYS A N 11
ATOM 11957 C CA . LYS A 1 25 ? -13.562 11.994 -47.660 1.00 2.21 199 LYS A CA 11
ATOM 11958 C C . LYS A 1 25 ? -13.710 11.496 -46.207 1.00 2.30 199 LYS A C 11
ATOM 11959 O O . LYS A 1 25 ? -12.803 11.705 -45.393 1.00 75.01 199 LYS A O 11
ATOM 11978 N N . PRO A 1 26 ? -14.868 10.914 -45.837 1.00 22.33 200 PRO A N 11
ATOM 11979 C CA . PRO A 1 26 ? -15.123 10.389 -44.499 1.00 61.21 200 PRO A CA 11
ATOM 11980 C C . PRO A 1 26 ? -14.358 9.077 -44.294 1.00 63.15 200 PRO A C 11
ATOM 11981 O O . PRO A 1 26 ? -14.884 7.997 -44.553 1.00 70.42 200 PRO A O 11
ATOM 11992 N N . LEU A 1 27 ? -13.110 9.160 -43.832 1.00 44.43 201 LEU A N 11
ATOM 11993 C CA . LEU A 1 27 ? -12.196 8.030 -43.712 1.00 11.42 201 LEU A CA 11
ATOM 11994 C C . LEU A 1 27 ? -11.641 8.013 -42.301 1.00 51.40 201 LEU A C 11
ATOM 11995 O O . LEU A 1 27 ? -10.981 8.974 -41.894 1.00 54.24 201 LEU A O 11
ATOM 12011 N N . PHE A 1 28 ? -11.882 6.935 -41.555 1.00 5.10 202 PHE A N 11
ATOM 12012 C CA . PHE A 1 28 ? -11.404 6.815 -40.186 1.00 64.12 202 PHE A CA 11
ATOM 12013 C C . PHE A 1 28 ? -10.817 5.429 -39.960 1.00 52.51 202 PHE A C 11
ATOM 12014 O O . PHE A 1 28 ? -11.448 4.423 -40.283 1.00 4.24 202 PHE A O 11
ATOM 12031 N N . SER A 1 29 ? -9.609 5.369 -39.407 1.00 15.14 203 SER A N 11
ATOM 12032 C CA . SER A 1 29 ? -8.814 4.160 -39.260 1.00 33.33 203 SER A CA 11
ATOM 12033 C C . SER A 1 29 ? -7.893 4.339 -38.047 1.00 3.11 203 SER A C 11
ATOM 12034 O O . SER A 1 29 ? -6.916 5.084 -38.122 1.00 43.21 203 SER A O 11
ATOM 12042 N N . ASN A 1 30 ? -8.254 3.739 -36.907 1.00 33.34 204 ASN A N 11
ATOM 12043 C CA . ASN A 1 30 ? -7.554 3.909 -35.622 1.00 23.22 204 ASN A CA 11
ATOM 12044 C C . ASN A 1 30 ? -7.487 2.602 -34.808 1.00 63.13 204 ASN A C 11
ATOM 12045 O O . ASN A 1 30 ? -6.678 2.482 -33.888 1.00 34.55 204 ASN A O 11
ATOM 12056 N N . LYS A 1 31 ? -8.302 1.594 -35.144 1.00 32.23 205 LYS A N 11
ATOM 12057 C CA . LYS A 1 31 ? -8.458 0.330 -34.400 1.00 5.31 205 LYS A CA 11
ATOM 12058 C C . LYS A 1 31 ? -8.826 0.528 -32.917 1.00 74.31 205 LYS A C 11
ATOM 12059 O O . LYS A 1 31 ? -9.067 1.652 -32.469 1.00 44.22 205 LYS A O 11
ATOM 12078 N N . ARG A 1 32 ? -8.967 -0.585 -32.189 1.00 72.04 206 ARG A N 11
ATOM 12079 C CA . ARG A 1 32 ? -8.937 -0.765 -30.734 1.00 44.22 206 ARG A CA 11
ATOM 12080 C C . ARG A 1 32 ? -8.755 -2.267 -30.494 1.00 14.02 206 ARG A C 11
ATOM 12081 O O . ARG A 1 32 ? -9.022 -3.047 -31.414 1.00 71.11 206 ARG A O 11
ATOM 12102 N N . LYS A 1 33 ? -8.397 -2.663 -29.269 1.00 13.45 207 LYS A N 11
ATOM 12103 C CA . LYS A 1 33 ? -8.532 -3.989 -28.675 1.00 44.04 207 LYS A CA 11
ATOM 12104 C C . LYS A 1 33 ? -8.655 -3.836 -27.156 1.00 62.01 207 LYS A C 11
ATOM 12105 O O . LYS A 1 33 ? -8.650 -2.720 -26.625 1.00 42.43 207 LYS A O 11
ATOM 12124 N N . ILE A 1 34 ? -8.750 -4.973 -26.476 1.00 1.30 208 ILE A N 11
ATOM 12125 C CA . ILE A 1 34 ? -8.656 -5.176 -25.038 1.00 11.50 208 ILE A CA 11
ATOM 12126 C C . ILE A 1 34 ? -7.255 -4.757 -24.569 1.00 21.22 208 ILE A C 11
ATOM 12127 O O . ILE A 1 34 ? -6.366 -4.504 -25.394 1.00 5.12 208 ILE A O 11
ATOM 12143 N N . HIS A 1 35 ? -7.080 -4.588 -23.255 1.00 41.32 209 HIS A N 11
ATOM 12144 C CA . HIS A 1 35 ? -5.798 -4.273 -22.650 1.00 63.01 209 HIS A CA 11
ATOM 12145 C C . HIS A 1 35 ? -5.269 -5.472 -21.857 1.00 55.52 209 HIS A C 11
ATOM 12146 O O . HIS A 1 35 ? -6.036 -6.326 -21.407 1.00 14.34 209 HIS A O 11
ATOM 12160 N N . LEU A 1 36 ? -3.950 -5.511 -21.644 1.00 24.30 210 LEU A N 11
ATOM 12161 C CA . LEU A 1 36 ? -3.288 -6.503 -20.784 1.00 74.33 210 LEU A CA 11
ATOM 12162 C C . LEU A 1 36 ? -3.401 -6.139 -19.294 1.00 64.15 210 LEU A C 11
ATOM 12163 O O . LEU A 1 36 ? -3.127 -6.956 -18.417 1.00 4.22 210 LEU A O 11
ATOM 12179 N N . SER A 1 37 ? -3.827 -4.908 -19.016 1.00 3.02 211 SER A N 11
ATOM 12180 C CA . SER A 1 37 ? -4.151 -4.399 -17.700 1.00 64.31 211 SER A CA 11
ATOM 12181 C C . SER A 1 37 ? -5.502 -3.690 -17.817 1.00 54.04 211 SER A C 11
ATOM 12182 O O . SER A 1 37 ? -5.602 -2.479 -17.607 1.00 2.11 211 SER A O 11
ATOM 12190 N N . GLU A 1 38 ? -6.538 -4.430 -18.223 1.00 61.43 212 GLU A N 11
ATOM 12191 C CA . GLU A 1 38 ? -7.924 -4.046 -17.953 1.00 71.32 212 GLU A CA 11
ATOM 12192 C C . GLU A 1 38 ? -8.189 -4.193 -16.445 1.00 51.54 212 GLU A C 11
ATOM 12193 O O . GLU A 1 38 ? -8.822 -3.327 -15.844 1.00 40.14 212 GLU A O 11
ATOM 12205 N N . LEU A 1 39 ? -7.661 -5.254 -15.820 1.00 24.44 213 LEU A N 11
ATOM 12206 C CA . LEU A 1 39 ? -7.930 -5.699 -14.445 1.00 44.23 213 LEU A CA 11
ATOM 12207 C C . LEU A 1 39 ? -9.436 -5.879 -14.207 1.00 32.50 213 LEU A C 11
ATOM 12208 O O . LEU A 1 39 ? -10.191 -5.944 -15.178 1.00 52.31 213 LEU A O 11
ATOM 12224 N N . MET A 1 40 ? -9.860 -6.119 -12.964 1.00 0.24 214 MET A N 11
ATOM 12225 C CA . MET A 1 40 ? -11.237 -6.439 -12.581 1.00 32.05 214 MET A CA 11
ATOM 12226 C C . MET A 1 40 ? -11.453 -6.067 -11.103 1.00 23.33 214 MET A C 11
ATOM 12227 O O . MET A 1 40 ? -10.553 -5.490 -10.497 1.00 53.34 214 MET A O 11
ATOM 12241 N N . LEU A 1 41 ? -12.607 -6.414 -10.517 1.00 34.21 215 LEU A N 11
ATOM 12242 C CA . LEU A 1 41 ? -13.044 -6.140 -9.143 1.00 73.12 215 LEU A CA 11
ATOM 12243 C C . LEU A 1 41 ? -13.350 -4.655 -8.934 1.00 63.53 215 LEU A C 11
ATOM 12244 O O . LEU A 1 41 ? -12.677 -3.766 -9.460 1.00 4.22 215 LEU A O 11
ATOM 12260 N N . GLU A 1 42 ? -14.379 -4.381 -8.128 1.00 42.34 216 GLU A N 11
ATOM 12261 C CA . GLU A 1 42 ? -14.741 -3.020 -7.744 1.00 21.22 216 GLU A CA 11
ATOM 12262 C C . GLU A 1 42 ? -15.288 -2.887 -6.320 1.00 61.20 216 GLU A C 11
ATOM 12263 O O . GLU A 1 42 ? -15.639 -1.784 -5.896 1.00 11.33 216 GLU A O 11
ATOM 12275 N N . LYS A 1 43 ? -15.365 -3.977 -5.560 1.00 71.23 217 LYS A N 11
ATOM 12276 C CA . LYS A 1 43 ? -16.072 -4.018 -4.282 1.00 24.12 217 LYS A CA 11
ATOM 12277 C C . LYS A 1 43 ? -15.397 -5.038 -3.384 1.00 41.53 217 LYS A C 11
ATOM 12278 O O . LYS A 1 43 ? -14.974 -6.093 -3.854 1.00 65.12 217 LYS A O 11
ATOM 12297 N N . CYS A 1 44 ? -15.277 -4.714 -2.099 1.00 72.34 218 CYS A N 11
ATOM 12298 C CA . CYS A 1 44 ? -14.610 -5.521 -1.097 1.00 52.25 218 CYS A CA 11
ATOM 12299 C C . CYS A 1 44 ? -15.157 -5.132 0.284 1.00 53.24 218 CYS A C 11
ATOM 12300 O O . CYS A 1 44 ? -14.600 -4.228 0.900 1.00 3.44 218 CYS A O 11
ATOM 12308 N N . PRO A 1 45 ? -16.269 -5.720 0.764 1.00 2.24 219 PRO A N 11
ATOM 12309 C CA . PRO A 1 45 ? -16.873 -5.338 2.042 1.00 23.03 219 PRO A CA 11
ATOM 12310 C C . PRO A 1 45 ? -16.070 -5.795 3.276 1.00 53.55 219 PRO A C 11
ATOM 12311 O O . PRO A 1 45 ? -16.476 -5.510 4.401 1.00 51.44 219 PRO A O 11
ATOM 12322 N N . PHE A 1 46 ? -14.988 -6.558 3.099 1.00 52.33 220 PHE A N 11
ATOM 12323 C CA . PHE A 1 46 ? -14.240 -7.145 4.196 1.00 13.33 220 PHE A CA 11
ATOM 12324 C C . PHE A 1 46 ? -13.504 -6.061 4.992 1.00 31.11 220 PHE A C 11
ATOM 12325 O O . PHE A 1 46 ? -12.993 -5.110 4.396 1.00 61.21 220 PHE A O 11
ATOM 12342 N N . PRO A 1 47 ? -13.386 -6.220 6.321 1.00 52.42 221 PRO A N 11
ATOM 12343 C CA . PRO A 1 47 ? -12.698 -5.264 7.172 1.00 64.02 221 PRO A CA 11
ATOM 12344 C C . PRO A 1 47 ? -11.207 -5.228 6.830 1.00 52.52 221 PRO A C 11
ATOM 12345 O O . PRO A 1 47 ? -10.604 -6.260 6.521 1.00 61.24 221 PRO A O 11
ATOM 12356 N N . ALA A 1 48 ? -10.601 -4.044 6.947 1.00 15.10 222 ALA A N 11
ATOM 12357 C CA . ALA A 1 48 ? -9.170 -3.818 6.793 1.0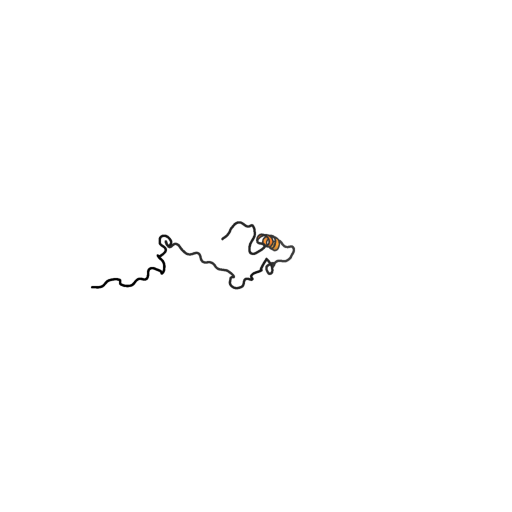0 33.50 222 ALA A CA 11
ATOM 12358 C C . ALA A 1 48 ? -8.421 -4.414 7.990 1.00 45.31 222 ALA A C 11
ATOM 12359 O O . ALA A 1 48 ? -7.975 -3.704 8.886 1.00 5.14 222 ALA A O 11
ATOM 12366 N N . GLY A 1 49 ? -8.325 -5.739 8.002 1.00 72.54 223 GLY A N 11
ATOM 12367 C CA . GLY A 1 49 ? -7.787 -6.542 9.084 1.00 54.34 223 GLY A CA 11
ATOM 12368 C C . GLY A 1 49 ? -8.318 -7.963 8.953 1.00 13.20 223 GLY A C 11
ATOM 12369 O O . GLY A 1 49 ? -8.816 -8.535 9.916 1.00 13.51 223 GLY A O 11
ATOM 12373 N N . SER A 1 50 ? -8.294 -8.514 7.738 1.00 12.10 224 SER A N 11
ATOM 12374 C CA . SER A 1 50 ? -8.747 -9.856 7.427 1.00 32.34 224 SER A CA 11
ATOM 12375 C C . SER A 1 50 ? -7.990 -10.302 6.181 1.00 62.33 224 SER A C 11
ATOM 12376 O O . SER A 1 50 ? -7.739 -9.490 5.287 1.00 52.54 224 SER A O 11
ATOM 12384 N N . ASP A 1 51 ? -7.678 -11.593 6.079 1.00 61.25 225 ASP A N 11
ATOM 12385 C CA . ASP A 1 51 ? -7.005 -12.163 4.910 1.00 53.22 225 ASP A CA 11
ATOM 12386 C C . ASP A 1 51 ? -7.873 -12.098 3.665 1.00 11.51 225 ASP A C 11
ATOM 12387 O O . ASP A 1 51 ? -7.367 -12.188 2.550 1.00 20.21 225 ASP A O 11
ATOM 12396 N N . LEU A 1 52 ? -9.188 -11.934 3.821 1.00 65.13 226 LEU A N 11
ATOM 12397 C CA . LEU A 1 52 ? -10.064 -11.696 2.684 1.00 13.44 226 LEU A CA 11
ATOM 12398 C C . LEU A 1 52 ? -9.741 -10.324 2.098 1.00 72.23 226 LEU A C 11
ATOM 12399 O O . LEU A 1 52 ? -9.571 -10.196 0.885 1.00 44.25 226 LEU A O 11
ATOM 12415 N N . ALA A 1 53 ? -9.587 -9.307 2.954 1.00 33.13 227 ALA A N 11
ATOM 12416 C CA . ALA A 1 53 ? -9.156 -7.989 2.518 1.00 31.51 227 ALA A CA 11
ATOM 12417 C C . ALA A 1 53 ? -7.737 -8.066 1.940 1.00 61.32 227 ALA A C 11
ATOM 12418 O O . ALA A 1 53 ? -7.501 -7.525 0.862 1.00 1.22 227 ALA A O 11
ATOM 12425 N N . GLN A 1 54 ? -6.813 -8.799 2.577 1.00 2.11 228 GLN A N 11
ATOM 12426 C CA . GLN A 1 54 ? -5.465 -8.972 2.022 1.00 62.54 228 GLN A CA 11
ATOM 12427 C C . GLN A 1 54 ? -5.507 -9.603 0.617 1.00 60.13 228 GLN A C 11
ATOM 12428 O O . GLN A 1 54 ? -4.650 -9.306 -0.219 1.00 43.54 228 GLN A O 11
ATOM 12442 N N . LYS A 1 55 ? -6.497 -10.455 0.322 1.00 14.24 229 LYS A N 11
ATOM 12443 C CA . LYS A 1 55 ? -6.553 -11.180 -0.940 1.00 61.11 229 LYS A CA 11
ATOM 12444 C C . LYS A 1 55 ? -7.154 -10.295 -2.014 1.00 50.14 229 LYS A C 11
ATOM 12445 O O . LYS A 1 55 ? -6.842 -10.499 -3.188 1.00 20.33 229 LYS A O 11
ATOM 12464 N N . TRP A 1 56 ? -7.960 -9.299 -1.629 1.00 13.20 230 TRP A N 11
ATOM 12465 C CA . TRP A 1 56 ? -8.542 -8.417 -2.614 1.00 72.33 230 TRP A CA 11
ATOM 12466 C C . TRP A 1 56 ? -7.385 -7.710 -3.335 1.00 31.00 230 TRP A C 11
ATOM 12467 O O . TRP A 1 56 ? -7.238 -7.840 -4.550 1.00 23.12 230 TRP A O 11
ATOM 12488 N N . HIS A 1 57 ? -6.556 -6.983 -2.578 1.00 41.52 231 HIS A N 11
ATOM 12489 C CA . HIS A 1 57 ? -5.463 -6.172 -3.100 1.00 44.11 231 HIS A CA 11
ATOM 12490 C C . HIS A 1 57 ? -4.426 -7.047 -3.809 1.00 62.42 231 HIS A C 11
ATOM 12491 O O . HIS A 1 57 ? -3.908 -6.680 -4.864 1.00 2.10 231 HIS A O 11
ATOM 12505 N N . LEU A 1 58 ? -4.158 -8.236 -3.258 1.00 43.21 232 LEU A N 11
ATOM 12506 C CA . LEU A 1 58 ? -3.245 -9.222 -3.832 1.00 54.14 232 LEU A CA 11
ATOM 12507 C C . LEU A 1 58 ? -3.576 -9.484 -5.304 1.00 63.01 232 LEU A C 11
ATOM 12508 O O . LEU A 1 58 ? -2.694 -9.413 -6.167 1.00 33.14 232 LEU A O 11
ATOM 12524 N N . ILE A 1 59 ? -4.840 -9.806 -5.594 1.00 20.31 233 ILE A N 11
ATOM 12525 C CA . ILE A 1 59 ? -5.247 -10.280 -6.910 1.00 12.23 233 ILE A CA 11
ATOM 12526 C C . ILE A 1 59 ? -5.756 -9.105 -7.762 1.00 33.40 233 ILE A C 11
ATOM 12527 O O . ILE A 1 59 ? -5.561 -9.124 -8.974 1.00 73.01 233 ILE A O 11
ATOM 12543 N N . LYS A 1 60 ? -6.354 -8.076 -7.144 1.00 35.12 234 LYS A N 11
ATOM 12544 C CA . LYS A 1 60 ? -6.899 -6.816 -7.688 1.00 65.43 234 LYS A CA 11
ATOM 12545 C C . LYS A 1 60 ? -7.742 -6.936 -8.958 1.00 71.04 234 LYS A C 11
ATOM 12546 O O . LYS A 1 60 ? -7.824 -6.013 -9.761 1.00 11.24 234 LYS A O 11
ATOM 12565 N N . GLN A 1 61 ? -8.290 -8.122 -9.177 1.00 72.02 235 GLN A N 11
ATOM 12566 C CA . GLN A 1 61 ? -8.989 -8.524 -10.397 1.00 11.35 235 GLN A CA 11
ATOM 12567 C C . GLN A 1 61 ? -10.072 -9.532 -10.020 1.00 33.24 235 GLN A C 11
ATOM 12568 O O . GLN A 1 61 ? -11.267 -9.332 -10.221 1.00 30.21 235 GLN A O 11
ATOM 12582 N N . HIS A 1 62 ? -9.642 -10.597 -9.368 1.00 22.23 236 HIS A N 11
ATOM 12583 C CA . HIS A 1 62 ? -10.513 -11.655 -8.888 1.00 73.33 236 HIS A CA 11
ATOM 12584 C C . HIS A 1 62 ? -11.120 -11.217 -7.555 1.00 63.54 236 HIS A C 11
ATOM 12585 O O . HIS A 1 62 ? -10.448 -11.239 -6.522 1.00 34.42 236 HIS A O 11
ATOM 12599 N N . THR A 1 63 ? -12.380 -10.783 -7.584 1.00 74.12 237 THR A N 11
ATOM 12600 C CA . THR A 1 63 ? -13.181 -10.636 -6.372 1.00 64.12 237 THR A CA 11
ATOM 12601 C C . THR A 1 63 ? -13.427 -12.010 -5.724 1.00 22.14 237 THR A C 11
ATOM 12602 O O . THR A 1 63 ? -13.289 -13.057 -6.364 1.00 63.42 237 THR A O 11
ATOM 12613 N N . ALA A 1 64 ? -13.847 -11.994 -4.458 1.00 64.25 238 ALA A N 11
ATOM 12614 C CA . ALA A 1 64 ? -14.351 -13.131 -3.702 1.00 34.41 238 ALA A CA 11
ATOM 12615 C C . ALA A 1 64 ? -15.599 -12.648 -2.949 1.00 70.53 238 ALA A C 11
ATOM 12616 O O . ALA A 1 64 ? -15.481 -12.265 -1.785 1.00 41.40 238 ALA A O 11
ATOM 12623 N N . PRO A 1 65 ? -16.781 -12.582 -3.585 1.00 61.40 239 PRO A N 11
ATOM 12624 C CA . PRO A 1 65 ? -17.971 -11.982 -2.989 1.00 14.44 239 PRO A CA 11
ATOM 12625 C C . PRO A 1 65 ? -18.660 -12.973 -2.035 1.00 74.14 239 PRO A C 11
ATOM 12626 O O . PRO A 1 65 ? -19.805 -13.372 -2.251 1.00 42.52 239 PRO A O 11
ATOM 12637 N N . VAL A 1 66 ? -17.984 -13.353 -0.953 1.00 55.30 240 VAL A N 11
ATOM 12638 C CA . VAL A 1 66 ? -18.464 -14.337 0.013 1.00 73.31 240 VAL A CA 11
ATOM 12639 C C . VAL A 1 66 ? -19.055 -13.614 1.225 1.00 73.24 240 VAL A C 11
ATOM 12640 O O . VAL A 1 66 ? -18.524 -13.694 2.332 1.00 4.41 240 VAL A O 11
ATOM 12653 N N . SER A 1 67 ? -20.170 -12.909 0.985 1.00 23.54 241 SER A N 11
ATOM 12654 C CA . SER A 1 67 ? -20.943 -12.201 2.007 1.00 33.20 241 SER A CA 11
ATOM 12655 C C . SER A 1 67 ? -20.153 -11.063 2.681 1.00 22.33 241 SER A C 11
ATOM 12656 O O . SER A 1 67 ? -18.944 -10.930 2.496 1.00 4.10 241 SER A O 11
ATOM 12664 N N . PRO A 1 68 ? -20.799 -10.157 3.436 1.00 54.33 242 PRO A N 11
ATOM 12665 C CA . PRO A 1 68 ? -20.096 -9.384 4.453 1.00 33.53 242 PRO A CA 11
ATOM 12666 C C . PRO A 1 68 ? -19.766 -10.314 5.644 1.00 62.22 242 PRO A C 11
ATOM 12667 O O . PRO A 1 68 ? -20.268 -10.093 6.743 1.00 3.45 242 PRO A O 11
ATOM 12678 N N . HIS A 1 69 ? -18.913 -11.326 5.410 1.00 45.13 243 HIS A N 11
ATOM 12679 C CA . HIS A 1 69 ? -18.663 -12.505 6.251 1.00 20.32 243 HIS A CA 11
ATOM 12680 C C . HIS A 1 69 ? -19.846 -13.480 6.162 1.00 25.15 243 HIS A C 11
ATOM 12681 O O . HIS A 1 69 ? -21.017 -13.092 6.190 1.00 54.22 243 HIS A O 11
ATOM 12695 N N . SER A 1 70 ? -19.548 -14.765 6.026 1.00 53.22 244 SER A N 11
ATOM 12696 C CA . SER A 1 70 ? -20.360 -15.905 6.436 1.00 22.22 244 SER A CA 11
ATOM 12697 C C . SER A 1 70 ? -19.366 -17.009 6.804 1.00 53.24 244 SER A C 11
ATOM 12698 O O . SER A 1 70 ? -18.170 -16.653 6.948 1.00 34.02 244 SER A O 11
ATOM 12706 N N . ARG A 1 1 ? 13.820 -62.087 -32.772 1.00 44.44 175 ARG A N 12
ATOM 12707 C CA . ARG A 1 1 ? 12.826 -61.016 -32.866 1.00 25.31 175 ARG A CA 12
ATOM 12708 C C . ARG A 1 1 ? 13.293 -59.871 -31.968 1.00 23.33 175 ARG A C 12
ATOM 12709 O O . ARG A 1 1 ? 14.219 -60.079 -31.182 1.00 72.25 175 ARG A O 12
ATOM 12730 N N . SER A 1 2 ? 12.663 -58.708 -32.061 1.00 54.30 176 SER A N 12
ATOM 12731 C CA . SER A 1 2 ? 13.020 -57.495 -31.338 1.00 40.15 176 SER A CA 12
ATOM 12732 C C . SER A 1 2 ? 11.732 -56.810 -30.858 1.00 12.11 176 SER A C 12
ATOM 12733 O O . SER A 1 2 ? 10.632 -57.286 -31.150 1.00 40.04 176 SER A O 12
ATOM 12741 N N . LEU A 1 3 ? 11.858 -55.731 -30.080 1.00 42.40 177 LEU A N 12
ATOM 12742 C CA . LEU A 1 3 ? 10.759 -54.927 -29.552 1.00 14.14 177 LEU A CA 12
ATOM 12743 C C . LEU A 1 3 ? 11.314 -53.576 -29.077 1.00 25.25 177 LEU A C 12
ATOM 12744 O O . LEU A 1 3 ? 12.529 -53.387 -29.062 1.00 72.32 177 LEU A O 12
ATOM 12760 N N . ARG A 1 4 ? 10.419 -52.686 -28.633 1.00 24.30 178 ARG A N 12
ATOM 12761 C CA . ARG A 1 4 ? 10.689 -51.435 -27.918 1.00 3.45 178 ARG A CA 12
ATOM 12762 C C . ARG A 1 4 ? 11.819 -50.596 -28.528 1.00 25.42 178 ARG A C 12
ATOM 12763 O O . ARG A 1 4 ? 12.861 -50.373 -27.906 1.00 34.30 178 ARG A O 12
ATOM 12784 N N . GLN A 1 5 ? 11.577 -50.075 -29.731 1.00 24.00 179 GLN A N 12
ATOM 12785 C CA . GLN A 1 5 ? 12.393 -49.007 -30.300 1.00 3.32 179 GLN A CA 12
ATOM 12786 C C . GLN A 1 5 ? 12.249 -47.773 -29.388 1.00 35.51 179 GLN A C 12
ATOM 12787 O O . GLN A 1 5 ? 11.155 -47.507 -28.890 1.00 2.32 179 GLN A O 12
ATOM 12801 N N . ARG A 1 6 ? 13.323 -47.004 -29.189 1.00 65.05 180 ARG A N 12
ATOM 12802 C CA . ARG A 1 6 ? 13.255 -45.588 -28.829 1.00 64.25 180 ARG A CA 12
ATOM 12803 C C . ARG A 1 6 ? 14.522 -44.900 -29.337 1.00 43.03 180 ARG A C 12
ATOM 12804 O O . ARG A 1 6 ? 15.520 -45.581 -29.593 1.00 61.12 180 ARG A O 12
ATOM 12825 N N . LEU A 1 7 ? 14.518 -43.572 -29.444 1.00 42.44 181 LEU A N 12
ATOM 12826 C CA . LEU A 1 7 ? 15.700 -42.759 -29.713 1.00 73.23 181 LEU A CA 12
ATOM 12827 C C . LEU A 1 7 ? 15.517 -41.404 -29.027 1.00 71.21 181 LEU A C 12
ATOM 12828 O O . LEU A 1 7 ? 14.379 -40.966 -28.845 1.00 74.14 181 LEU A O 12
ATOM 12844 N N . GLN A 1 8 ? 16.600 -40.723 -28.665 1.00 62.31 182 GLN A N 12
ATOM 12845 C CA . GLN A 1 8 ? 16.618 -39.381 -28.091 1.00 40.10 182 GLN A CA 12
ATOM 12846 C C . GLN A 1 8 ? 17.977 -38.746 -28.431 1.00 63.11 182 GLN A C 12
ATOM 12847 O O . GLN A 1 8 ? 18.710 -39.301 -29.247 1.00 12.30 182 GLN A O 12
ATOM 12861 N N . ASP A 1 9 ? 18.293 -37.582 -27.846 1.00 20.03 183 ASP A N 12
ATOM 12862 C CA . ASP A 1 9 ? 19.564 -36.855 -27.941 1.00 43.12 183 ASP A CA 12
ATOM 12863 C C . ASP A 1 9 ? 19.941 -36.448 -29.379 1.00 32.23 183 ASP A C 12
ATOM 12864 O O . ASP A 1 9 ? 21.100 -36.219 -29.725 1.00 34.24 183 ASP A O 12
ATOM 12873 N N . THR A 1 10 ? 18.926 -36.352 -30.229 1.00 51.30 184 THR A N 12
ATOM 12874 C CA . THR A 1 10 ? 18.989 -36.108 -31.663 1.00 22.11 184 THR A CA 12
ATOM 12875 C C . THR A 1 10 ? 18.430 -34.721 -32.011 1.00 53.13 184 THR A C 12
ATOM 12876 O O . THR A 1 10 ? 18.505 -34.308 -33.171 1.00 71.31 184 THR A O 12
ATOM 12887 N N . VAL A 1 11 ? 17.855 -34.005 -31.043 1.00 43.51 185 VAL A N 12
ATOM 12888 C CA . VAL A 1 11 ? 17.028 -32.823 -31.289 1.00 73.04 185 VAL A CA 12
ATOM 12889 C C . VAL A 1 11 ? 17.913 -31.580 -31.142 1.00 11.42 185 VAL A C 12
ATOM 12890 O O . VAL A 1 11 ? 17.659 -30.673 -30.351 1.00 54.52 185 VAL A O 12
ATOM 12903 N N . GLY A 1 12 ? 18.989 -31.576 -31.919 1.00 64.11 186 GLY A N 12
ATOM 12904 C CA . GLY A 1 12 ? 20.094 -30.643 -31.877 1.00 14.24 186 GLY A CA 12
ATOM 12905 C C . GLY A 1 12 ? 21.296 -31.396 -32.414 1.00 62.45 186 GLY A C 12
ATOM 12906 O O . GLY A 1 12 ? 21.828 -31.026 -33.460 1.00 21.23 186 GLY A O 12
ATOM 12910 N N . LEU A 1 13 ? 21.600 -32.536 -31.781 1.00 72.41 187 LEU A N 12
ATOM 12911 C CA . LEU A 1 13 ? 22.667 -33.475 -32.127 1.00 12.03 187 LEU A CA 12
ATOM 12912 C C . LEU A 1 13 ? 24.040 -32.833 -31.920 1.00 61.21 187 LEU A C 12
ATOM 12913 O O . LEU A 1 13 ? 24.180 -31.611 -31.880 1.00 12.43 187 LEU A O 12
ATOM 12929 N N . CYS A 1 14 ? 25.067 -33.664 -31.731 1.00 5.10 188 CYS A N 12
ATOM 12930 C CA . CYS A 1 14 ? 26.374 -33.276 -31.206 1.00 41.23 188 CYS A CA 12
ATOM 12931 C C . CYS A 1 14 ? 26.264 -32.346 -29.985 1.00 61.24 188 CYS A C 12
ATOM 12932 O O . CYS A 1 14 ? 27.062 -31.420 -29.824 1.00 13.40 188 CYS A O 12
ATOM 12940 N N . PHE A 1 15 ? 25.331 -32.700 -29.100 1.00 52.22 189 PHE A N 12
ATOM 12941 C CA . PHE A 1 15 ? 25.090 -32.208 -27.751 1.00 21.13 189 PHE A CA 12
ATOM 12942 C C . PHE A 1 15 ? 24.419 -30.818 -27.688 1.00 22.14 189 PHE A C 12
ATOM 12943 O O . PHE A 1 15 ? 24.410 -30.069 -28.671 1.00 63.21 189 PHE A O 12
ATOM 12960 N N . PRO A 1 16 ? 23.761 -30.507 -26.553 1.00 74.42 190 PRO A N 12
ATOM 12961 C CA . PRO A 1 16 ? 22.926 -29.317 -26.384 1.00 62.01 190 PRO A CA 12
ATOM 12962 C C . PRO A 1 16 ? 23.761 -28.062 -26.120 1.00 31.33 190 PRO A C 12
ATOM 12963 O O . PRO A 1 16 ? 24.989 -28.071 -26.253 1.00 55.50 190 PRO A O 12
ATOM 12974 N N . MET A 1 17 ? 23.103 -26.969 -25.714 1.00 5.12 191 MET A N 12
ATOM 12975 C CA . MET A 1 17 ? 23.726 -25.699 -25.353 1.00 32.15 191 MET A CA 12
ATOM 12976 C C . MET A 1 17 ? 24.399 -25.097 -26.594 1.00 53.20 191 MET A C 12
ATOM 12977 O O . MET A 1 17 ? 25.579 -24.722 -26.576 1.00 13.41 191 MET A O 12
ATOM 12991 N N . ARG A 1 18 ? 23.621 -25.065 -27.680 1.00 54.31 192 ARG A N 12
ATOM 12992 C CA . ARG A 1 18 ? 24.063 -24.807 -29.049 1.00 71.24 192 ARG A CA 12
ATOM 12993 C C . ARG A 1 18 ? 23.137 -23.854 -29.822 1.00 74.33 192 ARG A C 12
ATOM 12994 O O . ARG A 1 18 ? 23.284 -23.711 -31.042 1.00 44.54 192 ARG A O 12
ATOM 13015 N N . THR A 1 19 ? 22.137 -23.248 -29.181 1.00 21.21 193 THR A N 12
ATOM 13016 C CA . THR A 1 19 ? 21.142 -22.452 -29.889 1.00 71.03 193 THR A CA 12
ATOM 13017 C C . THR A 1 19 ? 20.623 -21.370 -28.949 1.00 61.34 193 THR A C 12
ATOM 13018 O O . THR A 1 19 ? 20.035 -21.665 -27.907 1.00 73.14 193 THR A O 12
ATOM 13029 N N . TYR A 1 20 ? 20.921 -20.116 -29.290 1.00 32.21 194 TYR A N 12
ATOM 13030 C CA . TYR A 1 20 ? 20.585 -18.936 -28.496 1.00 24.41 194 TYR A CA 12
ATOM 13031 C C . TYR A 1 20 ? 20.230 -17.721 -29.370 1.00 2.42 194 TYR A C 12
ATOM 13032 O O . TYR A 1 20 ? 20.319 -16.578 -28.921 1.00 43.14 194 TYR A O 12
ATOM 13050 N N . SER A 1 21 ? 19.800 -17.940 -30.616 1.00 32.13 195 SER A N 12
ATOM 13051 C CA . SER A 1 21 ? 19.286 -16.915 -31.533 1.00 10.15 195 SER A CA 12
ATOM 13052 C C . SER A 1 21 ? 17.903 -16.397 -31.078 1.00 61.15 195 SER A C 12
ATOM 13053 O O . SER A 1 21 ? 16.915 -16.462 -31.815 1.00 42.40 195 SER A O 12
ATOM 13061 N N . LYS A 1 22 ? 17.801 -15.926 -29.833 1.00 35.23 196 LYS A N 12
ATOM 13062 C CA . LYS A 1 22 ? 16.554 -15.622 -29.138 1.00 32.13 196 LYS A CA 12
ATOM 13063 C C . LYS A 1 22 ? 16.754 -14.469 -28.144 1.00 0.52 196 LYS A C 12
ATOM 13064 O O . LYS A 1 22 ? 16.105 -14.423 -27.100 1.00 54.11 196 LYS A O 12
ATOM 13083 N N . GLN A 1 23 ? 17.695 -13.561 -28.408 1.00 54.34 197 GLN A N 12
ATOM 13084 C CA . GLN A 1 23 ? 18.046 -12.485 -27.478 1.00 31.24 197 GLN A CA 12
ATOM 13085 C C . GLN A 1 23 ? 17.309 -11.167 -27.786 1.00 14.24 197 GLN A C 12
ATOM 13086 O O . GLN A 1 23 ? 17.652 -10.124 -27.224 1.00 54.12 197 GLN A O 12
ATOM 13100 N N . SER A 1 24 ? 16.291 -11.199 -28.651 1.00 41.44 198 SER A N 12
ATOM 13101 C CA . SER A 1 24 ? 15.708 -10.013 -29.278 1.00 54.41 198 SER A CA 12
ATOM 13102 C C . SER A 1 24 ? 14.178 -10.066 -29.146 1.00 63.14 198 SER A C 12
ATOM 13103 O O . SER A 1 24 ? 13.535 -10.836 -29.866 1.00 14.14 198 SER A O 12
ATOM 13111 N N . LYS A 1 25 ? 13.594 -9.353 -28.174 1.00 11.23 199 LYS A N 12
ATOM 13112 C CA . LYS A 1 25 ? 12.155 -9.361 -27.879 1.00 2.21 199 LYS A CA 12
ATOM 13113 C C . LYS A 1 25 ? 11.658 -7.943 -27.567 1.00 2.30 199 LYS A C 12
ATOM 13114 O O . LYS A 1 25 ? 11.554 -7.586 -26.391 1.00 75.01 199 LYS A O 12
ATOM 13133 N N . PRO A 1 26 ? 11.380 -7.101 -28.571 1.00 22.33 200 PRO A N 12
ATOM 13134 C CA . PRO A 1 26 ? 10.754 -5.798 -28.383 1.00 61.21 200 PRO A CA 12
ATOM 13135 C C . PRO A 1 26 ? 9.268 -5.979 -28.048 1.00 63.15 200 PRO A C 12
ATOM 13136 O O . PRO A 1 26 ? 8.410 -5.966 -28.937 1.00 70.42 200 PRO A O 12
ATOM 13147 N N . LEU A 1 27 ? 8.950 -6.188 -26.770 1.00 44.43 201 LEU A N 12
ATOM 13148 C CA . LEU A 1 27 ? 7.599 -6.470 -26.298 1.00 11.42 201 LEU A CA 12
ATOM 13149 C C . LEU A 1 27 ? 7.033 -5.243 -25.586 1.00 51.40 201 LEU A C 12
ATOM 13150 O O . LEU A 1 27 ? 7.787 -4.512 -24.947 1.00 54.24 201 LEU A O 12
ATOM 13166 N N . PHE A 1 28 ? 5.718 -5.020 -25.658 1.00 5.10 202 PHE A N 12
ATOM 13167 C CA . PHE A 1 28 ? 5.062 -3.850 -25.059 1.00 64.12 202 PHE A CA 12
ATOM 13168 C C . PHE A 1 28 ? 3.731 -4.225 -24.409 1.00 52.51 202 PHE A C 12
ATOM 13169 O O . PHE A 1 28 ? 2.761 -3.468 -24.398 1.00 4.24 202 PHE A O 12
ATOM 13186 N N . SER A 1 29 ? 3.649 -5.445 -23.899 1.00 15.14 203 SER A N 12
ATOM 13187 C CA . SER A 1 29 ? 2.539 -5.891 -23.074 1.00 33.33 203 SER A CA 12
ATOM 13188 C C . SER A 1 29 ? 3.030 -7.049 -22.224 1.00 3.11 203 SER A C 12
ATOM 13189 O O . SER A 1 29 ? 3.751 -7.908 -22.745 1.00 43.21 203 SER A O 12
ATOM 13197 N N . ASN A 1 30 ? 2.584 -7.123 -20.965 1.00 33.34 204 ASN A N 12
ATOM 13198 C CA . ASN A 1 30 ? 2.777 -8.306 -20.129 1.00 23.22 204 ASN A CA 12
ATOM 13199 C C . ASN A 1 30 ? 2.228 -9.537 -20.832 1.00 63.13 204 ASN A C 12
ATOM 13200 O O . ASN A 1 30 ? 2.890 -10.570 -20.939 1.00 34.55 204 ASN A O 12
ATOM 13211 N N . LYS A 1 31 ? 1.022 -9.398 -21.370 1.00 32.23 205 LYS A N 12
ATOM 13212 C CA . LYS A 1 31 ? 0.302 -10.480 -22.024 1.00 5.31 205 LYS A CA 12
ATOM 13213 C C . LYS A 1 31 ? -0.394 -9.978 -23.282 1.00 74.31 205 LYS A C 12
ATOM 13214 O O . LYS A 1 31 ? 0.112 -10.202 -24.374 1.00 44.22 205 LYS A O 12
ATOM 13233 N N . ARG A 1 32 ? -1.550 -9.317 -23.166 1.00 72.04 206 ARG A N 12
ATOM 13234 C CA . ARG A 1 32 ? -2.321 -8.885 -24.316 1.00 44.22 206 ARG A CA 12
ATOM 13235 C C . ARG A 1 32 ? -2.785 -7.452 -24.120 1.00 14.02 206 ARG A C 12
ATOM 13236 O O . ARG A 1 32 ? -2.121 -6.542 -24.619 1.00 71.11 206 ARG A O 12
ATOM 13257 N N . LYS A 1 33 ? -3.880 -7.250 -23.384 1.00 13.45 207 LYS A N 12
ATOM 13258 C CA . LYS A 1 33 ? -4.498 -5.984 -23.076 1.00 44.04 207 LYS A CA 12
ATOM 13259 C C . LYS A 1 33 ? -4.357 -5.821 -21.571 1.00 62.01 207 LYS A C 12
ATOM 13260 O O . LYS A 1 33 ? -4.913 -6.633 -20.838 1.00 42.43 207 LYS A O 12
ATOM 13279 N N . ILE A 1 34 ? -3.584 -4.835 -21.136 1.00 1.30 208 ILE A N 12
ATOM 13280 C CA . ILE A 1 34 ? -3.422 -4.434 -19.752 1.00 11.50 208 ILE A CA 12
ATOM 13281 C C . ILE A 1 34 ? -3.514 -2.926 -19.718 1.00 21.22 208 ILE A C 12
ATOM 13282 O O . ILE A 1 34 ? -3.178 -2.211 -20.670 1.00 5.12 208 ILE A O 12
ATOM 13298 N N . HIS A 1 35 ? -4.002 -2.462 -18.583 1.00 41.32 209 HIS A N 12
ATOM 13299 C CA . HIS A 1 35 ? -4.064 -1.092 -18.175 1.00 63.01 209 HIS A CA 12
ATOM 13300 C C . HIS A 1 35 ? -4.029 -1.105 -16.648 1.00 55.52 209 HIS A C 12
ATOM 13301 O O . HIS A 1 35 ? -4.257 -2.148 -16.029 1.00 14.34 209 HIS A O 12
ATOM 13315 N N . LEU A 1 36 ? -3.797 0.052 -16.029 1.00 24.30 210 LEU A N 12
ATOM 13316 C CA . LEU A 1 36 ? -3.732 0.202 -14.574 1.00 74.33 210 LEU A CA 12
ATOM 13317 C C . LEU A 1 36 ? -5.005 -0.290 -13.887 1.00 64.15 210 LEU A C 12
ATOM 13318 O O . LEU A 1 36 ? -4.962 -0.679 -12.731 1.00 4.22 210 LEU A O 12
ATOM 13334 N N . SER A 1 37 ? -6.112 -0.345 -14.623 1.00 3.02 211 SER A N 12
ATOM 13335 C CA . SER A 1 37 ? -7.405 -0.880 -14.218 1.00 64.31 211 SER A CA 12
ATOM 13336 C C . SER A 1 37 ? -7.352 -2.234 -13.498 1.00 54.04 211 SER A C 12
ATOM 13337 O O . SER A 1 37 ? -8.092 -2.449 -12.532 1.00 2.11 211 SER A O 12
ATOM 13345 N N . GLU A 1 38 ? -6.482 -3.124 -13.962 1.00 61.43 212 GLU A N 12
ATOM 13346 C CA . GLU A 1 38 ? -6.267 -4.462 -13.460 1.00 71.32 212 GLU A CA 12
ATOM 13347 C C . GLU A 1 38 ? -5.461 -4.447 -12.146 1.00 51.54 212 GLU A C 12
ATOM 13348 O O . GLU A 1 38 ? -5.486 -5.417 -11.387 1.00 40.14 212 GLU A O 12
ATOM 13360 N N . LEU A 1 39 ? -4.755 -3.345 -11.874 1.00 24.44 213 LEU A N 12
ATOM 13361 C CA . LEU A 1 39 ? -3.835 -3.150 -10.764 1.00 44.23 213 LEU A CA 12
ATOM 13362 C C . LEU A 1 39 ? -4.092 -1.826 -10.056 1.00 32.50 213 LEU A C 12
ATOM 13363 O O . LEU A 1 39 ? -3.235 -0.934 -10.011 1.00 52.31 213 LEU A O 12
ATOM 13379 N N . MET A 1 40 ? -5.261 -1.747 -9.429 1.00 0.24 214 MET A N 12
ATOM 13380 C CA . MET A 1 40 ? -5.601 -0.695 -8.495 1.00 32.05 214 MET A CA 12
ATOM 13381 C C . MET A 1 40 ? -6.707 -1.144 -7.548 1.00 23.33 214 MET A C 12
ATOM 13382 O O . MET A 1 40 ? -7.624 -1.847 -7.979 1.00 53.34 214 MET A O 12
ATOM 13396 N N . LEU A 1 41 ? -6.627 -0.752 -6.269 1.00 34.21 215 LEU A N 12
ATOM 13397 C CA . LEU A 1 41 ? -7.713 -0.944 -5.313 1.00 73.12 215 LEU A CA 12
ATOM 13398 C C . LEU A 1 41 ? -8.967 -0.327 -5.883 1.00 63.53 215 LEU A C 12
ATOM 13399 O O . LEU A 1 41 ? -8.937 0.772 -6.422 1.00 4.22 215 LEU A O 12
ATOM 13415 N N . GLU A 1 42 ? -10.076 -1.032 -5.706 1.00 42.34 216 GLU A N 12
ATOM 13416 C CA . GLU A 1 42 ? -11.326 -0.686 -6.358 1.00 21.22 216 GLU A CA 12
ATOM 13417 C C . GLU A 1 42 ? -12.534 -0.740 -5.421 1.00 61.20 216 GLU A C 12
ATOM 13418 O O . GLU A 1 42 ? -13.625 -0.306 -5.782 1.00 11.33 216 GLU A O 12
ATOM 13430 N N . LYS A 1 43 ? -12.328 -1.193 -4.189 1.00 71.23 217 LYS A N 12
ATOM 13431 C CA . LYS A 1 43 ? -13.280 -1.343 -3.086 1.00 24.12 217 LYS A CA 12
ATOM 13432 C C . LYS A 1 43 ? -12.508 -2.033 -1.964 1.00 41.53 217 LYS A C 12
ATOM 13433 O O . LYS A 1 43 ? -11.358 -2.450 -2.153 1.00 65.12 217 LYS A O 12
ATOM 13452 N N . CYS A 1 44 ? -13.123 -2.198 -0.804 1.00 72.34 218 CYS A N 12
ATOM 13453 C CA . CYS A 1 44 ? -12.584 -2.952 0.303 1.00 52.25 218 CYS A CA 12
ATOM 13454 C C . CYS A 1 44 ? -13.788 -3.400 1.149 1.00 53.24 218 CYS A C 12
ATOM 13455 O O . CYS A 1 44 ? -14.130 -2.725 2.126 1.00 3.44 218 CYS A O 12
ATOM 13463 N N . PRO A 1 45 ? -14.483 -4.480 0.754 1.00 2.24 219 PRO A N 12
ATOM 13464 C CA . PRO A 1 45 ? -15.717 -4.956 1.386 1.00 23.03 219 PRO A CA 12
ATOM 13465 C C . PRO A 1 45 ? -15.489 -5.665 2.726 1.00 53.55 219 PRO A C 12
ATOM 13466 O O . PRO A 1 45 ? -16.441 -6.113 3.361 1.00 51.44 219 PRO A O 12
ATOM 13477 N N . PHE A 1 46 ? -14.229 -5.856 3.119 1.00 52.33 220 PHE A N 12
ATOM 13478 C CA . PHE A 1 46 ? -13.819 -6.450 4.377 1.00 13.33 220 PHE A CA 12
ATOM 13479 C C . PHE A 1 46 ? -12.990 -5.426 5.155 1.00 31.11 220 PHE A C 12
ATOM 13480 O O . PHE A 1 46 ? -12.460 -4.486 4.552 1.00 61.21 220 PHE A O 12
ATOM 13497 N N . PRO A 1 47 ? -12.819 -5.614 6.472 1.00 52.42 221 PRO A N 12
ATOM 13498 C CA . PRO A 1 47 ? -11.898 -4.810 7.250 1.00 64.02 221 PRO A CA 12
ATOM 13499 C C . PRO A 1 47 ? -10.469 -5.076 6.775 1.00 52.52 221 PRO A C 12
ATOM 13500 O O . PRO A 1 47 ? -10.103 -6.211 6.452 1.00 61.24 221 PRO A O 12
ATOM 13511 N N . ALA A 1 48 ? -9.648 -4.026 6.788 1.00 15.10 222 ALA A N 12
ATOM 13512 C CA . ALA A 1 48 ? -8.207 -4.170 6.710 1.00 33.50 222 ALA A CA 12
ATOM 13513 C C . ALA A 1 48 ? -7.774 -5.034 7.888 1.00 45.31 222 ALA A C 12
ATOM 13514 O O . ALA A 1 48 ? -8.205 -4.808 9.020 1.00 5.14 222 ALA A O 12
ATOM 13521 N N . GLY A 1 49 ? -6.947 -6.034 7.608 1.00 72.54 223 GLY A N 12
ATOM 13522 C CA . GLY A 1 49 ? -6.619 -7.090 8.540 1.00 54.34 223 GLY A CA 12
ATOM 13523 C C . GLY A 1 49 ? -7.714 -8.144 8.537 1.00 13.20 223 GLY A C 12
ATOM 13524 O O . GLY A 1 49 ? -8.373 -8.384 9.548 1.00 13.51 223 GLY A O 12
ATOM 13528 N N . SER A 1 50 ? -7.898 -8.793 7.388 1.00 12.10 224 SER A N 12
ATOM 13529 C CA . SER A 1 50 ? -8.605 -10.053 7.276 1.00 32.34 224 SER A CA 12
ATOM 13530 C C . SER A 1 50 ? -8.081 -10.826 6.054 1.00 62.33 224 SER A C 12
ATOM 13531 O O . SER A 1 50 ? -7.227 -10.347 5.302 1.00 52.54 224 SER A O 12
ATOM 13539 N N . ASP A 1 51 ? -8.551 -12.058 5.885 1.00 61.25 225 ASP A N 12
ATOM 13540 C CA . ASP A 1 51 ? -7.963 -13.098 5.040 1.00 53.22 225 ASP A CA 12
ATOM 13541 C C . ASP A 1 51 ? -8.342 -12.892 3.585 1.00 11.51 225 ASP A C 12
ATOM 13542 O O . ASP A 1 51 ? -7.480 -12.640 2.738 1.00 20.21 225 ASP A O 12
ATOM 13551 N N . LEU A 1 52 ? -9.655 -12.858 3.324 1.00 65.13 226 LEU A N 12
ATOM 13552 C CA . LEU A 1 52 ? -10.233 -12.449 2.080 1.00 13.44 226 LEU A CA 12
ATOM 13553 C C . LEU A 1 52 ? -9.690 -11.086 1.729 1.00 72.23 226 LEU A C 12
ATOM 13554 O O . LEU A 1 52 ? -9.393 -10.845 0.565 1.00 44.25 226 LEU A O 12
ATOM 13570 N N . ALA A 1 53 ? -9.602 -10.210 2.732 1.00 33.13 227 ALA A N 12
ATOM 13571 C CA . ALA A 1 53 ? -9.369 -8.805 2.521 1.00 31.51 227 ALA A CA 12
ATOM 13572 C C . ALA A 1 53 ? -8.050 -8.610 1.777 1.00 61.32 227 ALA A C 12
ATOM 13573 O O . ALA A 1 53 ? -8.004 -7.955 0.732 1.00 1.22 227 ALA A O 12
ATOM 13580 N N . GLN A 1 54 ? -7.010 -9.224 2.345 1.00 2.11 228 GLN A N 12
ATOM 13581 C CA . GLN A 1 54 ? -5.666 -9.295 1.816 1.00 62.54 228 GLN A CA 12
ATOM 13582 C C . GLN A 1 54 ? -5.662 -10.011 0.463 1.00 60.13 228 GLN A C 12
ATOM 13583 O O . GLN A 1 54 ? -5.282 -9.407 -0.541 1.00 43.54 228 GLN A O 12
ATOM 13597 N N . LYS A 1 55 ? -6.147 -11.257 0.400 1.00 14.24 229 LYS A N 12
ATOM 13598 C CA . LYS A 1 55 ? -6.114 -12.064 -0.825 1.00 61.11 229 LYS A CA 12
ATOM 13599 C C . LYS A 1 55 ? -6.794 -11.362 -1.999 1.00 50.14 229 LYS A C 12
ATOM 13600 O O . LYS A 1 55 ? -6.314 -11.468 -3.130 1.00 20.33 229 LYS A O 12
ATOM 13619 N N . TRP A 1 56 ? -7.939 -10.714 -1.778 1.00 13.20 230 TRP A N 12
ATOM 13620 C CA . TRP A 1 56 ? -8.637 -9.992 -2.827 1.00 72.33 230 TRP A CA 12
ATOM 13621 C C . TRP A 1 56 ? -7.853 -8.752 -3.244 1.00 31.00 230 TRP A C 12
ATOM 13622 O O . TRP A 1 56 ? -7.584 -8.564 -4.429 1.00 23.12 230 TRP A O 12
ATOM 13643 N N . HIS A 1 57 ? -7.468 -7.917 -2.277 1.00 41.52 231 HIS A N 12
ATOM 13644 C CA . HIS A 1 57 ? -6.758 -6.673 -2.537 1.00 44.11 231 HIS A CA 12
ATOM 13645 C C . HIS A 1 57 ? -5.464 -6.918 -3.317 1.00 62.42 231 HIS A C 12
ATOM 13646 O O . HIS A 1 57 ? -5.112 -6.114 -4.177 1.00 2.10 231 HIS A O 12
ATOM 13660 N N . LEU A 1 58 ? -4.764 -8.022 -3.044 1.00 43.21 232 LEU A N 12
ATOM 13661 C CA . LEU A 1 58 ? -3.563 -8.435 -3.743 1.00 54.14 232 LEU A CA 12
ATOM 13662 C C . LEU A 1 58 ? -3.855 -8.678 -5.222 1.00 63.01 232 LEU A C 12
ATOM 13663 O O . LEU A 1 58 ? -3.184 -8.109 -6.076 1.00 33.14 232 LEU A O 12
ATOM 13679 N N . ILE A 1 59 ? -4.856 -9.497 -5.559 1.00 20.31 233 ILE A N 12
ATOM 13680 C CA . ILE A 1 59 ? -5.190 -9.743 -6.967 1.00 12.23 233 ILE A CA 12
ATOM 13681 C C . ILE A 1 59 ? -5.716 -8.448 -7.619 1.00 33.40 233 ILE A C 12
ATOM 13682 O O . ILE A 1 59 ? -5.692 -8.297 -8.842 1.00 73.01 233 ILE A O 12
ATOM 13698 N N . LYS A 1 60 ? -6.193 -7.480 -6.826 1.00 35.12 234 LYS A N 12
ATOM 13699 C CA . LYS A 1 60 ? -6.741 -6.234 -7.330 1.00 65.43 234 LYS A CA 12
ATOM 13700 C C . LYS A 1 60 ? -5.661 -5.171 -7.568 1.00 71.04 234 LYS A C 12
ATOM 13701 O O . LYS A 1 60 ? -5.916 -4.274 -8.362 1.00 11.24 234 LYS A O 12
ATOM 13720 N N . GLN A 1 61 ? -4.479 -5.230 -6.945 1.00 72.02 235 GLN A N 12
ATOM 13721 C CA . GLN A 1 61 ? -3.366 -4.316 -7.188 1.00 11.35 235 GLN A CA 12
ATOM 13722 C C . GLN A 1 61 ? -2.079 -4.992 -6.710 1.00 33.24 235 GLN A C 12
ATOM 13723 O O . GLN A 1 61 ? -2.091 -5.609 -5.648 1.00 30.21 235 GLN A O 12
ATOM 13737 N N . HIS A 1 62 ? -0.962 -4.803 -7.418 1.00 22.23 236 HIS A N 12
ATOM 13738 C CA . HIS A 1 62 ? 0.335 -5.405 -7.101 1.00 73.33 236 HIS A CA 12
ATOM 13739 C C . HIS A 1 62 ? 0.299 -6.935 -7.247 1.00 63.54 236 HIS A C 12
ATOM 13740 O O . HIS A 1 62 ? 0.842 -7.684 -6.435 1.00 34.42 236 HIS A O 12
ATOM 13754 N N . THR A 1 63 ? -0.306 -7.392 -8.340 1.00 74.12 237 THR A N 12
ATOM 13755 C CA . THR A 1 63 ? -0.137 -8.736 -8.887 1.00 64.12 237 THR A CA 12
ATOM 13756 C C . THR A 1 63 ? 0.156 -8.631 -10.390 1.00 22.14 237 THR A C 12
ATOM 13757 O O . THR A 1 63 ? 0.207 -7.520 -10.932 1.00 63.42 237 THR A O 12
ATOM 13768 N N . ALA A 1 64 ? 0.313 -9.771 -11.071 1.00 64.25 238 ALA A N 12
ATOM 13769 C CA . ALA A 1 64 ? 0.237 -9.885 -12.523 1.00 34.41 238 ALA A CA 12
ATOM 13770 C C . ALA A 1 64 ? -0.677 -11.074 -12.870 1.00 70.53 238 ALA A C 12
ATOM 13771 O O . ALA A 1 64 ? -0.167 -12.165 -13.160 1.00 41.40 238 ALA A O 12
ATOM 13778 N N . PRO A 1 65 ? -2.011 -10.922 -12.759 1.00 61.40 239 PRO A N 12
ATOM 13779 C CA . PRO A 1 65 ? -2.960 -11.977 -13.086 1.00 14.44 239 PRO A CA 12
ATOM 13780 C C . PRO A 1 65 ? -3.023 -12.195 -14.607 1.00 74.14 239 PRO A C 12
ATOM 13781 O O . PRO A 1 65 ? -2.526 -11.385 -15.393 1.00 42.52 239 PRO A O 12
ATOM 13792 N N . VAL A 1 66 ? -3.620 -13.306 -15.039 1.00 55.30 240 VAL A N 12
ATOM 13793 C CA . VAL A 1 66 ? -3.400 -13.880 -16.373 1.00 73.31 240 VAL A CA 12
ATOM 13794 C C . VAL A 1 66 ? -4.718 -14.070 -17.138 1.00 73.24 240 VAL A C 12
ATOM 13795 O O . VAL A 1 66 ? -4.788 -14.785 -18.143 1.00 4.41 240 VAL A O 12
ATOM 13808 N N . SER A 1 67 ? -5.787 -13.420 -16.687 1.00 23.54 241 SER A N 12
ATOM 13809 C CA . SER A 1 67 ? -7.121 -13.634 -17.222 1.00 33.20 241 SER A CA 12
ATOM 13810 C C . SER A 1 67 ? -7.873 -12.297 -17.258 1.00 22.33 241 SER A C 12
ATOM 13811 O O . SER A 1 67 ? -8.750 -12.080 -16.416 1.00 4.10 241 SER A O 12
ATOM 13819 N N . PRO A 1 68 ? -7.543 -11.388 -18.201 1.00 54.33 242 PRO A N 12
ATOM 13820 C CA . PRO A 1 68 ? -8.121 -10.052 -18.310 1.00 33.53 242 PRO A CA 12
ATOM 13821 C C . PRO A 1 68 ? -9.550 -10.128 -18.870 1.00 62.22 242 PRO A C 12
ATOM 13822 O O . PRO A 1 68 ? -9.836 -9.723 -19.999 1.00 3.45 242 PRO A O 12
ATOM 13833 N N . HIS A 1 69 ? -10.448 -10.673 -18.054 1.00 45.13 243 HIS A N 12
ATOM 13834 C CA . HIS A 1 69 ? -11.873 -10.824 -18.290 1.00 20.32 243 HIS A CA 12
ATOM 13835 C C . HIS A 1 69 ? -12.566 -9.455 -18.278 1.00 25.15 243 HIS A C 12
ATOM 13836 O O . HIS A 1 69 ? -13.566 -9.268 -18.975 1.00 54.22 243 HIS A O 12
ATOM 13850 N N . SER A 1 70 ? -12.061 -8.520 -17.468 1.00 53.22 244 SER A N 12
ATOM 13851 C CA . SER A 1 70 ? -12.570 -7.166 -17.335 1.00 22.22 244 SER A CA 12
ATOM 13852 C C . SER A 1 70 ? -11.795 -6.324 -18.332 1.00 53.24 244 SER A C 12
ATOM 13853 O O . SER A 1 70 ? -10.803 -5.684 -17.925 1.00 34.02 244 SER A O 12
ATOM 13861 N N . ARG A 1 1 ? -17.671 -11.706 -104.833 1.00 44.44 175 ARG A N 13
ATOM 13862 C CA . ARG A 1 1 ? -19.131 -11.713 -104.867 1.00 25.31 175 ARG A CA 13
ATOM 13863 C C . ARG A 1 1 ? -19.501 -13.001 -104.141 1.00 23.33 175 ARG A C 13
ATOM 13864 O O . ARG A 1 1 ? -19.295 -14.068 -104.709 1.00 72.25 175 ARG A O 13
ATOM 13885 N N . SER A 1 2 ? -19.872 -12.915 -102.862 1.00 54.30 176 SER A N 13
ATOM 13886 C CA . SER A 1 2 ? -19.786 -14.062 -101.952 1.00 40.15 176 SER A CA 13
ATOM 13887 C C . SER A 1 2 ? -20.927 -14.126 -100.930 1.00 12.11 176 SER A C 13
ATOM 13888 O O . SER A 1 2 ? -20.913 -15.004 -100.067 1.00 40.04 176 SER A O 13
ATOM 13896 N N . LEU A 1 3 ? -21.922 -13.236 -101.058 1.00 42.40 177 LEU A N 13
ATOM 13897 C CA . LEU A 1 3 ? -23.040 -13.048 -100.130 1.00 14.14 177 LEU A CA 13
ATOM 13898 C C . LEU A 1 3 ? -22.560 -12.720 -98.704 1.00 25.25 177 LEU A C 13
ATOM 13899 O O . LEU A 1 3 ? -21.360 -12.593 -98.454 1.00 72.32 177 LEU A O 13
ATOM 13915 N N . ARG A 1 4 ? -23.511 -12.514 -97.778 1.00 24.30 178 ARG A N 13
ATOM 13916 C CA . ARG A 1 4 ? -23.303 -11.841 -96.485 1.00 3.45 178 ARG A CA 13
ATOM 13917 C C . ARG A 1 4 ? -22.616 -10.481 -96.700 1.00 25.42 178 ARG A C 13
ATOM 13918 O O . ARG A 1 4 ? -22.641 -9.944 -97.807 1.00 34.30 178 ARG A O 13
ATOM 13939 N N . GLN A 1 5 ? -22.125 -9.853 -95.631 1.00 24.00 179 GLN A N 13
ATOM 13940 C CA . GLN A 1 5 ? -21.359 -8.612 -95.691 1.00 3.32 179 GLN A CA 13
ATOM 13941 C C . GLN A 1 5 ? -20.597 -8.508 -94.372 1.00 35.51 179 GLN A C 13
ATOM 13942 O O . GLN A 1 5 ? -19.478 -9.005 -94.284 1.00 2.32 179 GLN A O 13
ATOM 13956 N N . ARG A 1 6 ? -21.231 -7.967 -93.324 1.00 65.05 180 ARG A N 13
ATOM 13957 C CA . ARG A 1 6 ? -20.790 -8.204 -91.954 1.00 64.25 180 ARG A CA 13
ATOM 13958 C C . ARG A 1 6 ? -20.946 -9.688 -91.607 1.00 43.03 180 ARG A C 13
ATOM 13959 O O . ARG A 1 6 ? -21.670 -10.421 -92.287 1.00 61.12 180 ARG A O 13
ATOM 13980 N N . LEU A 1 7 ? -20.349 -10.061 -90.481 1.00 42.44 181 LEU A N 13
ATOM 13981 C CA . LEU A 1 7 ? -20.572 -11.281 -89.724 1.00 73.23 181 LEU A CA 13
ATOM 13982 C C . LEU A 1 7 ? -20.688 -10.763 -88.295 1.00 71.21 181 LEU A C 13
ATOM 13983 O O . LEU A 1 7 ? -19.712 -10.269 -87.731 1.00 74.14 181 LEU A O 13
ATOM 13999 N N . GLN A 1 8 ? -21.908 -10.703 -87.782 1.00 62.31 182 GLN A N 13
ATOM 14000 C CA . GLN A 1 8 ? -22.274 -10.171 -86.479 1.00 40.10 182 GLN A CA 13
ATOM 14001 C C . GLN A 1 8 ? -23.622 -10.817 -86.138 1.00 63.11 182 GLN A C 13
ATOM 14002 O O . GLN A 1 8 ? -24.676 -10.181 -86.186 1.00 12.30 182 GLN A O 13
ATOM 14016 N N . ASP A 1 9 ? -23.566 -12.105 -85.811 1.00 20.03 183 ASP A N 13
ATOM 14017 C CA . ASP A 1 9 ? -24.672 -13.058 -85.870 1.00 43.12 183 ASP A CA 13
ATOM 14018 C C . ASP A 1 9 ? -24.857 -13.695 -84.492 1.00 32.23 183 ASP A C 13
ATOM 14019 O O . ASP A 1 9 ? -25.707 -14.549 -84.288 1.00 34.24 183 ASP A O 13
ATOM 14028 N N . THR A 1 10 ? -24.032 -13.282 -83.531 1.00 51.30 184 THR A N 13
ATOM 14029 C CA . THR A 1 10 ? -23.761 -13.979 -82.283 1.00 22.11 184 THR A CA 13
ATOM 14030 C C . THR A 1 10 ? -24.162 -13.133 -81.065 1.00 53.13 184 THR A C 13
ATOM 14031 O O . THR A 1 10 ? -24.020 -13.597 -79.938 1.00 71.31 184 THR A O 13
ATOM 14042 N N . VAL A 1 11 ? -24.642 -11.905 -81.303 1.00 43.51 185 VAL A N 13
ATOM 14043 C CA . VAL A 1 11 ? -25.241 -11.012 -80.294 1.00 73.04 185 VAL A CA 13
ATOM 14044 C C . VAL A 1 11 ? -24.333 -10.775 -79.055 1.00 11.42 185 VAL A C 13
ATOM 14045 O O . VAL A 1 11 ? -24.815 -10.458 -77.969 1.00 54.52 185 VAL A O 13
ATOM 14058 N N . GLY A 1 12 ? -23.007 -10.898 -79.193 1.00 64.11 186 GLY A N 13
ATOM 14059 C CA . GLY A 1 12 ? -22.067 -10.778 -78.088 1.00 14.24 186 GLY A CA 13
ATOM 14060 C C . GLY A 1 12 ? -21.925 -9.320 -77.673 1.00 62.45 186 GLY A C 13
ATOM 14061 O O . GLY A 1 12 ? -21.215 -8.567 -78.338 1.00 21.23 186 GLY A O 13
ATOM 14065 N N . LEU A 1 13 ? -22.598 -8.917 -76.593 1.00 72.41 187 LEU A N 13
ATOM 14066 C CA . LEU A 1 13 ? -22.508 -7.592 -75.998 1.00 12.03 187 LEU A CA 13
ATOM 14067 C C . LEU A 1 13 ? -22.536 -7.759 -74.477 1.00 61.21 187 LEU A C 13
ATOM 14068 O O . LEU A 1 13 ? -23.226 -8.645 -73.974 1.00 12.43 187 LEU A O 13
ATOM 14084 N N . CYS A 1 14 ? -21.820 -6.916 -73.727 1.00 5.10 188 CYS A N 13
ATOM 14085 C CA . CYS A 1 14 ? -21.888 -6.872 -72.272 1.00 41.23 188 CYS A CA 13
ATOM 14086 C C . CYS A 1 14 ? -21.520 -5.460 -71.798 1.00 61.24 188 CYS A C 13
ATOM 14087 O O . CYS A 1 14 ? -20.954 -4.682 -72.563 1.00 13.40 188 CYS A O 13
ATOM 14095 N N . PHE A 1 15 ? -21.782 -5.164 -70.522 1.00 52.22 189 PHE A N 13
ATOM 14096 C CA . PHE A 1 15 ? -21.352 -3.960 -69.819 1.00 21.13 189 PHE A CA 13
ATOM 14097 C C . PHE A 1 15 ? -20.787 -4.387 -68.452 1.00 22.14 189 PHE A C 13
ATOM 14098 O O . PHE A 1 15 ? -21.537 -4.460 -67.471 1.00 63.21 189 PHE A O 13
ATOM 14115 N N . PRO A 1 16 ? -19.497 -4.762 -68.379 1.00 74.42 190 PRO A N 13
ATOM 14116 C CA . PRO A 1 16 ? -18.814 -5.017 -67.117 1.00 62.01 190 PRO A CA 13
ATOM 14117 C C . PRO A 1 16 ? -18.523 -3.695 -66.382 1.00 31.33 190 PRO A C 13
ATOM 14118 O O . PRO A 1 16 ? -18.811 -2.615 -66.899 1.00 55.50 190 PRO A O 13
ATOM 14129 N N . MET A 1 17 ? -17.876 -3.782 -65.211 1.00 5.12 191 MET A N 13
ATOM 14130 C CA . MET A 1 17 ? -17.327 -2.646 -64.463 1.00 32.15 191 MET A CA 13
ATOM 14131 C C . MET A 1 17 ? -18.458 -1.746 -63.964 1.00 53.20 191 MET A C 13
ATOM 14132 O O . MET A 1 17 ? -18.392 -0.516 -64.042 1.00 13.41 191 MET A O 13
ATOM 14146 N N . ARG A 1 18 ? -19.519 -2.368 -63.448 1.00 54.31 192 ARG A N 13
ATOM 14147 C CA . ARG A 1 18 ? -20.713 -1.668 -62.977 1.00 71.24 192 ARG A CA 13
ATOM 14148 C C . ARG A 1 18 ? -21.123 -2.097 -61.563 1.00 74.33 192 ARG A C 13
ATOM 14149 O O . ARG A 1 18 ? -22.242 -1.804 -61.139 1.00 44.54 192 ARG A O 13
ATOM 14170 N N . THR A 1 19 ? -20.288 -2.828 -60.830 1.00 21.21 193 THR A N 13
ATOM 14171 C CA . THR A 1 19 ? -20.719 -3.696 -59.752 1.00 71.03 193 THR A CA 13
ATOM 14172 C C . THR A 1 19 ? -19.784 -3.597 -58.544 1.00 61.34 193 THR A C 13
ATOM 14173 O O . THR A 1 19 ? -18.746 -2.935 -58.573 1.00 73.14 193 THR A O 13
ATOM 14184 N N . TYR A 1 20 ? -20.150 -4.378 -57.531 1.00 32.21 194 TYR A N 13
ATOM 14185 C CA . TYR A 1 20 ? -19.469 -4.748 -56.294 1.00 24.41 194 TYR A CA 13
ATOM 14186 C C . TYR A 1 20 ? -19.479 -3.655 -55.233 1.00 2.42 194 TYR A C 13
ATOM 14187 O O . TYR A 1 20 ? -18.805 -3.775 -54.212 1.00 43.14 194 TYR A O 13
ATOM 14205 N N . SER A 1 21 ? -20.369 -2.678 -55.404 1.00 32.13 195 SER A N 13
ATOM 14206 C CA . SER A 1 21 ? -20.628 -1.527 -54.531 1.00 10.15 195 SER A CA 13
ATOM 14207 C C . SER A 1 21 ? -21.168 -1.879 -53.122 1.00 61.15 195 SER A C 13
ATOM 14208 O O . SER A 1 21 ? -21.726 -1.021 -52.431 1.00 42.40 195 SER A O 13
ATOM 14216 N N . LYS A 1 22 ? -21.089 -3.145 -52.691 1.00 35.23 196 LYS A N 13
ATOM 14217 C CA . LYS A 1 22 ? -21.697 -3.650 -51.461 1.00 32.13 196 LYS A CA 13
ATOM 14218 C C . LYS A 1 22 ? -20.951 -4.902 -50.988 1.00 0.52 196 LYS A C 13
ATOM 14219 O O . LYS A 1 22 ? -21.520 -5.997 -50.981 1.00 54.11 196 LYS A O 13
ATOM 14238 N N . GLN A 1 23 ? -19.669 -4.778 -50.649 1.00 54.34 197 GLN A N 13
ATOM 14239 C CA . GLN A 1 23 ? -18.812 -5.879 -50.205 1.00 31.24 197 GLN A CA 13
ATOM 14240 C C . GLN A 1 23 ? -17.746 -5.364 -49.233 1.00 14.24 197 GLN A C 13
ATOM 14241 O O . GLN A 1 23 ? -17.571 -4.157 -49.089 1.00 54.12 197 GLN A O 13
ATOM 14255 N N . SER A 1 24 ? -16.996 -6.286 -48.623 1.00 41.44 198 SER A N 13
ATOM 14256 C CA . SER A 1 24 ? -15.769 -6.025 -47.879 1.00 54.41 198 SER A CA 13
ATOM 14257 C C . SER A 1 24 ? -15.970 -5.016 -46.747 1.00 63.14 198 SER A C 13
ATOM 14258 O O . SER A 1 24 ? -15.652 -3.828 -46.849 1.00 14.14 198 SER A O 13
ATOM 14266 N N . LYS A 1 25 ? -16.507 -5.532 -45.645 1.00 11.23 199 LYS A N 13
ATOM 14267 C CA . LYS A 1 25 ? -16.903 -4.796 -44.454 1.00 2.21 199 LYS A CA 13
ATOM 14268 C C . LYS A 1 25 ? -16.860 -5.762 -43.264 1.00 2.30 199 LYS A C 13
ATOM 14269 O O . LYS A 1 25 ? -17.898 -6.302 -42.882 1.00 75.01 199 LYS A O 13
ATOM 14288 N N . PRO A 1 26 ? -15.677 -6.052 -42.700 1.00 22.33 200 PRO A N 13
ATOM 14289 C CA . PRO A 1 26 ? -15.564 -6.938 -41.551 1.00 61.21 200 PRO A CA 13
ATOM 14290 C C . PRO A 1 26 ? -16.203 -6.241 -40.347 1.00 63.15 200 PRO A C 13
ATOM 14291 O O . PRO A 1 26 ? -15.796 -5.134 -39.985 1.00 70.42 200 PRO A O 13
ATOM 14302 N N . LEU A 1 27 ? -17.246 -6.839 -39.775 1.00 44.43 201 LEU A N 13
ATOM 14303 C CA . LEU A 1 27 ? -17.962 -6.321 -38.612 1.00 11.42 201 LEU A CA 13
ATOM 14304 C C . LEU A 1 27 ? -18.777 -7.429 -37.957 1.00 51.40 201 LEU A C 13
ATOM 14305 O O . LEU A 1 27 ? -19.097 -8.415 -38.627 1.00 54.24 201 LEU A O 13
ATOM 14321 N N . PHE A 1 28 ? -19.129 -7.281 -36.675 1.00 5.10 202 PHE A N 13
ATOM 14322 C CA . PHE A 1 28 ? -19.962 -8.263 -35.982 1.00 64.12 202 PHE A CA 13
ATOM 14323 C C . PHE A 1 28 ? -20.732 -7.687 -34.780 1.00 52.51 202 PHE A C 13
ATOM 14324 O O . PHE A 1 28 ? -21.079 -8.434 -33.872 1.00 4.24 202 PHE A O 13
ATOM 14341 N N . SER A 1 29 ? -21.009 -6.381 -34.749 1.00 15.14 203 SER A N 13
ATOM 14342 C CA . SER A 1 29 ? -21.778 -5.724 -33.677 1.00 33.33 203 SER A CA 13
ATOM 14343 C C . SER A 1 29 ? -21.187 -6.035 -32.290 1.00 3.11 203 SER A C 13
ATOM 14344 O O . SER A 1 29 ? -21.721 -6.814 -31.496 1.00 43.21 203 SER A O 13
ATOM 14352 N N . ASN A 1 30 ? -19.994 -5.490 -32.055 1.00 33.34 204 ASN A N 13
ATOM 14353 C CA . ASN A 1 30 ? -18.986 -6.089 -31.191 1.00 23.22 204 ASN A CA 13
ATOM 14354 C C . ASN A 1 30 ? -18.181 -5.031 -30.428 1.00 63.13 204 ASN A C 13
ATOM 14355 O O . ASN A 1 30 ? -16.954 -5.114 -30.392 1.00 34.55 204 ASN A O 13
ATOM 14366 N N . LYS A 1 31 ? -18.819 -4.049 -29.776 1.00 32.23 205 LYS A N 13
ATOM 14367 C CA . LYS A 1 31 ? -18.155 -3.089 -28.877 1.00 5.31 205 LYS A CA 13
ATOM 14368 C C . LYS A 1 31 ? -18.779 -3.158 -27.480 1.00 74.31 205 LYS A C 13
ATOM 14369 O O . LYS A 1 31 ? -20.005 -3.083 -27.345 1.00 44.22 205 LYS A O 13
ATOM 14388 N N . ARG A 1 32 ? -17.953 -3.286 -26.430 1.00 72.04 206 ARG A N 13
ATOM 14389 C CA . ARG A 1 32 ? -18.398 -3.081 -25.047 1.00 44.22 206 ARG A CA 13
ATOM 14390 C C . ARG A 1 32 ? -17.458 -2.249 -24.189 1.00 14.02 206 ARG A C 13
ATOM 14391 O O . ARG A 1 32 ? -17.939 -1.537 -23.323 1.00 71.11 206 ARG A O 13
ATOM 14412 N N . LYS A 1 33 ? -16.144 -2.272 -24.449 1.00 13.45 207 LYS A N 13
ATOM 14413 C CA . LYS A 1 33 ? -15.157 -1.370 -23.850 1.00 44.04 207 LYS A CA 13
ATOM 14414 C C . LYS A 1 33 ? -15.027 -1.528 -22.337 1.00 62.01 207 LYS A C 13
ATOM 14415 O O . LYS A 1 33 ? -14.349 -0.724 -21.701 1.00 42.43 207 LYS A O 13
ATOM 14434 N N . ILE A 1 34 ? -15.623 -2.573 -21.773 1.00 1.30 208 ILE A N 13
ATOM 14435 C CA . ILE A 1 34 ? -15.689 -2.881 -20.353 1.00 11.50 208 ILE A CA 13
ATOM 14436 C C . ILE A 1 34 ? -15.272 -4.344 -20.219 1.00 21.22 208 ILE A C 13
ATOM 14437 O O . ILE A 1 34 ? -15.467 -5.120 -21.163 1.00 5.12 208 ILE A O 13
ATOM 14453 N N . HIS A 1 35 ? -14.672 -4.725 -19.087 1.00 41.32 209 HIS A N 13
ATOM 14454 C CA . HIS A 1 35 ? -14.134 -6.066 -18.901 1.00 63.01 209 HIS A CA 13
ATOM 14455 C C . HIS A 1 35 ? -15.031 -6.905 -17.994 1.00 55.52 209 HIS A C 13
ATOM 14456 O O . HIS A 1 35 ? -15.841 -6.351 -17.260 1.00 14.34 209 HIS A O 13
ATOM 14470 N N . LEU A 1 36 ? -14.868 -8.232 -18.023 1.00 24.30 210 LEU A N 13
ATOM 14471 C CA . LEU A 1 36 ? -15.806 -9.173 -17.404 1.00 74.33 210 LEU A CA 13
ATOM 14472 C C . LEU A 1 36 ? -15.904 -8.983 -15.890 1.00 64.15 210 LEU A C 13
ATOM 14473 O O . LEU A 1 36 ? -16.984 -9.080 -15.309 1.00 4.22 210 LEU A O 13
ATOM 14489 N N . SER A 1 37 ? -14.784 -8.685 -15.241 1.00 3.02 211 SER A N 13
ATOM 14490 C CA . SER A 1 37 ? -14.777 -8.409 -13.807 1.00 64.31 211 SER A CA 13
ATOM 14491 C C . SER A 1 37 ? -15.202 -6.967 -13.509 1.00 54.04 211 SER A C 13
ATOM 14492 O O . SER A 1 37 ? -15.647 -6.700 -12.394 1.00 2.11 211 SER A O 13
ATOM 14500 N N . GLU A 1 38 ? -15.045 -6.066 -14.492 1.00 61.43 212 GLU A N 13
ATOM 14501 C CA . GLU A 1 38 ? -14.557 -4.689 -14.341 1.00 71.32 212 GLU A CA 13
ATOM 14502 C C . GLU A 1 38 ? -13.233 -4.631 -13.560 1.00 51.54 212 GLU A C 13
ATOM 14503 O O . GLU A 1 38 ? -12.952 -5.471 -12.710 1.00 40.14 212 GLU A O 13
ATOM 14515 N N . LEU A 1 39 ? -12.381 -3.642 -13.844 1.00 24.44 213 LEU A N 13
ATOM 14516 C CA . LEU A 1 39 ? -11.252 -3.310 -12.970 1.00 44.23 213 LEU A CA 13
ATOM 14517 C C . LEU A 1 39 ? -11.632 -2.086 -12.152 1.00 32.50 213 LEU A C 13
ATOM 14518 O O . LEU A 1 39 ? -12.629 -1.443 -12.474 1.00 52.31 213 LEU A O 13
ATOM 14534 N N . MET A 1 40 ? -10.884 -1.809 -11.077 1.00 0.24 214 MET A N 13
ATOM 14535 C CA . MET A 1 40 ? -11.187 -0.760 -10.098 1.00 32.05 214 MET A CA 13
ATOM 14536 C C . MET A 1 40 ? -12.655 -0.762 -9.651 1.00 23.33 214 MET A C 13
ATOM 14537 O O . MET A 1 40 ? -13.238 0.295 -9.408 1.00 53.34 214 MET A O 13
ATOM 14551 N N . LEU A 1 41 ? -13.223 -1.962 -9.482 1.00 34.21 215 LEU A N 13
ATOM 14552 C CA . LEU A 1 41 ? -14.526 -2.166 -8.866 1.00 73.12 215 LEU A CA 13
ATOM 14553 C C . LEU A 1 41 ? -14.526 -1.596 -7.443 1.00 63.53 215 LEU A C 13
ATOM 14554 O O . LEU A 1 41 ? -13.467 -1.324 -6.871 1.00 4.22 215 LEU A O 13
ATOM 14570 N N . GLU A 1 42 ? -15.694 -1.483 -6.822 1.00 42.34 216 GLU A N 13
ATOM 14571 C CA . GLU A 1 42 ? -15.813 -0.990 -5.456 1.00 21.22 216 GLU A CA 13
ATOM 14572 C C . GLU A 1 42 ? -16.684 -1.981 -4.686 1.00 61.20 216 GLU A C 13
ATOM 14573 O O . GLU A 1 42 ? -17.832 -1.702 -4.348 1.00 11.33 216 GLU A O 13
ATOM 14585 N N . LYS A 1 43 ? -16.160 -3.195 -4.482 1.00 71.23 217 LYS A N 13
ATOM 14586 C CA . LYS A 1 43 ? -16.894 -4.299 -3.871 1.00 24.12 217 LYS A CA 13
ATOM 14587 C C . LYS A 1 43 ? -15.908 -5.168 -3.100 1.00 41.53 217 LYS A C 13
ATOM 14588 O O . LYS A 1 43 ? -15.461 -6.207 -3.591 1.00 65.12 217 LYS A O 13
ATOM 14607 N N . CYS A 1 44 ? -15.524 -4.726 -1.907 1.00 72.34 218 CYS A N 13
ATOM 14608 C CA . CYS A 1 44 ? -14.682 -5.475 -0.983 1.00 52.25 218 CYS A CA 13
ATOM 14609 C C . CYS A 1 44 ? -15.170 -5.123 0.429 1.00 53.24 218 CYS A C 13
ATOM 14610 O O . CYS A 1 44 ? -14.699 -4.149 0.997 1.00 3.44 218 CYS A O 13
ATOM 14618 N N . PRO A 1 45 ? -16.200 -5.814 0.959 1.00 2.24 219 PRO A N 13
ATOM 14619 C CA . PRO A 1 45 ? -16.860 -5.421 2.202 1.00 23.03 219 PRO A CA 13
ATOM 14620 C C . PRO A 1 45 ? -16.086 -5.828 3.466 1.00 53.55 219 PRO A C 13
ATOM 14621 O O . PRO A 1 45 ? -16.566 -5.585 4.570 1.00 51.44 219 PRO A O 13
ATOM 14632 N N . PHE A 1 46 ? -14.967 -6.549 3.341 1.00 52.33 220 PHE A N 13
ATOM 14633 C CA . PHE A 1 46 ? -14.297 -7.136 4.480 1.00 13.33 220 PHE A CA 13
ATOM 14634 C C . PHE A 1 46 ? -13.636 -6.036 5.321 1.00 31.11 220 PHE A C 13
ATOM 14635 O O . PHE A 1 46 ? -13.057 -5.103 4.763 1.00 61.21 220 PHE A O 13
ATOM 14652 N N . PRO A 1 47 ? -13.627 -6.179 6.653 1.00 52.42 221 PRO A N 13
ATOM 14653 C CA . PRO A 1 47 ? -12.955 -5.249 7.542 1.00 64.02 221 PRO A CA 13
ATOM 14654 C C . PRO A 1 47 ? -11.441 -5.381 7.382 1.00 52.52 221 PRO A C 13
ATOM 14655 O O . PRO A 1 47 ? -10.916 -6.477 7.148 1.00 61.24 221 PRO A O 13
ATOM 14666 N N . ALA A 1 48 ? -10.736 -4.260 7.548 1.00 15.10 222 ALA A N 13
ATOM 14667 C CA . ALA A 1 48 ? -9.283 -4.224 7.527 1.00 33.50 222 ALA A CA 13
ATOM 14668 C C . ALA A 1 48 ? -8.732 -5.167 8.589 1.00 45.31 222 ALA A C 13
ATOM 14669 O O . ALA A 1 48 ? -9.277 -5.274 9.686 1.00 5.14 222 ALA A O 13
ATOM 14676 N N . GLY A 1 49 ? -7.650 -5.851 8.232 1.00 72.54 223 GLY A N 13
ATOM 14677 C CA . GLY A 1 49 ? -7.035 -6.873 9.054 1.00 54.34 223 GLY A CA 13
ATOM 14678 C C . GLY A 1 49 ? -7.630 -8.261 8.823 1.00 13.20 223 GLY A C 13
ATOM 14679 O O . GLY A 1 49 ? -7.100 -9.234 9.352 1.00 13.51 223 GLY A O 13
ATOM 14683 N N . SER A 1 50 ? -8.700 -8.396 8.030 1.00 12.10 224 SER A N 13
ATOM 14684 C CA . SER A 1 50 ? -9.102 -9.711 7.558 1.00 32.34 224 SER A CA 13
ATOM 14685 C C . SER A 1 50 ? -8.041 -10.240 6.585 1.00 62.33 224 SER A C 13
ATOM 14686 O O . SER A 1 50 ? -7.545 -9.494 5.733 1.00 52.54 224 SER A O 13
ATOM 14694 N N . ASP A 1 51 ? -7.854 -11.566 6.595 1.00 61.25 225 ASP A N 13
ATOM 14695 C CA . ASP A 1 51 ? -7.243 -12.328 5.498 1.00 53.22 225 ASP A CA 13
ATOM 14696 C C . ASP A 1 51 ? -7.838 -11.839 4.181 1.00 11.51 225 ASP A C 13
ATOM 14697 O O . ASP A 1 51 ? -7.113 -11.407 3.298 1.00 20.21 225 ASP A O 13
ATOM 14706 N N . LEU A 1 52 ? -9.168 -11.859 4.081 1.00 65.13 226 LEU A N 13
ATOM 14707 C CA . LEU A 1 52 ? -9.874 -11.660 2.825 1.00 13.44 226 LEU A CA 13
ATOM 14708 C C . LEU A 1 52 ? -9.627 -10.255 2.271 1.00 72.23 226 LEU A C 13
ATOM 14709 O O . LEU A 1 52 ? -9.461 -10.084 1.063 1.00 44.25 226 LEU A O 13
ATOM 14725 N N . ALA A 1 53 ? -9.582 -9.252 3.159 1.00 33.13 227 ALA A N 13
ATOM 14726 C CA . ALA A 1 53 ? -9.312 -7.867 2.801 1.00 31.51 227 ALA A CA 13
ATOM 14727 C C . ALA A 1 53 ? -7.895 -7.734 2.242 1.00 61.32 227 ALA A C 13
ATOM 14728 O O . ALA A 1 53 ? -7.691 -7.058 1.238 1.00 1.22 227 ALA A O 13
ATOM 14735 N N . GLN A 1 54 ? -6.912 -8.367 2.885 1.00 2.11 228 GLN A N 13
ATOM 14736 C CA . GLN A 1 54 ? -5.524 -8.310 2.449 1.00 62.54 228 GLN A CA 13
ATOM 14737 C C . GLN A 1 54 ? -5.331 -9.115 1.157 1.00 60.13 228 GLN A C 13
ATOM 14738 O O . GLN A 1 54 ? -4.670 -8.639 0.233 1.00 43.54 228 GLN A O 13
ATOM 14752 N N . LYS A 1 55 ? -5.924 -10.310 1.054 1.00 14.24 229 LYS A N 13
ATOM 14753 C CA . LYS A 1 55 ? -5.801 -11.177 -0.118 1.00 61.11 229 LYS A CA 13
ATOM 14754 C C . LYS A 1 55 ? -6.309 -10.493 -1.377 1.00 50.14 229 LYS A C 13
ATOM 14755 O O . LYS A 1 55 ? -5.735 -10.744 -2.429 1.00 20.33 229 LYS A O 13
ATOM 14774 N N . TRP A 1 56 ? -7.287 -9.587 -1.297 1.00 13.20 230 TRP A N 13
ATOM 14775 C CA . TRP A 1 56 ? -7.746 -8.795 -2.436 1.00 72.33 230 TRP A CA 13
ATOM 14776 C C . TRP A 1 56 ? -6.569 -8.110 -3.157 1.00 31.00 230 TRP A C 13
ATOM 14777 O O . TRP A 1 56 ? -6.535 -8.078 -4.388 1.00 23.12 230 TRP A O 13
ATOM 14798 N N . HIS A 1 57 ? -5.555 -7.626 -2.427 1.00 41.52 231 HIS A N 13
ATOM 14799 C CA . HIS A 1 57 ? -4.398 -6.951 -3.018 1.00 44.11 231 HIS A CA 13
ATOM 14800 C C . HIS A 1 57 ? -3.464 -7.908 -3.786 1.00 62.42 231 HIS A C 13
ATOM 14801 O O . HIS A 1 57 ? -2.568 -7.445 -4.492 1.00 2.10 231 HIS A O 13
ATOM 14815 N N . LEU A 1 58 ? -3.648 -9.230 -3.687 1.00 43.21 232 LEU A N 13
ATOM 14816 C CA . LEU A 1 58 ? -2.943 -10.197 -4.530 1.00 54.14 232 LEU A CA 13
ATOM 14817 C C . LEU A 1 58 ? -3.457 -10.093 -5.967 1.00 63.01 232 LEU A C 13
ATOM 14818 O O . LEU A 1 58 ? -2.663 -10.047 -6.911 1.00 33.14 232 LEU A O 13
ATOM 14834 N N . ILE A 1 59 ? -4.784 -10.063 -6.120 1.00 20.31 233 ILE A N 13
ATOM 14835 C CA . ILE A 1 59 ? -5.463 -9.952 -7.406 1.00 12.23 233 ILE A CA 13
ATOM 14836 C C . ILE A 1 59 ? -5.361 -8.503 -7.906 1.00 33.40 233 ILE A C 13
ATOM 14837 O O . ILE A 1 59 ? -5.136 -8.327 -9.105 1.00 73.01 233 ILE A O 13
ATOM 14853 N N . LYS A 1 60 ? -5.420 -7.516 -6.990 1.00 35.12 234 LYS A N 13
ATOM 14854 C CA . LYS A 1 60 ? -5.299 -6.073 -7.145 1.00 65.43 234 LYS A CA 13
ATOM 14855 C C . LYS A 1 60 ? -6.093 -5.514 -8.326 1.00 71.04 234 LYS A C 13
ATOM 14856 O O . LYS A 1 60 ? -5.558 -5.404 -9.429 1.00 11.24 234 LYS A O 13
ATOM 14875 N N . GLN A 1 61 ? -7.325 -5.061 -8.043 1.00 72.02 235 GLN A N 13
ATOM 14876 C CA . GLN A 1 61 ? -8.420 -4.815 -8.968 1.00 11.35 235 GLN A CA 13
ATOM 14877 C C . GLN A 1 61 ? -8.843 -6.139 -9.636 1.00 33.24 235 GLN A C 13
ATOM 14878 O O . GLN A 1 61 ? -8.257 -7.191 -9.398 1.00 30.21 235 GLN A O 13
ATOM 14892 N N . HIS A 1 62 ? -9.905 -6.085 -10.442 1.00 22.23 236 HIS A N 13
ATOM 14893 C CA . HIS A 1 62 ? -10.342 -7.137 -11.363 1.00 73.33 236 HIS A CA 13
ATOM 14894 C C . HIS A 1 62 ? -10.836 -8.440 -10.706 1.00 63.54 236 HIS A C 13
ATOM 14895 O O . HIS A 1 62 ? -10.914 -9.477 -11.374 1.00 34.42 236 HIS A O 13
ATOM 14909 N N . THR A 1 63 ? -11.204 -8.397 -9.424 1.00 74.12 237 THR A N 13
ATOM 14910 C CA . THR A 1 63 ? -11.719 -9.512 -8.642 1.00 64.12 237 THR A CA 13
ATOM 14911 C C . THR A 1 63 ? -13.108 -9.979 -9.119 1.00 22.14 237 THR A C 13
ATOM 14912 O O . THR A 1 63 ? -14.151 -9.588 -8.587 1.00 63.42 237 THR A O 13
ATOM 14923 N N . ALA A 1 64 ? -13.106 -10.838 -10.136 1.00 64.25 238 ALA A N 13
ATOM 14924 C CA . ALA A 1 64 ? -14.234 -11.645 -10.609 1.00 34.41 238 ALA A CA 13
ATOM 14925 C C . ALA A 1 64 ? -14.527 -12.793 -9.626 1.00 70.53 238 ALA A C 13
ATOM 14926 O O . ALA A 1 64 ? -13.676 -13.091 -8.776 1.00 41.40 238 ALA A O 13
ATOM 14933 N N . PRO A 1 65 ? -15.691 -13.465 -9.720 1.00 61.40 239 PRO A N 13
ATOM 14934 C CA . PRO A 1 65 ? -16.061 -14.499 -8.766 1.00 14.44 239 PRO A CA 13
ATOM 14935 C C . PRO A 1 65 ? -15.191 -15.740 -8.981 1.00 74.14 239 PRO A C 13
ATOM 14936 O O . PRO A 1 65 ? -14.844 -16.085 -10.117 1.00 42.52 239 PRO A O 13
ATOM 14947 N N . VAL A 1 66 ? -14.838 -16.413 -7.891 1.00 55.30 240 VAL A N 13
ATOM 14948 C CA . VAL A 1 66 ? -13.943 -17.566 -7.868 1.00 73.31 240 VAL A CA 13
ATOM 14949 C C . VAL A 1 66 ? -14.234 -18.382 -6.604 1.00 73.24 240 VAL A C 13
ATOM 14950 O O . VAL A 1 66 ? -14.851 -17.841 -5.681 1.00 4.41 240 VAL A O 13
ATOM 14963 N N . SER A 1 67 ? -13.764 -19.634 -6.545 1.00 23.54 241 SER A N 13
ATOM 14964 C CA . SER A 1 67 ? -13.798 -20.500 -5.363 1.00 33.20 241 SER A CA 13
ATOM 14965 C C . SER A 1 67 ? -15.164 -20.444 -4.648 1.00 22.33 241 SER A C 13
ATOM 14966 O O . SER A 1 67 ? -15.255 -19.943 -3.527 1.00 4.10 241 SER A O 13
ATOM 14974 N N . PRO A 1 68 ? -16.254 -20.880 -5.312 1.00 54.33 242 PRO A N 13
ATOM 14975 C CA . PRO A 1 68 ? -17.619 -20.555 -4.914 1.00 33.53 242 PRO A CA 13
ATOM 14976 C C . PRO A 1 68 ? -18.059 -21.419 -3.723 1.00 62.22 242 PRO A C 13
ATOM 14977 O O . PRO A 1 68 ? -18.826 -22.372 -3.883 1.00 3.45 242 PRO A O 13
ATOM 14988 N N . HIS A 1 69 ? -17.585 -21.063 -2.526 1.00 45.13 243 HIS A N 13
ATOM 14989 C CA . HIS A 1 69 ? -17.462 -21.956 -1.379 1.00 20.32 243 HIS A CA 13
ATOM 14990 C C . HIS A 1 69 ? -16.645 -23.189 -1.785 1.00 25.15 243 HIS A C 13
ATOM 14991 O O . HIS A 1 69 ? -17.146 -24.321 -1.838 1.00 54.22 243 HIS A O 13
ATOM 15005 N N . SER A 1 70 ? -15.372 -22.940 -2.099 1.00 53.22 244 SER A N 13
ATOM 15006 C CA . SER A 1 70 ? -14.292 -23.900 -1.997 1.00 22.22 244 SER A CA 13
ATOM 15007 C C . SER A 1 70 ? -13.099 -23.077 -1.481 1.00 53.24 244 SER A C 13
ATOM 15008 O O . SER A 1 70 ? -12.096 -23.018 -2.232 1.00 34.02 244 SER A O 13
ATOM 15016 N N . ARG A 1 1 ? -28.340 64.101 43.635 1.00 44.44 175 ARG A N 14
ATOM 15017 C CA . ARG A 1 1 ? -27.339 65.181 43.592 1.00 25.31 175 ARG A CA 14
ATOM 15018 C C . ARG A 1 1 ? -27.050 65.678 42.167 1.00 23.33 175 ARG A C 14
ATOM 15019 O O . ARG A 1 1 ? -25.999 66.251 41.918 1.00 72.25 175 ARG A O 14
ATOM 15040 N N . SER A 1 2 ? -27.950 65.417 41.220 1.00 54.30 176 SER A N 14
ATOM 15041 C CA . SER A 1 2 ? -27.974 66.002 39.888 1.00 40.15 176 SER A CA 14
ATOM 15042 C C . SER A 1 2 ? -29.425 65.873 39.401 1.00 12.11 176 SER A C 14
ATOM 15043 O O . SER A 1 2 ? -30.189 65.092 39.979 1.00 40.04 176 SER A O 14
ATOM 15051 N N . LEU A 1 3 ? -29.797 66.615 38.354 1.00 42.40 177 LEU A N 14
ATOM 15052 C CA . LEU A 1 3 ? -31.153 66.703 37.805 1.00 14.14 177 LEU A CA 14
ATOM 15053 C C . LEU A 1 3 ? -31.124 66.359 36.307 1.00 25.25 177 LEU A C 14
ATOM 15054 O O . LEU A 1 3 ? -31.865 66.923 35.509 1.00 72.32 177 LEU A O 14
ATOM 15070 N N . ARG A 1 4 ? -30.250 65.422 35.907 1.00 24.30 178 ARG A N 14
ATOM 15071 C CA . ARG A 1 4 ? -29.743 65.309 34.530 1.00 3.45 178 ARG A CA 14
ATOM 15072 C C . ARG A 1 4 ? -29.032 66.625 34.152 1.00 25.42 178 ARG A C 14
ATOM 15073 O O . ARG A 1 4 ? -28.705 67.422 35.029 1.00 34.30 178 ARG A O 14
ATOM 15094 N N . GLN A 1 5 ? -28.658 66.767 32.875 1.00 24.00 179 GLN A N 14
ATOM 15095 C CA . GLN A 1 5 ? -28.031 67.949 32.282 1.00 3.32 179 GLN A CA 14
ATOM 15096 C C . GLN A 1 5 ? -27.898 67.773 30.765 1.00 35.51 179 GLN A C 14
ATOM 15097 O O . GLN A 1 5 ? -28.073 68.732 30.023 1.00 2.32 179 GLN A O 14
ATOM 15111 N N . ARG A 1 6 ? -27.591 66.558 30.280 1.00 65.05 180 ARG A N 14
ATOM 15112 C CA . ARG A 1 6 ? -27.454 66.332 28.839 1.00 64.25 180 ARG A CA 14
ATOM 15113 C C . ARG A 1 6 ? -28.786 66.585 28.143 1.00 43.03 180 ARG A C 14
ATOM 15114 O O . ARG A 1 6 ? -29.830 66.199 28.674 1.00 61.12 180 ARG A O 14
ATOM 15135 N N . LEU A 1 7 ? -28.723 67.120 26.925 1.00 42.44 181 LEU A N 14
ATOM 15136 C CA . LEU A 1 7 ? -29.867 67.355 26.042 1.00 73.23 181 LEU A CA 14
ATOM 15137 C C . LEU A 1 7 ? -29.698 66.689 24.674 1.00 71.21 181 LEU A C 14
ATOM 15138 O O . LEU A 1 7 ? -30.525 66.872 23.789 1.00 74.14 181 LEU A O 14
ATOM 15154 N N . GLN A 1 8 ? -28.624 65.922 24.493 1.00 62.31 182 GLN A N 14
ATOM 15155 C CA . GLN A 1 8 ? -28.455 65.066 23.331 1.00 40.10 182 GLN A CA 14
ATOM 15156 C C . GLN A 1 8 ? -29.440 63.912 23.501 1.00 63.11 182 GLN A C 14
ATOM 15157 O O . GLN A 1 8 ? -29.242 63.058 24.367 1.00 12.30 182 GLN A O 14
ATOM 15171 N N . ASP A 1 9 ? -30.510 63.930 22.713 1.00 20.03 183 ASP A N 14
ATOM 15172 C CA . ASP A 1 9 ? -31.621 62.985 22.708 1.00 43.12 183 ASP A CA 14
ATOM 15173 C C . ASP A 1 9 ? -32.114 62.844 21.273 1.00 32.23 183 ASP A C 14
ATOM 15174 O O . ASP A 1 9 ? -33.211 62.375 21.009 1.00 34.24 183 ASP A O 14
ATOM 15183 N N . THR A 1 10 ? -31.290 63.283 20.317 1.00 51.30 184 THR A N 14
ATOM 15184 C CA . THR A 1 10 ? -31.632 63.477 18.923 1.00 22.11 184 THR A CA 14
ATOM 15185 C C . THR A 1 10 ? -31.651 62.162 18.130 1.00 53.13 184 THR A C 14
ATOM 15186 O O . THR A 1 10 ? -31.720 62.181 16.905 1.00 71.31 184 THR A O 14
ATOM 15197 N N . VAL A 1 11 ? -31.566 61.029 18.834 1.00 43.51 185 VAL A N 14
ATOM 15198 C CA . VAL A 1 11 ? -31.763 59.668 18.320 1.00 73.04 185 VAL A CA 14
ATOM 15199 C C . VAL A 1 11 ? -30.788 59.298 17.171 1.00 11.42 185 VAL A C 14
ATOM 15200 O O . VAL A 1 11 ? -31.010 58.326 16.453 1.00 54.52 185 VAL A O 14
ATOM 15213 N N . GLY A 1 12 ? -29.677 60.021 16.993 1.00 64.11 186 GLY A N 14
ATOM 15214 C CA . GLY A 1 12 ? -28.717 59.777 15.924 1.00 14.24 186 GLY A CA 14
ATOM 15215 C C . GLY A 1 12 ? -27.307 60.050 16.421 1.00 62.45 186 GLY A C 14
ATOM 15216 O O . GLY A 1 12 ? -27.052 61.123 16.972 1.00 21.23 186 GLY A O 14
ATOM 15220 N N . LEU A 1 13 ? -26.397 59.088 16.236 1.00 72.41 187 LEU A N 14
ATOM 15221 C CA . LEU A 1 13 ? -24.982 59.204 16.573 1.00 12.03 187 LEU A CA 14
ATOM 15222 C C . LEU A 1 13 ? -24.203 58.260 15.650 1.00 61.21 187 LEU A C 14
ATOM 15223 O O . LEU A 1 13 ? -23.986 57.099 15.986 1.00 12.43 187 LEU A O 14
ATOM 15239 N N . CYS A 1 14 ? -23.778 58.780 14.493 1.00 5.10 188 CYS A N 14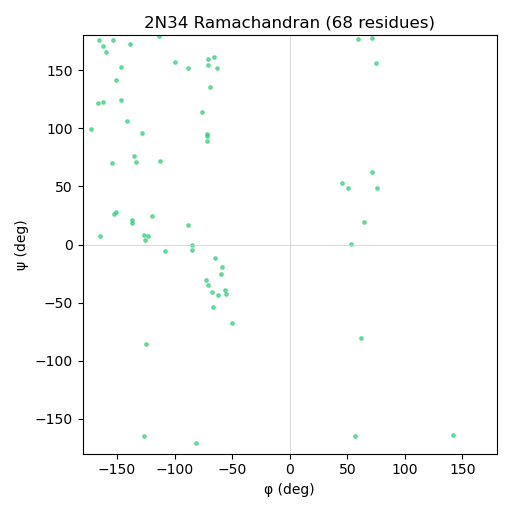
ATOM 15240 C CA . CYS A 1 14 ? -23.023 58.088 13.442 1.00 41.23 188 CYS A CA 14
ATOM 15241 C C . CYS A 1 14 ? -23.769 56.890 12.825 1.00 61.24 188 CYS A C 14
ATOM 15242 O O . CYS A 1 14 ? -24.887 56.556 13.213 1.00 13.40 188 CYS A O 14
ATOM 15250 N N . PHE A 1 15 ? -23.169 56.292 11.787 1.00 52.22 189 PHE A N 14
ATOM 15251 C CA . PHE A 1 15 ? -23.745 55.197 11.006 1.00 21.13 189 PHE A CA 14
ATOM 15252 C C . PHE A 1 15 ? -22.632 54.467 10.227 1.00 22.14 189 PHE A C 14
ATOM 15253 O O . PHE A 1 15 ? -22.354 54.801 9.068 1.00 63.21 189 PHE A O 14
ATOM 15270 N N . PRO A 1 16 ? -21.930 53.490 10.830 1.00 74.42 190 PRO A N 14
ATOM 15271 C CA . PRO A 1 16 ? -21.068 52.588 10.075 1.00 62.01 190 PRO A CA 14
ATOM 15272 C C . PRO A 1 16 ? -21.950 51.654 9.232 1.00 31.33 190 PRO A C 14
ATOM 15273 O O . PRO A 1 16 ? -22.972 51.169 9.717 1.00 55.50 190 PRO A O 14
ATOM 15284 N N . MET A 1 17 ? -21.582 51.416 7.967 1.00 5.12 191 MET A N 14
ATOM 15285 C CA . MET A 1 17 ? -22.314 50.508 7.078 1.00 32.15 191 MET A CA 14
ATOM 15286 C C . MET A 1 17 ? -21.395 49.824 6.050 1.00 53.20 191 MET A C 14
ATOM 15287 O O . MET A 1 17 ? -21.868 49.231 5.080 1.00 13.41 191 MET A O 14
ATOM 15301 N N . ARG A 1 18 ? -20.072 49.895 6.206 1.00 54.31 192 ARG A N 14
ATOM 15302 C CA . ARG A 1 18 ? -19.121 49.095 5.441 1.00 71.24 192 ARG A CA 14
ATOM 15303 C C . ARG A 1 18 ? -18.092 48.597 6.436 1.00 74.33 192 ARG A C 14
ATOM 15304 O O . ARG A 1 18 ? -17.507 49.404 7.160 1.00 44.54 192 ARG A O 14
ATOM 15325 N N . THR A 1 19 ? -17.878 47.289 6.485 1.00 21.21 193 THR A N 14
ATOM 15326 C CA . THR A 1 19 ? -16.763 46.645 7.157 1.00 71.03 193 THR A CA 14
ATOM 15327 C C . THR A 1 19 ? -16.617 45.237 6.546 1.00 61.34 193 THR A C 14
ATOM 15328 O O . THR A 1 19 ? -17.264 44.922 5.543 1.00 73.14 193 THR A O 14
ATOM 15339 N N . TYR A 1 20 ? -15.778 44.388 7.146 1.00 32.21 194 TYR A N 14
ATOM 15340 C CA . TYR A 1 20 ? -15.663 42.954 6.877 1.00 24.41 194 TYR A CA 14
ATOM 15341 C C . TYR A 1 20 ? -14.993 42.673 5.529 1.00 2.42 194 TYR A C 14
ATOM 15342 O O . TYR A 1 20 ? -15.213 41.643 4.893 1.00 43.14 194 TYR A O 14
ATOM 15360 N N . SER A 1 21 ? -14.180 43.618 5.082 1.00 32.13 195 SER A N 14
ATOM 15361 C CA . SER A 1 21 ? -13.667 43.779 3.734 1.00 10.15 195 SER A CA 14
ATOM 15362 C C . SER A 1 21 ? -12.160 43.485 3.717 1.00 61.15 195 SER A C 14
ATOM 15363 O O . SER A 1 21 ? -11.345 44.361 3.420 1.00 42.40 195 SER A O 14
ATOM 15371 N N . LYS A 1 22 ? -11.745 42.270 4.097 1.00 35.23 196 LYS A N 14
ATOM 15372 C CA . LYS A 1 22 ? -10.325 41.955 4.294 1.00 32.13 196 LYS A CA 14
ATOM 15373 C C . LYS A 1 22 ? -10.045 40.485 3.987 1.00 0.52 196 LYS A C 14
ATOM 15374 O O . LYS A 1 22 ? -9.387 39.780 4.755 1.00 54.11 196 LYS A O 14
ATOM 15393 N N . GLN A 1 23 ? -10.587 40.007 2.874 1.00 54.34 197 GLN A N 14
ATOM 15394 C CA . GLN A 1 23 ? -10.475 38.625 2.446 1.00 31.24 197 GLN A CA 14
ATOM 15395 C C . GLN A 1 23 ? -9.190 38.446 1.642 1.00 14.24 197 GLN A C 14
ATOM 15396 O O . GLN A 1 23 ? -8.914 39.232 0.736 1.00 54.12 197 GLN A O 14
ATOM 15410 N N . SER A 1 24 ? -8.416 37.403 1.926 1.00 41.44 198 SER A N 14
ATOM 15411 C CA . SER A 1 24 ? -7.221 37.069 1.170 1.00 54.41 198 SER A CA 14
ATOM 15412 C C . SER A 1 24 ? -6.908 35.605 1.470 1.00 63.14 198 SER A C 14
ATOM 15413 O O . SER A 1 24 ? -6.448 35.274 2.564 1.00 14.14 198 SER A O 14
ATOM 15421 N N . LYS A 1 25 ? -7.260 34.712 0.538 1.00 11.23 199 LYS A N 14
ATOM 15422 C CA . LYS A 1 25 ? -6.955 33.282 0.606 1.00 2.21 199 LYS A CA 14
ATOM 15423 C C . LYS A 1 25 ? -6.600 32.817 -0.807 1.00 2.30 199 LYS A C 14
ATOM 15424 O O . LYS A 1 25 ? -7.479 32.311 -1.509 1.00 75.01 199 LYS A O 14
ATOM 15443 N N . PRO A 1 26 ? -5.375 33.086 -1.289 1.00 22.33 200 PRO A N 14
ATOM 15444 C CA . PRO A 1 26 ? -4.899 32.564 -2.563 1.00 61.21 200 PRO A CA 14
ATOM 15445 C C . PRO A 1 26 ? -4.606 31.059 -2.467 1.00 63.15 200 PRO A C 14
ATOM 15446 O O . PRO A 1 26 ? -4.751 30.432 -1.414 1.00 70.42 200 PRO A O 14
ATOM 15457 N N . LEU A 1 27 ? -4.183 30.485 -3.593 1.00 44.43 201 LEU A N 14
ATOM 15458 C CA . LEU A 1 27 ? -3.505 29.203 -3.705 1.00 11.42 201 LEU A CA 14
ATOM 15459 C C . LEU A 1 27 ? -2.697 29.221 -4.998 1.00 51.40 201 LEU A C 14
ATOM 15460 O O . LEU A 1 27 ? -2.821 30.155 -5.793 1.00 54.24 201 LEU A O 14
ATOM 15476 N N . PHE A 1 28 ? -1.952 28.150 -5.257 1.00 5.10 202 PHE A N 14
ATOM 15477 C CA . PHE A 1 28 ? -1.465 27.814 -6.584 1.00 64.12 202 PHE A CA 14
ATOM 15478 C C . PHE A 1 28 ? -1.487 26.291 -6.719 1.00 52.51 202 PHE A C 14
ATOM 15479 O O . PHE A 1 28 ? -1.146 25.602 -5.752 1.00 4.24 202 PHE A O 14
ATOM 15496 N N . SER A 1 29 ? -1.876 25.746 -7.877 1.00 15.14 203 SER A N 14
ATOM 15497 C CA . SER A 1 29 ? -1.732 24.320 -8.181 1.00 33.33 203 SER A CA 14
ATOM 15498 C C . SER A 1 29 ? -1.926 24.066 -9.680 1.00 3.11 203 SER A C 14
ATOM 15499 O O . SER A 1 29 ? -2.460 24.922 -10.390 1.00 43.21 203 SER A O 14
ATOM 15507 N N . ASN A 1 30 ? -1.603 22.853 -10.143 1.00 33.34 204 ASN A N 14
ATOM 15508 C CA . ASN A 1 30 ? -2.020 22.312 -11.440 1.00 23.22 204 ASN A CA 14
ATOM 15509 C C . ASN A 1 30 ? -3.036 21.176 -11.241 1.00 63.13 204 ASN A C 14
ATOM 15510 O O . ASN A 1 30 ? -3.051 20.214 -12.006 1.00 34.55 204 ASN A O 14
ATOM 15521 N N . LYS A 1 31 ? -3.897 21.266 -10.216 1.00 32.23 205 LYS A N 14
ATOM 15522 C CA . LYS A 1 31 ? -5.044 20.363 -10.039 1.00 5.31 205 LYS A CA 14
ATOM 15523 C C . LYS A 1 31 ? -4.609 18.877 -9.977 1.00 74.31 205 LYS A C 14
ATOM 15524 O O . LYS A 1 31 ? -3.427 18.579 -9.768 1.00 44.22 205 LYS A O 14
ATOM 15543 N N . ARG A 1 32 ? -5.576 17.967 -10.150 1.00 72.04 206 ARG A N 14
ATOM 15544 C CA . ARG A 1 32 ? -5.540 16.497 -10.210 1.00 44.22 206 ARG A CA 14
ATOM 15545 C C . ARG A 1 32 ? -5.032 15.829 -8.936 1.00 14.02 206 ARG A C 14
ATOM 15546 O O . ARG A 1 32 ? -4.371 16.460 -8.112 1.00 71.11 206 ARG A O 14
ATOM 15567 N N . LYS A 1 33 ? -5.384 14.548 -8.750 1.00 13.45 207 LYS A N 14
ATOM 15568 C CA . LYS A 1 33 ? -5.053 13.771 -7.553 1.00 44.04 207 LYS A CA 14
ATOM 15569 C C . LYS A 1 33 ? -4.901 12.264 -7.793 1.00 62.01 207 LYS A C 14
ATOM 15570 O O . LYS A 1 33 ? -4.861 11.515 -6.819 1.00 42.43 207 LYS A O 14
ATOM 15589 N N . ILE A 1 34 ? -4.822 11.810 -9.044 1.00 1.30 208 ILE A N 14
ATOM 15590 C CA . ILE A 1 34 ? -4.648 10.401 -9.388 1.00 11.50 208 ILE A CA 14
ATOM 15591 C C . ILE A 1 34 ? -3.489 10.300 -10.373 1.00 21.22 208 ILE A C 14
ATOM 15592 O O . ILE A 1 34 ? -3.455 11.031 -11.369 1.00 5.12 208 ILE A O 14
ATOM 15608 N N . HIS A 1 35 ? -2.529 9.430 -10.051 1.00 41.32 209 HIS A N 14
ATOM 15609 C CA . HIS A 1 35 ? -1.366 9.103 -10.864 1.00 63.01 209 HIS A CA 14
ATOM 15610 C C . HIS A 1 35 ? -1.828 8.233 -12.041 1.00 55.52 209 HIS A C 14
ATOM 15611 O O . HIS A 1 35 ? -2.761 7.451 -11.884 1.00 14.34 209 HIS A O 14
ATOM 15625 N N . LEU A 1 36 ? -1.179 8.288 -13.206 1.00 24.30 210 LEU A N 14
ATOM 15626 C CA . LEU A 1 36 ? -1.632 7.481 -14.350 1.00 74.33 210 LEU A CA 14
ATOM 15627 C C . LEU A 1 36 ? -1.302 5.990 -14.213 1.00 64.15 210 LEU A C 14
ATOM 15628 O O . LEU A 1 36 ? -1.811 5.182 -14.992 1.00 4.22 210 LEU A O 14
ATOM 15644 N N . SER A 1 37 ? -0.473 5.622 -13.239 1.00 3.02 211 SER A N 14
ATOM 15645 C CA . SER A 1 37 ? 0.027 4.275 -13.004 1.00 64.31 211 SER A CA 14
ATOM 15646 C C . SER A 1 37 ? -0.510 3.687 -11.687 1.00 54.04 211 SER A C 14
ATOM 15647 O O . SER A 1 37 ? 0.005 2.670 -11.226 1.00 2.11 211 SER A O 14
ATOM 15655 N N . GLU A 1 38 ? -1.486 4.340 -11.047 1.00 61.43 212 GLU A N 14
ATOM 15656 C CA . GLU A 1 38 ? -1.958 4.084 -9.692 1.00 71.32 212 GLU A CA 14
ATOM 15657 C C . GLU A 1 38 ? -2.325 2.610 -9.432 1.00 51.54 212 GLU A C 14
ATOM 15658 O O . GLU A 1 38 ? -3.362 2.121 -9.890 1.00 40.14 212 GLU A O 14
ATOM 15670 N N . LEU A 1 39 ? -1.468 1.912 -8.682 1.00 24.44 213 LEU A N 14
ATOM 15671 C CA . LEU A 1 39 ? -1.543 0.485 -8.370 1.00 44.23 213 LEU A CA 14
ATOM 15672 C C . LEU A 1 39 ? -1.409 0.237 -6.870 1.00 32.50 213 LEU A C 14
ATOM 15673 O O . LEU A 1 39 ? -0.817 1.049 -6.159 1.00 52.31 213 LEU A O 14
ATOM 15689 N N . MET A 1 40 ? -1.864 -0.936 -6.424 1.00 0.24 214 MET A N 14
ATOM 15690 C CA . MET A 1 40 ? -1.737 -1.457 -5.064 1.00 32.05 214 MET A CA 14
ATOM 15691 C C . MET A 1 40 ? -2.295 -0.473 -4.032 1.00 23.33 214 MET A C 14
ATOM 15692 O O . MET A 1 40 ? -1.569 0.132 -3.241 1.00 53.34 214 MET A O 14
ATOM 15706 N N . LEU A 1 41 ? -3.621 -0.336 -4.055 1.00 34.21 215 LEU A N 14
ATOM 15707 C CA . LEU A 1 41 ? -4.421 0.399 -3.084 1.00 73.12 215 LEU A CA 14
ATOM 15708 C C . LEU A 1 41 ? -4.585 -0.380 -1.780 1.00 63.53 215 LEU A C 14
ATOM 15709 O O . LEU A 1 41 ? -4.520 -1.614 -1.756 1.00 4.22 215 LEU A O 14
ATOM 15725 N N . GLU A 1 42 ? -4.938 0.338 -0.713 1.00 42.34 216 GLU A N 14
ATOM 15726 C CA . GLU A 1 42 ? -5.148 -0.235 0.610 1.00 21.22 216 GLU A CA 14
ATOM 15727 C C . GLU A 1 42 ? -6.463 0.252 1.228 1.00 61.20 216 GLU A C 14
ATOM 15728 O O . GLU A 1 42 ? -6.481 0.956 2.236 1.00 11.33 216 GLU A O 14
ATOM 15740 N N . LYS A 1 43 ? -7.599 -0.091 0.620 1.00 71.23 217 LYS A N 14
ATOM 15741 C CA . LYS A 1 43 ? -8.894 0.501 0.960 1.00 24.12 217 LYS A CA 14
ATOM 15742 C C . LYS A 1 43 ? -10.049 -0.458 0.648 1.00 41.53 217 LYS A C 14
ATOM 15743 O O . LYS A 1 43 ? -11.083 -0.057 0.108 1.00 65.12 217 LYS A O 14
ATOM 15762 N N . CYS A 1 44 ? -9.882 -1.745 0.945 1.00 72.34 218 CYS A N 14
ATOM 15763 C CA . CYS A 1 44 ? -10.873 -2.773 0.695 1.00 52.25 218 CYS A CA 14
ATOM 15764 C C . CYS A 1 44 ? -12.134 -2.602 1.566 1.00 53.24 218 CYS A C 14
ATOM 15765 O O . CYS A 1 44 ? -12.106 -1.894 2.577 1.00 3.44 218 CYS A O 14
ATOM 15773 N N . PRO A 1 45 ? -13.256 -3.251 1.200 1.00 2.24 219 PRO A N 14
ATOM 15774 C CA . PRO A 1 45 ? -14.511 -3.212 1.940 1.00 23.03 219 PRO A CA 14
ATOM 15775 C C . PRO A 1 45 ? -14.609 -4.336 2.976 1.00 53.55 219 PRO A C 14
ATOM 15776 O O . PRO A 1 45 ? -15.325 -4.179 3.968 1.00 51.44 219 PRO A O 14
ATOM 15787 N N . PHE A 1 46 ? -13.920 -5.469 2.772 1.00 52.33 220 PHE A N 14
ATOM 15788 C CA . PHE A 1 46 ? -13.798 -6.478 3.800 1.00 13.33 220 PHE A CA 14
ATOM 15789 C C . PHE A 1 46 ? -13.022 -5.860 4.978 1.00 31.11 220 PHE A C 14
ATOM 15790 O O . PHE A 1 46 ? -12.151 -5.008 4.759 1.00 61.21 220 PHE A O 14
ATOM 15807 N N . PRO A 1 47 ? -13.374 -6.240 6.214 1.00 52.42 221 PRO A N 14
ATOM 15808 C CA . PRO A 1 47 ? -13.024 -5.512 7.425 1.00 64.02 221 PRO A CA 14
ATOM 15809 C C . PRO A 1 47 ? -11.522 -5.491 7.735 1.00 52.52 221 PRO A C 14
ATOM 15810 O O . PRO A 1 47 ? -10.742 -6.274 7.185 1.00 61.24 221 PRO A O 14
ATOM 15821 N N . ALA A 1 48 ? -11.125 -4.602 8.646 1.00 15.10 222 ALA A N 14
ATOM 15822 C CA . ALA A 1 48 ? -9.770 -4.492 9.158 1.00 33.50 222 ALA A CA 14
ATOM 15823 C C . ALA A 1 48 ? -9.449 -5.755 9.949 1.00 45.31 222 ALA A C 14
ATOM 15824 O O . ALA A 1 48 ? -10.082 -6.014 10.973 1.00 5.14 222 ALA A O 14
ATOM 15831 N N . GLY A 1 49 ? -8.493 -6.535 9.453 1.00 72.54 223 GLY A N 14
ATOM 15832 C CA . GLY A 1 49 ? -8.043 -7.785 10.044 1.00 54.34 223 GLY A CA 14
ATOM 15833 C C . GLY A 1 49 ? -8.488 -9.006 9.247 1.00 13.20 223 GLY A C 14
ATOM 15834 O O . GLY A 1 49 ? -7.981 -10.098 9.501 1.00 13.51 223 GLY A O 14
ATOM 15838 N N . SER A 1 50 ? -9.402 -8.856 8.285 1.00 12.10 224 SER A N 14
ATOM 15839 C CA . SER A 1 50 ? -9.801 -9.963 7.430 1.00 32.34 224 SER A CA 14
ATOM 15840 C C . SER A 1 50 ? -8.675 -10.250 6.436 1.00 62.33 224 SER A C 14
ATOM 15841 O O . SER A 1 50 ? -8.211 -9.345 5.735 1.00 52.54 224 SER A O 14
ATOM 15849 N N . ASP A 1 51 ? -8.219 -11.497 6.332 1.00 61.25 225 ASP A N 14
ATOM 15850 C CA . ASP A 1 51 ? -7.193 -11.823 5.335 1.00 53.22 225 ASP A CA 14
ATOM 15851 C C . ASP A 1 51 ? -7.797 -11.789 3.935 1.00 11.51 225 ASP A C 14
ATOM 15852 O O . ASP A 1 51 ? -7.080 -11.688 2.941 1.00 20.21 225 ASP A O 14
ATOM 15861 N N . LEU A 1 52 ? -9.127 -11.853 3.834 1.00 65.13 226 LEU A N 14
ATOM 15862 C CA . LEU A 1 52 ? -9.869 -11.766 2.606 1.00 13.44 226 LEU A CA 14
ATOM 15863 C C . LEU A 1 52 ? -9.668 -10.407 1.938 1.00 72.23 226 LEU A C 14
ATOM 15864 O O . LEU A 1 52 ? -9.594 -10.368 0.713 1.00 44.25 226 LEU A O 14
ATOM 15880 N N . ALA A 1 53 ? -9.538 -9.320 2.712 1.00 33.13 227 ALA A N 14
ATOM 15881 C CA . ALA A 1 53 ? -9.216 -7.998 2.185 1.00 31.51 227 ALA A CA 14
ATOM 15882 C C . ALA A 1 53 ? -7.884 -8.060 1.432 1.00 61.32 227 ALA A C 14
ATOM 15883 O O . ALA A 1 53 ? -7.836 -7.803 0.227 1.00 1.22 227 ALA A O 14
ATOM 15890 N N . GLN A 1 54 ? -6.826 -8.476 2.139 1.00 2.11 228 GLN A N 14
ATOM 15891 C CA . GLN A 1 54 ? -5.470 -8.600 1.616 1.00 62.54 228 GLN A CA 14
ATOM 15892 C C . GLN A 1 54 ? -5.484 -9.445 0.339 1.00 60.13 228 GLN A C 14
ATOM 15893 O O . GLN A 1 54 ? -5.011 -9.023 -0.716 1.00 43.54 228 GLN A O 14
ATOM 15907 N N . LYS A 1 55 ? -6.050 -10.651 0.433 1.00 14.24 229 LYS A N 14
ATOM 15908 C CA . LYS A 1 55 ? -6.036 -11.620 -0.652 1.00 61.11 229 LYS A CA 14
ATOM 15909 C C . LYS A 1 55 ? -6.863 -11.163 -1.851 1.00 50.14 229 LYS A C 14
ATOM 15910 O O . LYS A 1 55 ? -6.547 -11.598 -2.954 1.00 20.33 229 LYS A O 14
ATOM 15929 N N . TRP A 1 56 ? -7.906 -10.345 -1.673 1.00 13.20 230 TRP A N 14
ATOM 15930 C CA . TRP A 1 56 ? -8.647 -9.828 -2.815 1.00 72.33 230 TRP A CA 14
ATOM 15931 C C . TRP A 1 56 ? -7.820 -8.756 -3.514 1.00 31.00 230 TRP A C 14
ATOM 15932 O O . TRP A 1 56 ? -7.663 -8.823 -4.733 1.00 23.12 230 TRP A O 14
ATOM 15953 N N . HIS A 1 57 ? -7.297 -7.774 -2.766 1.00 41.52 231 HIS A N 14
ATOM 15954 C CA . HIS A 1 57 ? -6.607 -6.641 -3.375 1.00 44.11 231 HIS A CA 14
ATOM 15955 C C . HIS A 1 57 ? -5.395 -7.124 -4.169 1.00 62.42 231 HIS A C 14
ATOM 15956 O O . HIS A 1 57 ? -5.154 -6.594 -5.253 1.00 2.10 231 HIS A O 14
ATOM 15970 N N . LEU A 1 58 ? -4.695 -8.148 -3.666 1.00 43.21 232 LEU A N 14
ATOM 15971 C CA . LEU A 1 58 ? -3.527 -8.787 -4.272 1.00 54.14 232 LEU A CA 14
ATOM 15972 C C . LEU A 1 58 ? -3.792 -9.292 -5.694 1.00 63.01 232 LEU A C 14
ATOM 15973 O O . LEU A 1 58 ? -2.875 -9.324 -6.510 1.00 33.14 232 LEU A O 14
ATOM 15989 N N . ILE A 1 59 ? -5.025 -9.695 -6.007 1.00 20.31 233 ILE A N 14
ATOM 15990 C CA . ILE A 1 59 ? -5.390 -10.263 -7.309 1.00 12.23 233 ILE A CA 14
ATOM 15991 C C . ILE A 1 59 ? -5.620 -9.134 -8.341 1.00 33.40 233 ILE A C 14
ATOM 15992 O O . ILE A 1 59 ? -5.864 -9.397 -9.520 1.00 73.01 233 ILE A O 14
ATOM 16008 N N . LYS A 1 60 ? -5.525 -7.862 -7.943 1.00 35.12 234 LYS A N 14
ATOM 16009 C CA . LYS A 1 60 ? -5.699 -6.700 -8.810 1.00 65.43 234 LYS A CA 14
ATOM 16010 C C . LYS A 1 60 ? -4.548 -5.719 -8.561 1.00 71.04 234 LYS A C 14
ATOM 16011 O O . LYS A 1 60 ? -3.713 -5.927 -7.690 1.00 11.24 234 LYS A O 14
ATOM 16030 N N . GLN A 1 61 ? -4.496 -4.645 -9.350 1.00 72.02 235 GLN A N 14
ATOM 16031 C CA . GLN A 1 61 ? -3.563 -3.542 -9.150 1.00 11.35 235 GLN A CA 14
ATOM 16032 C C . GLN A 1 61 ? -4.207 -2.263 -9.642 1.00 33.24 235 GLN A C 14
ATOM 16033 O O . GLN A 1 61 ? -4.451 -1.339 -8.877 1.00 30.21 235 GLN A O 14
ATOM 16047 N N . HIS A 1 62 ? -4.576 -2.298 -10.911 1.00 22.23 236 HIS A N 14
ATOM 16048 C CA . HIS A 1 62 ? -5.257 -1.227 -11.605 1.00 73.33 236 HIS A CA 14
ATOM 16049 C C . HIS A 1 62 ? -6.736 -1.514 -11.428 1.00 63.54 236 HIS A C 14
ATOM 16050 O O . HIS A 1 62 ? -7.252 -2.443 -12.058 1.00 34.42 236 HIS A O 14
ATOM 16064 N N . THR A 1 63 ? -7.401 -0.825 -10.512 1.00 74.12 237 THR A N 14
ATOM 16065 C CA . THR A 1 63 ? -8.754 -1.168 -10.094 1.00 64.12 237 THR A CA 14
ATOM 16066 C C . THR A 1 63 ? -9.686 -0.005 -10.405 1.00 22.14 237 THR A C 14
ATOM 16067 O O . THR A 1 63 ? -9.477 1.120 -9.956 1.00 63.42 237 THR A O 14
ATOM 16078 N N . ALA A 1 64 ? -10.661 -0.292 -11.271 1.00 64.25 238 ALA A N 14
ATOM 16079 C CA . ALA A 1 64 ? -11.440 0.719 -11.970 1.00 34.41 238 ALA A CA 14
ATOM 16080 C C . ALA A 1 64 ? -12.297 1.539 -10.989 1.00 70.53 238 ALA A C 14
ATOM 16081 O O . ALA A 1 64 ? -12.774 0.984 -9.988 1.00 41.40 238 ALA A O 14
ATOM 16088 N N . PRO A 1 65 ? -12.536 2.826 -11.288 1.00 61.40 239 PRO A N 14
ATOM 16089 C CA . PRO A 1 65 ? -13.194 3.758 -10.388 1.00 14.44 239 PRO A CA 14
ATOM 16090 C C . PRO A 1 65 ? -14.709 3.530 -10.379 1.00 74.14 239 PRO A C 14
ATOM 16091 O O . PRO A 1 65 ? -15.409 3.845 -11.346 1.00 42.52 239 PRO A O 14
ATOM 16102 N N . VAL A 1 66 ? -15.236 3.007 -9.274 1.00 55.30 240 VAL A N 14
ATOM 16103 C CA . VAL A 1 66 ? -16.665 2.841 -9.026 1.00 73.31 240 VAL A CA 14
ATOM 16104 C C . VAL A 1 66 ? -16.898 3.085 -7.526 1.00 73.24 240 VAL A C 14
ATOM 16105 O O . VAL A 1 66 ? -15.932 3.051 -6.755 1.00 4.41 240 VAL A O 14
ATOM 16118 N N . SER A 1 67 ? -18.123 3.388 -7.102 1.00 23.54 241 SER A N 14
ATOM 16119 C CA . SER A 1 67 ? -18.452 3.640 -5.700 1.00 33.20 241 SER A CA 14
ATOM 16120 C C . SER A 1 67 ? -18.905 2.343 -5.014 1.00 22.33 241 SER A C 14
ATOM 16121 O O . SER A 1 67 ? -19.466 1.474 -5.690 1.00 4.10 241 SER A O 14
ATOM 16129 N N . PRO A 1 68 ? -18.725 2.210 -3.685 1.00 54.33 242 PRO A N 14
ATOM 16130 C CA . PRO A 1 68 ? -19.294 1.121 -2.904 1.00 33.53 242 PRO A CA 14
ATOM 16131 C C . PRO A 1 68 ? -20.813 1.314 -2.790 1.00 62.22 242 PRO A C 14
ATOM 16132 O O . PRO A 1 68 ? -21.287 2.151 -2.011 1.00 3.45 242 PRO A O 14
ATOM 16143 N N . HIS A 1 69 ? -21.561 0.578 -3.618 1.00 45.13 243 HIS A N 14
ATOM 16144 C CA . HIS A 1 69 ? -22.999 0.718 -3.797 1.00 20.32 243 HIS A CA 14
ATOM 16145 C C . HIS A 1 69 ? -23.728 -0.220 -2.825 1.00 25.15 243 HIS A C 14
ATOM 16146 O O . HIS A 1 69 ? -23.812 -1.437 -3.053 1.00 54.22 243 HIS A O 14
ATOM 16160 N N . SER A 1 70 ? -24.215 0.333 -1.714 1.00 53.22 244 SER A N 14
ATOM 16161 C CA . SER A 1 70 ? -25.079 -0.372 -0.773 1.00 22.22 244 SER A CA 14
ATOM 16162 C C . SER A 1 70 ? -26.533 -0.265 -1.228 1.00 53.24 244 SER A C 14
ATOM 16163 O O . SER A 1 70 ? -27.435 -0.482 -0.397 1.00 34.02 244 SER A O 14
ATOM 16171 N N . ARG A 1 1 ? 19.528 40.056 -34.996 1.00 44.44 175 ARG A N 15
ATOM 16172 C CA . ARG A 1 1 ? 19.136 41.415 -34.659 1.00 25.31 175 ARG A CA 15
ATOM 16173 C C . ARG A 1 1 ? 19.078 41.403 -33.132 1.00 23.33 175 ARG A C 15
ATOM 16174 O O . ARG A 1 1 ? 18.357 40.572 -32.583 1.00 72.25 175 ARG A O 15
ATOM 16195 N N . SER A 1 2 ? 19.857 42.260 -32.470 1.00 54.30 176 SER A N 15
ATOM 16196 C CA . SER A 1 2 ? 20.162 42.150 -31.045 1.00 40.15 176 SER A CA 15
ATOM 16197 C C . SER A 1 2 ? 20.940 40.857 -30.746 1.00 12.11 176 SER A C 15
ATOM 16198 O O . SER A 1 2 ? 21.168 40.015 -31.628 1.00 40.04 176 SER A O 15
ATOM 16206 N N . LEU A 1 3 ? 21.333 40.690 -29.484 1.00 42.40 177 LEU A N 15
ATOM 16207 C CA . LEU A 1 3 ? 21.871 39.459 -28.914 1.00 14.14 177 LEU A CA 15
ATOM 16208 C C . LEU A 1 3 ? 21.062 39.150 -27.659 1.00 25.25 177 LEU A C 15
ATOM 16209 O O . LEU A 1 3 ? 20.433 40.041 -27.090 1.00 72.32 177 LEU A O 15
ATOM 16225 N N . ARG A 1 4 ? 21.071 37.894 -27.214 1.00 24.30 178 ARG A N 15
ATOM 16226 C CA . ARG A 1 4 ? 20.240 37.432 -26.107 1.00 3.45 178 ARG A CA 15
ATOM 16227 C C . ARG A 1 4 ? 21.132 36.690 -25.128 1.00 25.42 178 ARG A C 15
ATOM 16228 O O . ARG A 1 4 ? 21.204 35.463 -25.156 1.00 34.30 178 ARG A O 15
ATOM 16249 N N . GLN A 1 5 ? 21.824 37.446 -24.279 1.00 24.00 179 GLN A N 15
ATOM 16250 C CA . GLN A 1 5 ? 22.578 36.948 -23.138 1.00 3.32 179 GLN A CA 15
ATOM 16251 C C . GLN A 1 5 ? 22.113 37.702 -21.894 1.00 35.51 179 GLN A C 15
ATOM 16252 O O . GLN A 1 5 ? 21.358 38.674 -21.987 1.00 2.32 179 GLN A O 15
ATOM 16266 N N . ARG A 1 6 ? 22.549 37.231 -20.729 1.00 65.05 180 ARG A N 15
ATOM 16267 C CA . ARG A 1 6 ? 22.035 37.603 -19.418 1.00 64.25 180 ARG A CA 15
ATOM 16268 C C . ARG A 1 6 ? 23.216 37.825 -18.486 1.00 43.03 180 ARG A C 15
ATOM 16269 O O . ARG A 1 6 ? 24.110 36.979 -18.404 1.00 61.12 180 ARG A O 15
ATOM 16290 N N . LEU A 1 7 ? 23.222 38.949 -17.780 1.00 42.44 181 LEU A N 15
ATOM 16291 C CA . LEU A 1 7 ? 24.340 39.413 -16.966 1.00 73.23 181 LEU A CA 15
ATOM 16292 C C . LEU A 1 7 ? 23.877 39.918 -15.601 1.00 71.21 181 LEU A C 15
ATOM 16293 O O . LEU A 1 7 ? 24.613 40.653 -14.957 1.00 74.14 181 LEU A O 15
ATOM 16309 N N . GLN A 1 8 ? 22.680 39.525 -15.133 1.00 62.31 182 GLN A N 15
ATOM 16310 C CA . GLN A 1 8 ? 22.277 39.842 -13.759 1.00 40.10 182 GLN A CA 15
ATOM 16311 C C . GLN A 1 8 ? 23.216 39.220 -12.745 1.00 63.11 182 GLN A C 15
ATOM 16312 O O . GLN A 1 8 ? 23.445 39.808 -11.699 1.00 12.30 182 GLN A O 15
ATOM 16326 N N . ASP A 1 9 ? 23.853 38.115 -13.098 1.00 20.03 183 ASP A N 15
ATOM 16327 C CA . ASP A 1 9 ? 24.784 37.330 -12.291 1.00 43.12 183 ASP A CA 15
ATOM 16328 C C . ASP A 1 9 ? 24.255 36.929 -10.907 1.00 32.23 183 ASP A C 15
ATOM 16329 O O . ASP A 1 9 ? 24.857 36.114 -10.211 1.00 34.24 183 ASP A O 15
ATOM 16338 N N . THR A 1 10 ? 23.026 37.337 -10.590 1.00 51.30 184 THR A N 15
ATOM 16339 C CA . THR A 1 10 ? 22.338 37.051 -9.346 1.00 22.11 184 THR A CA 15
ATOM 16340 C C . THR A 1 10 ? 22.020 35.552 -9.171 1.00 53.13 184 THR A C 15
ATOM 16341 O O . THR A 1 10 ? 21.519 35.099 -8.139 1.00 71.31 184 THR A O 15
ATOM 16352 N N . VAL A 1 11 ? 22.316 34.748 -10.194 1.00 43.51 185 VAL A N 15
ATOM 16353 C CA . VAL A 1 11 ? 22.231 33.295 -10.226 1.00 73.04 185 VAL A CA 15
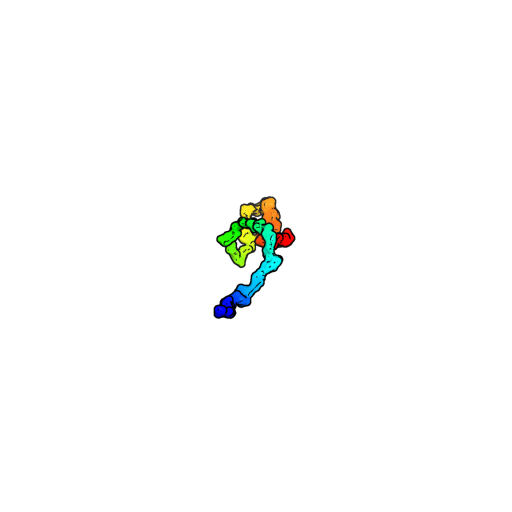ATOM 16354 C C . VAL A 1 11 ? 23.251 32.614 -9.285 1.00 11.42 185 VAL A C 15
ATOM 16355 O O . VAL A 1 11 ? 23.500 31.416 -9.407 1.00 54.52 185 VAL A O 15
ATOM 16368 N N . GLY A 1 12 ? 23.846 33.352 -8.355 1.00 64.11 186 GLY A N 15
ATOM 16369 C CA . GLY A 1 12 ? 24.644 32.909 -7.231 1.00 14.24 186 GLY A CA 15
ATOM 16370 C C . GLY A 1 12 ? 25.111 34.164 -6.497 1.00 62.45 186 GLY A C 15
ATOM 16371 O O . GLY A 1 12 ? 24.838 35.276 -6.948 1.00 21.23 186 GLY A O 15
ATOM 16375 N N . LEU A 1 13 ? 25.811 33.998 -5.371 1.00 72.41 187 LEU A N 15
ATOM 16376 C CA . LEU A 1 13 ? 26.414 35.109 -4.625 1.00 12.03 187 LEU A CA 15
ATOM 16377 C C . LEU A 1 13 ? 27.727 34.736 -3.923 1.00 61.21 187 LEU A C 15
ATOM 16378 O O . LEU A 1 13 ? 28.302 35.564 -3.216 1.00 12.43 187 LEU A O 15
ATOM 16394 N N . CYS A 1 14 ? 28.225 33.517 -4.119 1.00 5.10 188 CYS A N 15
ATOM 16395 C CA . CYS A 1 14 ? 29.403 32.979 -3.446 1.00 41.23 188 CYS A CA 15
ATOM 16396 C C . CYS A 1 14 ? 30.448 32.715 -4.527 1.00 61.24 188 CYS A C 15
ATOM 16397 O O . CYS A 1 14 ? 30.235 31.836 -5.363 1.00 13.40 188 CYS A O 15
ATOM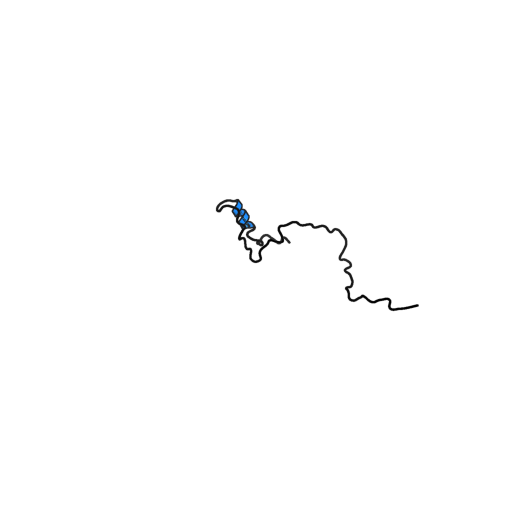 16405 N N . PHE A 1 15 ? 31.520 33.510 -4.560 1.00 52.22 189 PHE A N 15
ATOM 16406 C CA . PHE A 1 15 ? 32.504 33.541 -5.640 1.00 21.13 189 PHE A CA 15
ATOM 16407 C C . PHE A 1 15 ? 33.920 33.346 -5.094 1.00 22.14 189 PHE A C 15
ATOM 16408 O O . PHE A 1 15 ? 34.226 33.849 -4.010 1.00 63.21 189 PHE A O 15
ATOM 16425 N N . PRO A 1 16 ? 34.816 32.696 -5.856 1.00 74.42 190 PRO A N 15
ATOM 16426 C CA . PRO A 1 16 ? 36.231 32.649 -5.543 1.00 62.01 190 PRO A CA 15
ATOM 16427 C C . PRO A 1 16 ? 36.884 33.978 -5.938 1.00 31.33 190 PRO A C 15
ATOM 16428 O O . PRO A 1 16 ? 36.741 34.449 -7.064 1.00 55.50 190 PRO A O 15
ATOM 16439 N N . MET A 1 17 ? 37.689 34.554 -5.046 1.00 5.12 191 MET A N 15
ATOM 16440 C CA . MET A 1 17 ? 38.299 35.872 -5.248 1.00 32.15 191 MET A CA 15
ATOM 16441 C C . MET A 1 17 ? 39.548 35.798 -6.138 1.00 53.20 191 MET A C 15
ATOM 16442 O O . MET A 1 17 ? 40.166 36.811 -6.454 1.00 13.41 191 MET A O 15
ATOM 16456 N N . ARG A 1 18 ? 39.952 34.583 -6.515 1.00 54.31 192 ARG A N 15
ATOM 16457 C CA . ARG A 1 18 ? 41.267 34.297 -7.087 1.00 71.24 192 ARG A CA 15
ATOM 16458 C C . ARG A 1 18 ? 41.245 33.464 -8.375 1.00 74.33 192 ARG A C 15
ATOM 16459 O O . ARG A 1 18 ? 42.316 33.034 -8.810 1.00 44.54 192 ARG A O 15
ATOM 16480 N N . THR A 1 19 ? 40.090 33.247 -9.001 1.00 21.21 193 THR A N 15
ATOM 16481 C CA . THR A 1 19 ? 39.973 32.615 -10.309 1.00 71.03 193 THR A CA 15
ATOM 16482 C C . THR A 1 19 ? 38.985 33.454 -11.128 1.00 61.34 193 THR A C 15
ATOM 16483 O O . THR A 1 19 ? 38.176 34.185 -10.562 1.00 73.14 193 THR A O 15
ATOM 16494 N N . TYR A 1 20 ? 39.059 33.372 -12.456 1.00 32.21 194 TYR A N 15
ATOM 16495 C CA . TYR A 1 20 ? 38.375 34.277 -13.390 1.00 24.41 194 TYR A CA 15
ATOM 16496 C C . TYR A 1 20 ? 37.492 33.513 -14.391 1.00 2.42 194 TYR A C 15
ATOM 16497 O O . TYR A 1 20 ? 37.162 34.020 -15.464 1.00 43.14 194 TYR A O 15
ATOM 16515 N N . SER A 1 21 ? 37.135 32.281 -14.045 1.00 32.13 195 SER A N 15
ATOM 16516 C CA . SER A 1 21 ? 36.405 31.306 -14.844 1.00 10.15 195 SER A CA 15
ATOM 16517 C C . SER A 1 21 ? 35.012 31.813 -15.266 1.00 61.15 195 SER A C 15
ATOM 16518 O O . SER A 1 21 ? 34.461 32.714 -14.633 1.00 42.40 195 SER A O 15
ATOM 16526 N N . LYS A 1 22 ? 34.427 31.227 -16.322 1.00 35.23 196 LYS A N 15
ATOM 16527 C CA . LYS A 1 22 ? 33.040 31.436 -16.750 1.00 32.13 196 LYS A CA 15
ATOM 16528 C C . LYS A 1 22 ? 32.528 30.110 -17.301 1.00 0.52 196 LYS A C 15
ATOM 16529 O O . LYS A 1 22 ? 32.776 29.783 -18.462 1.00 54.11 196 LYS A O 15
ATOM 16548 N N . GLN A 1 23 ? 31.861 29.307 -16.475 1.00 54.34 197 GLN A N 15
ATOM 16549 C CA . GLN A 1 23 ? 31.258 28.055 -16.909 1.00 31.24 197 GLN A CA 15
ATOM 16550 C C . GLN A 1 23 ? 29.938 27.886 -16.161 1.00 14.24 197 GLN A C 15
ATOM 16551 O O . GLN A 1 23 ? 29.809 28.402 -15.053 1.00 54.12 197 GLN A O 15
ATOM 16565 N N . SER A 1 24 ? 28.954 27.235 -16.780 1.00 41.44 198 SER A N 15
ATOM 16566 C CA . SER A 1 24 ? 27.677 26.739 -16.249 1.00 54.41 198 SER A CA 15
ATOM 16567 C C . SER A 1 24 ? 26.865 26.187 -17.432 1.00 63.14 198 SER A C 15
ATOM 16568 O O . SER A 1 24 ? 27.124 26.582 -18.576 1.00 14.14 198 SER A O 15
ATOM 16576 N N . LYS A 1 25 ? 25.879 25.316 -17.179 1.00 11.23 199 LYS A N 15
ATOM 16577 C CA . LYS A 1 25 ? 24.786 24.918 -18.071 1.00 2.21 199 LYS A CA 15
ATOM 16578 C C . LYS A 1 25 ? 23.903 23.890 -17.321 1.00 2.30 199 LYS A C 15
ATOM 16579 O O . LYS A 1 25 ? 24.375 23.291 -16.345 1.00 75.01 199 LYS A O 15
ATOM 16598 N N . PRO A 1 26 ? 22.632 23.708 -17.732 1.00 22.33 200 PRO A N 15
ATOM 16599 C CA . PRO A 1 26 ? 21.611 22.985 -16.976 1.00 61.21 200 PRO A CA 15
ATOM 16600 C C . PRO A 1 26 ? 21.717 21.462 -17.132 1.00 63.15 200 PRO A C 15
ATOM 16601 O O . PRO A 1 26 ? 22.586 20.954 -17.850 1.00 70.42 200 PRO A O 15
ATOM 16612 N N . LEU A 1 27 ? 20.806 20.733 -16.478 1.00 44.43 201 LEU A N 15
ATOM 16613 C CA . LEU A 1 27 ? 20.746 19.276 -16.454 1.00 11.42 201 LEU A CA 15
ATOM 16614 C C . LEU A 1 27 ? 19.335 18.791 -16.723 1.00 51.40 201 LEU A C 15
ATOM 16615 O O . LEU A 1 27 ? 18.349 19.304 -16.185 1.00 54.24 201 LEU A O 15
ATOM 16631 N N . PHE A 1 28 ? 19.273 17.800 -17.605 1.00 5.10 202 PHE A N 15
ATOM 16632 C CA . PHE A 1 28 ? 18.095 17.349 -18.315 1.00 64.12 202 PHE A CA 15
ATOM 16633 C C . PHE A 1 28 ? 18.068 15.828 -18.214 1.00 52.51 202 PHE A C 15
ATOM 16634 O O . PHE A 1 28 ? 18.976 15.145 -18.701 1.00 4.24 202 PHE A O 15
ATOM 16651 N N . SER A 1 29 ? 17.077 15.317 -17.492 1.00 15.14 203 SER A N 15
ATOM 16652 C CA . SER A 1 29 ? 17.065 13.973 -16.938 1.00 33.33 203 SER A CA 15
ATOM 16653 C C . SER A 1 29 ? 15.830 13.225 -17.428 1.00 3.11 203 SER A C 15
ATOM 16654 O O . SER A 1 29 ? 14.791 13.847 -17.677 1.00 43.21 203 SER A O 15
ATOM 16662 N N . ASN A 1 30 ? 15.905 11.899 -17.523 1.00 33.34 204 ASN A N 15
ATOM 16663 C CA . ASN A 1 30 ? 14.742 11.046 -17.737 1.00 23.22 204 ASN A CA 15
ATOM 16664 C C . ASN A 1 30 ? 14.992 9.721 -17.047 1.00 63.13 204 ASN A C 15
ATOM 16665 O O . ASN A 1 30 ? 15.711 8.877 -17.585 1.00 34.55 204 ASN A O 15
ATOM 16676 N N . LYS A 1 31 ? 14.449 9.535 -15.846 1.00 32.23 205 LYS A N 15
ATOM 16677 C CA . LYS A 1 31 ? 14.578 8.290 -15.090 1.00 5.31 205 LYS A CA 15
ATOM 16678 C C . LYS A 1 31 ? 13.385 8.068 -14.151 1.00 74.31 205 LYS A C 15
ATOM 16679 O O . LYS A 1 31 ? 13.527 7.398 -13.130 1.00 44.22 205 LYS A O 15
ATOM 16698 N N . ARG A 1 32 ? 12.203 8.617 -14.470 1.00 72.04 206 ARG A N 15
ATOM 16699 C CA . ARG A 1 32 ? 10.961 8.127 -13.871 1.00 44.22 206 ARG A CA 15
ATOM 16700 C C . ARG A 1 32 ? 10.400 7.011 -14.738 1.00 14.02 206 ARG A C 15
ATOM 16701 O O . ARG A 1 32 ? 10.574 7.060 -15.960 1.00 71.11 206 ARG A O 15
ATOM 16722 N N . LYS A 1 33 ? 9.642 6.101 -14.133 1.00 13.45 207 LYS A N 15
ATOM 16723 C CA . LYS A 1 33 ? 8.658 5.220 -14.749 1.00 44.04 207 LYS A CA 15
ATOM 16724 C C . LYS A 1 33 ? 7.652 4.889 -13.650 1.00 62.01 207 LYS A C 15
ATOM 16725 O O . LYS A 1 33 ? 8.006 4.166 -12.719 1.00 42.43 207 LYS A O 15
ATOM 16744 N N . ILE A 1 34 ? 6.447 5.445 -13.714 1.00 1.30 208 ILE A N 15
ATOM 16745 C CA . ILE A 1 34 ? 5.355 5.231 -12.770 1.00 11.50 208 ILE A CA 15
ATOM 16746 C C . ILE A 1 34 ? 4.108 4.860 -13.567 1.00 21.22 208 ILE A C 15
ATOM 16747 O O . ILE A 1 34 ? 4.032 5.147 -14.765 1.00 5.12 208 ILE A O 15
ATOM 16763 N N . HIS A 1 35 ? 3.144 4.214 -12.909 1.00 41.32 209 HIS A N 15
ATOM 16764 C CA . HIS A 1 35 ? 1.881 3.828 -13.516 1.00 63.01 209 HIS A CA 15
ATOM 16765 C C . HIS A 1 35 ? 0.709 4.573 -12.886 1.00 55.52 209 HIS A C 15
ATOM 16766 O O . HIS A 1 35 ? 0.800 5.040 -11.748 1.00 14.34 209 HIS A O 15
ATOM 16780 N N . LEU A 1 36 ? -0.417 4.613 -13.603 1.00 24.30 210 LEU A N 15
ATOM 16781 C CA . LEU A 1 36 ? -1.571 5.476 -13.332 1.00 74.33 210 LEU A CA 15
ATOM 16782 C C . LEU A 1 36 ? -2.336 5.139 -12.050 1.00 64.15 210 LEU A C 15
ATOM 16783 O O . LEU A 1 36 ? -3.266 5.862 -11.690 1.00 4.22 210 LEU A O 15
ATOM 16799 N N . SER A 1 37 ? -1.976 4.069 -11.345 1.00 3.02 211 SER A N 15
ATOM 16800 C CA . SER A 1 37 ? -2.402 3.879 -9.961 1.00 64.31 211 SER A CA 15
ATOM 16801 C C . SER A 1 37 ? -1.284 3.342 -9.065 1.00 54.04 211 SER A C 15
ATOM 16802 O O . SER A 1 37 ? -1.549 3.004 -7.916 1.00 2.11 211 SER A O 15
ATOM 16810 N N . GLU A 1 38 ? -0.061 3.186 -9.578 1.00 61.43 212 GLU A N 15
ATOM 16811 C CA . GLU A 1 38 ? 1.102 2.667 -8.867 1.00 71.32 212 GLU A CA 15
ATOM 16812 C C . GLU A 1 38 ? 0.993 1.227 -8.325 1.00 51.54 212 GLU A C 15
ATOM 16813 O O . GLU A 1 38 ? 1.969 0.746 -7.752 1.00 40.14 212 GLU A O 15
ATOM 16825 N N . LEU A 1 39 ? -0.120 0.512 -8.529 1.00 24.44 213 LEU A N 15
ATOM 16826 C CA . LEU A 1 39 ? -0.488 -0.749 -7.865 1.00 44.23 213 LEU A CA 15
ATOM 16827 C C . LEU A 1 39 ? -0.848 -0.503 -6.398 1.00 32.50 213 LEU A C 15
ATOM 16828 O O . LEU A 1 39 ? -0.589 0.562 -5.835 1.00 52.31 213 LEU A O 15
ATOM 16844 N N . MET A 1 40 ? -1.427 -1.539 -5.801 1.00 0.24 214 MET A N 15
ATOM 16845 C CA . MET A 1 40 ? -1.873 -1.708 -4.425 1.00 32.05 214 MET A CA 15
ATOM 16846 C C . MET A 1 40 ? -3.156 -0.934 -4.108 1.00 23.33 214 MET A C 15
ATOM 16847 O O . MET A 1 40 ? -3.355 0.174 -4.620 1.00 53.34 214 MET A O 15
ATOM 16861 N N . LEU A 1 41 ? -4.052 -1.518 -3.294 1.00 34.21 215 LEU A N 15
ATOM 16862 C CA . LEU A 1 41 ? -5.323 -0.909 -2.886 1.00 73.12 215 LEU A CA 15
ATOM 16863 C C . LEU A 1 41 ? -5.913 -1.611 -1.658 1.00 63.53 215 LEU A C 15
ATOM 16864 O O . LEU A 1 41 ? -5.722 -2.810 -1.468 1.00 4.22 215 LEU A O 15
ATOM 16880 N N . GLU A 1 42 ? -6.735 -0.896 -0.895 1.00 42.34 216 GLU A N 15
ATOM 16881 C CA . GLU A 1 42 ? -7.646 -1.425 0.114 1.00 21.22 216 GLU A CA 15
ATOM 16882 C C . GLU A 1 42 ? -8.904 -0.568 0.099 1.00 61.20 216 GLU A C 15
ATOM 16883 O O . GLU A 1 42 ? -8.982 0.461 0.762 1.00 11.33 216 GLU A O 15
ATOM 16895 N N . LYS A 1 43 ? -9.876 -0.962 -0.720 1.00 71.23 217 LYS A N 15
ATOM 16896 C CA . LYS A 1 43 ? -11.206 -0.383 -0.771 1.00 24.12 217 LYS A CA 15
ATOM 16897 C C . LYS A 1 43 ? -12.155 -1.472 -1.267 1.00 41.53 217 LYS A C 15
ATOM 16898 O O . LYS A 1 43 ? -12.374 -1.598 -2.472 1.00 65.12 217 LYS A O 15
ATOM 16917 N N . CYS A 1 44 ? -12.648 -2.322 -0.370 1.00 72.34 218 CYS A N 15
ATOM 16918 C CA . CYS A 1 44 ? -13.643 -3.342 -0.616 1.00 52.25 218 CYS A CA 15
ATOM 16919 C C . CYS A 1 44 ? -14.413 -3.574 0.703 1.00 53.24 218 CYS A C 15
ATOM 16920 O O . CYS A 1 44 ? -13.939 -3.144 1.754 1.00 3.44 218 CYS A O 15
ATOM 16928 N N . PRO A 1 45 ? -15.571 -4.258 0.683 1.00 2.24 219 PRO A N 15
ATOM 16929 C CA . PRO A 1 45 ? -16.445 -4.505 1.837 1.00 23.03 219 PRO A CA 15
ATOM 16930 C C . PRO A 1 45 ? -15.861 -5.429 2.920 1.00 53.55 219 PRO A C 15
ATOM 16931 O O . PRO A 1 45 ? -16.565 -5.743 3.877 1.00 51.44 219 PRO A O 15
ATOM 16942 N N . PHE A 1 46 ? -14.660 -5.985 2.726 1.00 52.33 220 PHE A N 15
ATOM 16943 C CA . PHE A 1 46 ? -13.998 -6.856 3.695 1.00 13.33 220 PHE A CA 15
ATOM 16944 C C . PHE A 1 46 ? -14.082 -6.310 5.145 1.00 31.11 220 PHE A C 15
ATOM 16945 O O . PHE A 1 46 ? -13.997 -5.093 5.357 1.00 61.21 220 PHE A O 15
ATOM 16962 N N . PRO A 1 47 ? -14.180 -7.200 6.154 1.00 52.42 221 PRO A N 15
ATOM 16963 C CA . PRO A 1 47 ? -13.931 -6.856 7.545 1.00 64.02 221 PRO A CA 15
ATOM 16964 C C . PRO A 1 47 ? -12.442 -6.532 7.705 1.00 52.52 221 PRO A C 15
ATOM 16965 O O . PRO A 1 47 ? -11.597 -7.413 7.534 1.00 61.24 221 PRO A O 15
ATOM 16976 N N . ALA A 1 48 ? -12.121 -5.266 7.975 1.00 15.10 222 ALA A N 15
ATOM 16977 C CA . ALA A 1 48 ? -10.760 -4.834 8.262 1.00 33.50 222 ALA A CA 15
ATOM 16978 C C . ALA A 1 48 ? -10.268 -5.532 9.526 1.00 45.31 222 ALA A C 15
ATOM 16979 O O . ALA A 1 48 ? -11.024 -5.693 10.489 1.00 5.14 222 ALA A O 15
ATOM 16986 N N . GLY A 1 49 ? -9.001 -5.934 9.513 1.00 72.54 223 GLY A N 15
ATOM 16987 C CA . GLY A 1 49 ? -8.427 -6.777 10.542 1.00 54.34 223 GLY A CA 15
ATOM 16988 C C . GLY A 1 49 ? -8.697 -8.252 10.257 1.00 13.20 223 GLY A C 15
ATOM 16989 O O . GLY A 1 49 ? -8.795 -9.058 11.180 1.00 13.51 223 GLY A O 15
ATOM 16993 N N . SER A 1 50 ? -8.840 -8.622 8.986 1.00 12.10 224 SER A N 15
ATOM 16994 C CA . SER A 1 50 ? -9.013 -9.988 8.550 1.00 32.34 224 SER A CA 15
ATOM 16995 C C . SER A 1 50 ? -8.330 -10.111 7.188 1.00 62.33 224 SER A C 15
ATOM 16996 O O . SER A 1 50 ? -8.307 -9.159 6.403 1.00 52.54 224 SER A O 15
ATOM 17004 N N . ASP A 1 51 ? -7.774 -11.288 6.881 1.00 61.25 225 ASP A N 15
ATOM 17005 C CA . ASP A 1 51 ? -6.847 -11.427 5.751 1.00 53.22 225 ASP A CA 15
ATOM 17006 C C . ASP A 1 51 ? -7.558 -11.388 4.412 1.00 11.51 225 ASP A C 15
ATOM 17007 O O . ASP A 1 51 ? -6.911 -11.348 3.375 1.00 20.21 225 ASP A O 15
ATOM 17016 N N . LEU A 1 52 ? -8.894 -11.372 4.419 1.00 65.13 226 LEU A N 15
ATOM 17017 C CA . LEU A 1 52 ? -9.698 -11.302 3.214 1.00 13.44 226 LEU A CA 15
ATOM 17018 C C . LEU A 1 52 ? -9.261 -10.113 2.359 1.00 72.23 226 LEU A C 15
ATOM 17019 O O . LEU A 1 52 ? -9.298 -10.199 1.133 1.00 44.25 226 LEU A O 15
ATOM 17035 N N . ALA A 1 53 ? -8.871 -9.018 3.016 1.00 33.13 227 ALA A N 15
ATOM 17036 C CA . ALA A 1 53 ? -8.333 -7.828 2.400 1.00 31.51 227 ALA A CA 15
ATOM 17037 C C . ALA A 1 53 ? -7.109 -8.176 1.557 1.00 61.32 227 ALA A C 15
ATOM 17038 O O . ALA A 1 53 ? -7.148 -7.951 0.353 1.00 1.22 227 ALA A O 15
ATOM 17045 N N . GLN A 1 54 ? -6.057 -8.745 2.151 1.00 2.11 228 GLN A N 15
ATOM 17046 C CA . GLN A 1 54 ? -4.838 -9.168 1.470 1.00 62.54 228 GLN A CA 15
ATOM 17047 C C . GLN A 1 54 ? -5.137 -10.241 0.418 1.00 60.13 228 GLN A C 15
ATOM 17048 O O . GLN A 1 54 ? -4.661 -10.138 -0.712 1.00 43.54 228 GLN A O 15
ATOM 17062 N N . LYS A 1 55 ? -5.948 -11.251 0.760 1.00 14.24 229 LYS A N 15
ATOM 17063 C CA . LYS A 1 55 ? -6.329 -12.335 -0.134 1.00 61.11 229 LYS A CA 15
ATOM 17064 C C . LYS A 1 55 ? -6.880 -11.763 -1.440 1.00 50.14 229 LYS A C 15
ATOM 17065 O O . LYS A 1 55 ? -6.439 -12.162 -2.521 1.00 20.33 229 LYS A O 15
ATOM 17084 N N . TRP A 1 56 ? -7.851 -10.857 -1.340 1.00 13.20 230 TRP A N 15
ATOM 17085 C CA . TRP A 1 56 ? -8.509 -10.226 -2.472 1.00 72.33 230 TRP A CA 15
ATOM 17086 C C . TRP A 1 56 ? -7.557 -9.238 -3.161 1.00 31.00 230 TRP A C 15
ATOM 17087 O O . TRP A 1 56 ? -7.498 -9.194 -4.390 1.00 23.12 230 TRP A O 15
ATOM 17108 N N . HIS A 1 57 ? -6.794 -8.466 -2.384 1.00 41.52 231 HIS A N 15
ATOM 17109 C CA . HIS A 1 57 ? -5.836 -7.472 -2.854 1.00 44.11 231 HIS A CA 15
ATOM 17110 C C . HIS A 1 57 ? -4.875 -8.100 -3.856 1.00 62.42 231 HIS A C 15
ATOM 17111 O O . HIS A 1 57 ? -4.692 -7.558 -4.947 1.00 2.10 231 HIS A O 15
ATOM 17125 N N . LEU A 1 58 ? -4.343 -9.275 -3.510 1.00 43.21 232 LEU A N 15
ATOM 17126 C CA . LEU A 1 58 ? -3.405 -10.043 -4.308 1.00 54.14 232 LEU A CA 15
ATOM 17127 C C . LEU A 1 58 ? -3.947 -10.372 -5.699 1.00 63.01 232 LEU A C 15
ATOM 17128 O O . LEU A 1 58 ? -3.160 -10.591 -6.624 1.00 33.14 232 LEU A O 15
ATOM 17144 N N . ILE A 1 59 ? -5.270 -10.443 -5.862 1.00 20.31 233 ILE A N 15
ATOM 17145 C CA . ILE A 1 59 ? -5.911 -10.649 -7.150 1.00 12.23 233 ILE A CA 15
ATOM 17146 C C . ILE A 1 59 ? -5.867 -9.323 -7.911 1.00 33.40 233 ILE A C 15
ATOM 17147 O O . ILE A 1 59 ? -5.373 -9.267 -9.036 1.00 73.01 233 ILE A O 15
ATOM 17163 N N . LYS A 1 60 ? -6.440 -8.265 -7.333 1.00 35.12 234 LYS A N 15
ATOM 17164 C CA . LYS A 1 60 ? -6.779 -7.057 -8.079 1.00 65.43 234 LYS A CA 15
ATOM 17165 C C . LYS A 1 60 ? -5.573 -6.135 -8.263 1.00 71.04 234 LYS A C 15
ATOM 17166 O O . LYS A 1 60 ? -5.324 -5.694 -9.383 1.00 11.24 234 LYS A O 15
ATOM 17185 N N . GLN A 1 61 ? -4.890 -5.800 -7.169 1.00 72.02 235 GLN A N 15
ATOM 17186 C CA . GLN A 1 61 ? -3.893 -4.752 -6.932 1.00 11.35 235 GLN A CA 15
ATOM 17187 C C . GLN A 1 61 ? -4.191 -3.336 -7.431 1.00 33.24 235 GLN A C 15
ATOM 17188 O O . GLN A 1 61 ? -4.117 -2.395 -6.653 1.00 30.21 235 GLN A O 15
ATOM 17202 N N . HIS A 1 62 ? -4.466 -3.170 -8.712 1.00 22.23 236 HIS A N 15
ATOM 17203 C CA . HIS A 1 62 ? -4.578 -1.877 -9.388 1.00 73.33 236 HIS A CA 15
ATOM 17204 C C . HIS A 1 62 ? -5.783 -1.108 -8.828 1.00 63.54 236 HIS A C 15
ATOM 17205 O O . HIS A 1 62 ? -6.911 -1.490 -9.138 1.00 34.42 236 HIS A O 15
ATOM 17219 N N . THR A 1 63 ? -5.602 -0.068 -8.013 1.00 74.12 237 THR A N 15
ATOM 17220 C CA . THR A 1 63 ? -6.735 0.734 -7.576 1.00 64.12 237 THR A CA 15
ATOM 17221 C C . THR A 1 63 ? -7.358 1.452 -8.774 1.00 22.14 237 THR A C 15
ATOM 17222 O O . THR A 1 63 ? -6.718 1.710 -9.803 1.00 63.42 237 THR A O 15
ATOM 17233 N N . ALA A 1 64 ? -8.633 1.775 -8.603 1.00 64.25 238 ALA A N 15
ATOM 17234 C CA . ALA A 1 64 ? -9.471 2.550 -9.485 1.00 34.41 238 ALA A CA 15
ATOM 17235 C C . ALA A 1 64 ? -10.598 3.133 -8.622 1.00 70.53 238 ALA A C 15
ATOM 17236 O O . ALA A 1 64 ? -10.818 2.666 -7.498 1.00 41.40 238 ALA A O 15
ATOM 17243 N N . PRO A 1 65 ? -11.341 4.129 -9.122 1.00 61.40 239 PRO A N 15
ATOM 17244 C CA . PRO A 1 65 ? -12.605 4.539 -8.535 1.00 14.44 239 PRO A CA 15
ATOM 17245 C C . PRO A 1 65 ? -13.669 3.456 -8.768 1.00 74.14 239 PRO A C 15
ATOM 17246 O O . PRO A 1 65 ? -14.309 3.436 -9.822 1.00 42.52 239 PRO A O 15
ATOM 17257 N N . VAL A 1 66 ? -13.855 2.539 -7.815 1.00 55.30 240 VAL A N 15
ATOM 17258 C CA . VAL A 1 66 ? -14.863 1.482 -7.885 1.00 73.31 240 VAL A CA 15
ATOM 17259 C C . VAL A 1 66 ? -15.745 1.601 -6.647 1.00 73.24 240 VAL A C 15
ATOM 17260 O O . VAL A 1 66 ? -15.251 1.824 -5.535 1.00 4.41 240 VAL A O 15
ATOM 17273 N N . SER A 1 67 ? -17.053 1.475 -6.852 1.00 23.54 241 SER A N 15
ATOM 17274 C CA . SER A 1 67 ? -18.037 1.431 -5.786 1.00 33.20 241 SER A CA 15
ATOM 17275 C C . SER A 1 67 ? -17.873 0.136 -4.973 1.00 22.33 241 SER A C 15
ATOM 17276 O O . SER A 1 67 ? -17.225 -0.802 -5.445 1.00 4.10 241 SER A O 15
ATOM 17284 N N . PRO A 1 68 ? -18.466 0.039 -3.771 1.00 54.33 242 PRO A N 15
ATOM 17285 C CA . PRO A 1 68 ? -18.518 -1.225 -3.046 1.00 33.53 242 PRO A CA 15
ATOM 17286 C C . PRO A 1 68 ? -19.323 -2.279 -3.822 1.00 62.22 242 PRO A C 15
ATOM 17287 O O . PRO A 1 68 ? -19.975 -1.982 -4.827 1.00 3.45 242 PRO A O 15
ATOM 17298 N N . HIS A 1 69 ? -19.312 -3.509 -3.304 1.00 45.13 243 HIS A N 15
ATOM 17299 C CA . HIS A 1 69 ? -20.108 -4.649 -3.762 1.00 20.32 243 HIS A CA 15
ATOM 17300 C C . HIS A 1 69 ? -19.633 -5.218 -5.105 1.00 25.15 243 HIS A C 15
ATOM 17301 O O . HIS A 1 69 ? -20.326 -6.059 -5.672 1.00 54.22 243 HIS A O 15
ATOM 17315 N N . SER A 1 70 ? -18.468 -4.805 -5.609 1.00 53.22 244 SER A N 15
ATOM 17316 C CA . SER A 1 70 ? -17.898 -5.314 -6.850 1.00 22.22 244 SER A CA 15
ATOM 17317 C C . SER A 1 70 ? -16.394 -5.480 -6.718 1.00 53.24 244 SER A C 15
ATOM 17318 O O . SER A 1 70 ? -15.829 -5.256 -5.623 1.00 34.02 244 SER A O 15
ATOM 17326 N N . ARG A 1 1 ? -50.064 -69.768 -25.017 1.00 44.44 175 ARG A N 16
ATOM 17327 C CA . ARG A 1 1 ? -49.533 -69.635 -26.375 1.00 25.31 175 ARG A CA 16
ATOM 17328 C C . ARG A 1 1 ? -49.884 -68.235 -26.868 1.00 23.33 175 ARG A C 16
ATOM 17329 O O . ARG A 1 1 ? -50.790 -67.614 -26.309 1.00 72.25 175 ARG A O 16
ATOM 17350 N N . SER A 1 2 ? -49.206 -67.760 -27.903 1.00 54.30 176 SER A N 16
ATOM 17351 C CA . SER A 1 2 ? -49.398 -66.452 -28.511 1.00 40.15 176 SER A CA 16
ATOM 17352 C C . SER A 1 2 ? -48.763 -66.503 -29.907 1.00 12.11 176 SER A C 16
ATOM 17353 O O . SER A 1 2 ? -48.031 -67.447 -30.207 1.00 40.04 176 SER A O 16
ATOM 17361 N N . LEU A 1 3 ? -49.035 -65.512 -30.759 1.00 42.40 177 LEU A N 16
ATOM 17362 C CA . LEU A 1 3 ? -48.376 -65.337 -32.051 1.00 14.14 177 LEU A CA 16
ATOM 17363 C C . LEU A 1 3 ? -48.445 -63.848 -32.406 1.00 25.25 177 LEU A C 16
ATOM 17364 O O . LEU A 1 3 ? -49.333 -63.152 -31.907 1.00 72.32 177 LEU A O 16
ATOM 17380 N N . ARG A 1 4 ? -47.515 -63.345 -33.224 1.00 24.30 178 ARG A N 16
ATOM 17381 C CA . ARG A 1 4 ? -47.503 -62.006 -33.827 1.00 3.45 178 ARG A CA 16
ATOM 17382 C C . ARG A 1 4 ? -46.657 -62.091 -35.103 1.00 25.42 178 ARG A C 16
ATOM 17383 O O . ARG A 1 4 ? -45.998 -63.105 -35.327 1.00 34.30 178 ARG A O 16
ATOM 17404 N N . GLN A 1 5 ? -46.626 -61.022 -35.902 1.00 24.00 179 GLN A N 16
ATOM 17405 C CA . GLN A 1 5 ? -45.793 -60.881 -37.094 1.00 3.32 179 GLN A CA 16
ATOM 17406 C C . GLN A 1 5 ? -45.297 -59.431 -37.196 1.00 35.51 179 GLN A C 16
ATOM 17407 O O . GLN A 1 5 ? -45.682 -58.588 -36.380 1.00 2.32 179 GLN A O 16
ATOM 17421 N N . ARG A 1 6 ? -44.463 -59.129 -38.196 1.00 65.05 180 ARG A N 16
ATOM 17422 C CA . ARG A 1 6 ? -44.092 -57.765 -38.584 1.00 64.25 180 ARG A CA 16
ATOM 17423 C C . ARG A 1 6 ? -44.111 -57.676 -40.105 1.00 43.03 180 ARG A C 16
ATOM 17424 O O . ARG A 1 6 ? -45.107 -57.225 -40.646 1.00 61.12 180 ARG A O 16
ATOM 17445 N N . LEU A 1 7 ? -43.049 -58.153 -40.767 1.00 42.44 181 LEU A N 16
ATOM 17446 C CA . LEU A 1 7 ? -42.788 -57.974 -42.199 1.00 73.23 181 LEU A CA 16
ATOM 17447 C C . LEU A 1 7 ? -42.956 -56.496 -42.594 1.00 71.21 181 LEU A C 16
ATOM 17448 O O . LEU A 1 7 ? -43.805 -56.125 -43.397 1.00 74.14 181 LEU A O 16
ATOM 17464 N N . GLN A 1 8 ? -42.132 -55.639 -41.992 1.00 62.31 182 GLN A N 16
ATOM 17465 C CA . GLN A 1 8 ? -42.088 -54.206 -42.234 1.00 40.10 182 GLN A CA 16
ATOM 17466 C C . GLN A 1 8 ? -40.646 -53.809 -41.948 1.00 63.11 182 GLN A C 16
ATOM 17467 O O . GLN A 1 8 ? -40.305 -53.504 -40.809 1.00 12.30 182 GLN A O 16
ATOM 17481 N N . ASP A 1 9 ? -39.805 -53.904 -42.976 1.00 20.03 183 ASP A N 16
ATOM 17482 C CA . ASP A 1 9 ? -38.346 -53.765 -42.862 1.00 43.12 183 ASP A CA 16
ATOM 17483 C C . ASP A 1 9 ? -37.794 -52.703 -43.807 1.00 32.23 183 ASP A C 16
ATOM 17484 O O . ASP A 1 9 ? -36.754 -52.092 -43.602 1.00 34.24 183 ASP A O 16
ATOM 17493 N N . THR A 1 10 ? -38.625 -52.339 -44.770 1.00 51.30 184 THR A N 16
ATOM 17494 C CA . THR A 1 10 ? -38.308 -51.458 -45.879 1.00 22.11 184 THR A CA 16
ATOM 17495 C C . THR A 1 10 ? -38.406 -49.966 -45.506 1.00 53.13 184 THR A C 16
ATOM 17496 O O . THR A 1 10 ? -38.271 -49.104 -46.375 1.00 71.31 184 THR A O 16
ATOM 17507 N N . VAL A 1 11 ? -38.718 -49.635 -44.254 1.00 43.51 185 VAL A N 16
ATOM 17508 C CA . VAL A 1 11 ? -39.268 -48.332 -43.873 1.00 73.04 185 VAL A CA 16
ATOM 17509 C C . VAL A 1 11 ? -38.201 -47.306 -43.452 1.00 11.42 185 VAL A C 16
ATOM 17510 O O . VAL A 1 11 ? -38.561 -46.291 -42.864 1.00 54.52 185 VAL A O 16
ATOM 17523 N N . GLY A 1 12 ? -36.916 -47.561 -43.742 1.00 64.11 186 GLY A N 16
ATOM 17524 C CA . GLY A 1 12 ? -35.759 -46.869 -43.165 1.00 14.24 186 GLY A CA 16
ATOM 17525 C C . GLY A 1 12 ? -35.883 -45.343 -43.091 1.00 62.45 186 GLY A C 16
ATOM 17526 O O . GLY A 1 12 ? -35.724 -44.774 -42.012 1.00 21.23 186 GLY A O 16
ATOM 17530 N N . LEU A 1 13 ? -36.199 -44.690 -44.219 1.00 72.41 187 LEU A N 16
ATOM 17531 C CA . LEU A 1 13 ? -36.312 -43.230 -44.333 1.00 12.03 187 LEU A CA 16
ATOM 17532 C C . LEU A 1 13 ? -35.056 -42.525 -43.775 1.00 61.21 187 LEU A C 16
ATOM 17533 O O . LEU A 1 13 ? -33.981 -43.117 -43.777 1.00 12.43 187 LEU A O 16
ATOM 17549 N N . CYS A 1 14 ? -35.147 -41.225 -43.452 1.00 5.10 188 CYS A N 16
ATOM 17550 C CA . CYS A 1 14 ? -34.273 -40.497 -42.519 1.00 41.23 188 CYS A CA 16
ATOM 17551 C C . CYS A 1 14 ? -32.780 -40.822 -42.665 1.00 61.24 188 CYS A C 16
ATOM 17552 O O . CYS A 1 14 ? -32.203 -41.485 -41.803 1.00 13.40 188 CYS A O 16
ATOM 17560 N N . PHE A 1 15 ? -32.144 -40.314 -43.724 1.00 52.22 189 PHE A N 16
ATOM 17561 C CA . PHE A 1 15 ? -30.752 -40.597 -44.060 1.00 21.13 189 PHE A CA 16
ATOM 17562 C C . PHE A 1 15 ? -29.883 -39.334 -43.907 1.00 22.14 189 PHE A C 16
ATOM 17563 O O . PHE A 1 15 ? -29.521 -38.701 -44.904 1.00 63.21 189 PHE A O 16
ATOM 17580 N N . PRO A 1 16 ? -29.536 -38.922 -42.673 1.00 74.42 190 PRO A N 16
ATOM 17581 C CA . PRO A 1 16 ? -28.519 -37.902 -42.460 1.00 62.01 190 PRO A CA 16
ATOM 17582 C C . PRO A 1 16 ? -27.129 -38.462 -42.790 1.00 31.33 190 PRO A C 16
ATOM 17583 O O . PRO A 1 16 ? -26.952 -39.663 -43.003 1.00 55.50 190 PRO A O 16
ATOM 17594 N N . MET A 1 17 ? -26.125 -37.584 -42.781 1.00 5.12 191 MET A N 16
ATOM 17595 C CA . MET A 1 17 ? -24.707 -37.919 -42.873 1.00 32.15 191 MET A CA 16
ATOM 17596 C C . MET A 1 17 ? -23.974 -37.025 -41.878 1.00 53.20 191 MET A C 16
ATOM 17597 O O . MET A 1 17 ? -22.966 -36.390 -42.181 1.00 13.41 191 MET A O 16
ATOM 17611 N N . ARG A 1 18 ? -24.486 -37.008 -40.651 1.00 54.31 192 ARG A N 16
ATOM 17612 C CA . ARG A 1 18 ? -24.073 -36.296 -39.474 1.00 71.24 192 ARG A CA 16
ATOM 17613 C C . ARG A 1 18 ? -24.081 -34.796 -39.740 1.00 74.33 192 ARG A C 16
ATOM 17614 O O . ARG A 1 18 ? -25.093 -34.146 -39.474 1.00 44.54 192 ARG A O 16
ATOM 17635 N N . THR A 1 19 ? -23.014 -34.249 -40.302 1.00 21.21 193 THR A N 16
ATOM 17636 C CA . THR A 1 19 ? -22.969 -32.909 -40.840 1.00 71.03 193 THR A CA 16
ATOM 17637 C C . THR A 1 19 ? -21.916 -32.900 -41.956 1.00 61.34 193 THR A C 16
ATOM 17638 O O . THR A 1 19 ? -21.153 -33.859 -42.115 1.00 73.14 193 THR A O 16
ATOM 17649 N N . TYR A 1 20 ? -21.901 -31.818 -42.734 1.00 32.21 194 TYR A N 16
ATOM 17650 C CA . TYR A 1 20 ? -21.016 -31.635 -43.885 1.00 24.41 194 TYR A CA 16
ATOM 17651 C C . TYR A 1 20 ? -20.417 -30.225 -43.952 1.00 2.42 194 TYR A C 16
ATOM 17652 O O . TYR A 1 20 ? -19.805 -29.848 -44.947 1.00 43.14 194 TYR A O 16
ATOM 17670 N N . SER A 1 21 ? -20.555 -29.508 -42.841 1.00 32.13 195 SER A N 16
ATOM 17671 C CA . SER A 1 21 ? -19.853 -28.324 -42.377 1.00 10.15 195 SER A CA 16
ATOM 17672 C C . SER A 1 21 ? -20.134 -28.299 -40.871 1.00 61.15 195 SER A C 16
ATOM 17673 O O . SER A 1 21 ? -21.243 -28.652 -40.451 1.00 42.40 195 SER A O 16
ATOM 17681 N N . LYS A 1 22 ? -19.166 -27.912 -40.042 1.00 35.23 196 LYS A N 16
ATOM 17682 C CA . LYS A 1 22 ? -19.329 -27.525 -38.644 1.00 32.13 196 LYS A CA 16
ATOM 17683 C C . LYS A 1 22 ? -18.014 -26.856 -38.236 1.00 0.52 196 LYS A C 16
ATOM 17684 O O . LYS A 1 22 ? -17.346 -26.302 -39.109 1.00 54.11 196 LYS A O 16
ATOM 17703 N N . GLN A 1 23 ? -17.661 -26.872 -36.946 1.00 54.34 197 GLN A N 16
ATOM 17704 C CA . GLN A 1 23 ? -16.311 -26.612 -36.459 1.00 31.24 197 GLN A CA 16
ATOM 17705 C C . GLN A 1 23 ? -15.811 -25.217 -36.832 1.00 14.24 197 GLN A C 16
ATOM 17706 O O . GLN A 1 23 ? -15.199 -25.027 -37.886 1.00 54.12 197 GLN A O 16
ATOM 17720 N N . SER A 1 24 ? -15.998 -24.233 -35.954 1.00 41.44 198 SER A N 16
ATOM 17721 C CA . SER A 1 24 ? -15.263 -22.976 -36.064 1.00 54.41 198 SER A CA 16
ATOM 17722 C C . SER A 1 24 ? -15.192 -22.277 -34.702 1.00 63.14 198 SER A C 16
ATOM 17723 O O . SER A 1 24 ? -15.935 -22.638 -33.786 1.00 14.14 198 SER A O 16
ATOM 17731 N N . LYS A 1 25 ? -14.327 -21.269 -34.554 1.00 11.23 199 LYS A N 16
ATOM 17732 C CA . LYS A 1 25 ? -14.282 -20.381 -33.391 1.00 2.21 199 LYS A CA 16
ATOM 17733 C C . LYS A 1 25 ? -13.529 -19.090 -33.747 1.00 2.30 199 LYS A C 16
ATOM 17734 O O . LYS A 1 25 ? -12.318 -19.033 -33.539 1.00 75.01 199 LYS A O 16
ATOM 17753 N N . PRO A 1 26 ? -14.180 -18.064 -34.317 1.00 22.33 200 PRO A N 16
ATOM 17754 C CA . PRO A 1 26 ? -13.534 -16.782 -34.555 1.00 61.21 200 PRO A CA 16
ATOM 17755 C C . PRO A 1 26 ? -13.392 -16.035 -33.223 1.00 63.15 200 PRO A C 16
ATOM 17756 O O . PRO A 1 26 ? -13.939 -16.448 -32.187 1.00 70.42 200 PRO A O 16
ATOM 17767 N N . LEU A 1 27 ? -12.749 -14.873 -33.285 1.00 44.43 201 LEU A N 16
ATOM 17768 C CA . LEU A 1 27 ? -12.503 -13.952 -32.185 1.00 11.42 201 LEU A CA 16
ATOM 17769 C C . LEU A 1 27 ? -11.640 -14.598 -31.119 1.00 51.40 201 LEU A C 16
ATOM 17770 O O . LEU A 1 27 ? -11.363 -15.798 -31.156 1.00 54.24 201 LEU A O 16
ATOM 17786 N N . PHE A 1 28 ? -11.123 -13.783 -30.213 1.00 5.10 202 PHE A N 16
ATOM 17787 C CA . PHE A 1 28 ? -10.102 -14.215 -29.292 1.00 64.12 202 PHE A CA 16
ATOM 17788 C C . PHE A 1 28 ? -10.215 -13.383 -28.017 1.00 52.51 202 PHE A C 16
ATOM 17789 O O . PHE A 1 28 ? -10.458 -12.175 -28.087 1.00 4.24 202 PHE A O 16
ATOM 17806 N N . SER A 1 29 ? -10.058 -14.006 -26.846 1.00 15.14 203 SER A N 16
ATOM 17807 C CA . SER A 1 29 ? -9.810 -13.280 -25.606 1.00 33.33 203 SER A CA 16
ATOM 17808 C C . SER A 1 29 ? -9.317 -14.210 -24.501 1.00 3.11 203 SER A C 16
ATOM 17809 O O . SER A 1 29 ? -9.623 -15.406 -24.517 1.00 43.21 203 SER A O 16
ATOM 17817 N N . ASN A 1 30 ? -8.601 -13.652 -23.517 1.00 33.34 204 ASN A N 16
ATOM 17818 C CA . ASN A 1 30 ? -8.171 -14.361 -22.308 1.00 23.22 204 ASN A CA 16
ATOM 17819 C C . ASN A 1 30 ? -8.374 -13.561 -21.031 1.00 63.13 204 ASN A C 16
ATOM 17820 O O . ASN A 1 30 ? -8.738 -14.118 -20.000 1.00 34.55 204 ASN A O 16
ATOM 17831 N N . LYS A 1 31 ? -8.123 -12.258 -21.100 1.00 32.23 205 LYS A N 16
ATOM 17832 C CA . LYS A 1 31 ? -8.305 -11.304 -20.002 1.00 5.31 205 LYS A CA 16
ATOM 17833 C C . LYS A 1 31 ? -8.392 -9.884 -20.556 1.00 74.31 205 LYS A C 16
ATOM 17834 O O . LYS A 1 31 ? -7.401 -9.350 -21.058 1.00 44.22 205 LYS A O 16
ATOM 17853 N N . ARG A 1 32 ? -9.581 -9.285 -20.544 1.00 72.04 206 ARG A N 16
ATOM 17854 C CA . ARG A 1 32 ? -9.838 -7.918 -20.966 1.00 44.22 206 ARG A CA 16
ATOM 17855 C C . ARG A 1 32 ? -10.898 -7.293 -20.063 1.00 14.02 206 ARG A C 16
ATOM 17856 O O . ARG A 1 32 ? -12.072 -7.275 -20.426 1.00 71.11 206 ARG A O 16
ATOM 17877 N N . LYS A 1 33 ? -10.549 -6.818 -18.868 1.00 13.45 207 LYS A N 16
ATOM 17878 C CA . LYS A 1 33 ? -11.469 -6.150 -17.987 1.00 44.04 207 LYS A CA 16
ATOM 17879 C C . LYS A 1 33 ? -10.678 -5.093 -17.229 1.00 62.01 207 LYS A C 16
ATOM 17880 O O . LYS A 1 33 ? -9.830 -5.455 -16.409 1.00 42.43 207 LYS A O 16
ATOM 17899 N N . ILE A 1 34 ? -10.937 -3.814 -17.504 1.00 1.30 208 ILE A N 16
ATOM 17900 C CA . ILE A 1 34 ? -10.247 -2.689 -16.892 1.00 11.50 208 ILE A CA 16
ATOM 17901 C C . ILE A 1 34 ? -11.287 -1.657 -16.437 1.00 21.22 208 ILE A C 16
ATOM 17902 O O . ILE A 1 34 ? -12.274 -1.389 -17.131 1.00 5.12 208 ILE A O 16
ATOM 17918 N N . HIS A 1 35 ? -11.079 -1.115 -15.237 1.00 41.32 209 HIS A N 16
ATOM 17919 C CA . HIS A 1 35 ? -11.845 -0.045 -14.618 1.00 63.01 209 HIS A CA 16
ATOM 17920 C C . HIS A 1 35 ? -11.640 1.271 -15.379 1.00 55.52 209 HIS A C 16
ATOM 17921 O O . HIS A 1 35 ? -10.840 1.364 -16.306 1.00 14.34 209 HIS A O 16
ATOM 17935 N N . LEU A 1 36 ? -12.353 2.317 -14.964 1.00 24.30 210 LEU A N 16
ATOM 17936 C CA . LEU A 1 36 ? -12.149 3.680 -15.442 1.00 74.33 210 LEU A CA 16
ATOM 17937 C C . LEU A 1 36 ? -10.765 4.197 -15.046 1.00 64.15 210 LEU A C 16
ATOM 17938 O O . LEU A 1 36 ? -10.032 4.730 -15.878 1.00 4.22 210 LEU A O 16
ATOM 17954 N N . SER A 1 37 ? -10.419 4.031 -13.771 1.00 3.02 211 SER A N 16
ATOM 17955 C CA . SER A 1 37 ? -9.243 4.651 -13.150 1.00 64.31 211 SER A CA 16
ATOM 17956 C C . SER A 1 37 ? -8.177 3.634 -12.731 1.00 54.04 211 SER A C 16
ATOM 17957 O O . SER A 1 37 ? -7.028 4.011 -12.521 1.00 2.11 211 SER A O 16
ATOM 17965 N N . GLU A 1 38 ? -8.555 2.356 -12.583 1.00 61.43 212 GLU A N 16
ATOM 17966 C CA . GLU A 1 38 ? -7.784 1.172 -12.172 1.00 71.32 212 GLU A CA 16
ATOM 17967 C C . GLU A 1 38 ? -6.832 1.300 -10.952 1.00 51.54 212 GLU A C 16
ATOM 17968 O O . GLU A 1 38 ? -6.166 0.331 -10.574 1.00 40.14 212 GLU A O 16
ATOM 17980 N N . LEU A 1 39 ? -6.791 2.457 -10.298 1.00 24.44 213 LEU A N 16
ATOM 17981 C CA . LEU A 1 39 ? -6.000 2.814 -9.122 1.00 44.23 213 LEU A CA 16
ATOM 17982 C C . LEU A 1 39 ? -6.863 2.741 -7.862 1.00 32.50 213 LEU A C 16
ATOM 17983 O O . LEU A 1 39 ? -7.681 3.633 -7.629 1.00 52.31 213 LEU A O 16
ATOM 17999 N N . MET A 1 40 ? -6.638 1.711 -7.040 1.00 0.24 214 MET A N 16
ATOM 18000 C CA . MET A 1 40 ? -7.239 1.414 -5.754 1.00 32.05 214 MET A CA 16
ATOM 18001 C C . MET A 1 40 ? -8.761 1.553 -5.755 1.00 23.33 214 MET A C 16
ATOM 18002 O O . MET A 1 40 ? -9.406 1.550 -6.804 1.00 53.34 214 MET A O 16
ATOM 18016 N N . LEU A 1 41 ? -9.320 1.485 -4.559 1.00 34.21 215 LEU A N 16
ATOM 18017 C CA . LEU A 1 41 ? -10.701 1.790 -4.173 1.00 73.12 215 LEU A CA 16
ATOM 18018 C C . LEU A 1 41 ? -10.814 1.720 -2.648 1.00 63.53 215 LEU A C 16
ATOM 18019 O O . LEU A 1 41 ? -9.939 1.145 -1.992 1.00 4.22 215 LEU A O 16
ATOM 18035 N N . GLU A 1 42 ? -11.932 2.187 -2.096 1.00 42.34 216 GLU A N 16
ATOM 18036 C CA . GLU A 1 42 ? -12.136 2.295 -0.651 1.00 21.22 216 GLU A CA 16
ATOM 18037 C C . GLU A 1 42 ? -13.573 1.953 -0.201 1.00 61.20 216 GLU A C 16
ATOM 18038 O O . GLU A 1 42 ? -14.061 2.461 0.807 1.00 11.33 216 GLU A O 16
ATOM 18050 N N . LYS A 1 43 ? -14.274 1.087 -0.937 1.00 71.23 217 LYS A N 16
ATOM 18051 C CA . LYS A 1 43 ? -15.615 0.618 -0.597 1.00 24.12 217 LYS A CA 16
ATOM 18052 C C . LYS A 1 43 ? -15.593 -0.897 -0.761 1.00 41.53 217 LYS A C 16
ATOM 18053 O O . LYS A 1 43 ? -15.675 -1.401 -1.884 1.00 65.12 217 LYS A O 16
ATOM 18072 N N . CYS A 1 44 ? -15.336 -1.623 0.326 1.00 72.34 218 CYS A N 16
ATOM 18073 C CA . CYS A 1 44 ? -15.034 -3.038 0.312 1.00 52.25 218 CYS A CA 16
ATOM 18074 C C . CYS A 1 44 ? -15.936 -3.769 1.325 1.00 53.24 218 CYS A C 16
ATOM 18075 O O . CYS A 1 44 ? -16.191 -3.244 2.411 1.00 3.44 218 CYS A O 16
ATOM 18083 N N . PRO A 1 45 ? -16.370 -5.009 1.035 1.00 2.24 219 PRO A N 16
ATOM 18084 C CA . PRO A 1 45 ? -17.082 -5.885 1.973 1.00 23.03 219 PRO A CA 16
ATOM 18085 C C . PRO A 1 45 ? -16.162 -6.519 3.031 1.00 53.55 219 PRO A C 16
ATOM 18086 O O . PRO A 1 45 ? -16.609 -7.300 3.878 1.00 51.44 219 PRO A O 16
ATOM 18097 N N . PHE A 1 46 ? -14.857 -6.281 2.943 1.00 52.33 220 PHE A N 16
ATOM 18098 C CA . PHE A 1 46 ? -13.861 -6.625 3.942 1.00 13.33 220 PHE A CA 16
ATOM 18099 C C . PHE A 1 46 ? -13.251 -5.329 4.489 1.00 31.11 220 PHE A C 16
ATOM 18100 O O . PHE A 1 46 ? -13.231 -4.325 3.769 1.00 61.21 220 PHE A O 16
ATOM 18117 N N . PRO A 1 47 ? -12.724 -5.358 5.721 1.00 52.42 221 PRO A N 16
ATOM 18118 C CA . PRO A 1 47 ? -11.889 -4.312 6.298 1.00 64.02 221 PRO A CA 16
ATOM 18119 C C . PRO A 1 47 ? -10.485 -4.371 5.671 1.00 52.52 221 PRO A C 16
ATOM 18120 O O . PRO A 1 47 ? -10.266 -4.989 4.627 1.00 61.24 221 PRO A O 16
ATOM 18131 N N . ALA A 1 48 ? -9.514 -3.712 6.301 1.00 15.10 222 ALA A N 16
ATOM 18132 C CA . ALA A 1 48 ? -8.099 -3.759 5.938 1.00 33.50 222 ALA A CA 16
ATOM 18133 C C . ALA A 1 48 ? -7.264 -4.420 7.044 1.00 45.31 222 ALA A C 16
ATOM 18134 O O . ALA A 1 48 ? -6.193 -3.932 7.389 1.00 5.14 222 ALA A O 16
ATOM 18141 N N . GLY A 1 49 ? -7.749 -5.531 7.609 1.00 72.54 223 GLY A N 16
ATOM 18142 C CA . GLY A 1 49 ? -7.040 -6.248 8.669 1.00 54.34 223 GLY A CA 16
ATOM 18143 C C . GLY A 1 49 ? -7.547 -7.676 8.864 1.00 13.20 223 GLY A C 16
ATOM 18144 O O . GLY A 1 49 ? -7.667 -8.130 10.003 1.00 13.51 223 GLY A O 16
ATOM 18148 N N . SER A 1 50 ? -7.930 -8.354 7.783 1.00 12.10 224 SER A N 16
ATOM 18149 C CA . SER A 1 50 ? -8.499 -9.699 7.805 1.00 32.34 224 SER A CA 16
ATOM 18150 C C . SER A 1 50 ? -7.802 -10.553 6.742 1.00 62.33 224 SER A C 16
ATOM 18151 O O . SER A 1 50 ? -7.382 -10.010 5.720 1.00 52.54 224 SER A O 16
ATOM 18159 N N . ASP A 1 51 ? -7.750 -11.877 6.935 1.00 61.25 225 ASP A N 16
ATOM 18160 C CA . ASP A 1 51 ? -7.196 -12.834 5.964 1.00 53.22 225 ASP A CA 16
ATOM 18161 C C . ASP A 1 51 ? -7.889 -12.633 4.617 1.00 11.51 225 ASP A C 16
ATOM 18162 O O . ASP A 1 51 ? -7.254 -12.335 3.606 1.00 20.21 225 ASP A O 16
ATOM 18171 N N . LEU A 1 52 ? -9.226 -12.678 4.632 1.00 65.13 226 LEU A N 16
ATOM 18172 C CA . LEU A 1 52 ? -10.048 -12.514 3.439 1.00 13.44 226 LEU A CA 16
ATOM 18173 C C . LEU A 1 52 ? -9.803 -11.174 2.750 1.00 72.23 226 LEU A C 16
ATOM 18174 O O . LEU A 1 52 ? -9.925 -11.102 1.527 1.00 44.25 226 LEU A O 16
ATOM 18190 N N . ALA A 1 53 ? -9.478 -10.126 3.516 1.00 33.13 227 ALA A N 16
ATOM 18191 C CA . ALA A 1 53 ? -9.147 -8.828 2.957 1.00 31.51 227 ALA A CA 16
ATOM 18192 C C . ALA A 1 53 ? -7.842 -8.940 2.187 1.00 61.32 227 ALA A C 16
ATOM 18193 O O . ALA A 1 53 ? -7.819 -8.601 1.008 1.00 1.22 227 ALA A O 16
ATOM 18200 N N . GLN A 1 54 ? -6.777 -9.403 2.850 1.00 2.11 228 GLN A N 16
ATOM 18201 C CA . GLN A 1 54 ? -5.427 -9.495 2.307 1.00 62.54 228 GLN A CA 16
ATOM 18202 C C . GLN A 1 54 ? -5.432 -10.306 1.012 1.00 60.13 228 GLN A C 16
ATOM 18203 O O . GLN A 1 54 ? -4.857 -9.868 0.015 1.00 43.54 228 GLN A O 16
ATOM 18217 N N . LYS A 1 55 ? -6.125 -11.453 0.995 1.00 14.24 229 LYS A N 16
ATOM 18218 C CA . LYS A 1 55 ? -6.248 -12.277 -0.207 1.00 61.11 229 LYS A CA 16
ATOM 18219 C C . LYS A 1 55 ? -6.760 -11.456 -1.387 1.00 50.14 229 LYS A C 16
ATOM 18220 O O . LYS A 1 55 ? -6.169 -11.515 -2.465 1.00 20.33 229 LYS A O 16
ATOM 18239 N N . TRP A 1 56 ? -7.835 -10.685 -1.209 1.00 13.20 230 TRP A N 16
ATOM 18240 C CA . TRP A 1 56 ? -8.384 -9.911 -2.311 1.00 72.33 230 TRP A CA 16
ATOM 18241 C C . TRP A 1 56 ? -7.510 -8.697 -2.630 1.00 31.00 230 TRP A C 16
ATOM 18242 O O . TRP A 1 56 ? -7.310 -8.383 -3.802 1.00 23.12 230 TRP A O 16
ATOM 18263 N N . HIS A 1 57 ? -6.971 -8.033 -1.602 1.00 41.52 231 HIS A N 16
ATOM 18264 C CA . HIS A 1 57 ? -6.034 -6.913 -1.683 1.00 44.11 231 HIS A CA 16
ATOM 18265 C C . HIS A 1 57 ? -4.876 -7.220 -2.633 1.00 62.42 231 HIS A C 16
ATOM 18266 O O . HIS A 1 57 ? -4.487 -6.346 -3.401 1.00 2.10 231 HIS A O 16
ATOM 18280 N N . LEU A 1 58 ? -4.380 -8.461 -2.623 1.00 43.21 232 LEU A N 16
ATOM 18281 C CA . LEU A 1 58 ? -3.327 -8.945 -3.511 1.00 54.14 232 LEU A CA 16
ATOM 18282 C C . LEU A 1 58 ? -3.658 -8.643 -4.978 1.00 63.01 232 LEU A C 16
ATOM 18283 O O . LEU A 1 58 ? -2.826 -8.115 -5.711 1.00 33.14 232 LEU A O 16
ATOM 18299 N N . ILE A 1 59 ? -4.890 -8.954 -5.388 1.00 20.31 233 ILE A N 16
ATOM 18300 C CA . ILE A 1 59 ? -5.398 -8.822 -6.754 1.00 12.23 233 ILE A CA 16
ATOM 18301 C C . ILE A 1 59 ? -5.912 -7.389 -7.016 1.00 33.40 233 ILE A C 16
ATOM 18302 O O . ILE A 1 59 ? -6.325 -7.070 -8.133 1.00 73.01 233 ILE A O 16
ATOM 18318 N N . LYS A 1 60 ? -5.952 -6.518 -6.004 1.00 35.12 234 LYS A N 16
ATOM 18319 C CA . LYS A 1 60 ? -6.509 -5.167 -6.098 1.00 65.43 234 LYS A CA 16
ATOM 18320 C C . LYS A 1 60 ? -5.501 -4.252 -6.811 1.00 71.04 234 LYS A C 16
ATOM 18321 O O . LYS A 1 60 ? -4.371 -4.654 -7.101 1.00 11.24 234 LYS A O 16
ATOM 18340 N N . GLN A 1 61 ? -5.900 -3.007 -7.094 1.00 72.02 235 GLN A N 16
ATOM 18341 C CA . GLN A 1 61 ? -5.328 -2.158 -8.109 1.00 11.35 235 GLN A CA 16
ATOM 18342 C C . GLN A 1 61 ? -5.241 -2.920 -9.444 1.00 33.24 235 GLN A C 16
ATOM 18343 O O . GLN A 1 61 ? -5.842 -3.975 -9.659 1.00 30.21 235 GLN A O 16
ATOM 18357 N N . HIS A 1 62 ? -4.546 -2.306 -10.381 1.00 22.23 236 HIS A N 16
ATOM 18358 C CA . HIS A 1 62 ? -4.092 -2.885 -11.623 1.00 73.33 236 HIS A CA 16
ATOM 18359 C C . HIS A 1 62 ? -3.031 -3.935 -11.316 1.00 63.54 236 HIS A C 16
ATOM 18360 O O . HIS A 1 62 ? -1.893 -3.595 -10.995 1.00 34.42 236 HIS A O 16
ATOM 18374 N N . THR A 1 63 ? -3.380 -5.214 -11.401 1.00 74.12 237 THR A N 16
ATOM 18375 C CA . THR A 1 63 ? -2.400 -6.278 -11.514 1.00 64.12 237 THR A CA 16
ATOM 18376 C C . THR A 1 63 ? -3.013 -7.421 -12.329 1.00 22.14 237 THR A C 16
ATOM 18377 O O . THR A 1 63 ? -4.194 -7.394 -12.696 1.00 63.42 237 THR A O 16
ATOM 18388 N N . ALA A 1 64 ? -2.174 -8.399 -12.649 1.00 64.25 238 ALA A N 16
ATOM 18389 C CA . ALA A 1 64 ? -2.525 -9.639 -13.314 1.00 34.41 238 ALA A CA 16
ATOM 18390 C C . ALA A 1 64 ? -3.073 -10.647 -12.293 1.00 70.53 238 ALA A C 16
ATOM 18391 O O . ALA A 1 64 ? -2.852 -10.484 -11.091 1.00 41.40 238 ALA A O 16
ATOM 18398 N N . PRO A 1 65 ? -3.721 -11.741 -12.737 1.00 61.40 239 PRO A N 16
ATOM 18399 C CA . PRO A 1 65 ? -3.940 -12.888 -11.876 1.00 14.44 239 PRO A CA 16
ATOM 18400 C C . PRO A 1 65 ? -2.607 -13.385 -11.316 1.00 74.14 239 PRO A C 16
ATOM 18401 O O . PRO A 1 65 ? -1.652 -13.656 -12.053 1.00 42.52 239 PRO A O 16
ATOM 18412 N N . VAL A 1 66 ? -2.579 -13.526 -10.002 1.00 55.30 240 VAL A N 16
ATOM 18413 C CA . VAL A 1 66 ? -1.529 -14.137 -9.201 1.00 73.31 240 VAL A CA 16
ATOM 18414 C C . VAL A 1 66 ? -2.224 -15.014 -8.152 1.00 73.24 240 VAL A C 16
ATOM 18415 O O . VAL A 1 66 ? -3.446 -14.922 -7.981 1.00 4.41 240 VAL A O 16
ATOM 18428 N N . SER A 1 67 ? -1.472 -15.857 -7.448 1.00 23.54 241 SER A N 16
ATOM 18429 C CA . SER A 1 67 ? -1.973 -16.700 -6.368 1.00 33.20 241 SER A CA 16
ATOM 18430 C C . SER A 1 67 ? -0.885 -16.833 -5.293 1.00 22.33 241 SER A C 16
ATOM 18431 O O . SER A 1 67 ? 0.283 -16.549 -5.568 1.00 4.10 241 SER A O 16
ATOM 18439 N N . PRO A 1 68 ? -1.202 -17.305 -4.083 1.00 54.33 242 PRO A N 16
ATOM 18440 C CA . PRO A 1 68 ? -0.296 -18.152 -3.322 1.00 33.53 242 PRO A CA 16
ATOM 18441 C C . PRO A 1 68 ? -0.243 -19.533 -3.991 1.00 62.22 242 PRO A C 16
ATOM 18442 O O . PRO A 1 68 ? -1.253 -19.985 -4.529 1.00 3.45 242 PRO A O 16
ATOM 18453 N N . HIS A 1 69 ? 0.901 -20.212 -3.900 1.00 45.13 243 HIS A N 16
ATOM 18454 C CA . HIS A 1 69 ? 1.229 -21.560 -4.380 1.00 20.32 243 HIS A CA 16
ATOM 18455 C C . HIS A 1 69 ? 0.788 -21.956 -5.802 1.00 25.15 243 HIS A C 16
ATOM 18456 O O . HIS A 1 69 ? 1.657 -22.302 -6.598 1.00 54.22 243 HIS A O 16
ATOM 18470 N N . SER A 1 70 ? -0.497 -21.976 -6.157 1.00 53.22 244 SER A N 16
ATOM 18471 C CA . SER A 1 70 ? -1.006 -22.350 -7.474 1.00 22.22 244 SER A CA 16
ATOM 18472 C C . SER A 1 70 ? -2.287 -21.562 -7.676 1.00 53.24 244 SER A C 16
ATOM 18473 O O . SER A 1 70 ? -3.273 -21.857 -6.963 1.00 34.02 244 SER A O 16
ATOM 18481 N N . ARG A 1 1 ? 14.123 -9.948 33.405 1.00 44.44 175 ARG A N 17
ATOM 18482 C CA . ARG A 1 1 ? 13.429 -10.258 34.655 1.00 25.31 175 ARG A CA 17
ATOM 18483 C C . ARG A 1 1 ? 11.979 -10.537 34.268 1.00 23.33 175 ARG A C 17
ATOM 18484 O O . ARG A 1 1 ? 11.645 -11.688 33.996 1.00 72.25 175 ARG A O 17
ATOM 18505 N N . SER A 1 2 ? 11.145 -9.507 34.152 1.00 54.30 176 SER A N 17
ATOM 18506 C CA . SER A 1 2 ? 9.856 -9.629 33.488 1.00 40.15 176 SER A CA 17
ATOM 18507 C C . SER A 1 2 ? 10.095 -9.542 31.974 1.00 12.11 176 SER A C 17
ATOM 18508 O O . SER A 1 2 ? 11.151 -9.075 31.531 1.00 40.04 176 SER A O 17
ATOM 18516 N N . LEU A 1 3 ? 9.137 -9.987 31.159 1.00 42.40 177 LEU A N 17
ATOM 18517 C CA . LEU A 1 3 ? 9.129 -9.781 29.710 1.00 14.14 177 LEU A CA 17
ATOM 18518 C C . LEU A 1 3 ? 7.667 -9.740 29.252 1.00 25.25 177 LEU A C 17
ATOM 18519 O O . LEU A 1 3 ? 6.787 -10.001 30.075 1.00 72.32 177 LEU A O 17
ATOM 18535 N N . ARG A 1 4 ? 7.395 -9.414 27.986 1.00 24.30 178 ARG A N 17
ATOM 18536 C CA . ARG A 1 4 ? 6.054 -9.385 27.387 1.00 3.45 178 ARG A CA 17
ATOM 18537 C C . ARG A 1 4 ? 5.091 -8.454 28.135 1.00 25.42 178 ARG A C 17
ATOM 18538 O O . ARG A 1 4 ? 3.944 -8.821 28.399 1.00 34.30 178 ARG A O 17
ATOM 18559 N N . GLN A 1 5 ? 5.562 -7.235 28.437 1.00 24.00 179 GLN A N 17
ATOM 18560 C CA . GLN A 1 5 ? 4.812 -6.184 29.133 1.00 3.32 179 GLN A CA 17
ATOM 18561 C C . GLN A 1 5 ? 4.196 -6.734 30.436 1.00 35.51 179 GLN A C 17
ATOM 18562 O O . GLN A 1 5 ? 4.639 -7.760 30.964 1.00 2.32 179 GLN A O 17
ATOM 18576 N N . ARG A 1 6 ? 3.241 -6.034 31.041 1.00 65.05 180 ARG A N 17
ATOM 18577 C CA . ARG A 1 6 ? 2.493 -6.548 32.183 1.00 64.25 180 ARG A CA 17
ATOM 18578 C C . ARG A 1 6 ? 1.011 -6.398 31.894 1.00 43.03 180 ARG A C 17
ATOM 18579 O O . ARG A 1 6 ? 0.235 -5.979 32.756 1.00 61.12 180 ARG A O 17
ATOM 18600 N N . LEU A 1 7 ? 0.638 -6.711 30.652 1.00 42.44 181 LEU A N 17
ATOM 18601 C CA . LEU A 1 7 ? -0.672 -6.460 30.077 1.00 73.23 181 LEU A CA 17
ATOM 18602 C C . LEU A 1 7 ? -1.030 -4.966 30.108 1.00 71.21 181 LEU A C 17
ATOM 18603 O O . LEU A 1 7 ? -0.166 -4.119 30.350 1.00 74.14 181 LEU A O 17
ATOM 18619 N N . GLN A 1 8 ? -2.291 -4.634 29.838 1.00 62.31 182 GLN A N 17
ATOM 18620 C CA . GLN A 1 8 ? -2.832 -3.282 29.838 1.00 40.10 182 GLN A CA 17
ATOM 18621 C C . GLN A 1 8 ? -4.328 -3.348 30.164 1.00 63.11 182 GLN A C 17
ATOM 18622 O O . GLN A 1 8 ? -5.174 -2.778 29.483 1.00 12.30 182 GLN A O 17
ATOM 18636 N N . ASP A 1 9 ? -4.668 -4.044 31.246 1.00 20.03 183 ASP A N 17
ATOM 18637 C CA . ASP A 1 9 ? -6.052 -4.322 31.649 1.00 43.12 183 ASP A CA 17
ATOM 18638 C C . ASP A 1 9 ? -6.730 -3.100 32.278 1.00 32.23 183 ASP A C 17
ATOM 18639 O O . ASP A 1 9 ? -7.873 -3.151 32.734 1.00 34.24 183 ASP A O 17
ATOM 18648 N N . THR A 1 10 ? -5.992 -1.994 32.335 1.00 51.30 184 THR A N 17
ATOM 18649 C CA . THR A 1 10 ? -6.411 -0.681 32.777 1.00 22.11 184 THR A CA 17
ATOM 18650 C C . THR A 1 10 ? -6.880 0.173 31.591 1.00 53.13 184 THR A C 17
ATOM 18651 O O . THR A 1 10 ? -7.620 1.135 31.773 1.00 71.31 184 THR A O 17
ATOM 18662 N N . VAL A 1 11 ? -6.535 -0.205 30.361 1.00 43.51 185 VAL A N 17
ATOM 18663 C CA . VAL A 1 11 ? -6.710 0.639 29.164 1.00 73.04 185 VAL A CA 17
ATOM 18664 C C . VAL A 1 11 ? -8.106 0.419 28.531 1.00 11.42 185 VAL A C 17
ATOM 18665 O O . VAL A 1 11 ? -8.296 0.459 27.311 1.00 54.52 185 VAL A O 17
ATOM 18678 N N . GLY A 1 12 ? -9.118 0.206 29.378 1.00 64.11 186 GLY A N 17
ATOM 18679 C CA . GLY A 1 12 ? -10.510 -0.044 29.025 1.00 14.24 186 GLY A CA 17
ATOM 18680 C C . GLY A 1 12 ? -11.427 1.003 29.657 1.00 62.45 186 GLY A C 17
ATOM 18681 O O . GLY A 1 12 ? -11.109 2.196 29.632 1.00 21.23 186 GLY A O 17
ATOM 18685 N N . LEU A 1 13 ? -12.513 0.520 30.263 1.00 72.41 187 LEU A N 17
ATOM 18686 C CA . LEU A 1 13 ? -13.686 1.164 30.870 1.00 12.03 187 LEU A CA 17
ATOM 18687 C C . LEU A 1 13 ? -14.675 1.691 29.815 1.00 61.21 187 LEU A C 17
ATOM 18688 O O . LEU A 1 13 ? -14.294 1.902 28.660 1.00 12.43 187 LEU A O 17
ATOM 18704 N N . CYS A 1 14 ? -15.938 1.914 30.203 1.00 5.10 188 CYS A N 17
ATOM 18705 C CA . CYS A 1 14 ? -16.837 2.909 29.612 1.00 41.23 188 CYS A CA 17
ATOM 18706 C C . CYS A 1 14 ? -18.056 3.176 30.514 1.00 61.24 188 CYS A C 17
ATOM 18707 O O . CYS A 1 14 ? -18.429 2.330 31.326 1.00 13.40 188 CYS A O 17
ATOM 18715 N N . PHE A 1 15 ? -18.757 4.291 30.282 1.00 52.22 189 PHE A N 17
ATOM 18716 C CA . PHE A 1 15 ? -20.033 4.650 30.911 1.00 21.13 189 PHE A CA 17
ATOM 18717 C C . PHE A 1 15 ? -21.132 4.769 29.827 1.00 22.14 189 PHE A C 17
ATOM 18718 O O . PHE A 1 15 ? -21.435 5.879 29.370 1.00 63.21 189 PHE A O 17
ATOM 18735 N N . PRO A 1 16 ? -21.710 3.655 29.334 1.00 74.42 190 PRO A N 17
ATOM 18736 C CA . PRO A 1 16 ? -22.702 3.664 28.257 1.00 62.01 190 PRO A CA 17
ATOM 18737 C C . PRO A 1 16 ? -24.100 4.053 28.769 1.00 31.33 190 PRO A C 17
ATOM 18738 O O . PRO A 1 16 ? -24.709 3.283 29.510 1.00 55.50 190 PRO A O 17
ATOM 18749 N N . MET A 1 17 ? -24.643 5.207 28.350 1.00 5.12 191 MET A N 17
ATOM 18750 C CA . MET A 1 17 ? -25.975 5.674 28.782 1.00 32.15 191 MET A CA 17
ATOM 18751 C C . MET A 1 17 ? -26.939 6.009 27.634 1.00 53.20 191 MET A C 17
ATOM 18752 O O . MET A 1 17 ? -28.108 6.307 27.862 1.00 13.41 191 MET A O 17
ATOM 18766 N N . ARG A 1 18 ? -26.487 5.886 26.386 1.00 54.31 192 ARG A N 17
ATOM 18767 C CA . ARG A 1 18 ? -27.316 6.124 25.199 1.00 71.24 192 ARG A CA 17
ATOM 18768 C C . ARG A 1 18 ? -27.209 5.037 24.142 1.00 74.33 192 ARG A C 17
ATOM 18769 O O . ARG A 1 18 ? -28.050 5.008 23.244 1.00 44.54 192 ARG A O 17
ATOM 18790 N N . THR A 1 19 ? -26.182 4.194 24.177 1.00 21.21 193 THR A N 17
ATOM 18791 C CA . THR A 1 19 ? -25.884 3.209 23.153 1.00 71.03 193 THR A CA 17
ATOM 18792 C C . THR A 1 19 ? -25.054 2.107 23.814 1.00 61.34 193 THR A C 17
ATOM 18793 O O . THR A 1 19 ? -24.507 2.319 24.900 1.00 73.14 193 THR A O 17
ATOM 18804 N N . TYR A 1 20 ? -24.842 1.002 23.104 1.00 32.21 194 TYR A N 17
ATOM 18805 C CA . TYR A 1 20 ? -23.985 -0.112 23.514 1.00 24.41 194 TYR A CA 17
ATOM 18806 C C . TYR A 1 20 ? -22.827 -0.320 22.523 1.00 2.42 194 TYR A C 17
ATOM 18807 O O . TYR A 1 20 ? -22.255 -1.401 22.438 1.00 43.14 194 TYR A O 17
ATOM 18825 N N . SER A 1 21 ? -22.486 0.715 21.756 1.00 32.13 195 SER A N 17
ATOM 18826 C CA . SER A 1 21 ? -21.391 0.710 20.789 1.00 10.15 195 SER A CA 17
ATOM 18827 C C . SER A 1 21 ? -20.944 2.155 20.568 1.00 61.15 195 SER A C 17
ATOM 18828 O O . SER A 1 21 ? -19.880 2.553 21.046 1.00 42.40 195 SER A O 17
ATOM 18836 N N . LYS A 1 22 ? -21.814 2.952 19.935 1.00 35.23 196 LYS A N 17
ATOM 18837 C CA . LYS A 1 22 ? -21.646 4.361 19.560 1.00 32.13 196 LYS A CA 17
ATOM 18838 C C . LYS A 1 22 ? -20.724 4.455 18.349 1.00 0.52 196 LYS A C 17
ATOM 18839 O O . LYS A 1 22 ? -19.534 4.734 18.492 1.00 54.11 196 LYS A O 17
ATOM 18858 N N . GLN A 1 23 ? -21.258 4.164 17.165 1.00 54.34 197 GLN A N 17
ATOM 18859 C CA . GLN A 1 23 ? -20.450 3.966 15.968 1.00 31.24 197 GLN A CA 17
ATOM 18860 C C . GLN A 1 23 ? -21.161 4.514 14.719 1.00 14.24 197 GLN A C 17
ATOM 18861 O O . GLN A 1 23 ? -21.090 3.923 13.641 1.00 54.12 197 GLN A O 17
ATOM 18875 N N . SER A 1 24 ? -21.854 5.651 14.879 1.00 41.44 198 SER A N 17
ATOM 18876 C CA . SER A 1 24 ? -22.597 6.348 13.831 1.00 54.41 198 SER A CA 17
ATOM 18877 C C . SER A 1 24 ? -23.634 5.461 13.135 1.00 63.14 198 SER A C 17
ATOM 18878 O O . SER A 1 24 ? -23.923 4.339 13.554 1.00 14.14 198 SER A O 17
ATOM 18886 N N . LYS A 1 25 ? -24.276 6.032 12.118 1.00 11.23 199 LYS A N 17
ATOM 18887 C CA . LYS A 1 25 ? -25.176 5.370 11.172 1.00 2.21 199 LYS A CA 17
ATOM 18888 C C . LYS A 1 25 ? -25.372 6.266 9.937 1.00 2.30 199 LYS A C 17
ATOM 18889 O O . LYS A 1 25 ? -26.483 6.755 9.723 1.00 75.01 199 LYS A O 17
ATOM 18908 N N . PRO A 1 26 ? -24.317 6.529 9.144 1.00 22.33 200 PRO A N 17
ATOM 18909 C CA . PRO A 1 26 ? -24.352 7.446 8.008 1.00 61.21 200 PRO A CA 17
ATOM 18910 C C . PRO A 1 26 ? -25.054 6.800 6.803 1.00 63.15 200 PRO A C 17
ATOM 18911 O O . PRO A 1 26 ? -24.441 6.484 5.777 1.00 70.42 200 PRO A O 17
ATOM 18922 N N . LEU A 1 27 ? -26.362 6.597 6.922 1.00 44.43 201 LEU A N 17
ATOM 18923 C CA . LEU A 1 27 ? -27.227 6.115 5.876 1.00 11.42 201 LEU A CA 17
ATOM 18924 C C . LEU A 1 27 ? -27.344 7.227 4.852 1.00 51.40 201 LEU A C 17
ATOM 18925 O O . LEU A 1 27 ? -27.601 8.379 5.210 1.00 54.24 201 LEU A O 17
ATOM 18941 N N . PHE A 1 28 ? -27.175 6.885 3.579 1.00 5.10 202 PHE A N 17
ATOM 18942 C CA . PHE A 1 28 ? -27.691 7.685 2.482 1.00 64.12 202 PHE A CA 17
ATOM 18943 C C . PHE A 1 28 ? -27.959 6.861 1.216 1.00 52.51 202 PHE A C 17
ATOM 18944 O O . PHE A 1 28 ? -28.285 7.426 0.174 1.00 4.24 202 PHE A O 17
ATOM 18961 N N . SER A 1 29 ? -27.875 5.531 1.332 1.00 15.14 203 SER A N 17
ATOM 18962 C CA . SER A 1 29 ? -27.856 4.519 0.271 1.00 33.33 203 SER A CA 17
ATOM 18963 C C . SER A 1 29 ? -26.495 4.479 -0.434 1.00 3.11 203 SER A C 17
ATOM 18964 O O . SER A 1 29 ? -25.917 5.523 -0.734 1.00 43.21 203 SER A O 17
ATOM 18972 N N . ASN A 1 30 ? -25.987 3.277 -0.734 1.00 33.34 204 ASN A N 17
ATOM 18973 C CA . ASN A 1 30 ? -24.695 3.102 -1.411 1.00 23.22 204 ASN A CA 17
ATOM 18974 C C . ASN A 1 30 ? -24.694 1.994 -2.467 1.00 63.13 204 ASN A C 17
ATOM 18975 O O . ASN A 1 30 ? -23.957 2.064 -3.447 1.00 34.55 204 ASN A O 17
ATOM 18986 N N . LYS A 1 31 ? -25.548 0.982 -2.314 1.00 32.23 205 LYS A N 17
ATOM 18987 C CA . LYS A 1 31 ? -25.715 -0.236 -3.131 1.00 5.31 205 LYS A CA 17
ATOM 18988 C C . LYS A 1 31 ? -24.509 -1.184 -3.067 1.00 74.31 205 LYS A C 17
ATOM 18989 O O . LYS A 1 31 ? -24.707 -2.385 -2.864 1.00 44.22 205 LYS A O 17
ATOM 19008 N N . ARG A 1 32 ? -23.306 -0.641 -3.287 1.00 72.04 206 ARG A N 17
ATOM 19009 C CA . ARG A 1 32 ? -21.973 -1.232 -3.219 1.00 44.22 206 ARG A CA 17
ATOM 19010 C C . ARG A 1 32 ? -21.910 -2.612 -3.881 1.00 14.02 206 ARG A C 17
ATOM 19011 O O . ARG A 1 32 ? -22.100 -3.620 -3.204 1.00 71.11 206 ARG A O 17
ATOM 19032 N N . LYS A 1 33 ? -21.647 -2.678 -5.189 1.00 13.45 207 LYS A N 17
ATOM 19033 C CA . LYS A 1 33 ? -21.352 -3.919 -5.895 1.00 44.04 207 LYS A CA 17
ATOM 19034 C C . LYS A 1 33 ? -20.106 -3.697 -6.740 1.00 62.01 207 LYS A C 17
ATOM 19035 O O . LYS A 1 33 ? -20.132 -2.865 -7.653 1.00 42.43 207 LYS A O 17
ATOM 19054 N N . ILE A 1 34 ? -19.031 -4.422 -6.441 1.00 1.30 208 ILE A N 17
ATOM 19055 C CA . ILE A 1 34 ? -17.814 -4.410 -7.246 1.00 11.50 208 ILE A CA 17
ATOM 19056 C C . ILE A 1 34 ? -18.174 -5.031 -8.589 1.00 21.22 208 ILE A C 17
ATOM 19057 O O . ILE A 1 34 ? -18.612 -6.185 -8.628 1.00 5.12 208 ILE A O 17
ATOM 19073 N N . HIS A 1 35 ? -18.013 -4.268 -9.673 1.00 41.32 209 HIS A N 17
ATOM 19074 C CA . HIS A 1 35 ? -18.272 -4.759 -11.018 1.00 63.01 209 HIS A CA 17
ATOM 19075 C C . HIS A 1 35 ? -17.413 -5.993 -11.271 1.00 55.52 209 HIS A C 17
ATOM 19076 O O . HIS A 1 35 ? -16.331 -6.108 -10.697 1.00 14.34 209 HIS A O 17
ATOM 19090 N N . LEU A 1 36 ? -17.850 -6.882 -12.162 1.00 24.30 210 LEU A N 17
ATOM 19091 C CA . LEU A 1 36 ? -17.095 -8.080 -12.547 1.00 74.33 210 LEU A CA 17
ATOM 19092 C C . LEU A 1 36 ? -15.692 -7.738 -13.077 1.00 64.15 210 LEU A C 17
ATOM 19093 O O . LEU A 1 36 ? -14.785 -8.564 -12.999 1.00 4.22 210 LEU A O 17
ATOM 19109 N N . SER A 1 37 ? -15.524 -6.524 -13.607 1.00 3.02 211 SER A N 17
ATOM 19110 C CA . SER A 1 37 ? -14.475 -6.150 -14.536 1.00 64.31 211 SER A CA 17
ATOM 19111 C C . SER A 1 37 ? -13.947 -4.743 -14.200 1.00 54.04 211 SER A C 17
ATOM 19112 O O . SER A 1 37 ? -13.711 -3.940 -15.093 1.00 2.11 211 SER A O 17
ATOM 19120 N N . GLU A 1 38 ? -13.797 -4.398 -12.917 1.00 61.43 212 GLU A N 17
ATOM 19121 C CA . GLU A 1 38 ? -13.319 -3.077 -12.473 1.00 71.32 212 GLU A CA 17
ATOM 19122 C C . GLU A 1 38 ? -11.927 -2.649 -12.982 1.00 51.54 212 GLU A C 17
ATOM 19123 O O . GLU A 1 38 ? -11.620 -1.469 -12.836 1.00 40.14 212 GLU A O 17
ATOM 19135 N N . LEU A 1 39 ? -11.116 -3.544 -13.575 1.00 24.44 213 LEU A N 17
ATOM 19136 C CA . LEU A 1 39 ? -9.920 -3.234 -14.382 1.00 44.23 213 LEU A CA 17
ATOM 19137 C C . LEU A 1 39 ? -9.046 -2.162 -13.736 1.00 32.50 213 LEU A C 17
ATOM 19138 O O . LEU A 1 39 ? -9.085 -0.977 -14.077 1.00 52.31 213 LEU A O 17
ATOM 19154 N N . MET A 1 40 ? -8.219 -2.652 -12.814 1.00 0.24 214 MET A N 17
ATOM 19155 C CA . MET A 1 40 ? -7.325 -1.958 -11.906 1.00 32.05 214 MET A CA 17
ATOM 19156 C C . MET A 1 40 ? -8.139 -1.316 -10.767 1.00 23.33 214 MET A C 17
ATOM 19157 O O . MET A 1 40 ? -8.634 -0.198 -10.918 1.00 53.34 214 MET A O 17
ATOM 19171 N N . LEU A 1 41 ? -8.284 -1.982 -9.616 1.00 34.21 215 LEU A N 17
ATOM 19172 C CA . LEU A 1 41 ? -8.894 -1.362 -8.438 1.00 73.12 215 LEU A CA 17
ATOM 19173 C C . LEU A 1 41 ? -8.375 -2.011 -7.161 1.00 63.53 215 LEU A C 17
ATOM 19174 O O . LEU A 1 41 ? -8.284 -3.240 -7.079 1.00 4.22 215 LEU A O 17
ATOM 19190 N N . GLU A 1 42 ? -8.074 -1.184 -6.159 1.00 42.34 216 GLU A N 17
ATOM 19191 C CA . GLU A 1 42 ? -7.631 -1.572 -4.819 1.00 21.22 216 GLU A CA 17
ATOM 19192 C C . GLU A 1 42 ? -8.127 -0.524 -3.795 1.00 61.20 216 GLU A C 17
ATOM 19193 O O . GLU A 1 42 ? -7.318 0.253 -3.269 1.00 11.33 216 GLU A O 17
ATOM 19205 N N . LYS A 1 43 ? -9.442 -0.451 -3.493 1.00 71.23 217 LYS A N 17
ATOM 19206 C CA . LYS A 1 43 ? -9.934 0.602 -2.588 1.00 24.12 217 LYS A CA 17
ATOM 19207 C C . LYS A 1 43 ? -11.116 0.230 -1.690 1.00 41.53 217 LYS A C 17
ATOM 19208 O O . LYS A 1 43 ? -11.846 1.113 -1.224 1.00 65.12 217 LYS A O 17
ATOM 19227 N N . CYS A 1 44 ? -11.297 -1.055 -1.413 1.00 72.34 218 CYS A N 17
ATOM 19228 C CA . CYS A 1 44 ? -12.335 -1.600 -0.536 1.00 52.25 218 CYS A CA 17
ATOM 19229 C C . CYS A 1 44 ? -12.215 -3.142 -0.392 1.00 53.24 218 CYS A C 17
ATOM 19230 O O . CYS A 1 44 ? -13.157 -3.859 -0.744 1.00 3.44 218 CYS A O 17
ATOM 19238 N N . PRO A 1 45 ? -11.090 -3.722 0.051 1.00 2.24 219 PRO A N 17
ATOM 19239 C CA . PRO A 1 45 ? -10.852 -5.160 -0.090 1.00 23.03 219 PRO A CA 17
ATOM 19240 C C . PRO A 1 45 ? -11.872 -6.025 0.671 1.00 53.55 219 PRO A C 17
ATOM 19241 O O . PRO A 1 45 ? -12.479 -6.921 0.090 1.00 51.44 219 PRO A O 17
ATOM 19252 N N . PHE A 1 46 ? -12.062 -5.756 1.961 1.00 52.33 220 PHE A N 17
ATOM 19253 C CA . PHE A 1 46 ? -12.987 -6.388 2.907 1.00 13.33 220 PHE A CA 17
ATOM 19254 C C . PHE A 1 46 ? -13.045 -5.456 4.134 1.00 31.11 220 PHE A C 17
ATOM 19255 O O . PHE A 1 46 ? -12.174 -4.587 4.261 1.00 61.21 220 PHE A O 17
ATOM 19272 N N . PRO A 1 47 ? -14.026 -5.598 5.044 1.00 52.42 221 PRO A N 17
ATOM 19273 C CA . PRO A 1 47 ? -14.091 -4.787 6.255 1.00 64.02 221 PRO A CA 17
ATOM 19274 C C . PRO A 1 47 ? -12.883 -5.067 7.154 1.00 52.52 221 PRO A C 17
ATOM 19275 O O . PRO A 1 47 ? -12.201 -6.090 6.993 1.00 61.24 221 PRO A O 17
ATOM 19286 N N . ALA A 1 48 ? -12.602 -4.157 8.090 1.00 15.10 222 ALA A N 17
ATOM 19287 C CA . ALA A 1 48 ? -11.416 -4.239 8.935 1.00 33.50 222 ALA A CA 17
ATOM 19288 C C . ALA A 1 48 ? -11.509 -5.469 9.836 1.00 45.31 222 ALA A C 17
ATOM 19289 O O . ALA A 1 48 ? -12.530 -5.697 10.489 1.00 5.14 222 ALA A O 17
ATOM 19296 N N . GLY A 1 49 ? -10.442 -6.257 9.871 1.00 72.54 223 GLY A N 17
ATOM 19297 C CA . GLY A 1 49 ? -10.303 -7.361 10.808 1.00 54.34 223 GLY A CA 17
ATOM 19298 C C . GLY A 1 49 ? -10.616 -8.686 10.140 1.00 13.20 223 GLY A C 17
ATOM 19299 O O . GLY A 1 49 ? -11.143 -9.591 10.782 1.00 13.51 223 GLY A O 17
ATOM 19303 N N . SER A 1 50 ? -10.309 -8.771 8.851 1.00 12.10 224 SER A N 17
ATOM 19304 C CA . SER A 1 50 ? -10.585 -9.888 7.979 1.00 32.34 224 SER A CA 17
ATOM 19305 C C . SER A 1 50 ? -9.290 -10.053 7.179 1.00 62.33 224 SER A C 17
ATOM 19306 O O . SER A 1 50 ? -8.968 -9.192 6.357 1.00 52.54 224 SER A O 17
ATOM 19314 N N . ASP A 1 51 ? -8.485 -11.084 7.449 1.00 61.25 225 ASP A N 17
ATOM 19315 C CA . ASP A 1 51 ? -7.151 -11.256 6.833 1.00 53.22 225 ASP A CA 17
ATOM 19316 C C . ASP A 1 51 ? -7.287 -11.505 5.335 1.00 11.51 225 ASP A C 17
ATOM 19317 O O . ASP A 1 51 ? -6.382 -11.216 4.554 1.00 20.21 225 ASP A O 17
ATOM 19326 N N . LEU A 1 52 ? -8.475 -11.951 4.920 1.00 65.13 226 LEU A N 17
ATOM 19327 C CA . LEU A 1 52 ? -8.904 -12.098 3.551 1.00 13.44 226 LEU A CA 17
ATOM 19328 C C . LEU A 1 52 ? -8.732 -10.790 2.787 1.00 72.23 226 LEU A C 17
ATOM 19329 O O . LEU A 1 52 ? -8.528 -10.844 1.581 1.00 44.25 226 LEU A O 17
ATOM 19345 N N . ALA A 1 53 ? -8.805 -9.636 3.469 1.00 33.13 227 ALA A N 17
ATOM 19346 C CA . ALA A 1 53 ? -8.571 -8.315 2.907 1.00 31.51 227 ALA A CA 17
ATOM 19347 C C . ALA A 1 53 ? -7.188 -8.253 2.254 1.00 61.32 227 ALA A C 17
ATOM 19348 O O . ALA A 1 53 ? -7.055 -7.776 1.129 1.00 1.22 227 ALA A O 17
ATOM 19355 N N . GLN A 1 54 ? -6.171 -8.777 2.935 1.00 2.11 228 GLN A N 17
ATOM 19356 C CA . GLN A 1 54 ? -4.799 -8.851 2.469 1.00 62.54 228 GLN A CA 17
ATOM 19357 C C . GLN A 1 54 ? -4.746 -9.712 1.195 1.00 60.13 228 GLN A C 17
ATOM 19358 O O . GLN A 1 54 ? -4.278 -9.274 0.141 1.00 43.54 228 GLN A O 17
ATOM 19372 N N . LYS A 1 55 ? -5.296 -10.930 1.261 1.00 14.24 229 LYS A N 17
ATOM 19373 C CA . LYS A 1 55 ? -5.421 -11.855 0.129 1.00 61.11 229 LYS A CA 17
ATOM 19374 C C . LYS A 1 55 ? -6.143 -11.200 -1.053 1.00 50.14 229 LYS A C 17
ATOM 19375 O O . LYS A 1 55 ? -5.747 -11.431 -2.192 1.00 20.33 229 LYS A O 17
ATOM 19394 N N . TRP A 1 56 ? -7.157 -10.371 -0.796 1.00 13.20 230 TRP A N 17
ATOM 19395 C CA . TRP A 1 56 ? -8.041 -9.780 -1.791 1.00 72.33 230 TRP A CA 17
ATOM 19396 C C . TRP A 1 56 ? -7.271 -8.857 -2.727 1.00 31.00 230 TRP A C 17
ATOM 19397 O O . TRP A 1 56 ? -7.634 -8.748 -3.887 1.00 23.12 230 TRP A O 17
ATOM 19418 N N . HIS A 1 57 ? -6.195 -8.201 -2.288 1.00 41.52 231 HIS A N 17
ATOM 19419 C CA . HIS A 1 57 ? -5.417 -7.343 -3.185 1.00 44.11 231 HIS A CA 17
ATOM 19420 C C . HIS A 1 57 ? -4.822 -8.114 -4.366 1.00 62.42 231 HIS A C 17
ATOM 19421 O O . HIS A 1 57 ? -4.518 -7.499 -5.389 1.00 2.10 231 HIS A O 17
ATOM 19435 N N . LEU A 1 58 ? -4.698 -9.441 -4.258 1.00 43.21 232 LEU A N 17
ATOM 19436 C CA . LEU A 1 58 ? -4.259 -10.293 -5.361 1.00 54.14 232 LEU A CA 17
ATOM 19437 C C . LEU A 1 58 ? -5.216 -10.187 -6.552 1.00 63.01 232 LEU A C 17
ATOM 19438 O O . LEU A 1 58 ? -4.790 -10.295 -7.698 1.00 33.14 232 LEU A O 17
ATOM 19454 N N . ILE A 1 59 ? -6.493 -9.902 -6.289 1.00 20.31 233 ILE A N 17
ATOM 19455 C CA . ILE A 1 59 ? -7.596 -9.757 -7.237 1.00 12.23 233 ILE A CA 17
ATOM 19456 C C . ILE A 1 59 ? -7.431 -8.471 -8.075 1.00 33.40 233 ILE A C 17
ATOM 19457 O O . ILE A 1 59 ? -8.276 -8.155 -8.912 1.00 73.01 233 ILE A O 17
ATOM 19473 N N . LYS A 1 60 ? -6.349 -7.702 -7.889 1.00 35.12 234 LYS A N 17
ATOM 19474 C CA . LYS A 1 60 ? -6.053 -6.545 -8.731 1.00 65.43 234 LYS A CA 17
ATOM 19475 C C . LYS A 1 60 ? -5.894 -6.939 -10.204 1.00 71.04 234 LYS A C 17
ATOM 19476 O O . LYS A 1 60 ? -5.841 -8.125 -10.535 1.00 11.24 234 LYS A O 17
ATOM 19495 N N . GLN A 1 61 ? -5.729 -5.923 -11.056 1.00 72.02 235 GLN A N 17
ATOM 19496 C CA . GLN A 1 61 ? -5.432 -6.032 -12.478 1.00 11.35 235 GLN A CA 17
ATOM 19497 C C . GLN A 1 61 ? -4.328 -7.091 -12.692 1.00 33.24 235 GLN A C 17
ATOM 19498 O O . GLN A 1 61 ? -3.178 -6.843 -12.330 1.00 30.21 235 GLN A O 17
ATOM 19512 N N . HIS A 1 62 ? -4.656 -8.293 -13.182 1.00 22.23 236 HIS A N 17
ATOM 19513 C CA . HIS A 1 62 ? -3.679 -9.384 -13.292 1.00 73.33 236 HIS A CA 17
ATOM 19514 C C . HIS A 1 62 ? -2.746 -9.140 -14.483 1.00 63.54 236 HIS A C 17
ATOM 19515 O O . HIS A 1 62 ? -3.112 -9.407 -15.634 1.00 34.42 236 HIS A O 17
ATOM 19529 N N . THR A 1 63 ? -1.563 -8.586 -14.223 1.00 74.12 237 THR A N 17
ATOM 19530 C CA . THR A 1 63 ? -0.704 -7.994 -15.241 1.00 64.12 237 THR A CA 17
ATOM 19531 C C . THR A 1 63 ? 0.743 -8.466 -15.057 1.00 22.14 237 THR A C 17
ATOM 19532 O O . THR A 1 63 ? 1.499 -7.926 -14.245 1.00 63.42 237 THR A O 17
ATOM 19543 N N . ALA A 1 64 ? 1.123 -9.531 -15.771 1.00 64.25 238 ALA A N 17
ATOM 19544 C CA . ALA A 1 64 ? 2.467 -10.107 -15.773 1.00 34.41 238 ALA A CA 17
ATOM 19545 C C . ALA A 1 64 ? 2.671 -10.974 -17.028 1.00 70.53 238 ALA A C 17
ATOM 19546 O O . ALA A 1 64 ? 1.681 -11.330 -17.676 1.00 41.40 238 ALA A O 17
ATOM 19553 N N . PRO A 1 65 ? 3.912 -11.353 -17.383 1.00 61.40 239 PRO A N 17
ATOM 19554 C CA . PRO A 1 65 ? 4.176 -12.323 -18.441 1.00 14.44 239 PRO A CA 17
ATOM 19555 C C . PRO A 1 65 ? 3.734 -13.732 -18.018 1.00 74.14 239 PRO A C 17
ATOM 19556 O O . PRO A 1 65 ? 4.483 -14.451 -17.349 1.00 42.52 239 PRO A O 17
ATOM 19567 N N . VAL A 1 66 ? 2.528 -14.141 -18.426 1.00 55.30 240 VAL A N 17
ATOM 19568 C CA . VAL A 1 66 ? 2.068 -15.525 -18.332 1.00 73.31 240 VAL A CA 17
ATOM 19569 C C . VAL A 1 66 ? 3.055 -16.374 -19.130 1.00 73.24 240 VAL A C 17
ATOM 19570 O O . VAL A 1 66 ? 3.083 -16.318 -20.360 1.00 4.41 240 VAL A O 17
ATOM 19583 N N . SER A 1 67 ? 3.922 -17.098 -18.427 1.00 23.54 241 SER A N 17
ATOM 19584 C CA . SER A 1 67 ? 4.873 -18.002 -19.047 1.00 33.20 241 SER A CA 17
ATOM 19585 C C . SER A 1 67 ? 4.158 -19.324 -19.386 1.00 22.33 241 SER A C 17
ATOM 19586 O O . SER A 1 67 ? 3.178 -19.671 -18.714 1.00 4.10 241 SER A O 17
ATOM 19594 N N . PRO A 1 68 ? 4.614 -20.072 -20.409 1.00 54.33 242 PRO A N 17
ATOM 19595 C CA . PRO A 1 68 ? 4.028 -21.358 -20.774 1.00 33.53 242 PRO A CA 17
ATOM 19596 C C . PRO A 1 68 ? 4.354 -22.385 -19.687 1.00 62.22 242 PRO A C 17
ATOM 19597 O O . PRO A 1 68 ? 5.515 -22.525 -19.290 1.00 3.45 242 PRO A O 17
ATOM 19608 N N . HIS A 1 69 ? 3.339 -23.061 -19.155 1.00 45.13 243 HIS A N 17
ATOM 19609 C CA . HIS A 1 69 ? 3.505 -24.003 -18.058 1.00 20.32 243 HIS A CA 17
ATOM 19610 C C . HIS A 1 69 ? 4.055 -25.324 -18.594 1.00 25.15 243 HIS A C 17
ATOM 19611 O O . HIS A 1 69 ? 3.363 -26.032 -19.327 1.00 54.22 243 HIS A O 17
ATOM 19625 N N . SER A 1 70 ? 5.271 -25.684 -18.196 1.00 53.22 244 SER A N 17
ATOM 19626 C CA . SER A 1 70 ? 5.816 -27.024 -18.347 1.00 22.22 244 SER A CA 17
ATOM 19627 C C . SER A 1 70 ? 6.273 -27.472 -16.967 1.00 53.24 244 SER A C 17
ATOM 19628 O O . SER A 1 70 ? 5.650 -27.029 -15.974 1.00 34.02 244 SER A O 17
ATOM 19636 N N . ARG A 1 1 ? 28.472 9.901 -77.001 1.00 44.44 175 ARG A N 18
ATOM 19637 C CA . ARG A 1 1 ? 27.163 9.243 -76.842 1.00 25.31 175 ARG A CA 18
ATOM 19638 C C . ARG A 1 1 ? 27.425 7.743 -76.647 1.00 23.33 175 ARG A C 18
ATOM 19639 O O . ARG A 1 1 ? 28.277 7.180 -77.343 1.00 72.25 175 ARG A O 18
ATOM 19660 N N . SER A 1 2 ? 26.760 7.128 -75.673 1.00 54.30 176 SER A N 18
ATOM 19661 C CA . SER A 1 2 ? 27.097 5.794 -75.187 1.00 40.15 176 SER A CA 18
ATOM 19662 C C . SER A 1 2 ? 26.012 5.381 -74.186 1.00 12.11 176 SER A C 18
ATOM 19663 O O . SER A 1 2 ? 26.301 5.117 -73.021 1.00 40.04 176 SER A O 18
ATOM 19671 N N . LEU A 1 3 ? 24.745 5.403 -74.629 1.00 42.40 177 LEU A N 18
ATOM 19672 C CA . LEU A 1 3 ? 23.568 5.379 -73.750 1.00 14.14 177 LEU A CA 18
ATOM 19673 C C . LEU A 1 3 ? 23.670 6.512 -72.707 1.00 25.25 177 LEU A C 18
ATOM 19674 O O . LEU A 1 3 ? 24.425 7.470 -72.900 1.00 72.32 177 LEU A O 18
ATOM 19690 N N . ARG A 1 4 ? 22.858 6.451 -71.648 1.00 24.30 178 ARG A N 18
ATOM 19691 C CA . ARG A 1 4 ? 23.140 7.040 -70.340 1.00 3.45 178 ARG A CA 18
ATOM 19692 C C . ARG A 1 4 ? 22.404 6.214 -69.281 1.00 25.42 178 ARG A C 18
ATOM 19693 O O . ARG A 1 4 ? 21.382 6.646 -68.758 1.00 34.30 178 ARG A O 18
ATOM 19714 N N . GLN A 1 5 ? 22.898 4.998 -69.032 1.00 24.00 179 GLN A N 18
ATOM 19715 C CA . GLN A 1 5 ? 22.416 4.002 -68.073 1.00 3.32 179 GLN A CA 18
ATOM 19716 C C . GLN A 1 5 ? 20.893 3.776 -68.122 1.00 35.51 179 GLN A C 18
ATOM 19717 O O . GLN A 1 5 ? 20.448 2.872 -68.817 1.00 2.32 179 GLN A O 18
ATOM 19731 N N . ARG A 1 6 ? 20.099 4.589 -67.417 1.00 65.05 180 ARG A N 18
ATOM 19732 C CA . ARG A 1 6 ? 18.671 4.400 -67.144 1.00 64.25 180 ARG A CA 18
ATOM 19733 C C . ARG A 1 6 ? 18.344 3.037 -66.528 1.00 43.03 180 ARG A C 18
ATOM 19734 O O . ARG A 1 6 ? 17.472 2.322 -67.019 1.00 61.12 180 ARG A O 18
ATOM 19755 N N . LEU A 1 7 ? 18.929 2.747 -65.366 1.00 42.44 181 LEU A N 18
ATOM 19756 C CA . LEU A 1 7 ? 18.099 2.165 -64.313 1.00 73.23 181 LEU A CA 18
ATOM 19757 C C . LEU A 1 7 ? 17.045 3.208 -63.914 1.00 71.21 181 LEU A C 18
ATOM 19758 O O . LEU A 1 7 ? 17.289 4.405 -64.090 1.00 74.14 181 LEU A O 18
ATOM 19774 N N . GLN A 1 8 ? 15.917 2.760 -63.364 1.00 62.31 182 GLN A N 18
ATOM 19775 C CA . GLN A 1 8 ? 14.937 3.514 -62.586 1.00 40.10 182 GLN A CA 18
ATOM 19776 C C . GLN A 1 8 ? 13.986 2.468 -61.969 1.00 63.11 182 GLN A C 18
ATOM 19777 O O . GLN A 1 8 ? 14.173 1.275 -62.213 1.00 12.30 182 GLN A O 18
ATOM 19791 N N . ASP A 1 9 ? 12.976 2.901 -61.200 1.00 20.03 183 ASP A N 18
ATOM 19792 C CA . ASP A 1 9 ? 11.855 2.121 -60.670 1.00 43.12 183 ASP A CA 18
ATOM 19793 C C . ASP A 1 9 ? 12.287 0.957 -59.781 1.00 32.23 183 ASP A C 18
ATOM 19794 O O . ASP A 1 9 ? 11.536 0.057 -59.415 1.00 34.24 183 ASP A O 18
ATOM 19803 N N . THR A 1 10 ? 13.517 1.060 -59.289 1.00 51.30 184 THR A N 18
ATOM 19804 C CA . THR A 1 10 ? 14.120 0.174 -58.321 1.00 22.11 184 THR A CA 18
ATOM 19805 C C . THR A 1 10 ? 13.437 0.259 -56.944 1.00 53.13 184 THR A C 18
ATOM 19806 O O . THR A 1 10 ? 13.934 -0.335 -55.990 1.00 71.31 184 THR A O 18
ATOM 19817 N N . VAL A 1 11 ? 12.357 1.040 -56.809 1.00 43.51 185 VAL A N 18
ATOM 19818 C CA . VAL A 1 11 ? 11.723 1.374 -55.534 1.00 73.04 185 VAL A CA 18
ATOM 19819 C C . VAL A 1 11 ? 10.218 1.046 -55.549 1.00 11.42 185 VAL A C 18
ATOM 19820 O O . VAL A 1 11 ? 9.515 1.432 -54.620 1.00 54.52 185 VAL A O 18
ATOM 19833 N N . GLY A 1 12 ? 9.726 0.328 -56.567 1.00 64.11 186 GLY A N 18
ATOM 19834 C CA . GLY A 1 12 ? 8.324 -0.068 -56.698 1.00 14.24 186 GLY A CA 18
ATOM 19835 C C . GLY A 1 12 ? 7.871 -0.946 -55.527 1.00 62.45 186 GLY A C 18
ATOM 19836 O O . GLY A 1 12 ? 7.307 -0.443 -54.553 1.00 21.23 186 GLY A O 18
ATOM 19840 N N . LEU A 1 13 ? 8.162 -2.254 -55.578 1.00 72.41 187 LEU A N 18
ATOM 19841 C CA . LEU A 1 13 ? 7.731 -3.212 -54.549 1.00 12.03 187 LEU A CA 18
ATOM 19842 C C . LEU A 1 13 ? 6.200 -3.135 -54.349 1.00 61.21 187 LEU A C 18
ATOM 19843 O O . LEU A 1 13 ? 5.477 -2.943 -55.333 1.00 12.43 187 LEU A O 18
ATOM 19859 N N . CYS A 1 14 ? 5.663 -3.483 -53.176 1.00 5.10 188 CYS A N 18
ATOM 19860 C CA . CYS A 1 14 ? 4.234 -3.451 -52.883 1.00 41.23 188 CYS A CA 18
ATOM 19861 C C . CYS A 1 14 ? 3.880 -2.208 -52.063 1.00 61.24 188 CYS A C 18
ATOM 19862 O O . CYS A 1 14 ? 4.742 -1.604 -51.423 1.00 13.40 188 CYS A O 18
ATOM 19870 N N . PHE A 1 15 ? 2.590 -1.860 -52.037 1.00 52.22 189 PHE A N 18
ATOM 19871 C CA . PHE A 1 15 ? 2.084 -0.654 -51.392 1.00 21.13 189 PHE A CA 18
ATOM 19872 C C . PHE A 1 15 ? 0.990 -1.022 -50.385 1.00 22.14 189 PHE A C 18
ATOM 19873 O O . PHE A 1 15 ? -0.192 -0.769 -50.629 1.00 63.21 189 PHE A O 18
ATOM 19890 N N . PRO A 1 16 ? 1.338 -1.655 -49.251 1.00 74.42 190 PRO A N 18
ATOM 19891 C CA . PRO A 1 16 ? 0.393 -1.870 -48.164 1.00 62.01 190 PRO A CA 18
ATOM 19892 C C . PRO A 1 16 ? 0.057 -0.542 -47.471 1.00 31.33 190 PRO A C 18
ATOM 19893 O O . PRO A 1 16 ? 0.783 0.442 -47.630 1.00 55.50 190 PRO A O 18
ATOM 19904 N N . MET A 1 17 ? -0.985 -0.524 -46.635 1.00 5.12 191 MET A N 18
ATOM 19905 C CA . MET A 1 17 ? -1.363 0.641 -45.825 1.00 32.15 191 MET A CA 18
ATOM 19906 C C . MET A 1 17 ? -1.742 0.224 -44.399 1.00 53.20 191 MET A C 18
ATOM 19907 O O . MET A 1 17 ? -2.590 0.869 -43.781 1.00 13.41 191 MET A O 18
ATOM 19921 N N . ARG A 1 18 ? -1.151 -0.859 -43.880 1.00 54.31 192 ARG A N 18
ATOM 19922 C CA . ARG A 1 18 ? -1.400 -1.455 -42.571 1.00 71.24 192 ARG A CA 18
ATOM 19923 C C . ARG A 1 18 ? -2.784 -2.092 -42.514 1.00 74.33 192 ARG A C 18
ATOM 19924 O O . ARG A 1 18 ? -3.800 -1.419 -42.378 1.00 44.54 192 ARG A O 18
ATOM 19945 N N . THR A 1 19 ? -2.815 -3.411 -42.541 1.00 21.21 193 THR A N 18
ATOM 19946 C CA . THR A 1 19 ? -3.979 -4.220 -42.246 1.00 71.03 193 THR A CA 18
ATOM 19947 C C . THR A 1 19 ? -3.518 -5.318 -41.287 1.00 61.34 193 THR A C 18
ATOM 19948 O O . THR A 1 19 ? -2.313 -5.514 -41.101 1.00 73.14 193 THR A O 18
ATOM 19959 N N . TYR A 1 20 ? -4.461 -6.034 -40.685 1.00 32.21 194 TYR A N 18
ATOM 19960 C CA . TYR A 1 20 ? -4.216 -7.299 -39.998 1.00 24.41 194 TYR A CA 18
ATOM 19961 C C . TYR A 1 20 ? -5.462 -8.193 -39.933 1.00 2.42 194 TYR A C 18
ATOM 19962 O O . TYR A 1 20 ? -5.504 -9.148 -39.159 1.00 43.14 194 TYR A O 18
ATOM 19980 N N . SER A 1 21 ? -6.475 -7.877 -40.737 1.00 32.13 195 SER A N 18
ATOM 19981 C CA . SER A 1 21 ? -7.866 -8.262 -40.540 1.00 10.15 195 SER A CA 18
ATOM 19982 C C . SER A 1 21 ? -8.346 -7.888 -39.129 1.00 61.15 195 SER A C 18
ATOM 19983 O O . SER A 1 21 ? -8.260 -8.674 -38.182 1.00 42.40 195 SER A O 18
ATOM 19991 N N . LYS A 1 22 ? -8.855 -6.667 -38.969 1.00 35.23 196 LYS A N 18
ATOM 19992 C CA . LYS A 1 22 ? -9.599 -6.213 -37.793 1.00 32.13 196 LYS A CA 18
ATOM 19993 C C . LYS A 1 22 ? -10.710 -5.287 -38.288 1.00 0.52 196 LYS A C 18
ATOM 19994 O O . LYS A 1 22 ? -10.638 -4.072 -38.128 1.00 54.11 196 LYS A O 18
ATOM 20013 N N . GLN A 1 23 ? -11.700 -5.849 -38.992 1.00 54.34 197 GLN A N 18
ATOM 20014 C CA . GLN A 1 23 ? -12.672 -5.077 -39.769 1.00 31.24 197 GLN A CA 18
ATOM 20015 C C . GLN A 1 23 ? -14.045 -5.764 -39.828 1.00 14.24 197 GLN A C 18
ATOM 20016 O O . GLN A 1 23 ? -14.701 -5.762 -40.870 1.00 54.12 197 GLN A O 18
ATOM 20030 N N . SER A 1 24 ? -14.471 -6.382 -38.725 1.00 41.44 198 SER A N 18
ATOM 20031 C CA . SER A 1 24 ? -15.834 -6.866 -38.523 1.00 54.41 198 SER A CA 18
ATOM 20032 C C . SER A 1 24 ? -16.263 -6.550 -37.087 1.00 63.14 198 SER A C 18
ATOM 20033 O O . SER A 1 24 ? -15.479 -6.006 -36.302 1.00 14.14 198 SER A O 18
ATOM 20041 N N . LYS A 1 25 ? -17.522 -6.842 -36.770 1.00 11.23 199 LYS A N 18
ATOM 20042 C CA . LYS A 1 25 ? -18.202 -6.651 -35.491 1.00 2.21 199 LYS A CA 18
ATOM 20043 C C . LYS A 1 25 ? -17.909 -5.293 -34.845 1.00 2.30 199 LYS A C 18
ATOM 20044 O O . LYS A 1 25 ? -17.364 -5.262 -33.737 1.00 75.01 199 LYS A O 18
ATOM 20063 N N . PRO A 1 26 ? -18.318 -4.185 -35.487 1.00 22.33 200 PRO A N 18
ATOM 20064 C CA . PRO A 1 26 ? -18.225 -2.863 -34.902 1.00 61.21 200 PRO A CA 18
ATOM 20065 C C . PRO A 1 26 ? -19.239 -2.724 -33.763 1.00 63.15 200 PRO A C 18
ATOM 20066 O O . PRO A 1 26 ? -20.159 -3.540 -33.607 1.00 70.42 200 PRO A O 18
ATOM 20077 N N . LEU A 1 27 ? -19.043 -1.682 -32.962 1.00 44.43 201 LEU A N 18
ATOM 20078 C CA . LEU A 1 27 ? -19.720 -1.388 -31.715 1.00 11.42 201 LEU A CA 18
ATOM 20079 C C . LEU A 1 27 ? -19.796 0.106 -31.522 1.00 51.40 201 LEU A C 18
ATOM 20080 O O . LEU A 1 27 ? -19.253 0.905 -32.280 1.00 54.24 201 LEU A O 18
ATOM 20096 N N . PHE A 1 28 ? -20.541 0.438 -30.481 1.00 5.10 202 PHE A N 18
ATOM 20097 C CA . PHE A 1 28 ? -20.963 1.767 -30.116 1.00 64.12 202 PHE A CA 18
ATOM 20098 C C . PHE A 1 28 ? -21.176 1.865 -28.602 1.00 52.51 202 PHE A C 18
ATOM 20099 O O . PHE A 1 28 ? -22.068 2.533 -28.075 1.00 4.24 202 PHE A O 18
ATOM 20116 N N . SER A 1 29 ? -20.374 1.082 -27.899 1.00 15.14 203 SER A N 18
ATOM 20117 C CA . SER A 1 29 ? -20.389 0.851 -26.468 1.00 33.33 203 SER A CA 18
ATOM 20118 C C . SER A 1 29 ? -19.582 1.954 -25.774 1.00 3.11 203 SER A C 18
ATOM 20119 O O . SER A 1 29 ? -18.677 1.659 -24.989 1.00 43.21 203 SER A O 18
ATOM 20127 N N . ASN A 1 30 ? -19.878 3.226 -26.064 1.00 33.34 204 ASN A N 18
ATOM 20128 C CA . ASN A 1 30 ? -19.166 4.379 -25.518 1.00 23.22 204 ASN A CA 18
ATOM 20129 C C . ASN A 1 30 ? -20.131 5.327 -24.812 1.00 63.13 204 ASN A C 18
ATOM 20130 O O . ASN A 1 30 ? -20.695 6.241 -25.428 1.00 34.55 204 ASN A O 18
ATOM 20141 N N . LYS A 1 31 ? -20.333 5.112 -23.512 1.00 32.23 205 LYS A N 18
ATOM 20142 C CA . LYS A 1 31 ? -21.162 5.960 -22.667 1.00 5.31 205 LYS A CA 18
ATOM 20143 C C . LYS A 1 31 ? -20.524 6.115 -21.297 1.00 74.31 205 LYS A C 18
ATOM 20144 O O . LYS A 1 31 ? -20.055 7.205 -20.974 1.00 44.22 205 LYS A O 18
ATOM 20163 N N . ARG A 1 32 ? -20.436 5.044 -20.507 1.00 72.04 206 ARG A N 18
ATOM 20164 C CA . ARG A 1 32 ? -19.752 5.082 -19.214 1.00 44.22 206 ARG A CA 18
ATOM 20165 C C . ARG A 1 32 ? -18.264 5.357 -19.411 1.00 14.02 206 ARG A C 18
ATOM 20166 O O . ARG A 1 32 ? -17.660 4.815 -20.345 1.00 71.11 206 ARG A O 18
ATOM 20187 N N . LYS A 1 33 ? -17.637 6.093 -18.491 1.00 13.45 207 LYS A N 18
ATOM 20188 C CA . LYS A 1 33 ? -16.206 6.381 -18.500 1.00 44.04 207 LYS A CA 18
ATOM 20189 C C . LYS A 1 33 ? -15.396 5.549 -17.505 1.00 62.01 207 LYS A C 18
ATOM 20190 O O . LYS A 1 33 ? -14.214 5.809 -17.307 1.00 42.43 207 LYS A O 18
ATOM 20209 N N . ILE A 1 34 ? -16.029 4.606 -16.830 1.00 1.30 208 ILE A N 18
ATOM 20210 C CA . ILE A 1 34 ? -15.425 3.875 -15.721 1.00 11.50 208 ILE A CA 18
ATOM 20211 C C . ILE A 1 34 ? -14.727 2.638 -16.300 1.00 21.22 208 ILE A C 18
ATOM 20212 O O . ILE A 1 34 ? -15.164 2.113 -17.326 1.00 5.12 208 ILE A O 18
ATOM 20228 N N . HIS A 1 35 ? -13.639 2.180 -15.675 1.00 41.32 209 HIS A N 18
ATOM 20229 C CA . HIS A 1 35 ? -12.871 1.042 -16.170 1.00 63.01 209 HIS A CA 18
ATOM 20230 C C . HIS A 1 35 ? -13.388 -0.230 -15.512 1.00 55.52 209 HIS A C 18
ATOM 20231 O O . HIS A 1 35 ? -13.922 -0.162 -14.403 1.00 14.34 209 HIS A O 18
ATOM 20245 N N . LEU A 1 36 ? -13.178 -1.396 -16.128 1.00 24.30 210 LEU A N 18
ATOM 20246 C CA . LEU A 1 36 ? -13.727 -2.658 -15.623 1.00 74.33 210 LEU A CA 18
ATOM 20247 C C . LEU A 1 36 ? -13.235 -2.992 -14.212 1.00 64.15 210 LEU A C 18
ATOM 20248 O O . LEU A 1 36 ? -13.985 -3.524 -13.402 1.00 4.22 210 LEU A O 18
ATOM 20264 N N . SER A 1 37 ? -11.986 -2.646 -13.916 1.00 3.02 211 SER A N 18
ATOM 20265 C CA . SER A 1 37 ? -11.346 -2.850 -12.625 1.00 64.31 211 SER A CA 18
ATOM 20266 C C . SER A 1 37 ? -11.661 -1.736 -11.622 1.00 54.04 211 SER A C 18
ATOM 20267 O O . SER A 1 37 ? -11.203 -1.819 -10.484 1.00 2.11 211 SER A O 18
ATOM 20275 N N . GLU A 1 38 ? -12.364 -0.679 -12.046 1.00 61.43 212 GLU A N 18
ATOM 20276 C CA . GLU A 1 38 ? -12.786 0.477 -11.255 1.00 71.32 212 GLU A CA 18
ATOM 20277 C C . GLU A 1 38 ? -11.666 1.171 -10.457 1.00 51.54 212 GLU A C 18
ATOM 20278 O O . GLU A 1 38 ? -11.956 1.990 -9.586 1.00 40.14 212 GLU A O 18
ATOM 20290 N N . LEU A 1 39 ? -10.397 0.905 -10.806 1.00 24.44 213 LEU A N 18
ATOM 20291 C CA . LEU A 1 39 ? -9.192 1.297 -10.076 1.00 44.23 213 LEU A CA 18
ATOM 20292 C C . LEU A 1 39 ? -9.258 0.735 -8.659 1.00 32.50 213 LEU A C 18
ATOM 20293 O O . LEU A 1 39 ? -9.147 1.491 -7.700 1.00 52.31 213 LEU A O 18
ATOM 20309 N N . MET A 1 40 ? -9.413 -0.595 -8.551 1.00 0.24 214 MET A N 18
ATOM 20310 C CA . MET A 1 40 ? -9.492 -1.356 -7.305 1.00 32.05 214 MET A CA 18
ATOM 20311 C C . MET A 1 40 ? -10.409 -0.687 -6.267 1.00 23.33 214 MET A C 18
ATOM 20312 O O . MET A 1 40 ? -10.090 -0.617 -5.078 1.00 53.34 214 MET A O 18
ATOM 20326 N N . LEU A 1 41 ? -11.559 -0.190 -6.717 1.00 34.21 215 LEU A N 18
ATOM 20327 C CA . LEU A 1 41 ? -12.527 0.498 -5.879 1.00 73.12 215 LEU A CA 18
ATOM 20328 C C . LEU A 1 41 ? -13.847 -0.260 -5.928 1.00 63.53 215 LEU A C 18
ATOM 20329 O O . LEU A 1 41 ? -14.052 -1.101 -6.809 1.00 4.22 215 LEU A O 18
ATOM 20345 N N . GLU A 1 42 ? -14.752 0.050 -5.005 1.00 42.34 216 GLU A N 18
ATOM 20346 C CA . GLU A 1 42 ? -16.161 -0.338 -4.997 1.00 21.22 216 GLU A CA 18
ATOM 20347 C C . GLU A 1 42 ? -16.405 -1.840 -4.794 1.00 61.20 216 GLU A C 18
ATOM 20348 O O . GLU A 1 42 ? -17.545 -2.291 -4.893 1.00 11.33 216 GLU A O 18
ATOM 20360 N N . LYS A 1 43 ? -15.373 -2.640 -4.518 1.00 71.23 217 LYS A N 18
ATOM 20361 C CA . LYS A 1 43 ? -15.505 -4.101 -4.493 1.00 24.12 217 LYS A CA 18
ATOM 20362 C C . LYS A 1 43 ? -14.681 -4.738 -3.383 1.00 41.53 217 LYS A C 18
ATOM 20363 O O . LYS A 1 43 ? -14.074 -5.795 -3.562 1.00 65.12 217 LYS A O 18
ATOM 20382 N N . CYS A 1 44 ? -14.681 -4.083 -2.229 1.00 72.34 218 CYS A N 18
ATOM 20383 C CA . CYS A 1 44 ? -13.867 -4.429 -1.078 1.00 52.25 218 CYS A CA 18
ATOM 20384 C C . CYS A 1 44 ? -14.766 -4.447 0.170 1.00 53.24 218 CYS A C 18
ATOM 20385 O O . CYS A 1 44 ? -14.852 -3.433 0.865 1.00 3.44 218 CYS A O 18
ATOM 20393 N N . PRO A 1 45 ? -15.528 -5.533 0.409 1.00 2.24 219 PRO A N 18
ATOM 20394 C CA . PRO A 1 45 ? -16.501 -5.589 1.495 1.00 23.03 219 PRO A CA 18
ATOM 20395 C C . PRO A 1 45 ? -15.919 -6.006 2.858 1.00 53.55 219 PRO A C 18
ATOM 20396 O O . PRO A 1 45 ? -16.600 -5.821 3.867 1.00 51.44 219 PRO A O 18
ATOM 20407 N N . PHE A 1 46 ? -14.732 -6.619 2.929 1.00 52.33 220 PHE A N 18
ATOM 20408 C CA . PHE A 1 46 ? -14.217 -7.138 4.186 1.00 13.33 220 PHE A CA 18
ATOM 20409 C C . PHE A 1 46 ? -13.601 -5.997 5.006 1.00 31.11 220 PHE A C 18
ATOM 20410 O O . PHE A 1 46 ? -13.004 -5.078 4.438 1.00 61.21 220 PHE A O 18
ATOM 20427 N N . PRO A 1 47 ? -13.703 -6.057 6.345 1.00 52.42 221 PRO A N 18
ATOM 20428 C CA . PRO A 1 47 ? -13.102 -5.073 7.234 1.00 64.02 221 PRO A CA 18
ATOM 20429 C C . PRO A 1 47 ? -11.571 -5.075 7.112 1.00 52.52 221 PRO A C 18
ATOM 20430 O O . PRO A 1 47 ? -10.960 -6.098 6.778 1.00 61.24 221 PRO A O 18
ATOM 20441 N N . ALA A 1 48 ? -10.969 -3.921 7.416 1.00 15.10 222 ALA A N 18
ATOM 20442 C CA . ALA A 1 48 ? -9.565 -3.620 7.173 1.00 33.50 222 ALA A CA 18
ATOM 20443 C C . ALA A 1 48 ? -8.635 -4.679 7.768 1.00 45.31 222 ALA A C 18
ATOM 20444 O O . ALA A 1 48 ? -8.814 -5.104 8.908 1.00 5.14 222 ALA A O 18
ATOM 20451 N N . GLY A 1 49 ? -7.625 -5.076 6.995 1.00 72.54 223 GLY A N 18
ATOM 20452 C CA . GLY A 1 49 ? -6.543 -5.959 7.409 1.00 54.34 223 GLY A CA 18
ATOM 20453 C C . GLY A 1 49 ? -6.932 -7.435 7.475 1.00 13.20 223 GLY A C 18
ATOM 20454 O O . GLY A 1 49 ? -6.043 -8.276 7.612 1.00 13.51 223 GLY A O 18
ATOM 20458 N N . SER A 1 50 ? -8.219 -7.776 7.358 1.00 12.10 224 SER A N 18
ATOM 20459 C CA . SER A 1 50 ? -8.665 -9.162 7.414 1.00 32.34 224 SER A CA 18
ATOM 20460 C C . SER A 1 50 ? -7.977 -9.976 6.320 1.00 62.33 224 SER A C 18
ATOM 20461 O O . SER A 1 50 ? -7.715 -9.455 5.236 1.00 52.54 224 SER A O 18
ATOM 20469 N N . ASP A 1 51 ? -7.760 -11.270 6.559 1.00 61.25 225 ASP A N 18
ATOM 20470 C CA . ASP A 1 51 ? -7.054 -12.131 5.610 1.00 53.22 225 ASP A CA 18
ATOM 20471 C C . ASP A 1 51 ? -7.723 -12.098 4.233 1.00 11.51 225 ASP A C 18
ATOM 20472 O O . ASP A 1 51 ? -7.068 -11.906 3.212 1.00 20.21 225 ASP A O 18
ATOM 20481 N N . LEU A 1 52 ? -9.059 -12.178 4.210 1.00 65.13 226 LEU A N 18
ATOM 20482 C CA . LEU A 1 52 ? -9.845 -12.131 2.980 1.00 13.44 226 LEU A CA 18
ATOM 20483 C C . LEU A 1 52 ? -9.708 -10.779 2.274 1.00 72.23 226 LEU A C 18
ATOM 20484 O O . LEU A 1 52 ? -9.739 -10.734 1.042 1.00 44.25 226 LEU A O 18
ATOM 20500 N N . ALA A 1 53 ? -9.558 -9.684 3.024 1.00 33.13 227 ALA A N 18
ATOM 20501 C CA . ALA A 1 53 ? -9.350 -8.355 2.464 1.00 31.51 227 ALA A CA 18
ATOM 20502 C C . ALA A 1 53 ? -7.969 -8.297 1.798 1.00 61.32 227 ALA A C 18
ATOM 20503 O O . ALA A 1 53 ? -7.825 -7.806 0.677 1.00 1.22 227 ALA A O 18
ATOM 20510 N N . GLN A 1 54 ? -6.939 -8.823 2.464 1.00 2.11 228 GLN A N 18
ATOM 20511 C CA . GLN A 1 54 ? -5.595 -8.913 1.900 1.00 62.54 228 GLN A CA 18
ATOM 20512 C C . GLN A 1 54 ? -5.565 -9.839 0.675 1.00 60.13 228 GLN A C 18
ATOM 20513 O O . GLN A 1 54 ? -4.787 -9.620 -0.257 1.00 43.54 228 GLN A O 18
ATOM 20527 N N . LYS A 1 55 ? -6.411 -10.872 0.630 1.00 14.24 229 LYS A N 18
ATOM 20528 C CA . LYS A 1 55 ? -6.510 -11.769 -0.520 1.00 61.11 229 LYS A CA 18
ATOM 20529 C C . LYS A 1 55 ? -7.110 -11.094 -1.752 1.00 50.14 229 LYS A C 18
ATOM 20530 O O . LYS A 1 55 ? -6.782 -11.515 -2.859 1.00 20.33 229 LYS A O 18
ATOM 20549 N N . TRP A 1 56 ? -7.928 -10.049 -1.599 1.00 13.20 230 TRP A N 18
ATOM 20550 C CA . TRP A 1 56 ? -8.341 -9.189 -2.709 1.00 72.33 230 TRP A CA 18
ATOM 20551 C C . TRP A 1 56 ? -7.162 -8.330 -3.174 1.00 31.00 230 TRP A C 18
ATOM 20552 O O . TRP A 1 56 ? -6.855 -8.303 -4.368 1.00 23.12 230 TRP A O 18
ATOM 20573 N N . HIS A 1 57 ? -6.465 -7.671 -2.241 1.00 41.52 231 HIS A N 18
ATOM 20574 C CA . HIS A 1 57 ? -5.349 -6.773 -2.554 1.00 44.11 231 HIS A CA 18
ATOM 20575 C C . HIS A 1 57 ? -4.214 -7.495 -3.285 1.00 62.42 231 HIS A C 18
ATOM 20576 O O . HIS A 1 57 ? -3.512 -6.883 -4.090 1.00 2.10 231 HIS A O 18
ATOM 20590 N N . LEU A 1 58 ? -4.058 -8.804 -3.059 1.00 43.21 232 LEU A N 18
ATOM 20591 C CA . LEU A 1 58 ? -3.184 -9.685 -3.831 1.00 54.14 232 LEU A CA 18
ATOM 20592 C C . LEU A 1 58 ? -3.380 -9.453 -5.335 1.00 63.01 232 LEU A C 18
ATOM 20593 O O . LEU A 1 58 ? -2.414 -9.224 -6.062 1.00 33.14 232 LEU A O 18
ATOM 20609 N N . ILE A 1 59 ? -4.638 -9.485 -5.776 1.00 20.31 233 ILE A N 18
ATOM 20610 C CA . ILE A 1 59 ? -5.053 -9.369 -7.166 1.00 12.23 233 ILE A CA 18
ATOM 20611 C C . ILE A 1 59 ? -4.971 -7.899 -7.605 1.00 33.40 233 ILE A C 18
ATOM 20612 O O . ILE A 1 59 ? -4.443 -7.604 -8.679 1.00 73.01 233 ILE A O 18
ATOM 20628 N N . LYS A 1 60 ? -5.475 -6.964 -6.787 1.00 35.12 234 LYS A N 18
ATOM 20629 C CA . LYS A 1 60 ? -5.598 -5.537 -7.107 1.00 65.43 234 LYS A CA 18
ATOM 20630 C C . LYS A 1 60 ? -6.360 -5.301 -8.424 1.00 71.04 234 LYS A C 18
ATOM 20631 O O . LYS A 1 60 ? -7.024 -6.204 -8.943 1.00 11.24 234 LYS A O 18
ATOM 20650 N N . GLN A 1 61 ? -6.319 -4.067 -8.937 1.00 72.02 235 GLN A N 18
ATOM 20651 C CA . GLN A 1 61 ? -6.788 -3.663 -10.256 1.00 11.35 235 GLN A CA 18
ATOM 20652 C C . GLN A 1 61 ? -5.919 -4.429 -11.269 1.00 33.24 235 GLN A C 18
ATOM 20653 O O . GLN A 1 61 ? -4.747 -4.066 -11.426 1.00 30.21 235 GLN A O 18
ATOM 20667 N N . HIS A 1 62 ? -6.424 -5.483 -11.910 1.00 22.23 236 HIS A N 18
ATOM 20668 C CA . HIS A 1 62 ? -5.670 -6.244 -12.912 1.00 73.33 236 HIS A CA 18
ATOM 20669 C C . HIS A 1 62 ? -6.608 -7.053 -13.831 1.00 63.54 236 HIS A C 18
ATOM 20670 O O . HIS A 1 62 ? -6.385 -8.242 -14.071 1.00 34.42 236 HIS A O 18
ATOM 20684 N N . THR A 1 63 ? -7.675 -6.410 -14.309 1.00 74.12 237 THR A N 18
ATOM 20685 C CA . THR A 1 63 ? -8.736 -6.935 -15.169 1.00 64.12 237 THR A CA 18
ATOM 20686 C C . THR A 1 63 ? -9.277 -8.326 -14.756 1.00 22.14 237 THR A C 18
ATOM 20687 O O . THR A 1 63 ? -8.885 -9.361 -15.294 1.00 63.42 237 THR A O 18
ATOM 20698 N N . ALA A 1 64 ? -10.238 -8.347 -13.826 1.00 64.25 238 ALA A N 18
ATOM 20699 C CA . ALA A 1 64 ? -10.890 -9.544 -13.292 1.00 34.41 238 ALA A CA 18
ATOM 20700 C C . ALA A 1 64 ? -12.411 -9.487 -13.527 1.00 70.53 238 ALA A C 18
ATOM 20701 O O . ALA A 1 64 ? -13.131 -8.995 -12.650 1.00 41.40 238 ALA A O 18
ATOM 20708 N N . PRO A 1 65 ? -12.929 -9.915 -14.692 1.00 61.40 239 PRO A N 18
ATOM 20709 C CA . PRO A 1 65 ? -14.365 -10.080 -14.904 1.00 14.44 239 PRO A CA 18
ATOM 20710 C C . PRO A 1 65 ? -14.911 -11.194 -14.004 1.00 74.14 239 PRO A C 18
ATOM 20711 O O . PRO A 1 65 ? -14.582 -12.367 -14.200 1.00 42.52 239 PRO A O 18
ATOM 20722 N N . VAL A 1 66 ? -15.751 -10.863 -13.024 1.00 55.30 240 VAL A N 18
ATOM 20723 C CA . VAL A 1 66 ? -16.518 -11.847 -12.273 1.00 73.31 240 VAL A CA 18
ATOM 20724 C C . VAL A 1 66 ? -17.820 -11.189 -11.808 1.00 73.24 240 VAL A C 18
ATOM 20725 O O . VAL A 1 66 ? -17.922 -10.660 -10.702 1.00 4.41 240 VAL A O 18
ATOM 20738 N N . SER A 1 67 ? -18.835 -11.223 -12.671 1.00 23.54 241 SER A N 18
ATOM 20739 C CA . SER A 1 67 ? -20.223 -10.992 -12.286 1.00 33.20 241 SER A CA 18
ATOM 20740 C C . SER A 1 67 ? -20.651 -12.116 -11.325 1.00 22.33 241 SER A C 18
ATOM 20741 O O . SER A 1 67 ? -20.187 -13.247 -11.504 1.00 4.10 241 SER A O 18
ATOM 20749 N N . PRO A 1 68 ? -21.500 -11.856 -10.314 1.00 54.33 242 PRO A N 18
ATOM 20750 C CA . PRO A 1 68 ? -22.015 -12.894 -9.426 1.00 33.53 242 PRO A CA 18
ATOM 20751 C C . PRO A 1 68 ? -23.139 -13.686 -10.103 1.00 62.22 242 PRO A C 18
ATOM 20752 O O . PRO A 1 68 ? -23.586 -13.343 -11.210 1.00 3.45 242 PRO A O 18
ATOM 20763 N N . HIS A 1 69 ? -23.618 -14.726 -9.416 1.00 45.13 243 HIS A N 18
ATOM 20764 C CA . HIS A 1 69 ? -24.705 -15.555 -9.910 1.00 20.32 243 HIS A CA 18
ATOM 20765 C C . HIS A 1 69 ? -25.983 -14.733 -10.096 1.00 25.15 243 HIS A C 18
ATOM 20766 O O . HIS A 1 69 ? -26.210 -13.724 -9.425 1.00 54.22 243 HIS A O 18
ATOM 20780 N N . SER A 1 70 ? -26.829 -15.169 -11.018 1.00 53.22 244 SER A N 18
ATOM 20781 C CA . SER A 1 70 ? -28.204 -14.751 -11.224 1.00 22.22 244 SER A CA 18
ATOM 20782 C C . SER A 1 70 ? -28.834 -15.846 -12.063 1.00 53.24 244 SER A C 18
ATOM 20783 O O . SER A 1 70 ? -28.194 -16.259 -13.059 1.00 34.02 244 SER A O 18
ATOM 20791 N N . ARG A 1 1 ? 9.174 30.627 -33.943 1.00 44.44 175 ARG A N 19
ATOM 20792 C CA . ARG A 1 1 ? 9.914 31.599 -34.753 1.00 25.31 175 ARG A CA 19
ATOM 20793 C C . ARG A 1 1 ? 9.140 31.954 -36.033 1.00 23.33 175 ARG A C 19
ATOM 20794 O O . ARG A 1 1 ? 9.741 32.281 -37.055 1.00 72.25 175 ARG A O 19
ATOM 20815 N N . SER A 1 2 ? 7.811 31.863 -35.992 1.00 54.30 176 SER A N 19
ATOM 20816 C CA . SER A 1 2 ? 6.895 32.259 -37.047 1.00 40.15 176 SER A CA 19
ATOM 20817 C C . SER A 1 2 ? 6.608 33.765 -36.956 1.00 12.11 176 SER A C 19
ATOM 20818 O O . SER A 1 2 ? 7.109 34.460 -36.064 1.00 40.04 176 SER A O 19
ATOM 20826 N N . LEU A 1 3 ? 5.753 34.267 -37.848 1.00 42.40 177 LEU A N 19
ATOM 20827 C CA . LEU A 1 3 ? 5.147 35.597 -37.791 1.00 14.14 177 LEU A CA 19
ATOM 20828 C C . LEU A 1 3 ? 3.628 35.409 -37.893 1.00 25.25 177 LEU A C 19
ATOM 20829 O O . LEU A 1 3 ? 3.156 34.282 -38.073 1.00 72.32 177 LEU A O 19
ATOM 20845 N N . ARG A 1 4 ? 2.851 36.488 -37.778 1.00 24.30 178 ARG A N 19
ATOM 20846 C CA . ARG A 1 4 ? 1.414 36.490 -38.035 1.00 3.45 178 ARG A CA 19
ATOM 20847 C C . ARG A 1 4 ? 1.054 37.837 -38.648 1.00 25.42 178 ARG A C 19
ATOM 20848 O O . ARG A 1 4 ? 1.422 38.873 -38.097 1.00 34.30 178 ARG A O 19
ATOM 20869 N N . GLN A 1 5 ? 0.456 37.812 -39.834 1.00 24.00 179 GLN A N 19
ATOM 20870 C CA . GLN A 1 5 ? 0.037 38.985 -40.586 1.00 3.32 179 GLN A CA 19
ATOM 20871 C C . GLN A 1 5 ? -1.277 39.545 -40.025 1.00 35.51 179 GLN A C 19
ATOM 20872 O O . GLN A 1 5 ? -1.860 38.987 -39.096 1.00 2.32 179 GLN A O 19
ATOM 20886 N N . ARG A 1 6 ? -1.784 40.628 -40.624 1.00 65.05 180 ARG A N 19
ATOM 20887 C CA . ARG A 1 6 ? -3.156 41.094 -40.431 1.00 64.25 180 ARG A CA 19
ATOM 20888 C C . ARG A 1 6 ? -3.801 41.136 -41.807 1.00 43.03 180 ARG A C 19
ATOM 20889 O O . ARG A 1 6 ? -3.764 42.169 -42.464 1.00 61.12 180 ARG A O 19
ATOM 20910 N N . LEU A 1 7 ? -4.287 39.984 -42.260 1.00 42.44 181 LEU A N 19
ATOM 20911 C CA . LEU A 1 7 ? -5.088 39.800 -43.462 1.00 73.23 181 LEU A CA 19
ATOM 20912 C C . LEU A 1 7 ? -5.713 38.422 -43.279 1.00 71.21 181 LEU A C 19
ATOM 20913 O O . LEU A 1 7 ? -4.976 37.436 -43.170 1.00 74.14 181 LEU A O 19
ATOM 20929 N N . GLN A 1 8 ? -7.034 38.346 -43.154 1.00 62.31 182 GLN A N 19
ATOM 20930 C CA . GLN A 1 8 ? -7.806 37.098 -43.120 1.00 40.10 182 GLN A CA 19
ATOM 20931 C C . GLN A 1 8 ? -9.162 37.288 -43.823 1.00 63.11 182 GLN A C 19
ATOM 20932 O O . GLN A 1 8 ? -10.016 36.412 -43.819 1.00 12.30 182 GLN A O 19
ATOM 20946 N N . ASP A 1 9 ? -9.346 38.432 -44.465 1.00 20.03 183 ASP A N 19
ATOM 20947 C CA . ASP A 1 9 ? -10.593 39.074 -44.864 1.00 43.12 183 ASP A CA 19
ATOM 20948 C C . ASP A 1 9 ? -11.233 38.366 -46.046 1.00 32.23 183 ASP A C 19
ATOM 20949 O O . ASP A 1 9 ? -12.412 38.533 -46.341 1.00 34.24 183 ASP A O 19
ATOM 20958 N N . THR A 1 10 ? -10.446 37.510 -46.686 1.00 51.30 184 THR A N 19
ATOM 20959 C CA . THR A 1 10 ? -10.881 36.581 -47.700 1.00 22.11 184 THR A CA 19
ATOM 20960 C C . THR A 1 10 ? -11.705 35.424 -47.119 1.00 53.13 184 THR A C 19
ATOM 20961 O O . THR A 1 10 ? -12.322 34.683 -47.884 1.00 71.31 184 THR A O 19
ATOM 20972 N N . VAL A 1 11 ? -11.708 35.238 -45.799 1.00 43.51 185 VAL A N 19
ATOM 20973 C CA . VAL A 1 11 ? -12.458 34.173 -45.134 1.00 73.04 185 VAL A CA 19
ATOM 20974 C C . VAL A 1 11 ? -13.803 34.775 -44.710 1.00 11.42 185 VAL A C 19
ATOM 20975 O O . VAL A 1 11 ? -14.133 34.873 -43.529 1.00 54.52 185 VAL A O 19
ATOM 20988 N N . GLY A 1 12 ? -14.585 35.204 -45.700 1.00 64.11 186 GLY A N 19
ATOM 20989 C CA . GLY A 1 12 ? -15.857 35.872 -45.529 1.00 14.24 186 GLY A CA 19
ATOM 20990 C C . GLY A 1 12 ? -16.741 35.479 -46.699 1.00 62.45 186 GLY A C 19
ATOM 20991 O O . GLY A 1 12 ? -16.289 35.497 -47.841 1.00 21.23 186 GLY A O 19
ATOM 20995 N N . LEU A 1 13 ? -17.984 35.097 -46.399 1.00 72.41 187 LEU A N 19
ATOM 20996 C CA . LEU A 1 13 ? -19.065 34.673 -47.301 1.00 12.03 187 LEU A CA 19
ATOM 20997 C C . LEU A 1 13 ? -18.752 33.583 -48.339 1.00 61.21 187 LEU A C 19
ATOM 20998 O O . LEU A 1 13 ? -19.639 33.201 -49.097 1.00 12.43 187 LEU A O 19
ATOM 21014 N N . CYS A 1 14 ? -17.538 33.046 -48.359 1.00 5.10 188 CYS A N 19
ATOM 21015 C CA . CYS A 1 14 ? -17.047 32.098 -49.343 1.00 41.23 188 CYS A CA 19
ATOM 21016 C C . CYS A 1 14 ? -16.294 30.978 -48.623 1.00 61.24 188 CYS A C 19
ATOM 21017 O O . CYS A 1 14 ? -15.990 31.096 -47.437 1.00 13.40 188 CYS A O 19
ATOM 21025 N N . PHE A 1 15 ? -15.999 29.900 -49.356 1.00 52.22 189 PHE A N 19
ATOM 21026 C CA . PHE A 1 15 ? -15.287 28.702 -48.907 1.00 21.13 189 PHE A CA 19
ATOM 21027 C C . PHE A 1 15 ? -15.784 28.203 -47.536 1.00 22.14 189 PHE A C 19
ATOM 21028 O O . PHE A 1 15 ? -15.071 28.324 -46.538 1.00 63.21 189 PHE A O 19
ATOM 21045 N N . PRO A 1 16 ? -16.997 27.616 -47.465 1.00 74.42 190 PRO A N 19
ATOM 21046 C CA . PRO A 1 16 ? -17.573 27.118 -46.223 1.00 62.01 190 PRO A CA 19
ATOM 21047 C C . PRO A 1 16 ? -16.801 25.882 -45.729 1.00 31.33 190 PRO A C 19
ATOM 21048 O O . PRO A 1 16 ? -17.175 24.738 -46.005 1.00 55.50 190 PRO A O 19
ATOM 21059 N N . MET A 1 17 ? -15.711 26.117 -44.999 1.00 5.12 191 MET A N 19
ATOM 21060 C CA . MET A 1 17 ? -14.728 25.131 -44.558 1.00 32.15 191 MET A CA 19
ATOM 21061 C C . MET A 1 17 ? -14.357 25.362 -43.082 1.00 53.20 191 MET A C 19
ATOM 21062 O O . MET A 1 17 ? -13.275 24.964 -42.656 1.00 13.41 191 MET A O 19
ATOM 21076 N N . ARG A 1 18 ? -15.213 26.055 -42.310 1.00 54.31 192 ARG A N 19
ATOM 21077 C CA . ARG A 1 18 ? -15.087 26.318 -40.871 1.00 71.24 192 ARG A CA 19
ATOM 21078 C C . ARG A 1 18 ? -16.488 26.331 -40.284 1.00 74.33 192 ARG A C 19
ATOM 21079 O O . ARG A 1 18 ? -17.320 27.125 -40.738 1.00 44.54 192 ARG A O 19
ATOM 21100 N N . THR A 1 19 ? -16.764 25.490 -39.298 1.00 21.21 193 THR A N 19
ATOM 21101 C CA . THR A 1 19 ? -18.016 25.471 -38.572 1.00 71.03 193 THR A CA 19
ATOM 21102 C C . THR A 1 19 ? -17.689 25.248 -37.096 1.00 61.34 193 THR A C 19
ATOM 21103 O O . THR A 1 19 ? -16.608 24.758 -36.755 1.00 73.14 193 THR A O 19
ATOM 21114 N N . TYR A 1 20 ? -18.629 25.550 -36.209 1.00 32.21 194 TYR A N 19
ATOM 21115 C CA . TYR A 1 20 ? -18.493 25.336 -34.770 1.00 24.41 194 TYR A CA 19
ATOM 21116 C C . TYR A 1 20 ? -19.877 25.151 -34.136 1.00 2.42 194 TYR A C 19
ATOM 21117 O O . TYR A 1 20 ? -20.249 25.789 -33.147 1.00 43.14 194 TYR A O 19
ATOM 21135 N N . SER A 1 21 ? -20.665 24.246 -34.714 1.00 32.13 195 SER A N 19
ATOM 21136 C CA . SER A 1 21 ? -21.807 23.675 -34.008 1.00 10.15 195 SER A CA 19
ATOM 21137 C C . SER A 1 21 ? -21.346 22.968 -32.728 1.00 61.15 195 SER A C 19
ATOM 21138 O O . SER A 1 21 ? -20.189 22.550 -32.607 1.00 42.40 195 SER A O 19
ATOM 21146 N N . LYS A 1 22 ? -22.229 22.913 -31.728 1.00 35.23 196 LYS A N 19
ATOM 21147 C CA . LYS A 1 22 ? -21.924 22.534 -30.355 1.00 32.13 196 LYS A CA 19
ATOM 21148 C C . LYS A 1 22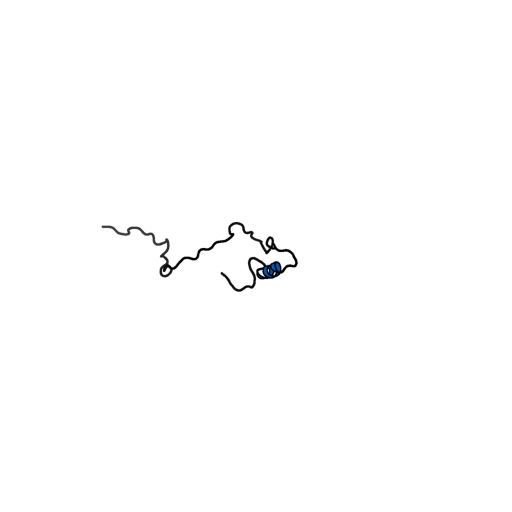 ? -23.273 22.272 -29.691 1.00 0.52 196 LYS A C 19
ATOM 21149 O O . LYS A 1 22 ? -24.224 21.961 -30.411 1.00 54.11 196 LYS A O 19
ATOM 21168 N N . GLN A 1 23 ? -23.375 22.415 -28.368 1.00 54.34 197 GLN A N 19
ATOM 21169 C CA . GLN A 1 23 ? -24.646 22.462 -27.649 1.00 31.24 197 GLN A CA 19
ATOM 21170 C C . GLN A 1 23 ? -25.358 21.110 -27.753 1.00 14.24 197 GLN A C 19
ATOM 21171 O O . GLN A 1 23 ? -26.182 20.893 -28.640 1.00 54.12 197 GLN A O 19
ATOM 21185 N N . SER A 1 24 ? -25.050 20.211 -26.821 1.00 41.44 198 SER A N 19
ATOM 21186 C CA . SER A 1 24 ? -25.424 18.799 -26.803 1.00 54.41 198 SER A CA 19
ATOM 21187 C C . SER A 1 24 ? -24.572 18.022 -27.812 1.00 63.14 198 SER A C 19
ATOM 21188 O O . SER A 1 24 ? -25.065 17.320 -28.693 1.00 14.14 198 SER A O 19
ATOM 21196 N N . LYS A 1 25 ? -23.259 18.147 -27.662 1.00 11.23 199 LYS A N 19
ATOM 21197 C CA . LYS A 1 25 ? -22.240 17.532 -28.503 1.00 2.21 199 LYS A CA 19
ATOM 21198 C C . LYS A 1 25 ? -21.153 16.956 -27.594 1.00 2.30 199 LYS A C 19
ATOM 21199 O O . LYS A 1 25 ? -20.193 17.657 -27.275 1.00 75.01 199 LYS A O 19
ATOM 21218 N N . PRO A 1 26 ? -21.320 15.718 -27.101 1.00 22.33 200 PRO A N 19
ATOM 21219 C CA . PRO A 1 26 ? -20.279 15.000 -26.386 1.00 61.21 200 PRO A CA 19
ATOM 21220 C C . PRO A 1 26 ? -19.204 14.577 -27.393 1.00 63.15 200 PRO A C 19
ATOM 21221 O O . PRO A 1 26 ? -19.351 13.560 -28.075 1.00 70.42 200 PRO A O 19
ATOM 21232 N N . LEU A 1 27 ? -18.124 15.347 -27.509 1.00 44.43 201 LEU A N 19
ATOM 21233 C CA . LEU A 1 27 ? -17.020 15.096 -28.426 1.00 11.42 201 LEU A CA 19
ATOM 21234 C C . LEU A 1 27 ? -15.726 15.285 -27.653 1.00 51.40 201 LEU A C 19
ATOM 21235 O O . LEU A 1 27 ? -15.238 16.406 -27.496 1.00 54.24 201 LEU A O 19
ATOM 21251 N N . PHE A 1 28 ? -15.232 14.182 -27.096 1.00 5.10 202 PHE A N 19
ATOM 21252 C CA . PHE A 1 28 ? -14.100 14.055 -26.194 1.00 64.12 202 PHE A CA 19
ATOM 21253 C C . PHE A 1 28 ? -13.972 12.568 -25.839 1.00 52.51 202 PHE A C 19
ATOM 21254 O O . PHE A 1 28 ? -14.955 11.980 -25.383 1.00 4.24 202 PHE A O 19
ATOM 21271 N N . SER A 1 29 ? -12.784 11.979 -25.990 1.00 15.14 203 SER A N 19
ATOM 21272 C CA . SER A 1 29 ? -12.476 10.580 -25.668 1.00 33.33 203 SER A CA 19
ATOM 21273 C C . SER A 1 29 ? -13.345 9.517 -26.365 1.00 3.11 203 SER A C 19
ATOM 21274 O O . SER A 1 29 ? -14.298 9.803 -27.096 1.00 43.21 203 SER A O 19
ATOM 21282 N N . ASN A 1 30 ? -12.986 8.246 -26.158 1.00 33.34 204 ASN A N 19
ATOM 21283 C CA . ASN A 1 30 ? -13.762 7.084 -26.580 1.00 23.22 204 ASN A CA 19
ATOM 21284 C C . ASN A 1 30 ? -13.442 5.863 -25.689 1.00 63.13 204 ASN A C 19
ATOM 21285 O O . ASN A 1 30 ? -13.402 4.715 -26.137 1.00 34.55 204 ASN A O 19
ATOM 21296 N N . LYS A 1 31 ? -13.146 6.106 -24.406 1.00 32.23 205 LYS A N 19
ATOM 21297 C CA . LYS A 1 31 ? -13.030 5.085 -23.363 1.00 5.31 205 LYS A CA 19
ATOM 21298 C C . LYS A 1 31 ? -14.447 4.657 -23.000 1.00 74.31 205 LYS A C 19
ATOM 21299 O O . LYS A 1 31 ? -15.149 5.432 -22.339 1.00 44.22 205 LYS A O 19
ATOM 21318 N N . ARG A 1 32 ? -14.910 3.498 -23.475 1.00 72.04 206 ARG A N 19
ATOM 21319 C CA . ARG A 1 32 ? -16.278 3.029 -23.243 1.00 44.22 206 ARG A CA 19
ATOM 21320 C C . ARG A 1 32 ? -16.265 1.521 -22.993 1.00 14.02 206 ARG A C 19
ATOM 21321 O O . ARG A 1 32 ? -16.640 0.758 -23.888 1.00 71.11 206 ARG A O 19
ATOM 21342 N N . LYS A 1 33 ? -15.853 1.059 -21.809 1.00 13.45 207 LYS A N 19
ATOM 21343 C CA . LYS A 1 33 ? -15.900 -0.342 -21.411 1.00 44.04 207 LYS A CA 19
ATOM 21344 C C . LYS A 1 33 ? -16.608 -0.483 -20.073 1.00 62.01 207 LYS A C 19
ATOM 21345 O O . LYS A 1 33 ? -16.312 0.263 -19.141 1.00 42.43 207 LYS A O 19
ATOM 21364 N N . ILE A 1 34 ? -17.559 -1.411 -19.981 1.00 1.30 208 ILE A N 19
ATOM 21365 C CA . ILE A 1 34 ? -18.364 -1.647 -18.803 1.00 11.50 208 ILE A CA 19
ATOM 21366 C C . ILE A 1 34 ? -17.563 -2.285 -17.692 1.00 21.22 208 ILE A C 19
ATOM 21367 O O . ILE A 1 34 ? -16.665 -3.103 -17.915 1.00 5.12 208 ILE A O 19
ATOM 21383 N N . HIS A 1 35 ? -17.981 -1.930 -16.488 1.00 41.32 209 HIS A N 19
ATOM 21384 C CA . HIS A 1 35 ? -17.594 -2.518 -15.241 1.00 63.01 209 HIS A CA 19
ATOM 21385 C C . HIS A 1 35 ? -18.915 -2.706 -14.486 1.00 55.52 209 HIS A C 19
ATOM 21386 O O . HIS A 1 35 ? -19.407 -1.808 -13.803 1.00 14.34 209 HIS A O 19
ATOM 21400 N N . LEU A 1 36 ? -19.581 -3.838 -14.697 1.00 24.30 210 LEU A N 19
ATOM 21401 C CA . LEU A 1 36 ? -20.547 -4.357 -13.730 1.00 74.33 210 LEU A CA 19
ATOM 21402 C C . LEU A 1 36 ? -19.795 -5.045 -12.587 1.00 64.15 210 LEU A C 19
ATOM 21403 O O . LEU A 1 36 ? -20.295 -5.118 -11.469 1.00 4.22 210 LEU A O 19
ATOM 21419 N N . SER A 1 37 ? -18.580 -5.519 -12.846 1.00 3.02 211 SER A N 19
ATOM 21420 C CA . SER A 1 37 ? -17.753 -6.192 -11.854 1.00 64.31 211 SER A CA 19
ATOM 21421 C C . SER A 1 37 ? -16.270 -6.183 -12.236 1.00 54.04 211 SER A C 19
ATOM 21422 O O . SER A 1 37 ? -15.446 -6.655 -11.446 1.00 2.11 211 SER A O 19
ATOM 21430 N N . GLU A 1 38 ? -15.915 -5.680 -13.429 1.00 61.43 212 GLU A N 19
ATOM 21431 C CA . GLU A 1 38 ? -14.519 -5.632 -13.824 1.00 71.32 212 GLU A CA 19
ATOM 21432 C C . GLU A 1 38 ? -13.847 -4.479 -13.088 1.00 51.54 212 GLU A C 19
ATOM 21433 O O . GLU A 1 38 ? -14.511 -3.520 -12.688 1.00 40.14 212 GLU A O 19
ATOM 21445 N N . LEU A 1 39 ? -12.516 -4.544 -13.045 1.00 24.44 213 LEU A N 19
ATOM 21446 C CA . LEU A 1 39 ? -11.582 -3.542 -12.542 1.00 44.23 213 LEU A CA 19
ATOM 21447 C C . LEU A 1 39 ? -11.557 -3.484 -11.022 1.00 32.50 213 LEU A C 19
ATOM 21448 O O . LEU A 1 39 ? -12.493 -3.881 -10.328 1.00 52.31 213 LEU A O 19
ATOM 21464 N N . MET A 1 40 ? -10.428 -3.000 -10.517 1.00 0.24 214 MET A N 19
ATOM 21465 C CA . MET A 1 40 ? -10.162 -2.792 -9.126 1.00 32.05 214 MET A CA 19
ATOM 21466 C C . MET A 1 40 ? -11.063 -1.699 -8.586 1.00 23.33 214 MET A C 19
ATOM 21467 O O . MET A 1 40 ? -11.453 -0.743 -9.265 1.00 53.34 214 MET A O 19
ATOM 21481 N N . LEU A 1 41 ? -11.312 -1.852 -7.305 1.00 34.21 215 LEU A N 19
ATOM 21482 C CA . LEU A 1 41 ? -12.089 -0.981 -6.445 1.00 73.12 215 LEU A CA 19
ATOM 21483 C C . LEU A 1 41 ? -11.296 -0.751 -5.164 1.00 63.53 215 LEU A C 19
ATOM 21484 O O . LEU A 1 41 ? -10.226 -1.344 -5.002 1.00 4.22 215 LEU A O 19
ATOM 21500 N N . GLU A 1 42 ? -11.811 0.068 -4.247 1.00 42.34 216 GLU A N 19
ATOM 21501 C CA . GLU A 1 42 ? -11.351 0.109 -2.861 1.00 21.22 216 GLU A CA 19
ATOM 21502 C C . GLU A 1 42 ? -12.510 0.239 -1.867 1.00 61.20 216 GLU A C 19
ATOM 21503 O O . GLU A 1 42 ? -12.315 0.672 -0.732 1.00 11.33 216 GLU A O 19
ATOM 21515 N N . LYS A 1 43 ? -13.728 -0.139 -2.258 1.00 71.23 217 LYS A N 19
ATOM 21516 C CA . LYS A 1 43 ? -14.830 -0.350 -1.324 1.00 24.12 217 LYS A CA 19
ATOM 21517 C C . LYS A 1 43 ? -15.296 -1.790 -1.483 1.00 41.53 217 LYS A C 19
ATOM 21518 O O . LYS A 1 43 ? -16.421 -2.085 -1.886 1.00 65.12 217 LYS A O 19
ATOM 21537 N N . CYS A 1 44 ? -14.358 -2.702 -1.246 1.00 72.34 218 CYS A N 19
ATOM 21538 C CA . CYS A 1 44 ? -14.610 -4.130 -1.183 1.00 52.25 218 CYS A CA 19
ATOM 21539 C C . CYS A 1 44 ? -15.508 -4.392 0.045 1.00 53.24 218 CYS A C 19
ATOM 21540 O O . CYS A 1 44 ? -15.437 -3.636 1.015 1.00 3.44 218 CYS A O 19
ATOM 21548 N N . PRO A 1 45 ? -16.347 -5.442 0.059 1.00 2.24 219 PRO A N 19
ATOM 21549 C CA . PRO A 1 45 ? -17.231 -5.739 1.192 1.00 23.03 219 PRO A CA 19
ATOM 21550 C C . PRO A 1 45 ? -16.514 -6.195 2.473 1.00 53.55 219 PRO A C 19
ATOM 21551 O O . PRO A 1 45 ? -17.187 -6.417 3.483 1.00 51.44 219 PRO A O 19
ATOM 21562 N N . PHE A 1 46 ? -15.187 -6.382 2.448 1.00 52.33 220 PHE A N 19
ATOM 21563 C CA . PHE A 1 46 ? -14.431 -6.988 3.546 1.00 13.33 220 PHE A CA 19
ATOM 21564 C C . PHE A 1 46 ? -14.680 -6.369 4.942 1.00 31.11 220 PHE A C 19
ATOM 21565 O O . PHE A 1 46 ? -14.970 -5.174 5.054 1.00 61.21 220 PHE A O 19
ATOM 21582 N N . PRO A 1 47 ? -14.510 -7.149 6.023 1.00 52.42 221 PRO A N 19
ATOM 21583 C CA . PRO A 1 47 ? -14.357 -6.600 7.364 1.00 64.02 221 PRO A CA 19
ATOM 21584 C C . PRO A 1 47 ? -13.007 -5.869 7.496 1.00 52.52 221 PRO A C 19
ATOM 21585 O O . PRO A 1 47 ? -12.144 -5.939 6.612 1.00 61.24 221 PRO A O 19
ATOM 21596 N N . ALA A 1 48 ? -12.817 -5.163 8.612 1.00 15.10 222 ALA A N 19
ATOM 21597 C CA . ALA A 1 48 ? -11.556 -4.529 8.976 1.00 33.50 222 ALA A CA 19
ATOM 21598 C C . ALA A 1 48 ? -10.513 -5.571 9.385 1.00 45.31 222 ALA A C 19
ATOM 21599 O O . ALA A 1 48 ? -10.857 -6.611 9.951 1.00 5.14 222 ALA A O 19
ATOM 21606 N N . GLY A 1 49 ? -9.242 -5.234 9.176 1.00 72.54 223 GLY A N 19
ATOM 21607 C CA . GLY A 1 49 ? -8.081 -5.833 9.820 1.00 54.34 223 GLY A CA 19
ATOM 21608 C C . GLY A 1 49 ? -7.900 -7.319 9.514 1.00 13.20 223 GLY A C 19
ATOM 21609 O O . GLY A 1 49 ? -7.237 -8.024 10.271 1.00 13.51 223 GLY A O 19
ATOM 21613 N N . SER A 1 50 ? -8.512 -7.812 8.438 1.00 12.10 224 SER A N 19
ATOM 21614 C CA . SER A 1 50 ? -8.705 -9.232 8.203 1.00 32.34 224 SER A CA 19
ATOM 21615 C C . SER A 1 50 ? -7.928 -9.668 6.966 1.00 62.33 224 SER A C 19
ATOM 21616 O O . SER A 1 50 ? -7.825 -8.924 5.993 1.00 52.54 224 SER A O 19
ATOM 21624 N N . ASP A 1 51 ? -7.456 -10.917 6.951 1.00 61.25 225 ASP A N 19
ATOM 21625 C CA . ASP A 1 51 ? -6.698 -11.497 5.835 1.00 53.22 225 ASP A CA 19
ATOM 21626 C C . ASP A 1 51 ? -7.485 -11.485 4.523 1.00 11.51 225 ASP A C 19
ATOM 21627 O O . ASP A 1 51 ? -6.899 -11.469 3.443 1.00 20.21 225 ASP A O 19
ATOM 21636 N N . LEU A 1 52 ? -8.821 -11.420 4.597 1.00 65.13 226 LEU A N 19
ATOM 21637 C CA . LEU A 1 52 ? -9.666 -11.266 3.418 1.00 13.44 226 LEU A CA 19
ATOM 21638 C C . LEU A 1 52 ? -9.260 -10.038 2.602 1.00 72.23 226 LEU A C 19
ATOM 21639 O O . LEU A 1 52 ? -9.341 -10.062 1.374 1.00 44.25 226 LEU A O 19
ATOM 21655 N N . ALA A 1 53 ? -8.838 -8.966 3.271 1.00 33.13 227 ALA A N 19
ATOM 21656 C CA . ALA A 1 53 ? -8.361 -7.752 2.641 1.00 31.51 227 ALA A CA 19
ATOM 21657 C C . ALA A 1 53 ? -7.074 -8.005 1.847 1.00 61.32 227 ALA A C 19
ATOM 21658 O O . ALA A 1 53 ? -6.953 -7.538 0.712 1.00 1.22 227 ALA A O 19
ATOM 21665 N N . GLN A 1 54 ? -6.149 -8.808 2.377 1.00 2.11 228 GLN A N 19
ATOM 21666 C CA . GLN A 1 54 ? -4.947 -9.225 1.671 1.00 62.54 228 GLN A CA 19
ATOM 21667 C C . GLN A 1 54 ? -5.306 -10.157 0.503 1.00 60.13 228 GLN A C 19
ATOM 21668 O O . GLN A 1 54 ? -4.764 -9.995 -0.591 1.00 43.54 228 GLN A O 19
ATOM 21682 N N . LYS A 1 55 ? -6.221 -11.115 0.695 1.00 14.24 229 LYS A N 19
ATOM 21683 C CA . LYS A 1 55 ? -6.640 -12.020 -0.381 1.00 61.11 229 LYS A CA 19
ATOM 21684 C C . LYS A 1 55 ? -7.357 -11.272 -1.496 1.00 50.14 229 LYS A C 19
ATOM 21685 O O . LYS A 1 55 ? -7.201 -11.656 -2.656 1.00 20.33 229 LYS A O 19
ATOM 21704 N N . TRP A 1 56 ? -8.105 -10.211 -1.192 1.00 13.20 230 TRP A N 19
ATOM 21705 C CA . TRP A 1 56 ? -8.614 -9.328 -2.227 1.00 72.33 230 TRP A CA 19
ATOM 21706 C C . TRP A 1 56 ? -7.426 -8.692 -2.955 1.00 31.00 230 TRP A C 19
ATOM 21707 O O . TRP A 1 56 ? -7.343 -8.764 -4.179 1.00 23.12 230 TRP A O 19
ATOM 21728 N N . HIS A 1 57 ? -6.498 -8.095 -2.201 1.00 41.52 231 HIS A N 19
ATOM 21729 C CA . HIS A 1 57 ? -5.388 -7.309 -2.730 1.00 44.11 231 HIS A CA 19
ATOM 21730 C C . HIS A 1 57 ? -4.473 -8.119 -3.657 1.00 62.42 231 HIS A C 19
ATOM 21731 O O . HIS A 1 57 ? -3.870 -7.549 -4.564 1.00 2.10 231 HIS A O 19
ATOM 21745 N N . LEU A 1 58 ? -4.391 -9.439 -3.458 1.00 43.21 232 LEU A N 19
ATOM 21746 C CA . LEU A 1 58 ? -3.761 -10.390 -4.372 1.00 54.14 232 LEU A CA 19
ATOM 21747 C C . LEU A 1 58 ? -4.317 -10.198 -5.791 1.00 63.01 232 LEU A C 19
ATOM 21748 O O . LEU A 1 58 ? -3.577 -9.970 -6.746 1.00 33.14 232 LEU A O 19
ATOM 21764 N N . ILE A 1 59 ? -5.640 -10.279 -5.921 1.00 20.31 233 ILE A N 19
ATOM 21765 C CA . ILE A 1 59 ? -6.337 -10.220 -7.197 1.00 12.23 233 ILE A CA 19
ATOM 21766 C C . ILE A 1 59 ? -6.371 -8.774 -7.702 1.00 33.40 233 ILE A C 19
ATOM 21767 O O . ILE A 1 59 ? -6.086 -8.551 -8.878 1.00 73.01 233 ILE A O 19
ATOM 21783 N N . LYS A 1 60 ? -6.642 -7.786 -6.837 1.00 35.12 234 LYS A N 19
ATOM 21784 C CA . LYS A 1 60 ? -6.802 -6.362 -7.155 1.00 65.43 234 LYS A CA 19
ATOM 21785 C C . LYS A 1 60 ? -7.994 -6.105 -8.085 1.00 71.04 234 LYS A C 19
ATOM 21786 O O . LYS A 1 60 ? -8.966 -5.483 -7.668 1.00 11.24 234 LYS A O 19
ATOM 21805 N N . GLN A 1 61 ? -7.921 -6.539 -9.337 1.00 72.02 235 GLN A N 19
ATOM 21806 C CA . GLN A 1 61 ? -8.945 -6.407 -10.361 1.00 11.35 235 GLN A CA 19
ATOM 21807 C C . GLN A 1 61 ? -9.421 -7.813 -10.708 1.00 33.24 235 GLN A C 19
ATOM 21808 O O . GLN A 1 61 ? -8.683 -8.567 -11.349 1.00 30.21 235 GLN A O 19
ATOM 21822 N N . HIS A 1 62 ? -10.630 -8.190 -10.287 1.00 22.23 236 HIS A N 19
ATOM 21823 C CA . HIS A 1 62 ? -11.260 -9.361 -10.874 1.00 73.33 236 HIS A CA 19
ATOM 21824 C C . HIS A 1 62 ? -11.688 -8.987 -12.299 1.00 63.54 236 HIS A C 19
ATOM 21825 O O . HIS A 1 62 ? -12.105 -7.854 -12.566 1.00 34.42 236 HIS A O 19
ATOM 21839 N N . THR A 1 63 ? -11.551 -9.938 -13.210 1.00 74.12 237 THR A N 19
ATOM 21840 C CA . THR A 1 63 ? -11.969 -9.907 -14.600 1.00 64.12 237 THR A CA 19
ATOM 21841 C C . THR A 1 63 ? -12.123 -11.378 -15.014 1.00 22.14 237 THR A C 19
ATOM 21842 O O . THR A 1 63 ? -11.639 -12.261 -14.302 1.00 63.42 237 THR A O 19
ATOM 21853 N N . ALA A 1 64 ? -12.777 -11.637 -16.152 1.00 64.25 238 ALA A N 19
ATOM 21854 C CA . ALA A 1 64 ? -13.095 -12.964 -16.673 1.00 34.41 238 ALA A CA 19
ATOM 21855 C C . ALA A 1 64 ? -13.637 -13.883 -15.563 1.00 70.53 238 ALA A C 19
ATOM 21856 O O . ALA A 1 64 ? -12.948 -14.819 -15.150 1.00 41.40 238 ALA A O 19
ATOM 21863 N N . PRO A 1 65 ? -14.854 -13.617 -15.055 1.00 61.40 239 PRO A N 19
ATOM 21864 C CA . PRO A 1 65 ? -15.456 -14.411 -13.998 1.00 14.44 239 PRO A CA 19
ATOM 21865 C C . PRO A 1 65 ? -15.828 -15.795 -14.544 1.00 74.14 239 PRO A C 19
ATOM 21866 O O . PRO A 1 65 ? -16.668 -15.903 -15.442 1.00 42.52 239 PRO A O 19
ATOM 21877 N N . VAL A 1 66 ? -15.220 -16.854 -14.016 1.00 55.30 240 VAL A N 19
ATOM 21878 C CA . VAL A 1 66 ? -15.419 -18.238 -14.432 1.00 73.31 240 VAL A CA 19
ATOM 21879 C C . VAL A 1 66 ? -16.360 -18.905 -13.425 1.00 73.24 240 VAL A C 19
ATOM 21880 O O . VAL A 1 66 ? -15.996 -19.065 -12.255 1.00 4.41 240 VAL A O 19
ATOM 21893 N N . SER A 1 67 ? -17.564 -19.282 -13.860 1.00 23.54 241 SER A N 19
ATOM 21894 C CA . SER A 1 67 ? -18.486 -20.146 -13.125 1.00 33.20 241 SER A CA 19
ATOM 21895 C C . SER A 1 67 ? -19.451 -20.767 -14.146 1.00 22.33 241 SER A C 19
ATOM 21896 O O . SER A 1 67 ? -20.645 -20.454 -14.123 1.00 4.10 241 SER A O 19
ATOM 21904 N N . PRO A 1 68 ? -18.965 -21.621 -15.066 1.00 54.33 242 PRO A N 19
ATOM 21905 C CA . PRO A 1 68 ? -19.797 -22.171 -16.123 1.00 33.53 242 PRO A CA 19
ATOM 21906 C C . PRO A 1 68 ? -20.890 -23.047 -15.514 1.00 62.22 242 PRO A C 19
ATOM 21907 O O . PRO A 1 68 ? -20.645 -23.804 -14.571 1.00 3.45 242 PRO A O 19
ATOM 21918 N N . HIS A 1 69 ? -22.092 -22.923 -16.063 1.00 45.13 243 HIS A N 19
ATOM 21919 C CA . HIS A 1 69 ? -23.344 -23.394 -15.479 1.00 20.32 243 HIS A CA 19
ATOM 21920 C C . HIS A 1 69 ? -24.247 -24.018 -16.557 1.00 25.15 243 HIS A C 19
ATOM 21921 O O . HIS A 1 69 ? -25.474 -24.025 -16.425 1.00 54.22 243 HIS A O 19
ATOM 21935 N N . SER A 1 70 ? -23.614 -24.477 -17.641 1.00 53.22 244 SER A N 19
ATOM 21936 C CA . SER A 1 70 ? -24.194 -25.068 -18.832 1.00 22.22 244 SER A CA 19
ATOM 21937 C C . SER A 1 70 ? -24.770 -26.428 -18.484 1.00 53.24 244 SER A C 19
ATOM 21938 O O . SER A 1 70 ? -23.962 -27.349 -18.253 1.00 34.02 244 SER A O 19
ATOM 21946 N N . ARG A 1 1 ? 18.676 -18.350 -87.913 1.00 44.44 175 ARG A N 20
ATOM 21947 C CA . ARG A 1 1 ? 19.061 -19.772 -87.831 1.00 25.31 175 ARG A CA 20
ATOM 21948 C C . ARG A 1 1 ? 17.921 -20.656 -87.295 1.00 23.33 175 ARG A C 20
ATOM 21949 O O . ARG A 1 1 ? 18.007 -21.234 -86.218 1.00 72.25 175 ARG A O 20
ATOM 21970 N N . SER A 1 2 ? 16.837 -20.780 -88.058 1.00 54.30 176 SER A N 20
ATOM 21971 C CA . SER A 1 2 ? 15.841 -21.836 -87.918 1.00 40.15 176 SER A CA 20
ATOM 21972 C C . SER A 1 2 ? 15.242 -22.054 -89.310 1.00 12.11 176 SER A C 20
ATOM 21973 O O . SER A 1 2 ? 15.388 -21.189 -90.175 1.00 40.04 176 SER A O 20
ATOM 21981 N N . LEU A 1 3 ? 14.616 -23.209 -89.533 1.00 42.40 177 LEU A N 20
ATOM 21982 C CA . LEU A 1 3 ? 13.996 -23.645 -90.782 1.00 14.14 177 LEU A CA 20
ATOM 21983 C C . LEU A 1 3 ? 13.119 -24.862 -90.466 1.00 25.25 177 LEU A C 20
ATOM 21984 O O . LEU A 1 3 ? 13.111 -25.321 -89.322 1.00 72.32 177 LEU A O 20
ATOM 22000 N N . ARG A 1 4 ? 12.449 -25.415 -91.487 1.00 24.30 178 ARG A N 20
ATOM 22001 C CA . ARG A 1 4 ? 11.671 -26.661 -91.433 1.00 3.45 178 ARG A CA 20
ATOM 22002 C C . ARG A 1 4 ? 10.764 -26.714 -90.194 1.00 25.42 178 ARG A C 20
ATOM 22003 O O . ARG A 1 4 ? 10.855 -27.641 -89.389 1.00 34.30 178 ARG A O 20
ATOM 22024 N N . GLN A 1 5 ? 9.871 -25.725 -90.091 1.00 24.00 179 GLN A N 20
ATOM 22025 C CA . GLN A 1 5 ? 8.848 -25.577 -89.068 1.00 3.32 179 GLN A CA 20
ATOM 22026 C C . GLN A 1 5 ? 9.465 -25.455 -87.673 1.00 35.51 179 GLN A C 20
ATOM 22027 O O . GLN A 1 5 ? 9.563 -24.339 -87.176 1.00 2.32 179 GLN A O 20
ATOM 22041 N N . ARG A 1 6 ? 9.852 -26.567 -87.039 1.00 65.05 180 ARG A N 20
ATOM 22042 C CA . ARG A 1 6 ? 10.333 -26.722 -85.657 1.00 64.25 180 ARG A CA 20
ATOM 22043 C C . ARG A 1 6 ? 9.472 -26.045 -84.571 1.00 43.03 180 ARG A C 20
ATOM 22044 O O . ARG A 1 6 ? 9.906 -25.983 -83.417 1.00 61.12 180 ARG A O 20
ATOM 22065 N N . LEU A 1 7 ? 8.276 -25.564 -84.904 1.00 42.44 181 LEU A N 20
ATOM 22066 C CA . LEU A 1 7 ? 7.246 -25.038 -84.016 1.00 73.23 181 LEU A CA 20
ATOM 22067 C C . LEU A 1 7 ? 5.905 -25.149 -84.766 1.00 71.21 181 LEU A C 20
ATOM 22068 O O . LEU A 1 7 ? 5.873 -25.738 -85.851 1.00 74.14 181 LEU A O 20
ATOM 22084 N N . GLN A 1 8 ? 4.801 -24.664 -84.188 1.00 62.31 182 GLN A N 20
ATOM 22085 C CA . GLN A 1 8 ? 3.435 -25.035 -84.572 1.00 40.10 182 GLN A CA 20
ATOM 22086 C C . GLN A 1 8 ? 2.445 -23.873 -84.367 1.00 63.11 182 GLN A C 20
ATOM 22087 O O . GLN A 1 8 ? 1.249 -24.081 -84.218 1.00 12.30 182 GLN A O 20
ATOM 22101 N N . ASP A 1 9 ? 2.907 -22.630 -84.333 1.00 20.03 183 ASP A N 20
ATOM 22102 C CA . ASP A 1 9 ? 2.182 -21.478 -83.779 1.00 43.12 183 ASP A CA 20
ATOM 22103 C C . ASP A 1 9 ? 1.000 -21.069 -84.636 1.00 32.23 183 ASP A C 20
ATOM 22104 O O . ASP A 1 9 ? 0.093 -20.377 -84.188 1.00 34.24 183 ASP A O 20
ATOM 22113 N N . THR A 1 10 ? 0.988 -21.569 -85.864 1.00 51.30 184 THR A N 20
ATOM 22114 C CA . THR A 1 10 ? -0.122 -21.442 -86.781 1.00 22.11 184 THR A CA 20
ATOM 22115 C C . THR A 1 10 ? -1.347 -22.233 -86.291 1.00 53.13 184 THR A C 20
ATOM 22116 O O . THR A 1 10 ? -2.463 -21.992 -86.748 1.00 71.31 184 THR A O 20
ATOM 22127 N N . VAL A 1 11 ? -1.166 -23.167 -85.350 1.00 43.51 185 VAL A N 20
ATOM 22128 C CA . VAL A 1 11 ? -2.259 -24.033 -84.903 1.00 73.04 185 VAL A CA 20
ATOM 22129 C C . VAL A 1 11 ? -2.058 -24.543 -83.466 1.00 11.42 185 VAL A C 20
ATOM 22130 O O . VAL A 1 11 ? -1.363 -25.531 -83.228 1.00 54.52 185 VAL A O 20
ATOM 22143 N N . GLY A 1 12 ? -2.739 -23.915 -82.495 1.00 64.11 186 GLY A N 20
ATOM 22144 C CA . GLY A 1 12 ? -2.914 -24.500 -81.161 1.00 14.24 186 GLY A CA 20
ATOM 22145 C C . GLY A 1 12 ? -3.170 -23.513 -80.015 1.00 62.45 186 GLY A C 20
ATOM 22146 O O . GLY A 1 12 ? -3.177 -23.927 -78.860 1.00 21.23 186 GLY A O 20
ATOM 22150 N N . LEU A 1 13 ? -3.344 -22.218 -80.289 1.00 72.41 187 LEU A N 20
ATOM 22151 C CA . LEU A 1 13 ? -3.217 -21.178 -79.271 1.00 12.03 187 LEU A CA 20
ATOM 22152 C C . LEU A 1 13 ? -4.572 -20.842 -78.634 1.00 61.21 187 LEU A C 20
ATOM 22153 O O . LEU A 1 13 ? -5.220 -19.884 -79.049 1.00 12.43 187 LEU A O 20
ATOM 22169 N N . CYS A 1 14 ? -5.001 -21.606 -77.624 1.00 5.10 188 CYS A N 20
ATOM 22170 C CA . CYS A 1 14 ? -6.096 -21.264 -76.707 1.00 41.23 188 CYS A CA 20
ATOM 22171 C C . CYS A 1 14 ? -5.812 -21.894 -75.339 1.00 61.24 188 CYS A C 20
ATOM 22172 O O . CYS A 1 14 ? -5.224 -22.972 -75.277 1.00 13.40 188 CYS A O 20
ATOM 22180 N N . PHE A 1 15 ? -6.263 -21.265 -74.248 1.00 52.22 189 PHE A N 20
ATOM 22181 C CA . PHE A 1 15 ? -6.131 -21.774 -72.881 1.00 21.13 189 PHE A CA 20
ATOM 22182 C C . PHE A 1 15 ? -7.098 -21.019 -71.952 1.00 22.14 189 PHE A C 20
ATOM 22183 O O . PHE A 1 15 ? -7.484 -19.892 -72.269 1.00 63.21 189 PHE A O 20
ATOM 22200 N N . PRO A 1 16 ? -7.501 -21.594 -70.800 1.00 74.42 190 PRO A N 20
ATOM 22201 C CA . PRO A 1 16 ? -8.298 -20.889 -69.798 1.00 62.01 190 PRO A CA 20
ATOM 22202 C C . PRO A 1 16 ? -7.428 -19.891 -69.022 1.00 31.33 190 PRO A C 20
ATOM 22203 O O . PRO A 1 16 ? -6.226 -20.109 -68.850 1.00 55.50 190 PRO A O 20
ATOM 22214 N N . MET A 1 17 ? -8.042 -18.834 -68.475 1.00 5.12 191 MET A N 20
ATOM 22215 C CA . MET A 1 17 ? -7.314 -17.698 -67.896 1.00 32.15 191 MET A CA 20
ATOM 22216 C C . MET A 1 17 ? -7.571 -17.466 -66.406 1.00 53.20 191 MET A C 20
ATOM 22217 O O . MET A 1 17 ? -6.997 -16.533 -65.848 1.00 13.41 191 MET A O 20
ATOM 22231 N N . ARG A 1 18 ? -8.415 -18.292 -65.773 1.00 54.31 192 ARG A N 20
ATOM 22232 C CA . ARG A 1 18 ? -8.930 -18.182 -64.402 1.00 71.24 192 ARG A CA 20
ATOM 22233 C C . ARG A 1 18 ? -9.833 -16.956 -64.226 1.00 74.33 192 ARG A C 20
ATOM 22234 O O . ARG A 1 18 ? -9.435 -15.826 -64.510 1.00 44.54 192 ARG A O 20
ATOM 22255 N N . THR A 1 19 ? -11.031 -17.168 -63.691 1.00 21.21 193 THR A N 20
ATOM 22256 C CA . THR A 1 19 ? -12.022 -16.144 -63.389 1.00 71.03 193 THR A CA 20
ATOM 22257 C C . THR A 1 19 ? -12.825 -16.618 -62.170 1.00 61.34 193 THR A C 20
ATOM 22258 O O . THR A 1 19 ? -13.687 -17.484 -62.321 1.00 73.14 193 THR A O 20
ATOM 22269 N N . TYR A 1 20 ? -12.546 -16.104 -60.969 1.00 32.21 194 TYR A N 20
ATOM 22270 C CA . TYR A 1 20 ? -13.368 -16.375 -59.779 1.00 24.41 194 TYR A CA 20
ATOM 22271 C C . TYR A 1 20 ? -13.504 -15.145 -58.871 1.00 2.42 194 TYR A C 20
ATOM 22272 O O . TYR A 1 20 ? -13.914 -15.246 -57.711 1.00 43.14 194 TYR A O 20
ATOM 22290 N N . SER A 1 21 ? -13.156 -13.970 -59.388 1.00 32.13 195 SER A N 20
ATOM 22291 C CA . SER A 1 21 ? -13.520 -12.707 -58.760 1.00 10.15 195 SER A CA 20
ATOM 22292 C C . SER A 1 21 ? -15.041 -12.519 -58.854 1.00 61.15 195 SER A C 20
ATOM 22293 O O . SER A 1 21 ? -15.708 -13.152 -59.684 1.00 42.40 195 SER A O 20
ATOM 22301 N N . LYS A 1 22 ? -15.550 -11.503 -58.156 1.00 35.23 196 LYS A N 20
ATOM 22302 C CA . LYS A 1 22 ? -16.869 -11.325 -57.562 1.00 32.13 196 LYS A CA 20
ATOM 22303 C C . LYS A 1 22 ? -16.924 -12.124 -56.276 1.00 0.52 196 LYS A C 20
ATOM 22304 O O . LYS A 1 22 ? -16.567 -13.298 -56.221 1.00 54.11 196 LYS A O 20
ATOM 22323 N N . GLN A 1 23 ? -17.257 -11.414 -55.211 1.00 54.34 197 GLN A N 20
ATOM 22324 C CA . GLN A 1 23 ? -17.463 -11.902 -53.878 1.00 31.24 197 GLN A CA 20
ATOM 22325 C C . GLN A 1 23 ? -18.312 -10.813 -53.207 1.00 14.24 197 GLN A C 20
ATOM 22326 O O . GLN A 1 23 ? -18.215 -9.644 -53.606 1.00 54.12 197 GLN A O 20
ATOM 22340 N N . SER A 1 24 ? -19.128 -11.136 -52.203 1.00 41.44 198 SER A N 20
ATOM 22341 C CA . SER A 1 24 ? -19.894 -10.123 -51.480 1.00 54.41 198 SER A CA 20
ATOM 22342 C C . SER A 1 24 ? -20.162 -10.594 -50.047 1.00 63.14 198 SER A C 20
ATOM 22343 O O . SER A 1 24 ? -21.302 -10.879 -49.679 1.00 14.14 198 SER A O 20
ATOM 22351 N N . LYS A 1 25 ? -19.114 -10.703 -49.232 1.00 11.23 199 LYS A N 20
ATOM 22352 C CA . LYS A 1 25 ? -19.177 -11.110 -47.828 1.00 2.21 199 LYS A CA 20
ATOM 22353 C C . LYS A 1 25 ? -18.153 -10.263 -47.061 1.00 2.30 199 LYS A C 20
ATOM 22354 O O . LYS A 1 25 ? -17.002 -10.684 -46.924 1.00 75.01 199 LYS A O 20
ATOM 22373 N N . PRO A 1 26 ? -18.516 -9.048 -46.623 1.00 22.33 200 PRO A N 20
ATOM 22374 C CA . PRO A 1 26 ? -17.628 -8.187 -45.861 1.00 61.21 200 PRO A CA 20
ATOM 22375 C C . PRO A 1 26 ? -17.512 -8.680 -44.417 1.00 63.15 200 PRO A C 20
ATOM 22376 O O . PRO A 1 26 ? -18.426 -9.300 -43.865 1.00 70.42 200 PRO A O 20
ATOM 22387 N N . LEU A 1 27 ? -16.397 -8.337 -43.784 1.00 44.43 201 LEU A N 20
ATOM 22388 C CA . LEU A 1 27 ? -16.203 -8.440 -42.352 1.00 11.42 201 LEU A CA 20
ATOM 22389 C C . LEU A 1 27 ? -16.809 -7.176 -41.748 1.00 51.40 201 LEU A C 20
ATOM 22390 O O . LEU A 1 27 ? -16.630 -6.090 -42.306 1.00 54.24 201 LEU A O 20
ATOM 22406 N N . PHE A 1 28 ? -17.520 -7.302 -40.629 1.00 5.10 202 PHE A N 20
ATOM 22407 C CA . PHE A 1 28 ? -18.121 -6.172 -39.949 1.00 64.12 202 PHE A CA 20
ATOM 22408 C C . PHE A 1 28 ? -18.141 -6.434 -38.444 1.00 52.51 202 PHE A C 20
ATOM 22409 O O . PHE A 1 28 ? -18.689 -7.450 -38.005 1.00 4.24 202 PHE A O 20
ATOM 22426 N N . SER A 1 29 ? -17.518 -5.547 -37.667 1.00 15.14 203 SER A N 20
ATOM 22427 C CA . SER A 1 29 ? -17.351 -5.704 -36.229 1.00 33.33 203 SER A CA 20
ATOM 22428 C C . SER A 1 29 ? -17.048 -4.350 -35.571 1.00 3.11 203 SER A C 20
ATOM 22429 O O . SER A 1 29 ? -15.882 -3.948 -35.469 1.00 43.21 203 SER A O 20
ATOM 22437 N N . ASN A 1 30 ? -18.072 -3.634 -35.092 1.00 33.34 204 ASN A N 20
ATOM 22438 C CA . ASN A 1 30 ? -17.930 -2.412 -34.295 1.00 23.22 204 ASN A CA 20
ATOM 22439 C C . ASN A 1 30 ? -18.778 -2.454 -33.018 1.00 63.13 204 ASN A C 20
ATOM 22440 O O . ASN A 1 30 ? -19.937 -2.032 -33.007 1.00 34.55 204 ASN A O 20
ATOM 22451 N N . LYS A 1 31 ? -18.175 -2.889 -31.912 1.00 32.23 205 LYS A N 20
ATOM 22452 C CA . LYS A 1 31 ? -18.638 -2.610 -30.550 1.00 5.31 205 LYS A CA 20
ATOM 22453 C C . LYS A 1 31 ? -17.509 -1.880 -29.829 1.00 74.31 205 LYS A C 20
ATOM 22454 O O . LYS A 1 31 ? -16.346 -2.044 -30.205 1.00 44.22 205 LYS A O 20
ATOM 22473 N N . ARG A 1 32 ? -17.814 -1.066 -28.817 1.00 72.04 206 ARG A N 20
ATOM 22474 C CA . ARG A 1 32 ? -16.811 -0.534 -27.884 1.00 44.22 206 ARG A CA 20
ATOM 22475 C C . ARG A 1 32 ? -17.328 -0.556 -26.440 1.00 14.02 206 ARG A C 20
ATOM 22476 O O . ARG A 1 32 ? -16.773 0.153 -25.594 1.00 71.11 206 ARG A O 20
ATOM 22497 N N . LYS A 1 33 ? -18.438 -1.247 -26.163 1.00 13.45 207 LYS A N 20
ATOM 22498 C CA . LYS A 1 33 ? -19.125 -1.192 -24.889 1.00 44.04 207 LYS A CA 20
ATOM 22499 C C . LYS A 1 33 ? -18.224 -1.829 -23.839 1.00 62.01 207 LYS A C 20
ATOM 22500 O O . LYS A 1 33 ? -17.591 -2.845 -24.120 1.00 42.43 207 LYS A O 20
ATOM 22519 N N . ILE A 1 34 ? -18.220 -1.287 -22.627 1.00 1.30 208 ILE A N 20
ATOM 22520 C CA . ILE A 1 34 ? -17.572 -1.876 -21.460 1.00 11.50 208 ILE A CA 20
ATOM 22521 C C . ILE A 1 34 ? -18.667 -2.093 -20.409 1.00 21.22 208 ILE A C 20
ATOM 22522 O O . ILE A 1 34 ? -19.756 -1.523 -20.544 1.00 5.12 208 ILE A O 20
ATOM 22538 N N . HIS A 1 35 ? -18.418 -2.923 -19.394 1.00 41.32 209 HIS A N 20
ATOM 22539 C CA . HIS A 1 35 ? -19.367 -3.241 -18.342 1.00 63.01 209 HIS A CA 20
ATOM 22540 C C . HIS A 1 35 ? -19.023 -2.491 -17.047 1.00 55.52 209 HIS A C 20
ATOM 22541 O O . HIS A 1 35 ? -18.258 -1.520 -17.048 1.00 14.34 209 HIS A O 20
ATOM 22555 N N . LEU A 1 36 ? -19.642 -2.899 -15.936 1.00 24.30 210 LEU A N 20
ATOM 22556 C CA . LEU A 1 36 ? -19.440 -2.313 -14.615 1.00 74.33 210 LEU A CA 20
ATOM 22557 C C . LEU A 1 36 ? -18.416 -3.101 -13.801 1.00 64.15 210 LEU A C 20
ATOM 22558 O O . LEU A 1 36 ? -17.975 -2.590 -12.779 1.00 4.22 210 LEU A O 20
ATOM 22574 N N . SER A 1 37 ? -18.030 -4.308 -14.231 1.00 3.02 211 SER A N 20
ATOM 22575 C CA . SER A 1 37 ? -17.114 -5.170 -13.486 1.00 64.31 211 SER A CA 20
ATOM 22576 C C . SER A 1 37 ? -15.688 -5.129 -14.045 1.00 54.04 211 SER A C 20
ATOM 22577 O O . SER A 1 37 ? -14.796 -5.762 -13.478 1.00 2.11 211 SER A O 20
ATOM 22585 N N . GLU A 1 38 ? -15.422 -4.366 -15.112 1.00 61.43 212 GLU A N 20
ATOM 22586 C CA . GLU A 1 38 ? -14.063 -3.869 -15.323 1.00 71.32 212 GLU A CA 20
ATOM 22587 C C . GLU A 1 38 ? -13.635 -3.003 -14.127 1.00 51.54 212 GLU A C 20
ATOM 22588 O O . GLU A 1 38 ? -14.471 -2.523 -13.358 1.00 40.14 212 GLU A O 20
ATOM 22600 N N . LEU A 1 39 ? -12.320 -2.766 -14.004 1.00 24.44 213 LEU A N 20
ATOM 22601 C CA . LEU A 1 39 ? -11.698 -1.890 -13.011 1.00 44.23 213 LEU A CA 20
ATOM 22602 C C . LEU A 1 39 ? -12.274 -2.116 -11.606 1.00 32.50 213 LEU A C 20
ATOM 22603 O O . LEU A 1 39 ? -12.842 -1.209 -11.000 1.00 52.31 213 LEU A O 20
ATOM 22619 N N . MET A 1 40 ? -12.079 -3.333 -11.084 1.00 0.24 214 MET A N 20
ATOM 22620 C CA . MET A 1 40 ? -12.474 -3.709 -9.728 1.00 32.05 214 MET A CA 20
ATOM 22621 C C . MET A 1 40 ? -11.677 -2.941 -8.663 1.00 23.33 214 MET A C 20
ATOM 22622 O O . MET A 1 40 ? -10.648 -3.413 -8.181 1.00 53.34 214 MET A O 20
ATOM 22636 N N . LEU A 1 41 ? -12.112 -1.726 -8.330 1.00 34.21 215 LEU A N 20
ATOM 22637 C CA . LEU A 1 41 ? -11.553 -0.895 -7.270 1.00 73.12 215 LEU A CA 20
ATOM 22638 C C . LEU A 1 41 ? -12.429 -1.032 -6.043 1.00 63.53 215 LEU A C 20
ATOM 22639 O O . LEU A 1 41 ? -11.999 -1.645 -5.072 1.00 4.22 215 LEU A O 20
ATOM 22655 N N . GLU A 1 42 ? -13.677 -0.562 -6.090 1.00 42.34 216 GLU A N 20
ATOM 22656 C CA . GLU A 1 42 ? -14.466 -0.432 -4.857 1.00 21.22 216 GLU A CA 20
ATOM 22657 C C . GLU A 1 42 ? -14.938 -1.803 -4.325 1.00 61.20 216 GLU A C 20
ATOM 22658 O O . GLU A 1 42 ? -15.624 -1.905 -3.309 1.00 11.33 216 GLU A O 20
ATOM 22670 N N . LYS A 1 43 ? -14.592 -2.881 -5.028 1.00 71.23 217 LYS A N 20
ATOM 22671 C CA . LYS A 1 43 ? -15.079 -4.239 -4.858 1.00 24.12 217 LYS A CA 20
ATOM 22672 C C . LYS A 1 43 ? -14.381 -4.940 -3.694 1.00 41.53 217 LYS A C 20
ATOM 22673 O O . LYS A 1 43 ? -13.893 -6.060 -3.845 1.00 65.12 217 LYS A O 20
ATOM 22692 N N . CYS A 1 44 ? -14.321 -4.289 -2.536 1.00 72.34 218 CYS A N 20
ATOM 22693 C CA . CYS A 1 44 ? -13.584 -4.742 -1.371 1.00 52.25 218 CYS A CA 20
ATOM 22694 C C . CYS A 1 44 ? -14.440 -4.545 -0.113 1.00 53.24 218 CYS A C 20
ATOM 22695 O O . CYS A 1 44 ? -14.126 -3.686 0.706 1.00 3.44 218 CYS A O 20
ATOM 22703 N N . PRO A 1 45 ? -15.520 -5.325 0.068 1.00 2.24 219 PRO A N 20
ATOM 22704 C CA . PRO A 1 45 ? -16.407 -5.195 1.222 1.00 23.03 219 PRO A CA 20
ATOM 22705 C C . PRO A 1 45 ? -15.828 -5.808 2.507 1.00 53.55 219 PRO A C 20
ATOM 22706 O O . PRO A 1 45 ? -16.494 -5.790 3.541 1.00 51.44 219 PRO A O 20
ATOM 22717 N N . PHE A 1 46 ? -14.662 -6.462 2.448 1.00 52.33 220 PHE A N 20
ATOM 22718 C CA . PHE A 1 46 ? -14.144 -7.221 3.566 1.00 13.33 220 PHE A CA 20
ATOM 22719 C C . PHE A 1 46 ? -13.761 -6.277 4.711 1.00 31.11 220 PHE A C 20
ATOM 22720 O O . PHE A 1 46 ? -13.198 -5.210 4.460 1.00 61.21 220 PHE A O 20
ATOM 22737 N N . PRO A 1 47 ? -13.965 -6.693 5.970 1.00 52.42 221 PRO A N 20
ATOM 22738 C CA . PRO A 1 47 ? -13.548 -5.925 7.127 1.00 64.02 221 PRO A CA 20
ATOM 22739 C C . PRO A 1 47 ? -12.025 -5.841 7.170 1.00 52.52 221 PRO A C 20
ATOM 22740 O O . PRO A 1 47 ? -11.319 -6.846 7.033 1.00 61.24 221 PRO A O 20
ATOM 22751 N N . ALA A 1 48 ? -11.533 -4.626 7.391 1.00 15.10 222 ALA A N 20
ATOM 22752 C CA . ALA A 1 48 ? -10.118 -4.349 7.566 1.00 33.50 222 ALA A CA 20
ATOM 22753 C C . ALA A 1 48 ? -9.589 -5.175 8.732 1.00 45.31 222 ALA A C 20
ATOM 22754 O O . ALA A 1 48 ? -10.256 -5.336 9.752 1.00 5.14 222 ALA A O 20
ATOM 22761 N N . GLY A 1 49 ? -8.383 -5.706 8.558 1.00 72.54 223 GLY A N 20
ATOM 22762 C CA . GLY A 1 49 ? -7.737 -6.582 9.516 1.00 54.34 223 GLY A CA 20
ATOM 22763 C C . GLY A 1 49 ? -8.116 -8.052 9.342 1.00 13.20 223 GLY A C 20
ATOM 22764 O O . GLY A 1 49 ? -7.431 -8.905 9.899 1.00 13.51 223 GLY A O 20
ATOM 22768 N N . SER A 1 50 ? -9.150 -8.380 8.559 1.00 12.10 224 SER A N 20
ATOM 22769 C CA . SER A 1 50 ? -9.370 -9.753 8.139 1.00 32.34 224 SER A CA 20
ATOM 22770 C C . SER A 1 50 ? -8.339 -10.110 7.057 1.00 62.33 224 SER A C 20
ATOM 22771 O O . SER A 1 50 ? -7.838 -9.236 6.340 1.00 52.54 224 SER A O 20
ATOM 22779 N N . ASP A 1 51 ? -8.079 -11.409 6.887 1.00 61.25 225 ASP A N 20
ATOM 22780 C CA . ASP A 1 51 ? -7.120 -11.955 5.921 1.00 53.22 225 ASP A CA 20
ATOM 22781 C C . ASP A 1 51 ? -7.566 -11.608 4.506 1.00 11.51 225 ASP A C 20
ATOM 22782 O O . ASP A 1 51 ? -6.757 -11.334 3.625 1.00 20.21 225 ASP A O 20
ATOM 22791 N N . LEU A 1 52 ? -8.884 -11.541 4.310 1.00 65.13 226 LEU A N 20
ATOM 22792 C CA . LEU A 1 52 ? -9.472 -11.306 3.007 1.00 13.44 226 LEU A CA 20
ATOM 22793 C C . LEU A 1 52 ? -9.239 -9.869 2.551 1.00 72.23 226 LEU A C 20
ATOM 22794 O O . LEU A 1 52 ? -9.103 -9.638 1.352 1.00 44.25 226 LEU A O 20
ATOM 22810 N N . ALA A 1 53 ? -9.198 -8.902 3.476 1.00 33.13 227 ALA A N 20
ATOM 22811 C CA . ALA A 1 53 ? -8.917 -7.515 3.130 1.00 31.51 227 ALA A CA 20
ATOM 22812 C C . ALA A 1 53 ? -7.489 -7.402 2.596 1.00 61.32 227 ALA A C 20
ATOM 22813 O O . ALA A 1 53 ? -7.259 -6.723 1.599 1.00 1.22 227 ALA A O 20
ATOM 22820 N N . GLN A 1 54 ? -6.532 -8.090 3.228 1.00 2.11 228 GLN A N 20
ATOM 22821 C CA . GLN A 1 54 ? -5.170 -8.141 2.717 1.00 62.54 228 GLN A CA 20
ATOM 22822 C C . GLN A 1 54 ? -5.133 -8.895 1.386 1.00 60.13 228 GLN A C 20
ATOM 22823 O O . GLN A 1 54 ? -4.586 -8.386 0.408 1.00 43.54 228 GLN A O 20
ATOM 22837 N N . LYS A 1 55 ? -5.704 -10.099 1.311 1.00 14.24 229 LYS A N 20
ATOM 22838 C CA . LYS A 1 55 ? -5.648 -10.932 0.109 1.00 61.11 229 LYS A CA 20
ATOM 22839 C C . LYS A 1 55 ? -6.418 -10.341 -1.069 1.00 50.14 229 LYS A C 20
ATOM 22840 O O . LYS A 1 55 ? -6.120 -10.707 -2.202 1.00 20.33 229 LYS A O 20
ATOM 22859 N N . TRP A 1 56 ? -7.317 -9.376 -0.869 1.00 13.20 230 TRP A N 20
ATOM 22860 C CA . TRP A 1 56 ? -7.982 -8.661 -1.954 1.00 72.33 230 TRP A CA 20
ATOM 22861 C C . TRP A 1 56 ? -6.964 -7.991 -2.877 1.00 31.00 230 TRP A C 20
ATOM 22862 O O . TRP A 1 56 ? -7.189 -7.947 -4.086 1.00 23.12 230 TRP A O 20
ATOM 22883 N N . HIS A 1 57 ? -5.829 -7.525 -2.336 1.00 41.52 231 HIS A N 20
ATOM 22884 C CA . HIS A 1 57 ? -4.776 -6.870 -3.112 1.00 44.11 231 HIS A CA 20
ATOM 22885 C C . HIS A 1 57 ? -4.283 -7.769 -4.247 1.00 62.42 231 HIS A C 20
ATOM 22886 O O . HIS A 1 57 ? -3.817 -7.249 -5.258 1.00 2.10 231 HIS A O 20
ATOM 22900 N N . LEU A 1 58 ? -4.384 -9.090 -4.085 1.00 43.21 232 LEU A N 20
ATOM 22901 C CA . LEU A 1 58 ? -4.009 -10.062 -5.105 1.00 54.14 232 LEU A CA 20
ATOM 22902 C C . LEU A 1 58 ? -4.912 -9.867 -6.327 1.00 63.01 232 LEU A C 20
ATOM 22903 O O . LEU A 1 58 ? -4.426 -9.662 -7.442 1.00 33.14 232 LEU A O 20
ATOM 22919 N N . ILE A 1 59 ? -6.231 -9.885 -6.111 1.00 20.31 233 ILE A N 20
ATOM 22920 C CA . ILE A 1 59 ? -7.240 -9.707 -7.151 1.00 12.23 233 ILE A CA 20
ATOM 22921 C C . ILE A 1 59 ? -7.130 -8.299 -7.732 1.00 33.40 233 ILE A C 20
ATOM 22922 O O . ILE A 1 59 ? -6.861 -8.160 -8.931 1.00 73.01 233 ILE A O 20
ATOM 22938 N N . LYS A 1 60 ? -7.278 -7.257 -6.897 1.00 35.12 234 LYS A N 20
ATOM 22939 C CA . LYS A 1 60 ? -7.259 -5.864 -7.352 1.00 65.43 234 LYS A CA 20
ATOM 22940 C C . LYS A 1 60 ? -8.295 -5.683 -8.479 1.00 71.04 234 LYS A C 20
ATOM 22941 O O . LYS A 1 60 ? -9.276 -6.424 -8.551 1.00 11.24 234 LYS A O 20
ATOM 22960 N N . GLN A 1 61 ? -8.107 -4.698 -9.359 1.00 72.02 235 GLN A N 20
ATOM 22961 C CA . GLN A 1 61 ? -8.865 -4.597 -10.599 1.00 11.35 235 GLN A CA 20
ATOM 22962 C C . GLN A 1 61 ? -8.521 -5.816 -11.474 1.00 33.24 235 GLN A C 20
ATOM 22963 O O . GLN A 1 61 ? -7.482 -5.796 -12.146 1.00 30.21 235 GLN A O 20
ATOM 22977 N N . HIS A 1 62 ? -9.345 -6.864 -11.513 1.00 22.23 236 HIS A N 20
ATOM 22978 C CA . HIS A 1 62 ? -9.337 -7.769 -12.656 1.00 73.33 236 HIS A CA 20
ATOM 22979 C C . HIS A 1 62 ? -10.719 -8.353 -12.896 1.00 63.54 236 HIS A C 20
ATOM 22980 O O . HIS A 1 62 ? -11.209 -9.132 -12.081 1.00 34.42 236 HIS A O 20
ATOM 22994 N N . THR A 1 63 ? -11.338 -8.002 -14.022 1.00 74.12 237 THR A N 20
ATOM 22995 C CA . THR A 1 63 ? -12.583 -8.627 -14.444 1.00 64.12 237 THR A CA 20
ATOM 22996 C C . THR A 1 63 ? -12.345 -10.120 -14.734 1.00 22.14 237 THR A C 20
ATOM 22997 O O . THR A 1 63 ? -11.240 -10.529 -15.104 1.00 63.42 237 THR A O 20
ATOM 23008 N N . ALA A 1 64 ? -13.380 -10.940 -14.566 1.00 64.25 238 ALA A N 20
ATOM 23009 C CA . ALA A 1 64 ? -13.391 -12.337 -14.979 1.00 34.41 238 ALA A CA 20
ATOM 23010 C C . ALA A 1 64 ? -14.272 -12.466 -16.226 1.00 70.53 238 ALA A C 20
ATOM 23011 O O . ALA A 1 64 ? -15.194 -11.656 -16.380 1.00 41.40 238 ALA A O 20
ATOM 23018 N N . PRO A 1 65 ? -14.039 -13.461 -17.103 1.00 61.40 239 PRO A N 20
ATOM 23019 C CA . PRO A 1 65 ? -14.743 -13.584 -18.379 1.00 14.44 239 PRO A CA 20
ATOM 23020 C C . PRO A 1 65 ? -16.115 -14.240 -18.168 1.00 74.14 239 PRO A C 20
ATOM 23021 O O . PRO A 1 65 ? -16.414 -15.306 -18.716 1.00 42.52 239 PRO A O 20
ATOM 23032 N N . VAL A 1 66 ? -16.979 -13.561 -17.419 1.00 55.30 240 VAL A N 20
ATOM 23033 C CA . VAL A 1 66 ? -18.329 -13.993 -17.120 1.00 73.31 240 VAL A CA 20
ATOM 23034 C C . VAL A 1 66 ? -19.251 -13.354 -18.149 1.00 73.24 240 VAL A C 20
ATOM 23035 O O . VAL A 1 66 ? -19.944 -12.363 -17.896 1.00 4.41 240 VAL A O 20
ATOM 23048 N N . SER A 1 67 ? -19.250 -13.945 -19.337 1.00 23.54 241 SER A N 20
ATOM 23049 C CA . SER A 1 67 ? -20.157 -13.630 -20.424 1.00 33.20 241 SER A CA 20
ATOM 23050 C C . SER A 1 67 ? -21.047 -14.861 -20.656 1.00 22.33 241 SER A C 20
ATOM 23051 O O . SER A 1 67 ? -20.861 -15.578 -21.641 1.00 4.10 241 SER A O 20
ATOM 23059 N N . PRO A 1 68 ? -21.967 -15.186 -19.726 1.00 54.33 242 PRO A N 20
ATOM 23060 C CA . PRO A 1 68 ? -22.760 -16.401 -19.777 1.00 33.53 242 PRO A CA 20
ATOM 23061 C C . PRO A 1 68 ? -23.834 -16.242 -20.856 1.00 62.22 242 PRO A C 20
ATOM 23062 O O . PRO A 1 68 ? -24.923 -15.728 -20.600 1.00 3.45 242 PRO A O 20
ATOM 23073 N N . HIS A 1 69 ? -23.504 -16.671 -22.075 1.00 45.13 243 HIS A N 20
ATOM 23074 C CA . HIS A 1 69 ? -24.333 -16.558 -23.271 1.00 20.32 243 HIS A CA 20
ATOM 23075 C C . HIS A 1 69 ? -24.647 -15.106 -23.681 1.00 25.15 243 HIS A C 20
ATOM 23076 O O . HIS A 1 69 ? -25.563 -14.870 -24.479 1.00 54.22 243 HIS A O 20
ATOM 23090 N N . SER A 1 70 ? -23.868 -14.144 -23.183 1.00 53.22 244 SER A N 20
ATOM 23091 C CA . SER A 1 70 ? -23.949 -12.717 -23.474 1.00 22.22 244 SER A CA 20
ATOM 23092 C C . SER A 1 70 ? -22.569 -12.212 -23.862 1.00 53.24 244 SER A C 20
ATOM 23093 O O . SER A 1 70 ? -22.349 -10.985 -23.829 1.00 34.02 244 SER A O 20
#

GO terms:
  GO:0007173 epidermal growth factor receptor signaling pathway (P, IDA)
  GO:0005154 epidermal growth factor receptor binding (F, IPI)
  GO:1904988 negative regulation of endothelial cell activation (P, IC)
  GO:0032715 negative regulation of interleukin-6 production (P, IMP)
  GO:0050728 negative regulation of inflammatory response (P, IMP)
  GO:0097699 vascular endothelial cell response to fluid shear stress (P, IMP)
  GO:0071404 cellular response to low-density lipoprotein particle stimulus (P, IMP)
  GO:0071638 negative regulation of monocyte chemotactic protein-1 production (P, IMP)
  GO:0045627 positive regulation of T-helper 1 cell differentiation (P, IDA)
  GO:0045629 negative regulation of T-helper 2 cell differentiation (P, IDA)
  GO:0019221 cytokine-mediated signaling pathway (P, IDA)
  GO:0007259 cell surface receptor signaling pathway via JAK-STAT (P, TAS)
  GO:0005515 protein binding (F, IPI)

Foldseek 3Di:
DDDDCPDDVVDDDDDDDDDDDDDDDDDDDDDDDDDPLAQPAVVQPDDPPDPSNVCVVVVGGDHDPPPPVD

Organism: Mus musculus (NCBI:txid10090)

InterPro domains:
  IPR000980 SH2 domain [PF00017] (382-436)
  IPR000980 SH2 domain [PS50001] (381-476)
  IPR000980 SH2 domain [SM00252] (379-465)
  IPR001496 SOCS box domain [PF07525] (480-515)
  IPR001496 SOCS box domain [PS50225] (471-520)
  IPR001496 SOCS box domain [SM00253] (475-518)
  IPR001496 SOCS box domain [SM00969] (481-517)
  IPR022252 SOCS4/SOCS5 domain [PF12610] (147-195)
  IPR036036 SOCS box-like domain superfamily [SSF158235] (482-523)
  IPR036860 SH2 domain superfamily [G3DSA:3.30.505.10] (362-532)
  IPR036860 SH2 domain superfamily [SSF55550] (370-474)
  IPR037343 SOCS5, SOCS box domain [cd03739] (479-534)

Radius of gyration: 25.3 Å; Cα contacts (8 Å, |Δi|>4): 13; chains: 1; bounding box: 28×34×83 Å

Nearest PDB structures (foldseek):
  2n34-assembly1_A  TM=2.673E-01  e=4.527E-08  Mus musculus
  2n34-assembly1_A  TM=3.104E-01  e=2.966E-09  Mus musculus
  2n34-assembly1_A  TM=1.014E+00  e=5.994E-12  Mus musculus
  2n34-assembly1_A  TM=3.005E-01  e=1.354E-08  Mus musculus
  6hiv-assembly1_DJ  TM=1.806E-01  e=1.624E+00  Trypanosoma brucei brucei

Sequence (70 aa):
RSLRQRLQDTVGLCFPMRTYSKQSKPLFSNKRKIHLSELMLEKCPFPAGSDLAQKWHLIKQHTAPVSPHSRSLRQRLQDTVGLCFPMRTYSKQSKPLFSNKRKIHLSELMLEKCPFPAGSDLAQKWHLIKQHTAPVSPHSRSLRQRLQDTVGLCFPMRTYSKQSKPLFSNKRKIHLSELMLEKCPFPAGSDLAQKWHLIKQHTAPVSPHSRSLRQRLQDTVGLCFPMRTYSKQSKPLFSNKRKIHLSELMLEKCPFPAGSDLAQKWHLIKQHTAPVSPHSRSLRQRLQDTVGLCFPMRTYSKQSKPLFSNKRKIHLSELMLEKCPFPAGSDLAQKWHLIKQHTAPVSPHSRSLRQRLQDTVGLCFPMRTYSKQSKPLFSNKRKIHLSELMLEKCPFPAGSDLAQKWHLIKQHTAPVSPHSRSLRQRLQDTVGLCFPMRTYSKQSKPLFSNKRKIHLSELMLEKCPFPAGSDLAQKWHLIKQHTAPVSPHSRSLRQRLQDTVGLCFPMRTYSKQSKPLFSNKRKIHLSELMLEKCPFPAGSDLAQKWHLIKQHTAPVSPHSRSLRQRLQDTVGLCFPMRTYSKQSKPLFSNKRKIHLSELMLEKCPFPAGSDLAQKWHLIKQHTAPVSPHSRSLRQRLQDTVGLCFPMRTYSKQSKPLFSNKRKIHLSELMLEKCPFPAGSDLAQKWHLIKQHTAPVSPHSRSLRQRLQDTVGLCFPMRTYSKQSKPLFSNKRKIHLSELMLEKCPFPAGSDLAQKWHLIKQHTAPVSPHSRSLRQRLQDTVGLCFPMRTYSKQSKPLFSNKRKIHLSELMLEKCPFPAGSDLAQKWHLIKQHTAPVSPHSRSLRQRLQDTVGLCFPMRTYSKQSKPLFSNKRKIHLSELMLEKCPFPAGSDLAQKWHLIKQHTAPVSPHSRSLRQRLQDTVGLCFPMRTYSKQSKPLFSNKRKIHLSELMLEKCPFPAGSDLAQKWHLIKQHTAPVSPHSRSLRQRLQDTVGLCFPMRTYSKQSKPLFSNKRKIHLSELMLEKCPFPAGSDLAQKWHLIKQHTAPVSPHSRSLRQRLQDTVGLCFPMRTYSKQSKPLFSNKRKIHLSELMLEKCPFPAGSDLAQKWHLIKQHTAPVSPHSRSLRQRLQDTVGLCFPMRTYSKQSKPLFSNKRKIHLSELMLEKCPFPAGSDLAQKWHLIKQHTAPVSPHSRSLRQRLQDTVGLCFPMRTYSKQSKPLFSNKRKIHLSELMLEKCPFPAGSDLAQKWHLIKQHTAPVSPHSRSLRQRLQDTVGLCFPMRTYSKQSKPLFSNKRKIHLSELMLEKCPFPAGSDLAQKWHLIKQHTAPVSPHSRSLRQRLQDTVGLCFPMRTYSKQSKPLFSNKRKIHLSELMLEKCPFPAGSDLAQKWHLIKQHTAPVSPHS

Solvent-accessible surface area: 8690 Å² total; per-residue (Å²): 300,93,142,201,160,221,119,134,105,122,118,50,165,116,167,93,159,193,112,175,105,201,168,100,197,114,150,180,77,107,142,236,153,90,136,178,86,65,111,95,143,142,129,77,101,74,81,106,82,49,106,106,14,119,140,36,121,119,90,96,58,156,106,27,134,86,92,137,182,146

B-factor: mean 37.95, std 22.69, range [0.11, 75.53]